Protein AF-0000000073402344 (afdb_homodimer)

InterPro domains:
  IPR004839 Aminotransferase, class I/classII, large domain [PF00155] (51-385)
  IPR015421 Pyridoxal phosphate-dependent transferase, major domain [G3DSA:3.40.640.10] (72-284)
  IPR015422 Pyridoxal phosphate-dependent transferase, small domain [G3DSA:3.90.1150.10] (23-388)
  IPR015424 Pyridoxal phosphate-dependent transferase [SSF53383] (11-391)
  IPR050859 Class-I pyridoxal-phosphate-dependent aminotransferase-like [PTHR42790] (5-392)

Sequence (786 aa):
MNPSDLKPPQWTLSERARKLTSSAIREILKVTERPEVISFAGGLPSPATFPAERMREAADRVLRDSPAAALQYSATEGFLPLREWIAERYRVRTTQVLVTTGSQQALDLLGKVLIDPQSRVLVETPTYLGALQSFSLYEPIYVQVPTDDAGLVPNALTPELTKDARLLYAQPNFQNPTGRRLSVERRRALAAFAQTSPFPVLEDDPYGALNYAGEPLPTMLSMAPDHVVHLGTFSKVLAPGLRIGYIIAPEELHFKLVQAKQATDLHTPSLTQRIAYEVIQDGFLDAHIPTIRKLYGAQCEAMLASLARHMPEGVSWNRPEGGMFIWVKLPAQIDSMRLLDAAVANNVAFVPGAPFFANDAQQNTLRLSFVTVPPEKIEEGVARLGKLLRERLMNPSDLKPPQWTLSERARKLTSSAIREILKVTERPEVISFAGGLPSPATFPAERMREAADRVLRDSPAAALQYSATEGFLPLREWIAERYRVRTTQVLVTTGSQQALDLLGKVLIDPQSRVLVETPTYLGALQSFSLYEPIYVQVPTDDAGLVPNALTPELTKDARLLYAQPNFQNPTGRRLSVERRRALAAFAQTSPFPVLEDDPYGALNYAGEPLPTMLSMAPDHVVHLGTFSKVLAPGLRIGYIIAPEELHFKLVQAKQATDLHTPSLTQRIAYEVIQDGFLDAHIPTIRKLYGAQCEAMLASLARHMPEGVSWNRPEGGMFIWVKLPAQIDSMRLLDAAVANNVAFVPGAPFFANDAQQNTLRLSFVTVPPEKIEEGVARLGKLLRERL

Secondary structure (DSSP, 8-state):
--GGGPPPPSSPPPHHHHH----HHHHHHHHTTSTTSEE-------GGG--HHHHHHHHHHHHHH-HHHHTS---TT--HHHHHHHHHHHT--GGGEEEEESHHHHHHHHHHHH--TT-EEEEESS--HHHHHHHHTT-PEEEEEPEETTEE-GGG--HHHHTTEEEEEE--SS-TTT-----HHHHHHHHHHHHH-SSPEEEE-SSTT-B-SSPPPPPHHHHSTTTEEEEEESTTTT-GGG-EEEEE--HHHHHHHHHHHHHHHSSS-HHHHHHHHHHHTTSHHHHHHHHHHHHHHHHHHHHHHHHHHHPPTT-EE---SBSSEEEEE--TT--HHHHHHHHHHTTEE-EESGGG-SSS--SSEEEEE-TTS-HHHHHHHHHHHHHHHHHH-/--GGGPPPPSSPPPHHHHH----HHHHHHHHTTSTTSEE-------GGG--HHHHHHHHHHHHHH-HHHHTS---TT--HHHHHHHHHHHT--GGGEEEEESHHHHHHHHHHHH--TT-EEEEESS--HHHHHHHHTT-PEEEEEPEETTEE-GGG--HHHHTTEEEEEE--SS-TTT-----HHHHHHHHHHHHH-SSPEEEE-SSTT-B-SSPPPPPHHHHSTTTEEEEEESTTTT-GGG-EEEEE--HHHHHHHHHHHHHHHSSS-HHHHHHHHHHHTTSHHHHHHHHHHHHHHHHHHHHHHHHHHHPPTT-EE---SBSSEEEEE--TT--HHHHHHHHHHTTEE-EESGGG-SSS--SSEEEEE-TTS-HHHHHHHHHHHHHHHHHH-

pLDDT: mean 94.92, std 7.36, range [48.88, 98.88]

Organism: Burkholderia thailandensis (strain ATCC 700388 / DSM 13276 / CCUG 48851 / CIP 106301 / E264) (NCBI:txid271848)

Foldseek 3Di:
DPPVPDDPDPDDDDPLVVVDDDDPLVVQVVLLVDPLFAEQADQAFAPVLAPVVLLVVLLVCCCVPPVVQQQDFDAAQADQLLLVVVCVVQVHDSLQKRKDLALLVVLLLLLVLFAAAQAEEEEEVQADLSSLNNNSSRHYDYQYADADQQGGDLVSPDCVSCPRHREHEGAQALGVFAGHHHDLVVLLSVLVVLVPDPHAYEHEYAWQLFFQDDDGHRHSCSNRVARYKYKYACCHQHNCVLRIIMIRYHNVVSVSSSVSSCVVPNHRNSNSSSSVCSSPVVPNSVVSSVVLNVLQVVLLVLLVVLCVVQADPQKDWDRHRGRFKIKIFHHQVDFVVVLQVVLSVVSYHWAAQQSSGPPDGRRGMTMGGRNHGDSVSSNVSSNSSSVSNVVVD/DPPVPDDPDPDDDDPLVVVDDPDPLVVQVVLLVDPLFAEQADQAFAPVLAPVVLLVVLLVCCCVPPVVQQQDFDAAQADQLLLVVVCVVQVHDSLQKRKDLALLVVLLLLLVLFAAAQAEEEEEVQADLSSLNNNSSRHYDYQYADADQQGGDLVSPDCVSCPRHREYEGEQALGVFAGHHHDLVRLLSVLVVLVPDPHAYEHEYAWQLFFQDDDRHRHSCSNRVARYKYKYACCHQHNCVLRIIMIRYHNVVSVSSSVSSCVVPNHRNSNSSSSVCSSPVVPNSVVSSVVLNVLQVVQLVLLVVLCVVQADPQKDWDRHRGRFKIKIFHHQVDFVVVLQVVLSVVSYHWAAQQSSGPDDGRRGMTMGGRNHGDSVSSNVSSNSSSVSNVVVD

Radius of gyration: 26.82 Å; Cα contacts (8 Å, |Δi|>4): 1693; chains: 2; bounding box: 52×87×64 Å

Structure (mmCIF, N/CA/C/O backbone):
data_AF-0000000073402344-model_v1
#
loop_
_entity.id
_entity.type
_entity.pdbx_description
1 polymer 'Aminotransferase family protein'
#
loop_
_atom_site.group_PDB
_atom_site.id
_atom_site.type_symbol
_atom_site.label_atom_id
_atom_site.label_alt_id
_atom_site.label_comp_id
_atom_site.label_asym_id
_atom_site.label_entity_id
_atom_site.label_seq_id
_atom_site.pdbx_PDB_ins_code
_atom_site.Cartn_x
_atom_site.Cartn_y
_atom_site.Cartn_z
_atom_site.occupancy
_atom_site.B_iso_or_equiv
_atom_site.auth_seq_id
_atom_site.auth_comp_id
_atom_site.auth_asym_id
_atom_site.auth_atom_id
_atom_site.pdbx_PDB_model_num
ATOM 1 N N . MET A 1 1 ? -20.141 -10.406 4.547 1 49 1 MET A N 1
ATOM 2 C CA . MET A 1 1 ? -21.375 -9.82 4.008 1 49 1 MET A CA 1
ATOM 3 C C . MET A 1 1 ? -21.641 -10.32 2.594 1 49 1 MET A C 1
ATOM 5 O O . MET A 1 1 ? -20.703 -10.492 1.802 1 49 1 MET A O 1
ATOM 9 N N . ASN A 1 2 ? -22.734 -10.898 2.354 1 56.62 2 ASN A N 1
ATOM 10 C CA . ASN A 1 2 ? -23.141 -11.266 1.006 1 56.62 2 ASN A CA 1
ATOM 11 C C . ASN A 1 2 ? -23.406 -10.039 0.139 1 56.62 2 ASN A C 1
ATOM 13 O O . ASN A 1 2 ? -24.203 -9.172 0.506 1 56.62 2 ASN A O 1
ATOM 17 N N . PRO A 1 3 ? -22.688 -9.828 -0.938 1 62.62 3 PRO A N 1
ATOM 18 C CA . PRO A 1 3 ? -22.891 -8.648 -1.79 1 62.62 3 PRO A CA 1
ATOM 19 C C . PRO A 1 3 ? -24.359 -8.43 -2.146 1 62.62 3 PRO A C 1
ATOM 21 O O . PRO A 1 3 ? -24.781 -7.289 -2.367 1 62.62 3 PRO A O 1
ATOM 24 N N . SER A 1 4 ? -25.062 -9.5 -2.213 1 61.5 4 SER A N 1
ATOM 25 C CA . SER A 1 4 ? -26.469 -9.375 -2.598 1 61.5 4 SER A CA 1
ATOM 26 C C . SER A 1 4 ? -27.266 -8.625 -1.54 1 61.5 4 SER A C 1
ATOM 28 O O . SER A 1 4 ? -28.328 -8.086 -1.829 1 61.5 4 SER A O 1
ATOM 30 N N . ASP A 1 5 ? -26.688 -8.484 -0.393 1 69.69 5 ASP A N 1
ATOM 31 C CA . ASP A 1 5 ? -27.406 -7.832 0.7 1 69.69 5 ASP A CA 1
ATOM 32 C C . ASP A 1 5 ? -27.062 -6.344 0.769 1 69.69 5 ASP A C 1
ATOM 34 O O . ASP A 1 5 ? -27.656 -5.602 1.551 1 69.69 5 ASP A O 1
ATOM 38 N N . LEU A 1 6 ? -26.203 -5.973 -0.204 1 75.19 6 LEU A N 1
ATOM 39 C CA . LEU A 1 6 ? -25.766 -4.586 -0.13 1 75.19 6 LEU A CA 1
ATOM 40 C C . LEU A 1 6 ? -26.719 -3.672 -0.899 1 75.19 6 LEU A C 1
ATOM 42 O O . LEU A 1 6 ? -27.203 -4.043 -1.965 1 75.19 6 LEU A O 1
ATOM 46 N N . LYS A 1 7 ? -27.031 -2.59 -0.26 1 77.25 7 LYS A N 1
ATOM 47 C CA . LYS A 1 7 ? -27.797 -1.548 -0.953 1 77.25 7 LYS A CA 1
ATOM 48 C C . LYS A 1 7 ? -26.969 -0.94 -2.088 1 77.25 7 LYS A C 1
ATOM 50 O O . LYS A 1 7 ? -25.734 -0.993 -2.068 1 77.25 7 LYS A O 1
ATOM 55 N N . PRO A 1 8 ? -27.688 -0.427 -3.145 1 79.12 8 PRO A N 1
ATOM 56 C CA . PRO A 1 8 ? -26.938 0.311 -4.168 1 79.12 8 PRO A CA 1
ATOM 57 C C . PRO A 1 8 ? -26.125 1.463 -3.584 1 79.12 8 PRO A C 1
ATOM 59 O O . PRO A 1 8 ? -26.5 2.045 -2.566 1 79.12 8 PRO A O 1
ATOM 62 N N . PRO A 1 9 ? -25.109 1.748 -4.242 1 76.31 9 PRO A N 1
ATOM 63 C CA . PRO A 1 9 ? -24.266 2.82 -3.709 1 76.31 9 PRO A CA 1
ATOM 64 C C . PRO A 1 9 ? -24.969 4.172 -3.688 1 76.31 9 PRO A C 1
ATOM 66 O O . PRO A 1 9 ? -25.656 4.535 -4.652 1 76.31 9 PRO A O 1
ATOM 69 N N . GLN A 1 10 ? -24.812 4.789 -2.656 1 84.69 10 GLN A N 1
ATOM 70 C CA . GLN A 1 10 ? -25.375 6.113 -2.414 1 84.69 10 GLN A CA 1
ATOM 71 C C . GLN A 1 10 ? -24.703 7.168 -3.281 1 84.69 10 GLN A C 1
ATOM 73 O O . GLN A 1 10 ? -25.312 8.18 -3.635 1 84.69 10 GLN A O 1
ATOM 78 N N . TRP A 1 11 ? -23.516 6.891 -3.621 1 93.69 11 TRP A N 1
ATOM 79 C CA . TRP A 1 11 ? -22.688 7.891 -4.289 1 93.69 11 TRP A CA 1
ATOM 80 C C . TRP A 1 11 ? -22.188 7.371 -5.637 1 93.69 11 TRP A C 1
ATOM 82 O O . TRP A 1 11 ? -22.172 6.16 -5.879 1 93.69 11 TRP A O 1
ATOM 92 N N . THR A 1 12 ? -21.875 8.273 -6.523 1 95 12 THR A N 1
ATOM 93 C CA . THR A 1 12 ? -21.375 7.926 -7.844 1 95 12 THR A CA 1
ATOM 94 C C . THR A 1 12 ? -19.969 7.324 -7.74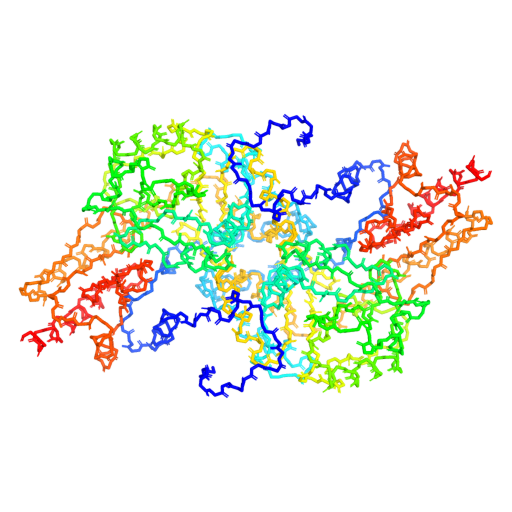6 1 95 12 THR A C 1
ATOM 96 O O . THR A 1 12 ? -19.062 7.945 -7.191 1 95 12 THR A O 1
ATOM 99 N N . LEU A 1 13 ? -19.828 6.109 -8.266 1 96.62 13 LEU A N 1
ATOM 100 C CA . LEU A 1 13 ? -18.547 5.422 -8.297 1 96.62 13 LEU A CA 1
ATOM 101 C C . LEU A 1 13 ? -17.797 5.727 -9.586 1 96.62 13 LEU A C 1
ATOM 103 O O . LEU A 1 13 ? -18.406 6.059 -10.602 1 96.62 13 LEU A O 1
ATOM 107 N N . SER A 1 14 ? -16.5 5.699 -9.523 1 97.38 14 SER A N 1
ATOM 108 C CA . SER A 1 14 ? -15.711 5.801 -10.75 1 97.38 14 SER A CA 1
ATOM 109 C C . SER A 1 14 ? -16.031 4.664 -11.711 1 97.38 14 SER A C 1
ATOM 111 O O . SER A 1 14 ? -16.547 3.617 -11.297 1 97.38 14 SER A O 1
ATOM 113 N N . GLU A 1 15 ? -15.703 4.84 -13 1 95.06 15 GLU A N 1
ATOM 114 C CA . GLU A 1 15 ? -15.945 3.818 -14.016 1 95.06 15 GLU A CA 1
ATOM 115 C C . GLU A 1 15 ? -15.188 2.533 -13.688 1 95.06 15 GLU A C 1
ATOM 117 O O . GLU A 1 15 ? -15.742 1.438 -13.797 1 95.06 15 GLU A O 1
ATOM 122 N N . ARG A 1 16 ? -13.969 2.631 -13.305 1 95.25 16 ARG A N 1
ATOM 123 C CA . ARG A 1 16 ? -13.164 1.458 -12.977 1 95.25 16 ARG A CA 1
ATOM 124 C C . ARG A 1 16 ? -13.742 0.706 -11.789 1 95.25 16 ARG A C 1
ATOM 126 O O . ARG A 1 16 ? -13.75 -0.527 -11.766 1 95.25 16 ARG A O 1
ATOM 133 N N . ALA A 1 17 ? -14.234 1.447 -10.781 1 94.44 17 ALA A N 1
ATOM 134 C CA . ALA A 1 17 ? -14.789 0.818 -9.586 1 94.44 17 ALA A CA 1
ATOM 135 C C . ALA A 1 17 ? -16.062 0.05 -9.922 1 94.44 17 ALA A C 1
ATOM 137 O O . ALA A 1 17 ? -16.328 -1.003 -9.336 1 94.44 17 ALA A O 1
ATOM 138 N N . ARG A 1 18 ? -16.828 0.608 -10.781 1 92.62 18 ARG A N 1
ATOM 139 C CA . ARG A 1 18 ? -18.062 -0.063 -11.203 1 92.62 18 ARG A CA 1
ATOM 140 C C . ARG A 1 18 ? -17.75 -1.396 -11.883 1 92.62 18 ARG A C 1
ATOM 142 O O . ARG A 1 18 ? -18.531 -2.346 -11.773 1 92.62 18 ARG A O 1
ATOM 149 N N . LYS A 1 19 ? -16.641 -1.456 -12.5 1 89.25 19 LYS A N 1
ATOM 150 C CA . LYS A 1 19 ? -16.266 -2.637 -13.273 1 89.25 19 LYS A CA 1
ATOM 151 C C . LYS A 1 19 ? -15.609 -3.688 -12.383 1 89.25 19 LYS A C 1
ATOM 153 O O . LYS A 1 19 ? -15.477 -4.848 -12.781 1 89.25 19 LYS A O 1
ATOM 158 N N . LEU A 1 20 ? -15.219 -3.242 -11.219 1 86.62 20 LEU A N 1
ATOM 159 C CA . LEU A 1 20 ? -14.586 -4.191 -10.305 1 86.62 20 LEU A CA 1
ATOM 160 C C . LEU A 1 20 ? -15.602 -5.223 -9.812 1 86.62 20 LEU A C 1
ATOM 162 O O . LEU A 1 20 ? -16.703 -4.867 -9.414 1 86.62 20 LEU A O 1
ATOM 166 N N . THR A 1 21 ? -15.398 -6.402 -10.094 1 75.88 21 THR A N 1
ATOM 167 C CA . THR A 1 21 ? -16.25 -7.484 -9.609 1 75.88 21 THR A CA 1
ATOM 168 C C . THR A 1 21 ? -15.555 -8.281 -8.516 1 75.88 21 THR A C 1
ATOM 170 O O . THR A 1 21 ? -14.328 -8.234 -8.391 1 75.88 21 THR A O 1
ATOM 173 N N . SER A 1 22 ? -16.469 -8.75 -7.621 1 65.56 22 SER A N 1
ATOM 174 C CA . SER A 1 22 ? -15.883 -9.602 -6.602 1 65.56 22 SER A CA 1
ATOM 175 C C . SER A 1 22 ? -15.188 -10.812 -7.223 1 65.56 22 SER A C 1
ATOM 177 O O . SER A 1 22 ? -15.641 -11.328 -8.25 1 65.56 22 SER A O 1
ATOM 179 N N . SER A 1 23 ? -14.023 -10.969 -6.684 1 62.88 23 SER A N 1
ATOM 180 C CA . SER A 1 23 ? -13.195 -12.055 -7.207 1 62.88 23 SER A CA 1
ATOM 181 C C . SER A 1 23 ? -13.805 -13.422 -6.883 1 62.88 23 SER A C 1
ATOM 183 O O . SER A 1 23 ? -14.281 -13.641 -5.77 1 62.88 23 SER A O 1
ATOM 185 N N . ALA A 1 24 ? -14.211 -14.164 -7.926 1 60.06 24 ALA A N 1
ATOM 186 C CA . ALA A 1 24 ? -14.578 -15.57 -7.742 1 60.06 24 ALA A CA 1
ATOM 187 C C . ALA A 1 24 ? -13.633 -16.25 -6.762 1 60.06 24 ALA A C 1
ATOM 189 O O . ALA A 1 24 ? -14.07 -17.047 -5.93 1 60.06 24 ALA A O 1
ATOM 190 N N . ILE A 1 25 ? -12.469 -15.781 -6.762 1 64.06 25 ILE A N 1
ATOM 191 C CA . ILE A 1 25 ? -11.438 -16.406 -5.938 1 64.06 25 ILE A CA 1
ATOM 192 C C . ILE A 1 25 ? -11.703 -16.109 -4.465 1 64.06 25 ILE A C 1
ATOM 194 O O . ILE A 1 25 ? -11.531 -16.969 -3.607 1 64.06 25 ILE A O 1
ATOM 198 N N . ARG A 1 26 ? -12.141 -14.906 -4.262 1 65.25 26 ARG A N 1
ATOM 199 C CA . ARG A 1 26 ? -12.43 -14.555 -2.875 1 65.25 26 ARG A CA 1
ATOM 200 C C . ARG A 1 26 ? -13.508 -15.461 -2.293 1 65.25 26 ARG A C 1
ATOM 202 O O . ARG A 1 26 ? -13.398 -15.906 -1.148 1 65.25 26 ARG A O 1
ATOM 209 N N . GLU A 1 27 ? -14.453 -15.781 -3.111 1 65.69 27 GLU A N 1
ATOM 210 C CA . GLU A 1 27 ? -15.539 -16.656 -2.664 1 65.69 27 GLU A CA 1
ATOM 211 C C . GLU A 1 27 ? -15.039 -18.078 -2.438 1 65.69 27 GLU A C 1
ATOM 213 O O . GLU A 1 27 ? -15.484 -18.75 -1.507 1 65.69 27 GLU A O 1
ATOM 218 N N . ILE A 1 28 ? -14.109 -18.391 -3.219 1 70.81 28 ILE A N 1
ATOM 219 C CA . ILE A 1 28 ? -13.547 -19.719 -3.09 1 70.81 28 ILE A CA 1
ATOM 220 C C . ILE A 1 28 ? -12.727 -19.812 -1.806 1 70.81 28 ILE A C 1
ATOM 222 O O . ILE A 1 28 ? -12.844 -20.797 -1.06 1 70.81 28 ILE A O 1
ATOM 226 N N . LEU A 1 29 ? -12.047 -18.734 -1.503 1 68.25 29 LEU A N 1
ATOM 227 C CA . LEU A 1 29 ? -11.156 -18.734 -0.344 1 68.25 29 LEU A CA 1
ATOM 228 C C . LEU A 1 29 ? -11.961 -18.703 0.953 1 68.25 29 LEU A C 1
ATOM 230 O O . LEU A 1 29 ? -11.523 -19.25 1.968 1 68.25 29 LEU A O 1
ATOM 234 N N . LYS A 1 30 ? -13.148 -18.172 0.89 1 68.69 30 LYS A N 1
ATOM 235 C CA . LYS A 1 30 ? -14.023 -18.156 2.059 1 68.69 30 LYS A CA 1
ATOM 236 C C . LYS A 1 30 ? -14.461 -19.578 2.43 1 68.69 30 LYS A C 1
ATOM 238 O O . LYS A 1 30 ? -14.516 -19.922 3.611 1 68.69 30 LYS A O 1
ATOM 243 N N . VAL A 1 31 ? -14.641 -20.359 1.48 1 71.31 31 VAL A N 1
ATOM 244 C CA . VAL A 1 31 ? -15.086 -21.734 1.689 1 71.31 31 VAL A CA 1
ATOM 245 C C . VAL A 1 31 ? -13.945 -22.562 2.27 1 71.31 31 VAL A C 1
ATOM 247 O O . VAL A 1 31 ? -14.18 -23.484 3.061 1 71.31 31 VAL A O 1
ATOM 250 N N . THR A 1 32 ? -12.758 -22.109 2.018 1 71.94 32 THR A N 1
ATOM 251 C CA . THR A 1 32 ? -11.586 -22.891 2.412 1 71.94 32 THR A CA 1
ATOM 252 C C . THR A 1 32 ? -11.266 -22.672 3.889 1 71.94 32 THR A C 1
ATOM 254 O O . THR A 1 32 ? -10.445 -23.391 4.465 1 71.94 32 THR A O 1
ATOM 257 N N . GLU A 1 33 ? -11.969 -21.781 4.469 1 71.75 33 GLU A N 1
ATOM 258 C CA . GLU A 1 33 ? -11.75 -21.516 5.891 1 71.75 33 GLU A CA 1
ATOM 259 C C . GLU A 1 33 ? -12.461 -22.547 6.758 1 71.75 33 GLU A C 1
ATOM 261 O O . GLU A 1 33 ? -12.18 -22.656 7.953 1 71.75 33 GLU A O 1
ATOM 266 N N . ARG A 1 34 ? -13.227 -23.469 6.152 1 79.25 34 ARG A N 1
ATOM 267 C CA . ARG A 1 34 ? -13.867 -24.547 6.883 1 79.25 34 ARG A CA 1
ATOM 268 C C . ARG A 1 34 ? -12.875 -25.672 7.191 1 79.25 34 ARG A C 1
ATOM 270 O O . ARG A 1 34 ? -12.266 -26.234 6.281 1 79.25 34 ARG A O 1
ATOM 277 N N . PRO A 1 35 ? -12.742 -26.031 8.398 1 84.69 35 PRO A N 1
ATOM 278 C CA . PRO A 1 35 ? -11.695 -26.969 8.805 1 84.69 35 PRO A CA 1
ATOM 279 C C . PRO A 1 35 ? -11.852 -28.328 8.148 1 84.69 35 PRO A C 1
ATOM 281 O O . PRO A 1 35 ? -10.867 -29.062 7.984 1 84.69 35 PRO A O 1
ATOM 284 N N . GLU A 1 36 ? -13.008 -28.672 7.82 1 91.62 36 GLU A N 1
ATOM 285 C CA . GLU A 1 36 ? -13.258 -30 7.258 1 91.62 36 GLU A CA 1
ATOM 286 C C . GLU A 1 36 ? -12.875 -30.047 5.781 1 91.62 36 GLU A C 1
ATOM 288 O O . GLU A 1 36 ? -12.766 -31.125 5.203 1 91.62 36 GLU A O 1
ATOM 293 N N . VAL A 1 37 ? -12.68 -28.953 5.238 1 93.62 37 VAL A N 1
ATOM 294 C CA . VAL A 1 37 ? -12.398 -28.891 3.805 1 93.62 37 VAL A CA 1
ATOM 295 C C . VAL A 1 37 ? -10.898 -29 3.564 1 93.62 37 VAL A C 1
ATOM 297 O O . VAL A 1 37 ? -10.109 -28.25 4.156 1 93.62 37 VAL A O 1
ATOM 300 N N . ILE A 1 38 ? -10.461 -29.953 2.805 1 95.5 38 ILE A N 1
ATOM 301 C CA . ILE A 1 38 ? -9.094 -30.016 2.295 1 95.5 38 ILE A CA 1
ATOM 302 C C . ILE A 1 38 ? -8.922 -29 1.158 1 95.5 38 ILE A C 1
ATOM 304 O O . ILE A 1 38 ? -9.508 -29.172 0.085 1 95.5 38 ILE A O 1
ATOM 308 N N . SER A 1 39 ? -8.18 -28 1.396 1 94.38 39 SER A N 1
ATOM 309 C CA . SER A 1 39 ? -8.117 -26.906 0.422 1 94.38 39 SER A CA 1
ATOM 310 C C . SER A 1 39 ? -6.852 -27 -0.423 1 94.38 39 SER A C 1
ATOM 312 O O . SER A 1 39 ? -5.742 -26.828 0.089 1 94.38 39 SER A O 1
ATOM 314 N N . PHE A 1 40 ? -7.043 -27.25 -1.694 1 96 40 PHE A N 1
ATOM 315 C CA . PHE A 1 40 ? -5.977 -27.125 -2.682 1 96 40 PHE A CA 1
ATOM 316 C C . PHE A 1 40 ? -6.043 -25.766 -3.371 1 96 40 PHE A C 1
ATOM 318 O O . PHE A 1 40 ? -5.395 -25.562 -4.398 1 96 40 PHE A O 1
ATOM 325 N N . ALA A 1 41 ? -6.883 -24.844 -2.83 1 90.94 41 ALA A N 1
ATOM 326 C CA . ALA A 1 41 ? -7.168 -23.578 -3.492 1 90.94 41 ALA A CA 1
ATOM 327 C C . ALA A 1 41 ? -6.148 -22.516 -3.098 1 90.94 41 ALA A C 1
ATOM 329 O O . ALA A 1 41 ? -5.945 -21.531 -3.824 1 90.94 41 ALA A O 1
ATOM 330 N N . GLY A 1 42 ? -5.535 -22.703 -2.016 1 80.31 42 GLY A N 1
ATOM 331 C CA . GLY A 1 42 ? -4.73 -21.625 -1.474 1 80.31 42 GLY A CA 1
ATOM 332 C C . GLY A 1 42 ? -3.373 -21.5 -2.143 1 80.31 42 GLY A C 1
ATOM 333 O O . GLY A 1 42 ? -2.701 -22.5 -2.391 1 80.31 42 GLY A O 1
ATOM 334 N N . GLY A 1 43 ? -2.986 -20.344 -2.615 1 82.06 43 GLY A N 1
ATOM 335 C CA . GLY A 1 43 ? -1.639 -20 -3.043 1 82.06 43 GLY A CA 1
ATOM 336 C C . GLY A 1 43 ? -0.807 -19.359 -1.949 1 82.06 43 GLY A C 1
ATOM 337 O O . GLY A 1 43 ? -0.101 -18.391 -2.193 1 82.06 43 GLY A O 1
ATOM 338 N N . LEU A 1 44 ? -0.921 -19.984 -0.747 1 90.69 44 LEU A N 1
ATOM 339 C CA . LEU A 1 44 ? -0.246 -19.422 0.414 1 90.69 44 LEU A CA 1
ATOM 340 C C . LEU A 1 44 ? 0.941 -20.281 0.831 1 90.69 44 LEU A C 1
ATOM 342 O O . LEU A 1 44 ? 0.861 -21.5 0.8 1 90.69 44 LEU A O 1
ATOM 346 N N . PRO A 1 45 ? 1.97 -19.625 1.271 1 94.75 45 PRO A N 1
ATOM 347 C CA . PRO A 1 45 ? 3.084 -20.422 1.81 1 94.75 45 PRO A CA 1
ATOM 348 C C . PRO A 1 45 ? 2.705 -21.203 3.066 1 94.75 45 PRO A C 1
ATOM 350 O O . PRO A 1 45 ? 1.802 -20.781 3.801 1 94.75 45 PRO A O 1
ATOM 353 N N . SER A 1 46 ? 3.373 -22.297 3.268 1 95.31 46 SER A N 1
ATOM 354 C CA . SER A 1 46 ? 3.135 -23.109 4.457 1 95.31 46 SER A CA 1
ATOM 355 C C . SER A 1 46 ? 3.656 -22.422 5.711 1 95.31 46 SER A C 1
ATOM 357 O O . SER A 1 46 ? 4.828 -22.047 5.777 1 95.31 46 SER A O 1
ATOM 359 N N . PRO A 1 47 ? 2.809 -22.312 6.73 1 94.56 47 PRO A N 1
ATOM 360 C CA . PRO A 1 47 ? 3.281 -21.719 7.98 1 94.56 47 PRO A CA 1
ATOM 361 C C . PRO A 1 47 ? 4.445 -22.484 8.602 1 94.56 47 PRO A C 1
ATOM 363 O O . PRO A 1 47 ? 5.234 -21.922 9.359 1 94.56 47 PRO A O 1
ATOM 366 N N . ALA A 1 48 ? 4.562 -23.734 8.242 1 94.88 48 ALA A N 1
ATOM 367 C CA . ALA A 1 48 ? 5.633 -24.578 8.766 1 94.88 48 ALA A CA 1
ATOM 368 C C . ALA A 1 48 ? 7 -24.047 8.352 1 94.88 48 ALA A C 1
ATOM 370 O O . ALA A 1 48 ? 8.016 -24.375 8.977 1 94.88 48 ALA A O 1
ATOM 371 N N . THR A 1 49 ? 7.02 -23.266 7.344 1 96 49 THR A N 1
ATOM 372 C CA . THR A 1 49 ? 8.305 -22.797 6.82 1 96 49 THR A CA 1
ATOM 373 C C . THR A 1 49 ? 8.633 -21.406 7.355 1 96 49 THR A C 1
ATOM 375 O O . THR A 1 49 ? 9.711 -20.875 7.098 1 96 49 THR A O 1
ATOM 378 N N . PHE A 1 50 ? 7.723 -20.766 8.078 1 97.44 50 PHE A N 1
ATOM 379 C CA . PHE A 1 50 ? 7.988 -19.422 8.57 1 97.44 50 PHE A CA 1
ATOM 380 C C . PHE A 1 50 ? 9.086 -19.438 9.633 1 97.44 50 PHE A C 1
ATOM 382 O O . PHE A 1 50 ? 9.023 -20.219 10.586 1 97.44 50 PHE A O 1
ATOM 389 N N . PRO A 1 51 ? 10.047 -18.656 9.508 1 97.88 51 PRO A N 1
ATOM 390 C CA . PRO A 1 51 ? 11.094 -18.594 10.531 1 97.88 51 PRO A CA 1
ATOM 391 C C . PRO A 1 51 ? 10.688 -17.75 11.734 1 97.88 51 PRO A C 1
ATOM 393 O O . PRO A 1 51 ? 11.328 -16.734 12.023 1 97.88 51 PRO A O 1
ATOM 396 N N . ALA A 1 52 ? 9.742 -18.219 12.492 1 97.31 52 ALA A N 1
ATOM 397 C CA . ALA A 1 52 ? 9.07 -17.469 13.547 1 97.31 52 ALA A CA 1
ATOM 398 C C . ALA A 1 52 ? 10.055 -17.031 14.625 1 97.31 52 ALA A C 1
ATOM 400 O O . ALA A 1 52 ? 10.055 -15.883 15.047 1 97.31 52 ALA A O 1
ATOM 401 N N . GLU A 1 53 ? 10.93 -17.969 15.078 1 97.5 53 GLU A N 1
ATOM 402 C CA . GLU A 1 53 ? 11.875 -17.656 16.141 1 97.5 53 GLU A CA 1
ATOM 403 C C . GLU A 1 53 ? 12.891 -16.609 15.688 1 97.5 53 GLU A C 1
ATOM 405 O O . GLU A 1 53 ? 13.242 -15.703 16.438 1 97.5 53 GLU A O 1
ATOM 410 N N . ARG A 1 54 ? 13.375 -16.781 14.484 1 97.44 54 ARG A N 1
ATOM 411 C CA . ARG A 1 54 ? 14.312 -15.812 13.93 1 97.44 54 ARG A CA 1
ATOM 412 C C . ARG A 1 54 ? 13.672 -14.438 13.789 1 97.44 54 ARG A C 1
ATOM 414 O O . ARG A 1 54 ? 14.32 -13.414 14.023 1 97.44 54 ARG A O 1
ATOM 421 N N . MET A 1 55 ? 12.43 -14.422 13.383 1 97.94 55 MET A N 1
ATOM 422 C CA . MET A 1 55 ? 11.68 -13.18 13.25 1 97.94 55 MET A CA 1
ATOM 423 C C . MET A 1 55 ? 11.508 -12.508 14.609 1 97.94 55 MET A C 1
ATOM 425 O O . MET A 1 55 ? 11.625 -11.281 14.719 1 97.94 55 MET A O 1
ATOM 429 N N . ARG A 1 56 ? 11.164 -13.305 15.586 1 98.5 56 ARG A N 1
ATOM 430 C CA . ARG A 1 56 ? 10.984 -12.789 16.938 1 98.5 56 ARG A CA 1
ATOM 431 C C . ARG A 1 56 ? 12.266 -12.148 17.453 1 98.5 56 ARG A C 1
ATOM 433 O O . ARG A 1 56 ? 12.242 -11.047 18 1 98.5 56 ARG A O 1
ATOM 440 N N . GLU A 1 57 ? 13.406 -12.781 17.297 1 98.44 57 GLU A N 1
ATOM 441 C CA . GLU A 1 57 ? 14.703 -12.258 17.703 1 98.44 57 GLU A CA 1
ATOM 442 C C . GLU A 1 57 ? 15.047 -10.984 16.953 1 98.44 57 GLU A C 1
ATOM 444 O O . GLU A 1 57 ? 15.578 -10.031 17.531 1 98.44 57 GLU A O 1
ATOM 449 N N . ALA A 1 58 ? 14.805 -11.008 15.656 1 98.62 58 ALA A N 1
ATOM 450 C CA . ALA A 1 58 ? 15.062 -9.836 14.82 1 98.62 58 ALA A CA 1
ATOM 451 C C . ALA A 1 58 ? 14.242 -8.641 15.281 1 98.62 58 ALA A C 1
ATOM 453 O O . ALA A 1 58 ? 14.758 -7.523 15.375 1 98.62 58 ALA A O 1
ATOM 454 N N . ALA A 1 59 ? 12.953 -8.875 15.539 1 98.69 59 ALA A N 1
ATOM 455 C CA . ALA A 1 59 ? 12.086 -7.805 16.016 1 98.69 59 ALA A CA 1
ATOM 456 C C . ALA A 1 59 ? 12.594 -7.227 17.328 1 98.69 59 ALA A C 1
ATOM 458 O O . ALA A 1 59 ? 12.609 -6.008 17.516 1 98.69 59 ALA A O 1
ATOM 459 N N . ASP A 1 60 ? 12.977 -8.102 18.203 1 98.69 60 ASP A N 1
ATOM 460 C CA . ASP A 1 60 ? 13.523 -7.676 19.484 1 98.69 60 ASP A CA 1
ATOM 461 C C . ASP A 1 60 ? 14.766 -6.805 19.297 1 98.69 60 ASP A C 1
ATOM 463 O O . ASP A 1 60 ? 14.883 -5.738 19.906 1 98.69 60 ASP A O 1
ATOM 467 N N . ARG A 1 61 ? 15.688 -7.203 18.453 1 98.5 61 ARG A N 1
ATOM 468 C CA . ARG A 1 61 ? 16.922 -6.473 18.203 1 98.5 61 ARG A CA 1
ATOM 469 C C . ARG A 1 61 ? 16.641 -5.113 17.562 1 98.5 61 ARG A C 1
ATOM 471 O O . ARG A 1 61 ? 17.219 -4.102 17.984 1 98.5 61 ARG A O 1
ATOM 478 N N . VAL A 1 62 ? 15.773 -5.094 16.562 1 98.69 62 VAL A N 1
ATOM 479 C CA . VAL A 1 62 ? 15.453 -3.869 15.836 1 98.69 62 VAL A CA 1
ATOM 480 C C . VAL A 1 62 ? 14.852 -2.842 16.797 1 98.69 62 VAL A C 1
ATOM 482 O O . VAL A 1 62 ? 15.258 -1.677 16.797 1 98.69 62 VAL A O 1
ATOM 485 N N . LEU A 1 63 ? 13.914 -3.275 17.656 1 98.56 63 LEU A N 1
ATOM 486 C CA . LEU A 1 63 ? 13.188 -2.361 18.531 1 98.56 63 LEU A CA 1
ATOM 487 C C . LEU A 1 63 ? 14.023 -1.998 19.766 1 98.56 63 LEU A C 1
ATOM 489 O O . LEU A 1 63 ? 13.75 -0.999 20.422 1 98.56 63 LEU A O 1
ATOM 493 N N . ARG A 1 64 ? 15 -2.834 20.047 1 98.06 64 ARG A N 1
ATOM 494 C CA . ARG A 1 64 ? 15.93 -2.521 21.125 1 98.06 64 ARG A CA 1
ATOM 495 C C . ARG A 1 64 ? 17 -1.548 20.656 1 98.06 64 ARG A C 1
ATOM 497 O O . ARG A 1 64 ? 17.297 -0.565 21.344 1 98.06 64 ARG A O 1
ATOM 504 N N . ASP A 1 65 ? 17.562 -1.775 19.5 1 98.19 65 ASP A N 1
ATOM 505 C CA . ASP A 1 65 ? 18.781 -1.101 19.078 1 98.19 65 ASP A CA 1
ATOM 506 C C . ASP A 1 65 ? 18.469 0.157 18.266 1 98.19 65 ASP A C 1
ATOM 508 O O . ASP A 1 65 ? 19.25 1.11 18.266 1 98.19 65 ASP A O 1
ATOM 512 N N . SER A 1 66 ? 17.406 0.201 17.531 1 97.19 66 SER A N 1
ATOM 513 C CA . SER A 1 66 ? 17.109 1.332 16.656 1 97.19 66 SER A CA 1
ATOM 514 C C . SER A 1 66 ? 15.609 1.619 16.641 1 97.19 66 SER A C 1
ATOM 516 O O . SER A 1 66 ? 15.008 1.734 15.562 1 97.19 66 SER A O 1
ATOM 518 N N . PRO A 1 67 ? 15 1.772 17.797 1 97.44 67 PRO A N 1
ATOM 519 C CA . PRO A 1 67 ? 13.547 1.944 17.828 1 97.44 67 PRO A CA 1
ATOM 520 C C . PRO A 1 67 ? 13.086 3.232 17.141 1 97.44 67 PRO A C 1
ATOM 522 O O . PRO A 1 67 ? 12.062 3.238 16.453 1 97.44 67 PRO A O 1
ATOM 525 N N . ALA A 1 68 ? 13.812 4.395 17.297 1 96.25 68 ALA A N 1
ATOM 526 C CA . ALA A 1 68 ? 13.422 5.672 16.703 1 96.25 68 ALA A CA 1
ATOM 527 C C . ALA A 1 68 ? 13.344 5.566 15.172 1 96.25 68 ALA A C 1
ATOM 529 O O . ALA A 1 68 ? 12.359 5.996 14.57 1 96.25 68 ALA A O 1
ATOM 530 N N . ALA A 1 69 ? 14.359 4.914 14.586 1 95.81 69 ALA A N 1
ATOM 531 C CA . ALA A 1 69 ? 14.391 4.766 13.133 1 95.81 69 ALA A CA 1
ATOM 532 C C . ALA A 1 69 ? 13.344 3.766 12.656 1 95.81 69 ALA A C 1
ATOM 534 O O . ALA A 1 69 ? 12.672 3.996 11.648 1 95.81 69 ALA A O 1
ATOM 535 N N . ALA A 1 70 ? 13.188 2.672 13.391 1 98.06 70 ALA A N 1
ATOM 536 C CA . ALA A 1 70 ? 12.281 1.593 13 1 98.06 70 ALA A CA 1
ATOM 537 C C . ALA A 1 70 ? 10.828 2.041 13.07 1 98.06 70 ALA A C 1
ATOM 539 O O . ALA A 1 70 ? 9.984 1.585 12.297 1 98.06 70 ALA A O 1
ATOM 540 N N . LEU A 1 71 ? 10.539 2.926 14.008 1 98.12 71 LEU A N 1
ATOM 541 C CA . LEU A 1 71 ? 9.156 3.299 14.289 1 98.12 71 LEU A CA 1
ATOM 542 C C . LEU A 1 71 ? 8.82 4.641 13.648 1 98.12 71 LEU A C 1
ATOM 544 O O . LEU A 1 71 ? 7.715 5.156 13.836 1 98.12 71 LEU A O 1
ATOM 548 N N . GLN A 1 72 ? 9.664 5.262 12.867 1 96 72 GLN A N 1
ATOM 549 C CA . GLN A 1 72 ? 9.461 6.543 12.195 1 96 72 GLN A CA 1
ATOM 550 C C . GLN A 1 72 ? 9.172 6.348 10.711 1 96 72 GLN A C 1
ATOM 552 O O . GLN A 1 72 ? 9.391 5.262 10.164 1 96 72 GLN A O 1
ATOM 557 N N . TYR A 1 73 ? 8.602 7.395 10.055 1 93.38 73 TYR A N 1
ATOM 558 C CA . TYR A 1 73 ? 8.539 7.445 8.602 1 93.38 73 TYR A CA 1
ATOM 559 C C . TYR A 1 73 ? 9.898 7.156 7.98 1 93.38 73 TYR A C 1
ATOM 561 O O . TYR A 1 73 ? 10.938 7.41 8.602 1 93.38 73 TYR A O 1
ATOM 569 N N . SER A 1 74 ? 9.859 6.609 6.84 1 91.88 74 SER A N 1
ATOM 570 C CA . SER A 1 74 ? 11.078 6.281 6.102 1 91.88 74 SER A CA 1
ATOM 571 C C . SER A 1 74 ? 10.992 6.758 4.656 1 91.88 74 SER A C 1
ATOM 573 O O . SER A 1 74 ? 10.008 7.391 4.262 1 91.88 74 SER A O 1
ATOM 575 N N . ALA A 1 75 ? 12.109 6.586 3.977 1 92.75 75 ALA A N 1
ATOM 576 C CA . ALA A 1 75 ? 12.148 6.949 2.561 1 92.75 75 ALA A CA 1
ATOM 577 C C . ALA A 1 75 ? 11.141 6.133 1.758 1 92.75 75 ALA A C 1
ATOM 579 O O . ALA A 1 75 ? 10.953 4.941 2.01 1 92.75 75 ALA A O 1
ATOM 580 N N . THR A 1 76 ? 10.539 6.773 0.77 1 95.75 76 THR A N 1
ATOM 581 C CA . THR A 1 76 ? 9.57 6.117 -0.103 1 95.75 76 THR A CA 1
ATOM 582 C C . THR A 1 76 ? 10.211 4.922 -0.807 1 95.75 76 THR A C 1
ATOM 584 O O . THR A 1 76 ? 9.562 3.885 -0.988 1 95.75 76 THR A O 1
ATOM 587 N N . GLU A 1 77 ? 11.492 5.031 -1.162 1 97.25 77 GLU A N 1
ATOM 588 C CA . GLU A 1 77 ? 12.211 3.986 -1.893 1 97.25 77 GLU A CA 1
ATOM 589 C C . GLU A 1 77 ? 12.328 2.711 -1.062 1 97.25 77 GLU A C 1
ATOM 591 O O . GLU A 1 77 ? 12.43 1.613 -1.612 1 97.25 77 GLU A O 1
ATOM 596 N N . GLY A 1 78 ? 12.367 2.891 0.232 1 98 78 GLY A N 1
ATOM 597 C CA . GLY A 1 78 ? 12.547 1.769 1.141 1 98 78 GLY A CA 1
ATOM 598 C C . GLY A 1 78 ? 13.789 1.886 1.995 1 98 78 GLY A C 1
ATOM 599 O O . GLY A 1 78 ? 14.617 2.777 1.778 1 98 78 GLY A O 1
ATOM 600 N N . PHE A 1 79 ? 13.93 1.049 3.016 1 98.25 79 PHE A N 1
ATOM 601 C CA . PHE A 1 79 ? 15.07 0.981 3.922 1 98.25 79 PHE A CA 1
ATOM 602 C C . PHE A 1 79 ? 16.359 0.703 3.154 1 98.25 79 PHE A C 1
ATOM 604 O O . PHE A 1 79 ? 16.484 -0.33 2.492 1 98.25 79 PHE A O 1
ATOM 611 N N . LEU A 1 80 ? 17.312 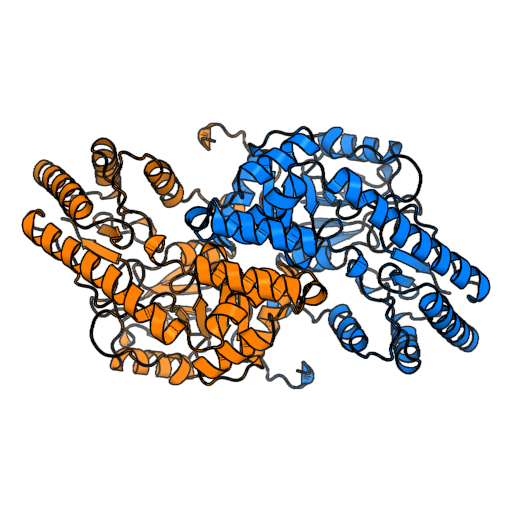1.622 3.193 1 98.12 80 LEU A N 1
ATOM 612 C CA . LEU A 1 80 ? 18.484 1.63 2.326 1 98.12 80 LEU A CA 1
ATOM 613 C C . LEU A 1 80 ? 19.25 0.316 2.436 1 98.12 80 LEU A C 1
ATOM 615 O O . LEU A 1 80 ? 19.578 -0.306 1.421 1 98.12 80 LEU A O 1
ATOM 619 N N . PRO A 1 81 ? 19.516 -0.221 3.676 1 98.5 81 PRO A N 1
ATOM 620 C CA . PRO A 1 81 ? 20.25 -1.484 3.756 1 98.5 81 PRO A CA 1
ATOM 621 C C . PRO A 1 81 ? 19.516 -2.637 3.062 1 98.5 81 PRO A C 1
ATOM 623 O O . PRO A 1 81 ? 20.156 -3.498 2.455 1 98.5 81 PRO A O 1
ATOM 626 N N . LEU A 1 82 ? 18.219 -2.66 3.137 1 98.69 82 LEU A N 1
ATOM 627 C CA . LEU A 1 82 ? 17.453 -3.688 2.441 1 98.69 82 LEU A CA 1
ATOM 628 C C . LEU A 1 82 ? 17.578 -3.523 0.929 1 98.69 82 LEU A C 1
ATOM 630 O O . LEU A 1 82 ? 17.734 -4.508 0.204 1 98.69 82 LEU A O 1
ATOM 634 N N . ARG A 1 83 ? 17.453 -2.283 0.416 1 98.75 83 ARG A N 1
ATOM 635 C CA . ARG A 1 83 ? 17.609 -2.014 -1.01 1 98.75 83 ARG A CA 1
ATOM 636 C C . ARG A 1 83 ? 18.984 -2.447 -1.5 1 98.75 83 ARG A C 1
ATOM 638 O O . ARG A 1 83 ? 19.125 -3.021 -2.584 1 98.75 83 ARG A O 1
ATOM 645 N N . GLU A 1 84 ? 20 -2.148 -0.688 1 98.75 84 GLU A N 1
ATOM 646 C CA . GLU A 1 84 ? 21.359 -2.543 -1.033 1 98.75 84 GLU A CA 1
ATOM 647 C C . GLU A 1 84 ? 21.5 -4.062 -1.082 1 98.75 84 GLU A C 1
ATOM 649 O O . GLU A 1 84 ? 22.172 -4.602 -1.961 1 98.75 84 GLU A O 1
ATOM 654 N N . TRP A 1 85 ? 20.922 -4.723 -0.138 1 98.62 85 TRP A N 1
ATOM 655 C CA . TRP A 1 85 ? 20.938 -6.18 -0.119 1 98.62 85 TRP A CA 1
ATOM 656 C C . TRP A 1 85 ? 20.312 -6.75 -1.387 1 98.62 85 TRP A C 1
ATOM 658 O O . TRP A 1 85 ? 20.875 -7.645 -2.018 1 98.62 85 TRP A O 1
ATOM 668 N N . ILE A 1 86 ? 19.172 -6.227 -1.813 1 98.56 86 ILE A N 1
ATOM 669 C CA . ILE A 1 86 ? 18.484 -6.664 -3.023 1 98.56 86 ILE A CA 1
ATOM 670 C C . ILE A 1 86 ? 19.359 -6.375 -4.246 1 98.56 86 ILE A C 1
ATOM 672 O O . ILE A 1 86 ? 19.516 -7.23 -5.117 1 98.56 86 ILE A O 1
ATOM 676 N N . ALA A 1 87 ? 19.891 -5.152 -4.285 1 98.56 87 ALA A N 1
ATOM 677 C CA . ALA A 1 87 ? 20.734 -4.746 -5.406 1 98.56 87 ALA A CA 1
ATOM 678 C C . ALA A 1 87 ? 21.922 -5.688 -5.574 1 98.56 87 ALA A C 1
ATOM 680 O O . ALA A 1 87 ? 22.281 -6.062 -6.691 1 98.56 87 ALA A O 1
ATOM 681 N N . GLU A 1 88 ? 22.516 -6.043 -4.477 1 98 88 GLU A N 1
ATOM 682 C CA . GLU A 1 88 ? 23.656 -6.949 -4.512 1 98 88 GLU A CA 1
ATOM 683 C C . GLU A 1 88 ? 23.234 -8.336 -5.008 1 98 88 GLU A C 1
ATOM 685 O O . GLU A 1 88 ? 23.938 -8.945 -5.816 1 98 88 GLU A O 1
ATOM 690 N N . ARG A 1 89 ? 22.172 -8.812 -4.586 1 96.12 89 ARG A N 1
ATOM 691 C CA . ARG A 1 89 ? 21.688 -10.148 -4.941 1 96.12 89 ARG A CA 1
ATOM 692 C C . ARG A 1 89 ? 21.453 -10.258 -6.441 1 96.12 89 ARG A C 1
ATOM 694 O O . ARG A 1 89 ? 21.688 -11.312 -7.035 1 96.12 89 ARG A O 1
ATOM 701 N N . TYR A 1 90 ? 21 -9.18 -7.086 1 97.56 90 TYR A N 1
ATOM 702 C CA . TYR A 1 90 ? 20.641 -9.211 -8.5 1 97.56 90 TYR A CA 1
ATOM 703 C C . TYR A 1 90 ? 21.688 -8.516 -9.344 1 97.56 90 TYR A C 1
ATOM 705 O O . TYR A 1 90 ? 21.531 -8.398 -10.562 1 97.56 90 TYR A O 1
ATOM 713 N N . ARG A 1 91 ? 22.766 -7.973 -8.695 1 97.12 91 ARG A N 1
ATOM 714 C CA . ARG A 1 91 ? 23.875 -7.293 -9.359 1 97.12 91 ARG A CA 1
ATOM 715 C C . ARG A 1 91 ? 23.375 -6.105 -10.172 1 97.12 91 ARG A C 1
ATOM 717 O O . ARG A 1 91 ? 23.688 -5.977 -11.359 1 97.12 91 ARG A O 1
ATOM 724 N N . VAL A 1 92 ? 22.516 -5.277 -9.539 1 97.88 92 VAL A N 1
ATOM 725 C CA . VAL A 1 92 ? 22.016 -4.031 -10.109 1 97.88 92 VAL A CA 1
ATOM 726 C C . VAL A 1 92 ? 22.406 -2.857 -9.211 1 97.88 92 VAL A C 1
ATOM 728 O O . VAL A 1 92 ? 23 -3.047 -8.148 1 97.88 92 VAL A O 1
ATOM 731 N N . ARG A 1 93 ? 22.219 -1.557 -9.648 1 97.44 93 ARG A N 1
ATOM 732 C CA . ARG A 1 93 ? 22.438 -0.373 -8.82 1 97.44 93 ARG A CA 1
ATOM 733 C C . ARG A 1 93 ? 21.328 -0.216 -7.785 1 97.44 93 ARG A C 1
ATOM 735 O O . ARG A 1 93 ? 20.156 -0.474 -8.078 1 97.44 93 ARG A O 1
ATOM 742 N N . THR A 1 94 ? 21.656 0.16 -6.578 1 98.38 94 THR A N 1
ATOM 743 C CA . THR A 1 94 ? 20.688 0.392 -5.512 1 98.38 94 THR A CA 1
ATOM 744 C C . THR A 1 94 ? 19.609 1.37 -5.965 1 98.38 94 THR A C 1
ATOM 746 O O . THR A 1 94 ? 18.438 1.245 -5.574 1 98.38 94 THR A O 1
ATOM 749 N N . THR A 1 95 ? 19.953 2.342 -6.879 1 96.88 95 THR A N 1
ATOM 750 C CA . THR A 1 95 ? 19.031 3.377 -7.352 1 96.88 95 THR A CA 1
ATOM 751 C C . THR A 1 95 ? 17.953 2.775 -8.234 1 96.88 95 THR A C 1
ATOM 753 O O . THR A 1 95 ? 16.969 3.443 -8.562 1 96.88 95 THR A O 1
ATOM 756 N N . GLN A 1 96 ? 18.016 1.467 -8.531 1 97.88 96 GLN A N 1
ATOM 757 C CA . GLN A 1 96 ? 17.031 0.792 -9.375 1 97.88 96 GLN A CA 1
ATOM 758 C C . GLN A 1 96 ? 16 0.056 -8.523 1 97.88 96 GLN A C 1
ATOM 760 O O . GLN A 1 96 ? 15.016 -0.463 -9.055 1 97.88 96 GLN A O 1
ATOM 765 N N . VAL A 1 97 ? 16.234 0.052 -7.207 1 98.81 97 VAL A N 1
ATOM 766 C CA . VAL A 1 97 ? 15.438 -0.818 -6.352 1 98.81 97 VAL A CA 1
ATOM 767 C C . VAL A 1 97 ? 14.406 0.01 -5.594 1 98.81 97 VAL A C 1
ATOM 769 O O . VAL A 1 97 ? 14.75 0.979 -4.914 1 98.81 97 VAL A O 1
ATOM 772 N N . LEU A 1 98 ? 13.148 -0.369 -5.734 1 98.81 98 LEU A N 1
ATOM 773 C CA . LEU A 1 98 ? 12.039 0.197 -4.98 1 98.81 98 LEU A CA 1
ATOM 774 C C . LEU A 1 98 ? 11.344 -0.877 -4.148 1 98.81 98 LEU A C 1
ATOM 776 O O . LEU A 1 98 ? 10.82 -1.853 -4.699 1 98.81 98 LEU A O 1
ATOM 780 N N . VAL A 1 99 ? 11.344 -0.716 -2.818 1 98.88 99 VAL A N 1
ATOM 781 C CA . VAL A 1 99 ? 10.625 -1.643 -1.949 1 98.88 99 VAL A CA 1
ATOM 782 C C . VAL A 1 99 ? 9.133 -1.341 -1.997 1 98.88 99 VAL A C 1
ATOM 784 O O . VAL A 1 99 ? 8.727 -0.177 -1.974 1 98.88 99 VAL A O 1
ATOM 787 N N . THR A 1 100 ? 8.32 -2.348 -2.098 1 98.88 100 THR A N 1
ATOM 788 C CA . THR A 1 100 ? 6.871 -2.197 -2.184 1 98.88 100 THR A CA 1
ATOM 789 C C . THR A 1 100 ? 6.18 -2.982 -1.074 1 98.88 100 THR A C 1
ATOM 791 O O . THR A 1 100 ? 6.793 -3.844 -0.44 1 98.88 100 THR A O 1
ATOM 794 N N . THR A 1 101 ? 4.934 -2.654 -0.754 1 98.56 101 THR A N 1
ATOM 795 C CA . THR A 1 101 ? 4.117 -3.389 0.208 1 98.56 101 THR A CA 1
ATOM 796 C C . THR A 1 101 ? 3.516 -4.637 -0.433 1 98.56 101 THR A C 1
ATOM 798 O O . THR A 1 101 ? 2.324 -4.664 -0.747 1 98.56 101 THR A O 1
ATOM 801 N N . GLY A 1 102 ? 4.332 -5.602 -0.575 1 97.25 102 GLY A N 1
ATOM 802 C CA . GLY A 1 102 ? 4.023 -6.777 -1.373 1 97.25 102 GLY A CA 1
ATOM 803 C C . GLY A 1 102 ? 4.223 -6.559 -2.861 1 97.25 102 GLY A C 1
ATOM 804 O O . GLY A 1 102 ? 4.305 -5.418 -3.32 1 97.25 102 GLY A O 1
ATOM 805 N N . SER A 1 103 ? 4.281 -7.664 -3.592 1 96.94 103 SER A N 1
ATOM 806 C CA . SER A 1 103 ? 4.496 -7.555 -5.031 1 96.94 103 SER A CA 1
ATOM 807 C C . SER A 1 103 ? 3.234 -7.086 -5.746 1 96.94 103 SER A C 1
ATOM 809 O O . SER A 1 103 ? 3.303 -6.559 -6.859 1 96.94 103 SER A O 1
ATOM 811 N N . GLN A 1 104 ? 2.043 -7.293 -5.102 1 97.38 104 GLN A N 1
ATOM 812 C CA . GLN A 1 104 ? 0.801 -6.777 -5.668 1 97.38 104 GLN A CA 1
ATOM 813 C C . GLN A 1 104 ? 0.873 -5.266 -5.871 1 97.38 104 GLN A C 1
ATOM 815 O O . GLN A 1 104 ? 0.402 -4.75 -6.887 1 97.38 104 GLN A O 1
ATOM 820 N N . GLN A 1 105 ? 1.472 -4.559 -4.918 1 98.69 105 GLN A N 1
ATOM 821 C CA . GLN A 1 105 ? 1.606 -3.113 -5.07 1 98.69 105 GLN A CA 1
ATOM 822 C C . GLN A 1 105 ? 2.521 -2.764 -6.242 1 98.69 105 GLN A C 1
ATOM 824 O O . GLN A 1 105 ? 2.328 -1.743 -6.902 1 98.69 105 GLN A O 1
ATOM 829 N N . ALA A 1 106 ? 3.551 -3.605 -6.469 1 98.88 106 ALA A N 1
ATOM 830 C CA . ALA A 1 106 ? 4.402 -3.385 -7.637 1 98.88 106 ALA A CA 1
ATOM 831 C C . ALA A 1 106 ? 3.576 -3.344 -8.914 1 98.88 106 ALA A C 1
ATOM 833 O O . ALA A 1 106 ? 3.764 -2.459 -9.758 1 98.88 106 ALA A O 1
ATOM 834 N N . LEU A 1 107 ? 2.648 -4.289 -9.055 1 98.75 107 LEU A N 1
ATOM 835 C CA . LEU A 1 107 ? 1.776 -4.348 -10.219 1 98.75 107 LEU A CA 1
ATOM 836 C C . LEU A 1 107 ? 0.886 -3.113 -10.297 1 98.75 107 LEU A C 1
ATOM 838 O O . LEU A 1 107 ? 0.72 -2.527 -11.367 1 98.75 107 LEU A O 1
ATOM 842 N N . ASP A 1 108 ? 0.362 -2.709 -9.188 1 98.75 108 ASP A N 1
ATOM 843 C CA . ASP A 1 108 ? -0.484 -1.521 -9.117 1 98.75 108 ASP A CA 1
ATOM 844 C C . ASP A 1 108 ? 0.287 -0.273 -9.547 1 98.75 108 ASP A C 1
ATOM 846 O O . ASP A 1 108 ? -0.218 0.541 -10.32 1 98.75 108 ASP A O 1
ATOM 850 N N . LEU A 1 109 ? 1.491 -0.069 -8.984 1 98.81 109 LEU A N 1
ATOM 851 C CA . LEU A 1 109 ? 2.324 1.084 -9.305 1 98.81 109 LEU A CA 1
ATOM 852 C C . LEU A 1 109 ? 2.688 1.095 -10.781 1 98.81 109 LEU A C 1
ATOM 854 O O . LEU A 1 109 ? 2.66 2.146 -11.43 1 98.81 109 LEU A O 1
ATOM 858 N N . LEU A 1 110 ? 3.045 -0.062 -11.305 1 98.81 110 LEU A N 1
ATOM 859 C CA . LEU A 1 110 ? 3.365 -0.15 -12.727 1 98.81 110 LEU A CA 1
ATOM 860 C C . LEU A 1 110 ? 2.146 0.185 -13.578 1 98.81 110 LEU A C 1
ATOM 862 O O . LEU A 1 110 ? 2.268 0.857 -14.609 1 98.81 110 LEU A O 1
ATOM 866 N N . GLY A 1 111 ? 0.967 -0.323 -13.164 1 98.56 111 GLY A N 1
ATOM 867 C CA . GLY A 1 111 ? -0.252 0.067 -13.859 1 98.56 111 GLY A CA 1
ATOM 868 C C . GLY A 1 111 ? -0.48 1.567 -13.859 1 98.56 111 GLY A C 1
ATOM 869 O O . GLY A 1 111 ? -0.796 2.148 -14.906 1 98.56 111 GLY A O 1
ATOM 870 N N . LYS A 1 112 ? -0.286 2.23 -12.695 1 98.12 112 LYS A N 1
ATOM 871 C CA . LYS A 1 112 ? -0.439 3.678 -12.562 1 98.12 112 LYS A CA 1
ATOM 872 C C . LYS A 1 112 ? 0.472 4.422 -13.531 1 98.12 112 LYS A C 1
ATOM 874 O O . LYS A 1 112 ? 0.051 5.391 -14.164 1 98.12 112 LYS A O 1
ATOM 879 N N . VAL A 1 113 ? 1.674 3.963 -13.68 1 98.06 113 VAL A N 1
ATOM 880 C CA . VAL A 1 113 ? 2.697 4.77 -14.344 1 98.06 113 VAL A CA 1
ATOM 881 C C . VAL A 1 113 ? 2.717 4.461 -15.836 1 98.06 113 VAL A C 1
ATOM 883 O O . VAL A 1 113 ? 3.154 5.285 -16.641 1 98.06 113 VAL A O 1
ATOM 886 N N . LEU A 1 114 ? 2.135 3.271 -16.266 1 98.38 114 LEU A N 1
ATOM 887 C CA . LEU A 1 114 ? 2.373 2.863 -17.656 1 98.38 114 LEU A CA 1
ATOM 888 C C . LEU A 1 114 ? 1.06 2.758 -18.422 1 98.38 114 LEU A C 1
ATOM 890 O O . LEU A 1 114 ? 1.056 2.773 -19.656 1 98.38 114 LEU A O 1
ATOM 894 N N . ILE A 1 115 ? -0.047 2.57 -17.75 1 98.38 115 ILE A N 1
ATOM 895 C CA . ILE A 1 115 ? -1.268 2.18 -18.453 1 98.38 115 ILE A CA 1
ATOM 896 C C . ILE A 1 115 ? -2.254 3.348 -18.453 1 98.38 115 ILE A C 1
ATOM 898 O O . ILE A 1 115 ? -2.533 3.938 -17.406 1 98.38 115 ILE A O 1
ATOM 902 N N . ASP A 1 116 ? -2.771 3.723 -19.578 1 97.38 116 ASP A N 1
ATOM 903 C CA . ASP A 1 116 ? -3.941 4.578 -19.75 1 97.38 116 ASP A CA 1
ATOM 904 C C . ASP A 1 116 ? -5.18 3.756 -20.094 1 97.38 116 ASP A C 1
ATOM 906 O O . ASP A 1 116 ? -5.066 2.609 -20.531 1 97.38 116 ASP A O 1
ATOM 910 N N . PRO A 1 117 ? -6.387 4.332 -19.812 1 96.19 117 PRO A N 1
ATOM 911 C CA . PRO A 1 117 ? -7.574 3.609 -20.281 1 96.19 117 PRO A CA 1
ATOM 912 C C . PRO A 1 117 ? -7.496 3.219 -21.75 1 96.19 117 PRO A C 1
ATOM 914 O O . PRO A 1 117 ? -7.047 4.012 -22.578 1 96.19 117 PRO A O 1
ATOM 917 N N . GLN A 1 118 ? -7.773 1.922 -22 1 96.94 118 GLN A N 1
ATOM 918 C CA . GLN A 1 118 ? -7.836 1.357 -23.344 1 96.94 118 GLN A CA 1
ATOM 919 C C . GLN A 1 118 ? -6.441 1.057 -23.891 1 96.94 118 GLN A C 1
ATOM 921 O O . GLN A 1 118 ? -6.285 0.704 -25.062 1 96.94 118 GLN A O 1
ATOM 926 N N . SER A 1 119 ? -5.445 1.266 -23.016 1 97.62 119 SER A N 1
ATOM 927 C CA . SER A 1 119 ? -4.109 0.805 -23.391 1 97.62 119 SER A CA 1
ATOM 928 C C . SER A 1 119 ? -4.07 -0.711 -23.547 1 97.62 119 SER A C 1
ATOM 930 O O . SER A 1 119 ? -4.809 -1.43 -22.875 1 97.62 119 SER A O 1
ATOM 932 N N . ARG A 1 120 ? -3.205 -1.189 -24.438 1 98.44 120 ARG A N 1
ATOM 933 C CA . ARG A 1 120 ? -3.023 -2.627 -24.609 1 98.44 120 ARG A CA 1
ATOM 934 C C . ARG A 1 120 ? -1.975 -3.168 -23.641 1 98.44 120 ARG A C 1
ATOM 936 O O . ARG A 1 120 ? -0.881 -2.609 -23.531 1 98.44 120 ARG A O 1
ATOM 943 N N . VAL A 1 121 ? -2.293 -4.164 -22.922 1 98.75 121 VAL A N 1
ATOM 944 C CA . VAL A 1 121 ? -1.408 -4.848 -21.984 1 98.75 121 VAL A CA 1
ATOM 945 C C . VAL A 1 121 ? -1.283 -6.32 -22.375 1 98.75 121 VAL A C 1
ATOM 947 O O . VAL A 1 121 ? -2.285 -7.035 -22.453 1 98.75 121 VAL A O 1
ATOM 950 N N . LEU A 1 122 ? -0.028 -6.766 -22.688 1 98.81 122 LEU A N 1
ATOM 951 C CA . LEU A 1 122 ? 0.229 -8.148 -23.078 1 98.81 122 LEU A CA 1
ATOM 952 C C . LEU A 1 122 ? 0.406 -9.047 -21.859 1 98.81 122 LEU A C 1
ATOM 954 O O . LEU A 1 122 ? 1.22 -8.75 -20.984 1 98.81 122 LEU A O 1
ATOM 958 N N . VAL A 1 123 ? -0.366 -10.141 -21.797 1 98.56 123 VAL A N 1
ATOM 959 C CA . VAL A 1 123 ? -0.271 -11.086 -20.688 1 98.56 123 VAL A CA 1
ATOM 960 C C . VAL A 1 123 ? -0.224 -12.516 -21.219 1 98.56 123 VAL A C 1
ATOM 962 O O . VAL A 1 123 ? -0.795 -12.812 -22.266 1 98.56 123 VAL A O 1
ATOM 965 N N . GLU A 1 124 ? 0.456 -13.367 -20.438 1 97.56 124 GLU A N 1
ATOM 966 C CA . GLU A 1 124 ? 0.416 -14.797 -20.75 1 97.56 124 GLU A CA 1
ATOM 967 C C . GLU A 1 124 ? -1.008 -15.336 -20.656 1 97.56 124 GLU A C 1
ATOM 969 O O . GLU A 1 124 ? -1.878 -14.719 -20.047 1 97.56 124 GLU A O 1
ATOM 974 N N . THR A 1 125 ? -1.188 -16.641 -21.328 1 94.94 125 THR A N 1
ATOM 975 C CA . THR A 1 125 ? -2.484 -17.297 -21.281 1 94.94 125 THR A CA 1
ATOM 976 C C . THR A 1 125 ? -2.33 -18.75 -20.797 1 94.94 125 THR A C 1
ATOM 978 O O . THR A 1 125 ? -1.769 -19.578 -21.516 1 94.94 125 THR A O 1
ATOM 981 N N . PRO A 1 126 ? -2.926 -19.047 -19.672 1 96.81 126 PRO A N 1
ATOM 982 C CA . PRO A 1 126 ? -3.469 -18.188 -18.625 1 96.81 126 PRO A CA 1
ATOM 983 C C . PRO A 1 126 ? -2.385 -17.406 -17.891 1 96.81 126 PRO A C 1
ATOM 985 O O . PRO A 1 126 ? -1.197 -17.547 -18.188 1 96.81 126 PRO A O 1
ATOM 988 N N . THR A 1 127 ? -2.809 -16.484 -17 1 97.44 127 THR A N 1
ATOM 989 C CA . THR A 1 127 ? -1.861 -15.664 -16.266 1 97.44 127 THR A CA 1
ATOM 990 C C . THR A 1 127 ? -2.332 -15.453 -14.828 1 97.44 127 THR A C 1
ATOM 992 O O . THR A 1 127 ? -3.348 -16.016 -14.414 1 97.44 127 THR A O 1
ATOM 995 N N . TYR A 1 128 ? -1.524 -14.781 -14.039 1 96.44 128 TYR A N 1
ATOM 996 C CA . TYR A 1 128 ? -1.795 -14.547 -12.625 1 96.44 128 TYR A CA 1
ATOM 997 C C . TYR A 1 128 ? -3.008 -13.641 -12.445 1 96.44 128 TYR A C 1
ATOM 999 O O . TYR A 1 128 ? -3.006 -12.492 -12.898 1 96.44 128 TYR A O 1
ATOM 1007 N N . LEU A 1 129 ? -3.99 -14.102 -11.781 1 94.38 129 LEU A N 1
ATOM 1008 C CA . LEU A 1 129 ? -5.242 -13.383 -11.562 1 94.38 129 LEU A CA 1
ATOM 1009 C C . LEU A 1 129 ? -4.984 -12.039 -10.875 1 94.38 129 LEU A C 1
ATOM 1011 O O . LEU A 1 129 ? -5.633 -11.039 -11.195 1 94.38 129 LEU A O 1
ATOM 1015 N N . GLY A 1 130 ? -4.055 -11.984 -9.875 1 94 130 GLY A N 1
ATOM 1016 C CA . GLY A 1 130 ? -3.742 -10.75 -9.172 1 94 130 GLY A CA 1
ATOM 1017 C C . GLY A 1 130 ? -3.221 -9.664 -10.086 1 94 130 GLY A C 1
ATOM 1018 O O . GLY A 1 130 ? -3.486 -8.477 -9.867 1 94 130 GLY A O 1
ATOM 1019 N N . ALA A 1 131 ? -2.473 -10.047 -11.109 1 97.25 131 ALA A N 1
ATOM 1020 C CA . ALA A 1 131 ? -1.999 -9.062 -12.078 1 97.25 131 ALA A CA 1
ATOM 1021 C C . ALA A 1 131 ? -3.16 -8.477 -12.875 1 97.25 131 ALA A C 1
ATOM 1023 O O . ALA A 1 131 ? -3.225 -7.266 -13.094 1 97.25 131 ALA A O 1
ATOM 1024 N N . LEU A 1 132 ? -4.07 -9.383 -13.344 1 96.12 132 LEU A N 1
ATOM 1025 C CA . LEU A 1 132 ? -5.25 -8.914 -14.062 1 96.12 132 LEU A CA 1
ATOM 1026 C C . LEU A 1 132 ? -6.059 -7.945 -13.211 1 96.12 132 LEU A C 1
ATOM 1028 O O . LEU A 1 132 ? -6.473 -6.887 -13.688 1 96.12 132 LEU A O 1
ATOM 1032 N N . GLN A 1 133 ? -6.23 -8.297 -11.977 1 93.62 133 GLN A N 1
ATOM 1033 C CA . GLN A 1 133 ? -6.984 -7.449 -11.055 1 93.62 133 GLN A CA 1
ATOM 1034 C C . GLN A 1 133 ? -6.316 -6.09 -10.883 1 93.62 133 GLN A C 1
ATOM 1036 O O . GLN A 1 133 ? -6.984 -5.055 -10.906 1 93.62 133 GLN A O 1
ATOM 1041 N N . SER A 1 134 ? -5.047 -6.074 -10.703 1 96.5 134 SER A N 1
ATOM 1042 C CA . SER A 1 134 ? -4.301 -4.84 -10.453 1 96.5 134 SER A CA 1
ATOM 1043 C C . SER A 1 134 ? -4.324 -3.928 -11.672 1 96.5 134 SER A C 1
ATOM 1045 O O . SER A 1 134 ? -4.637 -2.74 -11.562 1 96.5 134 SER A O 1
ATOM 1047 N N . PHE A 1 135 ? -4.016 -4.488 -12.844 1 97.75 135 PHE A N 1
ATOM 1048 C CA . PHE A 1 135 ? -3.973 -3.686 -14.062 1 97.75 135 PHE A CA 1
ATOM 1049 C C . PHE A 1 135 ? -5.371 -3.213 -14.445 1 97.75 135 PHE A C 1
ATOM 1051 O O . PHE A 1 135 ? -5.531 -2.133 -15.016 1 97.75 135 PHE A O 1
ATOM 1058 N N . SER A 1 136 ? -6.43 -4.012 -14.07 1 96.06 136 SER A N 1
ATOM 1059 C CA . SER A 1 136 ? -7.797 -3.672 -14.445 1 96.06 136 SER A CA 1
ATOM 1060 C C . SER A 1 136 ? -8.234 -2.352 -13.82 1 96.06 136 SER A C 1
ATOM 1062 O O . SER A 1 136 ? -9.133 -1.685 -14.328 1 96.06 136 SER A O 1
ATOM 1064 N N . LEU A 1 137 ? -7.613 -1.942 -12.773 1 96.12 137 LEU A N 1
ATOM 1065 C CA . LEU A 1 137 ? -7.902 -0.662 -12.133 1 96.12 137 LEU A CA 1
ATOM 1066 C C . LEU A 1 137 ? -7.578 0.497 -13.07 1 96.12 137 LEU A C 1
ATOM 1068 O O . LEU A 1 137 ? -7.996 1.632 -12.828 1 96.12 137 LEU A O 1
ATOM 1072 N N . TYR A 1 138 ? -6.867 0.228 -14.117 1 97.56 138 TYR A N 1
ATOM 1073 C CA . TYR A 1 138 ? -6.465 1.286 -15.031 1 97.56 138 TYR A CA 1
ATOM 1074 C C . TYR A 1 138 ? -7.07 1.069 -16.422 1 97.56 138 TYR A C 1
ATOM 1076 O O . TYR A 1 138 ? -6.648 1.697 -17.391 1 97.56 138 TYR A O 1
ATOM 1084 N N . GLU A 1 139 ? -7.965 0.069 -16.5 1 96.69 139 GLU A N 1
ATOM 1085 C CA . GLU A 1 139 ? -8.914 -0.137 -17.594 1 96.69 139 GLU A CA 1
ATOM 1086 C C . GLU A 1 139 ? -8.188 -0.45 -18.891 1 96.69 139 GLU A C 1
ATOM 1088 O O . GLU A 1 139 ? -8.453 0.178 -19.922 1 96.69 139 GLU A O 1
ATOM 1093 N N . PRO A 1 140 ? -7.297 -1.413 -18.891 1 97.94 140 PRO A N 1
ATOM 1094 C CA . PRO A 1 140 ? -6.602 -1.798 -20.109 1 97.94 140 PRO A CA 1
ATOM 1095 C C . PRO A 1 140 ? -7.449 -2.693 -21.016 1 97.94 140 PRO A C 1
ATOM 1097 O O . PRO A 1 140 ? -8.523 -3.145 -20.609 1 97.94 140 PRO A O 1
ATOM 1100 N N . ILE A 1 141 ? -6.98 -2.83 -22.203 1 98 141 ILE A N 1
ATOM 1101 C CA . ILE A 1 141 ? -7.355 -3.939 -23.078 1 98 141 ILE A CA 1
ATOM 1102 C C . ILE A 1 141 ? -6.285 -5.023 -23.016 1 98 141 ILE A C 1
ATOM 1104 O O . ILE A 1 141 ? -5.133 -4.789 -23.391 1 98 141 ILE A O 1
ATOM 1108 N N . TYR A 1 142 ? -6.672 -6.195 -22.594 1 98.19 142 TYR A N 1
ATOM 1109 C CA . TYR A 1 142 ? -5.703 -7.277 -22.484 1 98.19 142 TYR A CA 1
ATOM 1110 C C . TYR A 1 142 ? -5.492 -7.961 -23.828 1 98.19 142 TYR A C 1
ATOM 1112 O O . TYR A 1 142 ? -6.449 -8.195 -24.562 1 98.19 142 TYR A O 1
ATOM 1120 N N . VAL A 1 143 ? -4.262 -8.172 -24.125 1 98.31 143 VAL A N 1
ATOM 1121 C CA . VAL A 1 143 ? -3.869 -8.984 -25.266 1 98.31 143 VAL A CA 1
ATOM 1122 C C . VAL A 1 143 ? -3.191 -10.266 -24.797 1 98.31 143 VAL A C 1
ATOM 1124 O O . VAL A 1 143 ? -2.139 -10.219 -24.156 1 98.31 143 VAL A O 1
ATOM 1127 N N . GLN A 1 144 ? -3.822 -11.383 -25.047 1 96.94 144 GLN A N 1
ATOM 1128 C CA . GLN A 1 144 ? -3.285 -12.664 -24.625 1 96.94 144 GLN A CA 1
ATOM 1129 C C . GLN A 1 144 ? -2.174 -13.133 -25.562 1 96.94 144 GLN A C 1
ATOM 1131 O O . GLN A 1 144 ? -2.377 -13.227 -26.781 1 96.94 144 GLN A O 1
ATOM 1136 N N . VAL A 1 145 ? -1.018 -13.344 -24.969 1 97 145 VAL A N 1
ATOM 1137 C CA . VAL A 1 145 ? 0.125 -13.852 -25.719 1 97 145 VAL A CA 1
ATOM 1138 C C . VAL A 1 145 ? 0.115 -15.375 -25.719 1 97 145 VAL A C 1
ATOM 1140 O O . VAL A 1 145 ? -0.122 -16 -24.672 1 97 145 VAL A O 1
ATOM 1143 N N . PRO A 1 146 ? 0.379 -15.992 -26.812 1 94.56 146 PRO A N 1
ATOM 1144 C CA . PRO A 1 146 ? 0.356 -17.453 -26.891 1 94.56 146 PRO A CA 1
ATOM 1145 C C . PRO A 1 146 ? 1.39 -18.109 -25.969 1 94.56 146 PRO A C 1
ATOM 1147 O O . PRO A 1 146 ? 2.514 -17.609 -25.844 1 94.56 146 PRO A O 1
ATOM 1150 N N . THR A 1 147 ? 0.976 -19.125 -25.344 1 96.31 147 THR A N 1
ATOM 1151 C CA . THR A 1 147 ? 1.836 -19.953 -24.516 1 96.31 147 THR A CA 1
ATOM 1152 C C . THR A 1 147 ? 1.695 -21.422 -24.891 1 96.31 147 THR A C 1
ATOM 1154 O O . THR A 1 147 ? 0.742 -21.812 -25.578 1 96.31 147 THR A O 1
ATOM 1157 N N . ASP A 1 148 ? 2.693 -22.172 -24.672 1 95.94 148 ASP A N 1
ATOM 1158 C CA . ASP A 1 148 ? 2.637 -23.641 -24.75 1 95.94 148 ASP A CA 1
ATOM 1159 C C . ASP A 1 148 ? 3.137 -24.281 -23.453 1 95.94 148 ASP A C 1
ATOM 1161 O O . ASP A 1 148 ? 3.156 -23.641 -22.406 1 95.94 148 ASP A O 1
ATOM 1165 N N . ASP A 1 149 ? 3.439 -25.531 -23.453 1 93.94 149 ASP A N 1
ATOM 1166 C CA . ASP A 1 149 ? 3.795 -26.25 -22.25 1 93.94 149 ASP A CA 1
ATOM 1167 C C . ASP A 1 149 ? 5.109 -25.719 -21.656 1 93.94 149 ASP A C 1
ATOM 1169 O O . ASP A 1 149 ? 5.398 -25.938 -20.484 1 93.94 149 ASP A O 1
ATOM 1173 N N . ALA A 1 150 ? 5.824 -25.047 -22.516 1 94.62 150 ALA A N 1
ATOM 1174 C CA . ALA A 1 150 ? 7.094 -24.484 -22.047 1 94.62 150 ALA A CA 1
ATOM 1175 C C . ALA A 1 150 ? 6.953 -23.016 -21.703 1 94.62 150 ALA A C 1
ATOM 1177 O O . ALA A 1 150 ? 7.941 -22.344 -21.375 1 94.62 150 ALA A O 1
ATOM 1178 N N . GLY A 1 151 ? 5.746 -22.5 -21.734 1 96.38 151 GLY A N 1
ATOM 1179 C CA . GLY A 1 151 ? 5.508 -21.109 -21.344 1 96.38 151 GLY A CA 1
ATOM 1180 C C . GLY A 1 151 ? 5.344 -20.172 -22.531 1 96.38 151 GLY A C 1
ATOM 1181 O O . GLY A 1 151 ? 4.926 -20.594 -23.609 1 96.38 151 GLY A O 1
ATOM 1182 N N . LEU A 1 152 ? 5.516 -18.922 -22.297 1 97.88 152 LEU A N 1
ATOM 1183 C CA . LEU A 1 152 ? 5.363 -17.844 -23.281 1 97.88 152 LEU A CA 1
ATOM 1184 C C . LEU A 1 152 ? 6.211 -18.125 -24.516 1 97.88 152 LEU A C 1
ATOM 1186 O O . LEU A 1 152 ? 7.371 -18.531 -24.406 1 97.88 152 LEU A O 1
ATOM 1190 N N . VAL A 1 153 ? 5.617 -18 -25.734 1 97.88 153 VAL A N 1
ATOM 1191 C CA . VAL A 1 153 ? 6.301 -18.234 -27 1 97.88 153 VAL A CA 1
ATOM 1192 C C . VAL A 1 153 ? 6.824 -16.906 -27.547 1 97.88 153 VAL A C 1
ATOM 1194 O O . VAL A 1 153 ? 6.078 -16.141 -28.172 1 97.88 153 VAL A O 1
ATOM 1197 N N . PRO A 1 154 ? 8.117 -16.703 -27.453 1 97.56 154 PRO A N 1
ATOM 1198 C CA . PRO A 1 154 ? 8.664 -15.406 -27.859 1 97.56 154 PRO A CA 1
ATOM 1199 C C . PRO A 1 154 ? 8.406 -15.094 -29.328 1 97.56 154 PRO A C 1
ATOM 1201 O O . PRO A 1 154 ? 8.109 -13.945 -29.672 1 97.56 154 PRO A O 1
ATOM 1204 N N . ASN A 1 155 ? 8.445 -16.078 -30.219 1 95.94 155 ASN A N 1
ATOM 1205 C CA . ASN A 1 155 ? 8.25 -15.891 -31.656 1 95.94 155 ASN A CA 1
ATOM 1206 C C . ASN A 1 155 ? 6.824 -15.43 -31.969 1 95.94 155 ASN A C 1
ATOM 1208 O O . ASN A 1 155 ? 6.555 -14.938 -33.062 1 95.94 155 ASN A O 1
ATOM 1212 N N . ALA A 1 156 ? 5.965 -15.602 -31.078 1 96.62 156 ALA A N 1
ATOM 1213 C CA . ALA A 1 156 ? 4.578 -15.195 -31.266 1 96.62 156 ALA A CA 1
ATOM 1214 C C . ALA A 1 156 ? 4.398 -13.703 -31.016 1 96.62 156 ALA A C 1
ATOM 1216 O O . ALA A 1 156 ? 3.35 -13.133 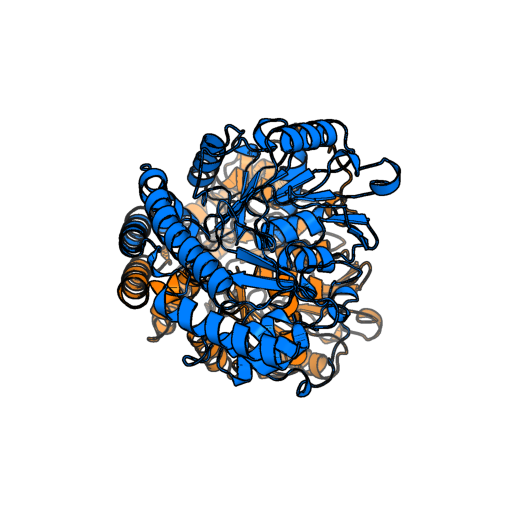-31.328 1 96.62 156 ALA A O 1
ATOM 1217 N N . LEU A 1 157 ? 5.395 -13.031 -30.531 1 98 157 LEU A N 1
ATOM 1218 C CA . LEU A 1 157 ? 5.355 -11.594 -30.297 1 98 157 LEU A CA 1
ATOM 1219 C C . LEU A 1 157 ? 5.609 -10.828 -31.594 1 98 157 LEU A C 1
ATOM 1221 O O . LEU A 1 157 ? 6.605 -10.109 -31.703 1 98 157 LEU A O 1
ATOM 1225 N N . THR A 1 158 ? 4.668 -10.859 -32.5 1 97.25 158 THR A N 1
ATOM 1226 C CA . THR A 1 158 ? 4.762 -10.18 -33.781 1 97.25 158 THR A CA 1
ATOM 1227 C C . THR A 1 158 ? 4.496 -8.688 -33.625 1 97.25 158 THR A C 1
ATOM 1229 O O . THR A 1 158 ? 3.867 -8.266 -32.656 1 97.25 158 THR A O 1
ATOM 1232 N N . PRO A 1 159 ? 4.984 -7.906 -34.562 1 96.69 159 PRO A N 1
ATOM 1233 C CA . PRO A 1 159 ? 4.695 -6.473 -34.5 1 96.69 159 PRO A CA 1
ATOM 1234 C C . PRO A 1 159 ? 3.201 -6.172 -34.438 1 96.69 159 PRO A C 1
ATOM 1236 O O . PRO A 1 159 ? 2.787 -5.211 -33.812 1 96.69 159 PRO A O 1
ATOM 1239 N N . GLU A 1 160 ? 2.445 -7.023 -35.094 1 97 160 GLU A N 1
ATOM 1240 C CA . GLU A 1 160 ? 0.998 -6.84 -35.094 1 97 160 GLU A CA 1
ATOM 1241 C C . GLU A 1 160 ? 0.41 -7.086 -33.719 1 97 160 GLU A C 1
ATOM 1243 O O . GLU A 1 160 ? -0.438 -6.32 -33.25 1 97 160 GLU A O 1
ATOM 1248 N N . LEU A 1 161 ? 0.845 -8.078 -33.094 1 97.25 161 LEU A N 1
ATOM 1249 C CA . LEU A 1 161 ? 0.341 -8.438 -31.766 1 97.25 161 LEU A CA 1
ATOM 1250 C C . LEU A 1 161 ? 0.744 -7.398 -30.719 1 97.25 161 LEU A C 1
ATOM 1252 O O . LEU A 1 161 ? -0.031 -7.09 -29.812 1 97.25 161 LEU A O 1
ATOM 1256 N N . THR A 1 162 ? 1.927 -6.855 -30.859 1 97.75 162 THR A N 1
ATOM 1257 C CA . THR A 1 162 ? 2.502 -6.02 -29.812 1 97.75 162 THR A CA 1
ATOM 1258 C C . THR A 1 162 ? 2.246 -4.543 -30.094 1 97.75 162 THR A C 1
ATOM 1260 O O . THR A 1 162 ? 2.652 -3.676 -29.312 1 97.75 162 THR A O 1
ATOM 1263 N N . LYS A 1 163 ? 1.518 -4.281 -31.125 1 96.88 163 LYS A N 1
ATOM 1264 C CA . LYS A 1 163 ? 1.3 -2.896 -31.547 1 96.88 163 LYS A CA 1
ATOM 1265 C C . LYS A 1 163 ? 0.655 -2.082 -30.422 1 96.88 163 LYS A C 1
ATOM 1267 O O . LYS A 1 163 ? -0.331 -2.514 -29.828 1 96.88 163 LYS A O 1
ATOM 1272 N N . ASP A 1 164 ? 1.246 -0.995 -30.062 1 96.69 164 ASP A N 1
ATOM 1273 C CA . ASP A 1 164 ? 0.735 0.016 -29.141 1 96.69 164 ASP A CA 1
ATOM 1274 C C . ASP A 1 164 ? 0.627 -0.538 -27.734 1 96.69 164 ASP A C 1
ATOM 1276 O O . ASP A 1 164 ? -0.101 0.008 -26.891 1 96.69 164 ASP A O 1
ATOM 1280 N N . ALA A 1 165 ? 1.287 -1.662 -27.469 1 98.31 165 ALA A N 1
ATOM 1281 C CA . ALA A 1 165 ? 1.282 -2.227 -26.125 1 98.31 165 ALA A CA 1
ATOM 1282 C C . ALA A 1 165 ? 2.031 -1.323 -25.141 1 98.31 165 ALA A C 1
ATOM 1284 O O . ALA A 1 165 ? 2.914 -0.562 -25.547 1 98.31 165 ALA A O 1
ATOM 1285 N N . ARG A 1 166 ? 1.62 -1.418 -23.891 1 98.38 166 ARG A N 1
ATOM 1286 C CA . ARG A 1 166 ? 2.25 -0.602 -22.859 1 98.38 166 ARG A CA 1
ATOM 1287 C C . ARG A 1 166 ? 3.158 -1.445 -21.969 1 98.38 166 ARG A C 1
ATOM 1289 O O . ARG A 1 166 ? 4.023 -0.912 -21.281 1 98.38 166 ARG A O 1
ATOM 1296 N N . LEU A 1 167 ? 2.967 -2.703 -21.891 1 98.5 167 LEU A N 1
ATOM 1297 C CA . LEU A 1 167 ? 3.836 -3.621 -21.156 1 98.5 167 LEU A CA 1
ATOM 1298 C C . LEU A 1 167 ? 3.52 -5.07 -21.516 1 98.5 167 LEU A C 1
ATOM 1300 O O . LEU A 1 167 ? 2.461 -5.355 -22.078 1 98.5 167 LEU A O 1
ATOM 1304 N N . LEU A 1 168 ? 4.477 -5.926 -21.359 1 98.75 168 LEU A N 1
ATOM 1305 C CA . LEU A 1 168 ? 4.324 -7.375 -21.391 1 98.75 168 LEU A CA 1
ATOM 1306 C C . LEU A 1 168 ? 4.594 -7.973 -20.016 1 98.75 168 LEU A C 1
ATOM 1308 O O . LEU A 1 168 ? 5.672 -7.781 -19.438 1 98.75 168 LEU A O 1
ATOM 1312 N N . TYR A 1 169 ? 3.582 -8.633 -19.469 1 98.81 169 TYR A N 1
ATOM 1313 C CA . TYR A 1 169 ? 3.689 -9.281 -18.172 1 98.81 169 TYR A CA 1
ATOM 1314 C C . TYR A 1 169 ? 4 -10.766 -18.312 1 98.81 169 TYR A C 1
ATOM 1316 O O . TYR A 1 169 ? 3.203 -11.516 -18.875 1 98.81 169 TYR A O 1
ATOM 1324 N N . ALA A 1 170 ? 5.203 -11.203 -17.766 1 98.62 170 ALA A N 1
ATOM 1325 C CA . ALA A 1 170 ? 5.637 -12.594 -17.891 1 98.62 170 ALA A CA 1
ATOM 1326 C C . ALA A 1 170 ? 6.07 -13.148 -16.531 1 98.62 170 ALA A C 1
ATOM 1328 O O . ALA A 1 170 ? 6.637 -12.422 -15.711 1 98.62 170 ALA A O 1
ATOM 1329 N N . GLN A 1 171 ? 5.82 -14.375 -16.297 1 98.38 171 GLN A N 1
ATOM 1330 C CA . GLN A 1 171 ? 6.285 -15.133 -15.141 1 98.38 171 GLN A CA 1
ATOM 1331 C C . GLN A 1 171 ? 7.191 -16.281 -15.57 1 98.38 171 GLN A C 1
ATOM 1333 O O . GLN A 1 171 ? 6.727 -17.406 -15.742 1 98.38 171 GLN A O 1
ATOM 1338 N N . PRO A 1 172 ? 8.508 -16.047 -15.586 1 98.19 172 PRO A N 1
ATOM 1339 C CA . PRO A 1 172 ? 9.406 -17.031 -16.203 1 98.19 172 PRO A CA 1
ATOM 1340 C C . PRO A 1 172 ? 9.625 -18.25 -15.328 1 98.19 172 PRO A C 1
ATOM 1342 O O . PRO A 1 172 ? 10.086 -19.297 -15.812 1 98.19 172 PRO A O 1
ATOM 1345 N N . ASN A 1 173 ? 9.391 -18.109 -14.039 1 97.94 173 ASN A N 1
ATOM 1346 C CA . ASN A 1 173 ? 9.633 -19.219 -13.125 1 97.94 173 ASN A CA 1
ATOM 1347 C C . ASN A 1 173 ? 8.344 -19.719 -12.477 1 97.94 173 ASN A C 1
ATOM 1349 O O . ASN A 1 173 ? 7.688 -18.969 -11.758 1 97.94 173 ASN A O 1
ATOM 1353 N N . PHE A 1 174 ? 8.023 -21 -12.773 1 97.44 174 PHE A N 1
ATOM 1354 C CA . PHE A 1 174 ? 6.949 -21.703 -12.078 1 97.44 174 PHE A CA 1
ATOM 1355 C C . PHE A 1 174 ? 5.684 -20.844 -12.047 1 97.44 174 PHE A C 1
ATOM 1357 O O . PHE A 1 174 ? 5.137 -20.578 -10.977 1 97.44 174 PHE A O 1
ATOM 1364 N N . GLN A 1 175 ? 5.254 -20.578 -13.203 1 97.62 175 GLN A N 1
ATOM 1365 C CA . GLN A 1 175 ? 4.219 -19.609 -13.539 1 97.62 175 GLN A CA 1
ATOM 1366 C C . GLN A 1 175 ? 2.91 -19.938 -12.828 1 97.62 175 GLN A C 1
ATOM 1368 O O . GLN A 1 175 ? 2.506 -21.094 -12.75 1 97.62 175 GLN A O 1
ATOM 1373 N N . ASN A 1 176 ? 2.291 -18.984 -12.133 1 96.94 176 ASN A N 1
ATOM 1374 C CA . ASN A 1 176 ? 0.933 -19.062 -11.602 1 96.94 176 ASN A CA 1
ATOM 1375 C C . ASN A 1 176 ? -0.105 -18.734 -12.672 1 96.94 176 ASN A C 1
ATOM 1377 O O . ASN A 1 176 ? -0.163 -17.594 -13.148 1 96.94 176 ASN A O 1
ATOM 1381 N N . PRO A 1 177 ? -0.831 -19.672 -13.125 1 96.62 177 PRO A N 1
ATOM 1382 C CA . PRO A 1 177 ? -1.249 -20.859 -12.367 1 96.62 177 PRO A CA 1
ATOM 1383 C C . PRO A 1 177 ? -0.625 -22.156 -12.883 1 96.62 177 PRO A C 1
ATOM 1385 O O . PRO A 1 177 ? -0.827 -23.219 -12.297 1 96.62 177 PRO A O 1
ATOM 1388 N N . THR A 1 178 ? 0.187 -22.141 -13.898 1 97.31 178 THR A N 1
ATOM 1389 C CA . THR A 1 178 ? 0.415 -23.344 -14.695 1 97.31 178 THR A CA 1
ATOM 1390 C C . THR A 1 178 ? 1.615 -24.125 -14.164 1 97.31 178 THR A C 1
ATOM 1392 O O . THR A 1 178 ? 1.803 -25.297 -14.5 1 97.31 178 THR A O 1
ATOM 1395 N N . GLY A 1 179 ? 2.492 -23.375 -13.422 1 96.75 179 GLY A N 1
ATOM 1396 C CA . GLY A 1 179 ? 3.699 -24.031 -12.938 1 96.75 179 GLY A CA 1
ATOM 1397 C C . GLY A 1 179 ? 4.789 -24.125 -13.984 1 96.75 179 GLY A C 1
ATOM 1398 O O . GLY A 1 179 ? 5.867 -24.656 -13.727 1 96.75 179 GLY A O 1
ATOM 1399 N N . ARG A 1 180 ? 4.586 -23.531 -15.141 1 96.38 180 ARG A N 1
ATOM 1400 C CA . ARG A 1 180 ? 5.535 -23.609 -16.25 1 96.38 180 ARG A CA 1
ATOM 1401 C C . ARG A 1 180 ? 6.797 -22.812 -15.938 1 96.38 180 ARG A C 1
ATOM 1403 O O . ARG A 1 180 ? 6.758 -21.859 -15.156 1 96.38 180 ARG A O 1
ATOM 1410 N N . ARG A 1 181 ? 7.852 -23.188 -16.531 1 96.75 181 ARG A N 1
ATOM 1411 C CA . ARG A 1 181 ? 9.141 -22.516 -16.438 1 96.75 181 ARG A CA 1
ATOM 1412 C C . ARG A 1 181 ? 9.727 -22.266 -17.828 1 96.75 181 ARG A C 1
ATOM 1414 O O . ARG A 1 181 ? 9.852 -23.188 -18.641 1 96.75 181 ARG A O 1
ATOM 1421 N N . LEU A 1 182 ? 10.078 -21.031 -18.109 1 97.75 182 LEU A N 1
ATOM 1422 C CA . LEU A 1 182 ? 10.727 -20.719 -19.391 1 97.75 182 LEU A CA 1
ATOM 1423 C C . LEU A 1 182 ? 12.133 -21.281 -19.438 1 97.75 182 LEU A C 1
ATOM 1425 O O . LEU A 1 182 ? 12.883 -21.203 -18.453 1 97.75 182 LEU A O 1
ATOM 1429 N N . SER A 1 183 ? 12.469 -21.906 -20.562 1 96.81 183 SER A N 1
ATOM 1430 C CA . SER A 1 183 ? 13.844 -22.344 -20.766 1 96.81 183 SER A CA 1
ATOM 1431 C C . SER A 1 183 ? 14.797 -21.156 -20.891 1 96.81 183 SER A C 1
ATOM 1433 O O . SER A 1 183 ? 14.359 -20.016 -21.062 1 96.81 183 SER A O 1
ATOM 1435 N N . VAL A 1 184 ? 16.078 -21.453 -20.75 1 97.44 184 VAL A N 1
ATOM 1436 C CA . VAL A 1 184 ? 17.094 -20.422 -20.891 1 97.44 184 VAL A CA 1
ATOM 1437 C C . VAL A 1 184 ? 17 -19.797 -22.281 1 97.44 184 VAL A C 1
ATOM 1439 O O . VAL A 1 184 ? 17.203 -18.594 -22.453 1 97.44 184 VAL A O 1
ATOM 1442 N N . GLU A 1 185 ? 16.734 -20.625 -23.266 1 97.88 185 GLU A N 1
ATOM 1443 C CA . GLU A 1 185 ? 16.625 -20.156 -24.641 1 97.88 185 GLU A CA 1
ATOM 1444 C C . GLU A 1 185 ? 15.477 -19.172 -24.797 1 97.88 185 GLU A C 1
ATOM 1446 O O . GLU A 1 185 ? 15.633 -18.125 -25.438 1 97.88 185 GLU A O 1
ATOM 1451 N N . ARG A 1 186 ? 14.391 -19.438 -24.266 1 98.12 186 ARG A N 1
ATOM 1452 C CA . ARG A 1 186 ? 13.242 -18.547 -24.359 1 98.12 186 ARG A CA 1
ATOM 1453 C C . ARG A 1 186 ? 13.461 -17.281 -23.562 1 98.12 186 ARG A C 1
ATOM 1455 O O . ARG A 1 186 ? 13.023 -16.203 -23.969 1 98.12 186 ARG A O 1
ATOM 1462 N N . ARG A 1 187 ? 14.102 -17.391 -22.438 1 98.44 187 ARG A N 1
ATOM 1463 C CA . ARG A 1 187 ? 14.477 -16.219 -21.672 1 98.44 187 ARG A CA 1
ATOM 1464 C C . ARG A 1 187 ? 15.359 -15.281 -22.484 1 98.44 187 ARG A C 1
ATOM 1466 O O . ARG A 1 187 ? 15.141 -14.07 -22.5 1 98.44 187 ARG A O 1
ATOM 1473 N N . ARG A 1 188 ? 16.312 -15.859 -23.109 1 98.31 188 ARG A N 1
ATOM 1474 C CA . ARG A 1 188 ? 17.219 -15.07 -23.953 1 98.31 188 ARG A CA 1
ATOM 1475 C C . ARG A 1 188 ? 16.453 -14.383 -25.078 1 98.31 188 ARG A C 1
ATOM 1477 O O . ARG A 1 188 ? 16.719 -13.219 -25.391 1 98.31 188 ARG A O 1
ATOM 1484 N N . ALA A 1 189 ? 15.602 -15.133 -25.672 1 98.44 189 ALA A N 1
ATOM 1485 C CA . ALA A 1 189 ? 14.797 -14.578 -26.766 1 98.44 189 ALA A CA 1
ATOM 1486 C C . ALA A 1 189 ? 13.938 -13.422 -26.266 1 98.44 189 ALA A C 1
ATOM 1488 O O . ALA A 1 189 ? 13.828 -12.391 -26.938 1 98.44 189 ALA A O 1
ATOM 1489 N N . LEU A 1 190 ? 13.305 -13.539 -25.109 1 98.44 190 LEU A N 1
ATOM 1490 C CA . LEU A 1 190 ? 12.461 -12.492 -24.547 1 98.44 190 LEU A CA 1
ATOM 1491 C C . LEU A 1 190 ? 13.297 -11.297 -24.125 1 98.44 190 LEU A C 1
ATOM 1493 O O . LEU A 1 190 ? 12.852 -10.148 -24.25 1 98.44 190 LEU A O 1
ATOM 1497 N N . ALA A 1 191 ? 14.469 -11.562 -23.562 1 98.31 191 ALA A N 1
ATOM 1498 C CA . ALA A 1 191 ? 15.383 -10.484 -23.203 1 98.31 191 ALA A CA 1
ATOM 1499 C C . ALA A 1 191 ? 15.82 -9.703 -24.438 1 98.31 191 ALA A C 1
ATOM 1501 O O . ALA A 1 191 ? 15.906 -8.469 -24.406 1 98.31 191 ALA A O 1
ATOM 1502 N N . ALA A 1 192 ? 16.125 -10.445 -25.484 1 98.06 192 ALA A N 1
ATOM 1503 C CA . ALA A 1 192 ? 16.484 -9.797 -26.75 1 98.06 192 ALA A CA 1
ATOM 1504 C C . ALA A 1 192 ? 15.32 -8.953 -27.281 1 98.06 192 ALA A C 1
ATOM 1506 O O . ALA A 1 192 ? 15.523 -7.836 -27.75 1 98.06 192 ALA A O 1
ATOM 1507 N N . PHE A 1 193 ? 14.164 -9.5 -27.25 1 97.94 193 PHE A N 1
ATOM 1508 C CA . PHE A 1 193 ? 12.961 -8.766 -27.625 1 97.94 193 PHE A CA 1
ATOM 1509 C C . PHE A 1 193 ? 12.836 -7.484 -26.797 1 97.94 193 PHE A C 1
ATOM 1511 O O . PHE A 1 193 ? 12.555 -6.414 -27.344 1 97.94 193 PHE A O 1
ATOM 1518 N N . ALA A 1 194 ? 13.062 -7.539 -25.453 1 97.88 194 ALA A N 1
ATOM 1519 C CA . ALA A 1 194 ? 12.945 -6.41 -24.547 1 97.88 194 ALA A CA 1
ATOM 1520 C C . ALA A 1 194 ? 13.891 -5.281 -24.922 1 97.88 194 ALA A C 1
ATOM 1522 O O . ALA A 1 194 ? 13.562 -4.102 -24.766 1 97.88 194 ALA A O 1
ATOM 1523 N N . GLN A 1 195 ? 15.008 -5.598 -25.469 1 96.88 195 GLN A N 1
ATOM 1524 C CA . GLN A 1 195 ? 16.047 -4.621 -25.797 1 96.88 195 GLN A CA 1
ATOM 1525 C C . GLN A 1 195 ? 15.602 -3.697 -26.922 1 96.88 195 GLN A C 1
ATOM 1527 O O . GLN A 1 195 ? 16.109 -2.584 -27.062 1 96.88 195 GLN A O 1
ATOM 1532 N N . THR A 1 196 ? 14.641 -4.148 -27.688 1 95 196 THR A N 1
ATOM 1533 C CA . THR A 1 196 ? 14.211 -3.334 -28.828 1 95 196 THR A CA 1
ATOM 1534 C C . THR A 1 196 ? 12.75 -2.912 -28.656 1 95 196 THR A C 1
ATOM 1536 O O . THR A 1 196 ? 12.234 -2.141 -29.469 1 95 196 THR A O 1
ATOM 1539 N N . SER A 1 197 ? 12.133 -3.4 -27.625 1 96 197 SER A N 1
ATOM 1540 C CA . SER A 1 197 ? 10.711 -3.143 -27.406 1 96 197 SER A CA 1
ATOM 1541 C C . SER A 1 197 ? 10.477 -1.711 -26.938 1 96 197 SER A C 1
ATOM 1543 O O . SER A 1 197 ? 11.234 -1.193 -26.109 1 96 197 SER A O 1
ATOM 1545 N N . PRO A 1 198 ? 9.461 -1.065 -27.453 1 95.44 198 PRO A N 1
ATOM 1546 C CA . PRO A 1 198 ? 9.141 0.283 -26.984 1 95.44 198 PRO A CA 1
ATOM 1547 C C . PRO A 1 198 ? 8.383 0.277 -25.656 1 95.44 198 PRO A C 1
ATOM 1549 O O . PRO A 1 198 ? 7.945 1.33 -25.188 1 95.44 198 PRO A O 1
ATOM 1552 N N . PHE A 1 199 ? 8.148 -0.818 -25.109 1 97.19 199 PHE A N 1
ATOM 1553 C CA . PHE A 1 199 ? 7.504 -0.984 -23.812 1 97.19 199 PHE A CA 1
ATOM 1554 C C . PHE A 1 199 ? 8.266 -1.98 -22.953 1 97.19 199 PHE A C 1
ATOM 1556 O O . PHE A 1 199 ? 9.031 -2.797 -23.469 1 97.19 199 PHE A O 1
ATOM 1563 N N . PRO A 1 200 ? 8.117 -1.883 -21.578 1 98 200 PRO A N 1
ATOM 1564 C CA . PRO A 1 200 ? 8.875 -2.789 -20.719 1 98 200 PRO A CA 1
ATOM 1565 C C . PRO A 1 200 ? 8.336 -4.219 -20.734 1 98 200 PRO A C 1
ATOM 1567 O O . PRO A 1 200 ? 7.121 -4.422 -20.812 1 98 200 PRO A O 1
ATOM 1570 N N . VAL A 1 201 ? 9.227 -5.16 -20.688 1 98.56 201 VAL A N 1
ATOM 1571 C CA . VAL A 1 201 ? 8.922 -6.551 -20.359 1 98.56 201 VAL A CA 1
ATOM 1572 C C . VAL A 1 201 ? 9.102 -6.785 -18.859 1 98.56 201 VAL A C 1
ATOM 1574 O O . VAL A 1 201 ? 10.188 -6.57 -18.328 1 98.56 201 VAL A O 1
ATOM 1577 N N . LEU A 1 202 ? 8.031 -7.164 -18.188 1 98.81 202 LEU A N 1
ATOM 1578 C CA . LEU A 1 202 ? 8.055 -7.434 -16.766 1 98.81 202 LEU A CA 1
ATOM 1579 C C . LEU A 1 202 ? 8.398 -8.891 -16.484 1 98.81 202 LEU A C 1
ATOM 1581 O O . LEU A 1 202 ? 7.777 -9.797 -17.047 1 98.81 202 LEU A O 1
ATOM 1585 N N . GLU A 1 203 ? 9.406 -9.117 -15.695 1 98.81 203 GLU A N 1
ATOM 1586 C CA . GLU A 1 203 ? 9.758 -10.422 -15.148 1 98.81 203 GLU A CA 1
ATOM 1587 C C . GLU A 1 203 ? 9.273 -10.562 -13.711 1 98.81 203 GLU A C 1
ATOM 1589 O O . GLU A 1 203 ? 9.938 -10.125 -12.773 1 98.81 203 GLU A O 1
ATOM 1594 N N . ASP A 1 204 ? 8.086 -11.133 -13.547 1 98.75 204 ASP A N 1
ATOM 1595 C CA . ASP A 1 204 ? 7.523 -11.391 -12.227 1 98.75 204 ASP A CA 1
ATOM 1596 C C . ASP A 1 204 ? 8.023 -12.719 -11.664 1 98.75 204 ASP A C 1
ATOM 1598 O O . ASP A 1 204 ? 7.723 -13.789 -12.203 1 98.75 204 ASP A O 1
ATOM 1602 N N . ASP A 1 205 ? 8.773 -12.648 -10.555 1 98.25 205 ASP A N 1
ATOM 1603 C CA . ASP A 1 205 ? 9.477 -13.852 -10.109 1 98.25 205 ASP A CA 1
ATOM 1604 C C . ASP A 1 205 ? 9.258 -14.102 -8.617 1 98.25 205 ASP A C 1
ATOM 1606 O O . ASP A 1 205 ? 10.219 -14.148 -7.852 1 98.25 205 ASP A O 1
ATOM 1610 N N . PRO A 1 206 ? 8.039 -14.406 -8.211 1 97.62 206 PRO A N 1
ATOM 1611 C CA . PRO A 1 206 ? 7.82 -14.719 -6.797 1 97.62 206 PRO A CA 1
ATOM 1612 C C . PRO A 1 206 ? 8.281 -16.125 -6.426 1 97.62 206 PRO A C 1
ATOM 1614 O O . PRO A 1 206 ? 8.5 -16.406 -5.246 1 97.62 206 PRO A O 1
ATOM 1617 N N . TYR A 1 207 ? 8.516 -17.031 -7.418 1 97.44 207 TYR A N 1
ATOM 1618 C CA . TYR A 1 207 ? 8.688 -18.453 -7.109 1 97.44 207 TYR A CA 1
ATOM 1619 C C . TYR A 1 207 ? 10.078 -18.938 -7.504 1 97.44 207 TYR A C 1
ATOM 1621 O O . TYR A 1 207 ? 10.414 -20.109 -7.324 1 97.44 207 TYR A O 1
ATOM 1629 N N . GLY A 1 208 ? 10.883 -18.062 -8.055 1 96.25 208 GLY A N 1
ATOM 1630 C CA . GLY A 1 208 ? 12.156 -18.484 -8.617 1 96.25 208 GLY A CA 1
ATOM 1631 C C . GLY A 1 208 ? 13.023 -19.234 -7.625 1 96.25 208 GLY A C 1
ATOM 1632 O O . GLY A 1 208 ? 13.758 -20.156 -8.016 1 96.25 208 GLY A O 1
ATOM 1633 N N . ALA A 1 209 ? 12.898 -18.953 -6.375 1 96.12 209 ALA A N 1
ATOM 1634 C CA . ALA A 1 209 ? 13.719 -19.578 -5.336 1 96.12 209 ALA A CA 1
ATOM 1635 C C . ALA A 1 209 ? 13.195 -20.969 -4.984 1 96.12 209 ALA A C 1
ATOM 1637 O O . ALA A 1 209 ? 13.883 -21.75 -4.336 1 96.12 209 ALA A O 1
ATOM 1638 N N . LEU A 1 210 ? 11.992 -21.312 -5.41 1 97.25 210 LEU A N 1
ATOM 1639 C CA . LEU A 1 210 ? 11.352 -22.578 -5.039 1 97.25 210 LEU A CA 1
ATOM 1640 C C . LEU A 1 210 ? 11.586 -23.641 -6.109 1 97.25 210 LEU A C 1
ATOM 1642 O O . LEU A 1 210 ? 10.641 -24.297 -6.562 1 97.25 210 LEU A O 1
ATOM 1646 N N . ASN A 1 211 ? 12.758 -23.75 -6.52 1 95.69 211 ASN A N 1
ATOM 1647 C CA . ASN A 1 211 ? 13.172 -24.75 -7.5 1 95.69 211 ASN A CA 1
ATOM 1648 C C . ASN A 1 211 ? 13.438 -26.109 -6.848 1 95.69 211 ASN A C 1
ATOM 1650 O O . ASN A 1 211 ? 14.203 -26.188 -5.883 1 95.69 211 ASN A O 1
ATOM 1654 N N . TYR A 1 212 ? 12.828 -27.219 -7.348 1 94.44 212 TYR A N 1
ATOM 1655 C CA . TYR A 1 212 ? 12.945 -28.547 -6.758 1 94.44 212 TYR A CA 1
ATOM 1656 C C . TYR A 1 212 ? 14.016 -29.359 -7.473 1 94.44 212 TYR A C 1
ATOM 1658 O O . TYR A 1 212 ? 14.523 -30.344 -6.926 1 94.44 212 TYR A O 1
ATOM 1666 N N . ALA A 1 213 ? 14.109 -29.016 -8.688 1 85.75 213 ALA A N 1
ATOM 1667 C CA . ALA A 1 213 ? 15 -29.828 -9.516 1 85.75 213 ALA A CA 1
ATOM 1668 C C . ALA A 1 213 ? 15.93 -28.938 -10.344 1 85.75 213 ALA A C 1
ATOM 1670 O O . ALA A 1 213 ? 15.516 -27.906 -10.867 1 85.75 213 ALA A O 1
ATOM 1671 N N . GLY A 1 214 ? 17.125 -29.422 -10.328 1 83.25 214 GLY A N 1
ATOM 1672 C CA . GLY A 1 214 ? 18.078 -28.734 -11.195 1 83.25 214 GLY A CA 1
ATOM 1673 C C . GLY A 1 214 ? 18.594 -27.438 -10.602 1 83.25 214 GLY A C 1
ATOM 1674 O O . GLY A 1 214 ? 18.344 -27.125 -9.438 1 83.25 214 GLY A O 1
ATOM 1675 N N . GLU A 1 215 ? 19.375 -26.719 -11.406 1 88.5 215 GLU A N 1
ATOM 1676 C CA . GLU A 1 215 ? 19.938 -25.438 -11.016 1 88.5 215 GLU A CA 1
ATOM 1677 C C . GLU A 1 215 ? 19.016 -24.281 -11.383 1 88.5 215 GLU A C 1
ATOM 1679 O O . GLU A 1 215 ? 18.266 -24.375 -12.359 1 88.5 215 GLU A O 1
ATOM 1684 N N . PRO A 1 216 ? 19.094 -23.234 -10.555 1 91.62 216 PRO A N 1
ATOM 1685 C CA . PRO A 1 216 ? 18.344 -22.047 -10.961 1 91.62 216 PRO A CA 1
ATOM 1686 C C . PRO A 1 216 ? 18.797 -21.5 -12.312 1 91.62 216 PRO A C 1
ATOM 1688 O O . PRO A 1 216 ? 19.984 -21.562 -12.648 1 91.62 216 PRO A O 1
ATOM 1691 N N . LEU A 1 217 ? 17.828 -21.047 -13.094 1 95.69 217 LEU A N 1
ATOM 1692 C CA . LEU A 1 217 ? 18.125 -20.406 -14.375 1 95.69 217 LEU A CA 1
ATOM 1693 C C . LEU A 1 217 ? 18.375 -18.922 -14.203 1 95.69 217 LEU A C 1
ATOM 1695 O O . LEU A 1 217 ? 17.875 -18.312 -13.25 1 95.69 217 LEU A O 1
ATOM 1699 N N . PRO A 1 218 ? 19.156 -18.312 -15.07 1 96.81 218 PRO A N 1
ATOM 1700 C CA . PRO A 1 218 ? 19.375 -16.859 -14.984 1 96.81 218 PRO A CA 1
ATOM 1701 C C . PRO A 1 218 ? 18.094 -16.062 -15.203 1 96.81 218 PRO A C 1
ATOM 1703 O O . PRO A 1 218 ? 17.203 -16.5 -15.938 1 96.81 218 PRO A O 1
ATOM 1706 N N . THR A 1 219 ? 18.062 -14.938 -14.539 1 97.88 219 THR A N 1
ATOM 1707 C CA . THR A 1 219 ? 16.922 -14.047 -14.742 1 97.88 219 THR A CA 1
ATOM 1708 C C . THR A 1 219 ? 17.016 -13.359 -16.109 1 97.88 219 THR A C 1
ATOM 1710 O O . THR A 1 219 ? 18.109 -13.188 -16.641 1 97.88 219 THR A O 1
ATOM 1713 N N . MET A 1 220 ? 15.836 -12.977 -16.656 1 98.38 220 MET A N 1
ATOM 1714 C CA . MET A 1 220 ? 15.836 -12.094 -17.812 1 98.38 220 MET A CA 1
ATOM 1715 C C . MET A 1 220 ? 16.484 -10.758 -17.484 1 98.38 220 MET A C 1
ATOM 1717 O O . MET A 1 220 ? 17.125 -10.148 -18.344 1 98.38 220 MET A O 1
ATOM 1721 N N . LEU A 1 221 ? 16.312 -10.281 -16.25 1 98.5 221 LEU A N 1
ATOM 1722 C CA . LEU A 1 221 ? 16.938 -9.047 -15.773 1 98.5 221 LEU A CA 1
ATOM 1723 C C . LEU A 1 221 ? 18.438 -9.07 -16.016 1 98.5 221 LEU A C 1
ATOM 1725 O O . LEU A 1 221 ? 19 -8.102 -16.531 1 98.5 221 LEU A O 1
ATOM 1729 N N . SER A 1 222 ? 19.109 -10.148 -15.672 1 97.94 222 SER A N 1
ATOM 1730 C CA . SER A 1 222 ? 20.562 -10.234 -15.836 1 97.94 222 SER A CA 1
ATOM 1731 C C . SER A 1 222 ? 20.953 -10.211 -17.312 1 97.94 222 SER A C 1
ATOM 1733 O O . SER A 1 222 ? 22.062 -9.828 -17.656 1 97.94 222 SER A O 1
ATOM 1735 N N . MET A 1 223 ? 20.062 -10.586 -18.203 1 97.62 223 MET A N 1
ATOM 1736 C CA . MET A 1 223 ? 20.328 -10.648 -19.641 1 97.62 223 MET A CA 1
ATOM 1737 C C . MET A 1 223 ? 20.141 -9.281 -20.281 1 97.62 223 MET A C 1
ATOM 1739 O O . MET A 1 223 ? 20.75 -8.984 -21.312 1 97.62 223 MET A O 1
ATOM 1743 N N . ALA A 1 224 ? 19.25 -8.516 -19.703 1 96.56 224 ALA A N 1
ATOM 1744 C CA . ALA A 1 224 ? 18.953 -7.176 -20.219 1 96.56 224 ALA A CA 1
ATOM 1745 C C . ALA A 1 224 ? 18.594 -6.223 -19.078 1 96.56 224 ALA A C 1
ATOM 1747 O O . ALA A 1 224 ? 17.469 -5.734 -19 1 96.56 224 ALA A O 1
ATOM 1748 N N . PRO A 1 225 ? 19.516 -5.82 -18.203 1 92.88 225 PRO A N 1
ATOM 1749 C CA . PRO A 1 225 ? 19.281 -5.117 -16.938 1 92.88 225 PRO A CA 1
ATOM 1750 C C . PRO A 1 225 ? 18.625 -3.752 -17.141 1 92.88 225 PRO A C 1
ATOM 1752 O O . PRO A 1 225 ? 17.953 -3.25 -16.234 1 92.88 225 PRO A O 1
ATOM 1755 N N . ASP A 1 226 ? 18.734 -3.133 -18.328 1 90.69 226 ASP A N 1
ATOM 1756 C CA . ASP A 1 226 ? 18.172 -1.804 -18.531 1 90.69 226 ASP A CA 1
ATOM 1757 C C . ASP A 1 226 ? 16.875 -1.882 -19.328 1 90.69 226 ASP A C 1
ATOM 1759 O O . ASP A 1 226 ? 16.281 -0.854 -19.656 1 90.69 226 ASP A O 1
ATOM 1763 N N . HIS A 1 227 ? 16.484 -3.182 -19.609 1 94.69 227 HIS A N 1
ATOM 1764 C CA . HIS A 1 227 ? 15.328 -3.301 -20.5 1 94.69 227 HIS A CA 1
ATOM 1765 C C . HIS A 1 227 ? 14.273 -4.227 -19.922 1 94.69 227 HIS A C 1
ATOM 1767 O O . HIS A 1 227 ? 13.203 -4.41 -20.5 1 94.69 227 HIS A O 1
ATOM 1773 N N . VAL A 1 228 ? 14.602 -4.828 -18.75 1 97.94 228 VAL A N 1
ATOM 1774 C CA . VAL A 1 228 ? 13.672 -5.707 -18.047 1 97.94 228 VAL A CA 1
ATOM 1775 C C . VAL A 1 228 ? 13.312 -5.098 -16.703 1 97.94 228 VAL A C 1
ATOM 1777 O O . VAL A 1 228 ? 14.172 -4.562 -16 1 97.94 228 VAL A O 1
ATOM 1780 N N . VAL A 1 229 ? 12.047 -5.027 -16.375 1 98.75 229 VAL A N 1
ATOM 1781 C CA . VAL A 1 229 ? 11.586 -4.699 -15.039 1 98.75 229 VAL A CA 1
ATOM 1782 C C . VAL A 1 229 ? 11.328 -5.98 -14.25 1 98.75 229 VAL A C 1
ATOM 1784 O O . VAL A 1 229 ? 10.555 -6.836 -14.68 1 98.75 229 VAL A O 1
ATOM 1787 N N . HIS A 1 230 ? 11.977 -6.125 -13.156 1 98.88 230 HIS A N 1
ATOM 1788 C CA . HIS A 1 230 ? 11.898 -7.34 -12.359 1 98.88 230 HIS A CA 1
ATOM 1789 C C . HIS A 1 230 ? 11.094 -7.113 -11.086 1 98.88 230 HIS A C 1
ATOM 1791 O O . HIS A 1 230 ? 11.281 -6.105 -10.398 1 98.88 230 HIS A O 1
ATOM 1797 N N . LEU A 1 231 ? 10.188 -8.008 -10.836 1 98.88 231 LEU A N 1
ATOM 1798 C CA . LEU A 1 231 ? 9.391 -7.988 -9.617 1 98.88 231 LEU A CA 1
ATOM 1799 C C . LEU A 1 231 ? 9.734 -9.172 -8.719 1 98.88 231 LEU A C 1
ATOM 1801 O O . LEU A 1 231 ? 9.711 -10.328 -9.172 1 98.88 231 LEU A O 1
ATOM 1805 N N . GLY A 1 232 ? 10.047 -8.867 -7.465 1 98.44 232 GLY A N 1
ATOM 1806 C CA . GLY A 1 232 ? 10.336 -9.891 -6.473 1 98.44 232 GLY A CA 1
ATOM 1807 C C . GLY A 1 232 ? 9.57 -9.695 -5.18 1 98.44 232 GLY A C 1
ATOM 1808 O O . GLY A 1 232 ? 8.891 -8.688 -4.996 1 98.44 232 GLY A O 1
ATOM 1809 N N . THR A 1 233 ? 9.586 -10.719 -4.324 1 98.19 233 THR A N 1
ATOM 1810 C CA . THR A 1 233 ? 8.898 -10.664 -3.039 1 98.19 233 THR A CA 1
ATOM 1811 C C . THR A 1 233 ? 9.602 -11.547 -2.012 1 98.19 233 THR A C 1
ATOM 1813 O O . THR A 1 233 ? 10.289 -12.5 -2.375 1 98.19 233 THR A O 1
ATOM 1816 N N . PHE A 1 234 ? 9.43 -11.234 -0.773 1 98.19 234 PHE A N 1
ATOM 1817 C CA . PHE A 1 234 ? 9.922 -12.07 0.312 1 98.19 234 PHE A CA 1
ATOM 1818 C C . PHE A 1 234 ? 8.812 -12.961 0.861 1 98.19 234 PHE A C 1
ATOM 1820 O O . PHE A 1 234 ? 9.031 -13.75 1.779 1 98.19 234 PHE A O 1
ATOM 1827 N N . SER A 1 235 ? 7.652 -12.891 0.299 1 97.5 235 SER A N 1
ATOM 1828 C CA . SER A 1 235 ? 6.473 -13.57 0.821 1 97.5 235 SER A CA 1
ATOM 1829 C C . SER A 1 235 ? 6.629 -15.086 0.763 1 97.5 235 SER A C 1
ATOM 1831 O O . SER A 1 235 ? 6.113 -15.805 1.622 1 97.5 235 SER A O 1
ATOM 1833 N N . LYS A 1 236 ? 7.332 -15.594 -0.275 1 97.12 236 LYS A N 1
ATOM 1834 C CA . LYS A 1 236 ? 7.324 -17.031 -0.533 1 97.12 236 LYS A CA 1
ATOM 1835 C C . LYS A 1 236 ? 8.523 -17.703 0.112 1 97.12 236 LYS A C 1
ATOM 1837 O O . LYS A 1 236 ? 8.562 -18.938 0.238 1 97.12 236 LYS A O 1
ATOM 1842 N N . VAL A 1 237 ? 9.484 -16.891 0.568 1 96.5 237 VAL A N 1
ATOM 1843 C CA . VAL A 1 237 ? 10.703 -17.5 1.088 1 96.5 237 VAL A CA 1
ATOM 1844 C C . VAL A 1 237 ? 10.93 -17.062 2.533 1 96.5 237 VAL A C 1
ATOM 1846 O O . VAL A 1 237 ? 11.766 -17.625 3.238 1 96.5 237 VAL A O 1
ATOM 1849 N N . LEU A 1 238 ? 10.242 -16.016 3.021 1 97.06 238 LEU A N 1
ATOM 1850 C CA . LEU A 1 238 ? 10.289 -15.547 4.402 1 97.06 238 LEU A CA 1
ATOM 1851 C C . LEU A 1 238 ? 8.922 -15.641 5.062 1 97.06 238 LEU A C 1
ATOM 1853 O O . LEU A 1 238 ? 8.57 -16.688 5.633 1 97.06 238 LEU A O 1
ATOM 1857 N N . ALA A 1 239 ? 8.062 -14.617 4.805 1 97.44 239 ALA A N 1
ATOM 1858 C CA . ALA A 1 239 ? 6.711 -14.602 5.371 1 97.44 239 ALA A CA 1
ATOM 1859 C C . ALA A 1 239 ? 5.828 -13.578 4.664 1 97.44 239 ALA A C 1
ATOM 1861 O O . ALA A 1 239 ? 6.176 -12.398 4.582 1 97.44 239 ALA A O 1
ATOM 1862 N N . PRO A 1 240 ? 4.703 -14.102 4.191 1 97.25 240 PRO A N 1
ATOM 1863 C CA . PRO A 1 240 ? 3.824 -13.188 3.461 1 97.25 240 PRO A CA 1
ATOM 1864 C C . PRO A 1 240 ? 3.23 -12.094 4.352 1 97.25 240 PRO A C 1
ATOM 1866 O O . PRO A 1 240 ? 2.885 -11.016 3.869 1 97.25 240 PRO A O 1
ATOM 1869 N N . GLY A 1 241 ? 3.164 -12.297 5.684 1 97.62 241 GLY A N 1
ATOM 1870 C CA . GLY A 1 241 ? 2.564 -11.344 6.605 1 97.62 241 GLY A CA 1
ATOM 1871 C C . GLY A 1 241 ? 3.359 -10.062 6.734 1 97.62 241 GLY A C 1
ATOM 1872 O O . GLY A 1 241 ? 2.855 -9.062 7.258 1 97.62 241 GLY A O 1
ATOM 1873 N N . LEU A 1 242 ? 4.625 -10.039 6.273 1 98.5 242 LEU A N 1
ATOM 1874 C CA . LEU A 1 242 ? 5.465 -8.844 6.297 1 98.5 242 LEU A CA 1
ATOM 1875 C C . LEU A 1 242 ? 5.09 -7.895 5.16 1 98.5 242 LEU A C 1
ATOM 1877 O O . LEU A 1 242 ? 5.383 -6.699 5.227 1 98.5 242 LEU A O 1
ATOM 1881 N N . ARG A 1 243 ? 4.535 -8.43 4.105 1 98.31 243 ARG A N 1
ATOM 1882 C CA . ARG A 1 243 ? 4.145 -7.691 2.912 1 98.31 243 ARG A CA 1
ATOM 1883 C C . ARG A 1 243 ? 5.32 -6.902 2.346 1 98.31 243 ARG A C 1
ATOM 1885 O O . ARG A 1 243 ? 5.215 -5.695 2.117 1 98.31 243 ARG A O 1
ATOM 1892 N N . ILE A 1 244 ? 6.418 -7.59 2.023 1 98.81 244 ILE A N 1
ATOM 1893 C CA . ILE A 1 244 ? 7.578 -6.922 1.443 1 98.81 244 ILE A CA 1
ATOM 1894 C C . ILE A 1 244 ? 7.852 -7.484 0.05 1 98.81 244 ILE A C 1
ATOM 1896 O O . ILE A 1 244 ? 8.133 -8.68 -0.101 1 98.81 244 ILE A O 1
ATOM 1900 N N . GLY A 1 245 ? 7.672 -6.719 -0.937 1 98.69 245 GLY A N 1
ATOM 1901 C CA . GLY A 1 245 ? 8.094 -6.949 -2.309 1 98.69 245 GLY A CA 1
ATOM 1902 C C . GLY A 1 245 ? 9.023 -5.871 -2.838 1 98.69 245 GLY A C 1
ATOM 1903 O O . GLY A 1 245 ? 9.461 -5 -2.084 1 98.69 245 GLY A O 1
ATOM 1904 N N . TYR A 1 246 ? 9.391 -5.938 -4.102 1 98.88 246 TYR A N 1
ATOM 1905 C CA . TYR A 1 246 ? 10.242 -4.902 -4.672 1 98.88 246 TYR A CA 1
ATOM 1906 C C . TYR A 1 246 ? 10.164 -4.906 -6.195 1 98.88 246 TYR A C 1
ATOM 1908 O O . TYR A 1 246 ? 9.773 -5.906 -6.801 1 98.88 246 TYR A O 1
ATOM 1916 N N . ILE A 1 247 ? 10.469 -3.797 -6.766 1 98.88 247 ILE A N 1
ATOM 1917 C CA . ILE A 1 247 ? 10.648 -3.568 -8.195 1 98.88 247 ILE A CA 1
ATOM 1918 C C . ILE A 1 247 ? 12.109 -3.215 -8.484 1 98.88 247 ILE A C 1
ATOM 1920 O O . ILE A 1 247 ? 12.711 -2.406 -7.773 1 98.88 247 ILE A O 1
ATOM 1924 N N . ILE A 1 248 ? 12.68 -3.852 -9.367 1 98.88 248 ILE A N 1
ATOM 1925 C CA . ILE A 1 248 ? 13.938 -3.412 -9.969 1 98.88 248 ILE A CA 1
ATOM 1926 C C . ILE A 1 248 ? 13.672 -2.871 -11.367 1 98.88 248 ILE A C 1
ATOM 1928 O O . ILE A 1 248 ? 13.219 -3.607 -12.25 1 98.88 248 ILE A O 1
ATOM 1932 N N . ALA A 1 249 ? 13.906 -1.654 -11.625 1 98.19 249 ALA A N 1
ATOM 1933 C CA . ALA A 1 249 ? 13.57 -0.993 -12.883 1 98.19 249 ALA A CA 1
ATOM 1934 C C . ALA A 1 249 ? 14.672 -0.023 -13.305 1 98.19 249 ALA A C 1
ATOM 1936 O O . ALA A 1 249 ? 15.461 0.429 -12.469 1 98.19 249 ALA A O 1
ATOM 1937 N N . PRO A 1 250 ? 14.734 0.285 -14.656 1 96.56 250 PRO A N 1
ATOM 1938 C CA . PRO A 1 250 ? 15.586 1.405 -15.062 1 96.56 250 PRO A CA 1
ATOM 1939 C C . PRO A 1 250 ? 15.297 2.68 -14.273 1 96.56 250 PRO A C 1
ATOM 1941 O O . PRO A 1 250 ? 14.156 2.926 -13.891 1 96.56 250 PRO A O 1
ATOM 1944 N N . GLU A 1 251 ? 16.328 3.52 -14.047 1 94.88 251 GLU A N 1
ATOM 1945 C CA . GLU A 1 251 ? 16.281 4.633 -13.102 1 94.88 251 GLU A CA 1
ATOM 1946 C C . GLU A 1 251 ? 15.195 5.637 -13.484 1 94.88 251 GLU A C 1
ATOM 1948 O O . GLU A 1 251 ? 14.555 6.227 -12.617 1 94.88 251 GLU A O 1
ATOM 1953 N N . GLU A 1 252 ? 14.992 5.812 -14.805 1 93.62 252 GLU A N 1
ATOM 1954 C CA . GLU A 1 252 ? 13.977 6.766 -15.25 1 93.62 252 GLU A CA 1
ATOM 1955 C C . GLU A 1 252 ? 12.578 6.309 -14.852 1 93.62 252 GLU A C 1
ATOM 1957 O O . GLU A 1 252 ? 11.75 7.117 -14.422 1 93.62 252 GLU A O 1
ATOM 1962 N N . LEU A 1 253 ? 12.305 5.023 -15.07 1 96.44 253 LEU A N 1
ATOM 1963 C CA . LEU A 1 253 ? 11.016 4.48 -14.641 1 96.44 253 LEU A CA 1
ATOM 1964 C C . LEU A 1 253 ? 10.922 4.434 -13.125 1 96.44 253 LEU A C 1
ATOM 1966 O O . LEU A 1 253 ? 9.867 4.719 -12.555 1 96.44 253 LEU A O 1
ATOM 1970 N N . HIS A 1 254 ? 12.07 4.051 -12.484 1 96.81 254 HIS A N 1
ATOM 1971 C CA . HIS A 1 254 ? 12.141 4.012 -11.031 1 96.81 254 HIS A CA 1
ATOM 1972 C C . HIS A 1 254 ? 11.727 5.352 -10.43 1 96.81 254 HIS A C 1
ATOM 1974 O O . HIS A 1 254 ? 10.961 5.391 -9.461 1 96.81 254 HIS A O 1
ATOM 1980 N N . PHE A 1 255 ? 12.18 6.414 -10.977 1 94.25 255 PHE A N 1
ATOM 1981 C CA . PHE A 1 255 ? 11.883 7.758 -10.492 1 94.25 255 PHE A CA 1
ATOM 1982 C C . PHE A 1 255 ? 10.383 8.016 -10.484 1 94.25 255 PHE A C 1
ATOM 1984 O O . PHE A 1 255 ? 9.836 8.516 -9.5 1 94.25 255 PHE A O 1
ATOM 1991 N N . LYS A 1 256 ? 9.688 7.637 -11.523 1 95.44 256 LYS A N 1
ATOM 1992 C CA . LYS A 1 256 ? 8.242 7.836 -11.633 1 95.44 256 LYS A CA 1
ATOM 1993 C C . LYS A 1 256 ? 7.488 6.91 -10.68 1 95.44 256 LYS A C 1
ATOM 1995 O O . LYS A 1 256 ? 6.465 7.293 -10.109 1 95.44 256 LYS A O 1
ATOM 2000 N N . LEU A 1 257 ? 8.039 5.723 -10.547 1 97.75 257 LEU A N 1
ATOM 2001 C CA . LEU A 1 257 ? 7.434 4.77 -9.625 1 97.75 257 LEU A CA 1
ATOM 2002 C C . LEU A 1 257 ? 7.504 5.285 -8.188 1 97.75 257 LEU A C 1
ATOM 2004 O O . LEU A 1 257 ? 6.559 5.113 -7.418 1 97.75 257 LEU A O 1
ATOM 2008 N N . VAL A 1 258 ? 8.578 5.918 -7.824 1 96.38 258 VAL A N 1
ATOM 2009 C CA . VAL A 1 258 ? 8.75 6.477 -6.488 1 96.38 258 VAL A CA 1
ATOM 2010 C C . VAL A 1 258 ? 7.723 7.586 -6.258 1 96.38 258 VAL A C 1
ATOM 2012 O O . VAL A 1 258 ? 7.098 7.652 -5.195 1 96.38 258 VAL A O 1
ATOM 2015 N N . GLN A 1 259 ? 7.539 8.445 -7.246 1 94.38 259 GLN A N 1
ATOM 2016 C CA . GLN A 1 259 ? 6.543 9.508 -7.141 1 94.38 259 GLN A CA 1
ATOM 2017 C C . GLN A 1 259 ? 5.145 8.93 -6.945 1 94.38 259 GLN A C 1
ATOM 2019 O O . GLN A 1 259 ? 4.391 9.391 -6.082 1 94.38 259 GLN A O 1
ATOM 2024 N N . ALA A 1 260 ? 4.824 7.934 -7.75 1 96.94 260 ALA A N 1
ATOM 2025 C CA . ALA A 1 260 ? 3.516 7.293 -7.652 1 96.94 260 ALA A CA 1
ATOM 2026 C C . ALA A 1 260 ? 3.324 6.641 -6.289 1 96.94 260 ALA A C 1
ATOM 2028 O O . ALA A 1 260 ? 2.242 6.719 -5.699 1 96.94 260 ALA A O 1
ATOM 2029 N N . LYS A 1 261 ? 4.379 6.016 -5.816 1 97.25 261 LYS A N 1
ATOM 2030 C CA . LYS A 1 261 ? 4.289 5.332 -4.531 1 97.25 261 LYS A CA 1
ATOM 2031 C C . LYS A 1 261 ? 4.102 6.328 -3.391 1 97.25 261 LYS A C 1
ATOM 2033 O O . LYS A 1 261 ? 3.342 6.07 -2.453 1 97.25 261 LYS A O 1
ATOM 2038 N N . GLN A 1 262 ? 4.828 7.391 -3.459 1 94.5 262 GLN A N 1
ATOM 2039 C CA . GLN A 1 262 ? 4.684 8.422 -2.439 1 94.5 262 GLN A CA 1
ATOM 2040 C C . GLN A 1 262 ? 3.23 8.867 -2.312 1 94.5 262 GLN A C 1
ATOM 2042 O O . GLN A 1 262 ? 2.713 9.008 -1.201 1 94.5 262 GLN A O 1
ATOM 2047 N N . ALA A 1 263 ? 2.631 9.047 -3.412 1 95 263 ALA A N 1
ATOM 2048 C CA . ALA A 1 263 ? 1.239 9.492 -3.449 1 95 263 ALA A CA 1
ATOM 2049 C C . ALA A 1 263 ? 0.297 8.375 -3.004 1 95 263 ALA A C 1
ATOM 2051 O O . ALA A 1 263 ? -0.805 8.648 -2.518 1 95 263 ALA A O 1
ATOM 2052 N N . THR A 1 264 ? 0.721 7.125 -3.146 1 97.5 264 THR A N 1
ATOM 2053 C CA . THR A 1 264 ? -0.139 5.973 -2.906 1 97.5 264 THR A CA 1
ATOM 2054 C C . THR A 1 264 ? -0.164 5.613 -1.423 1 97.5 264 THR A C 1
ATOM 2056 O O . THR A 1 264 ? -1.235 5.422 -0.843 1 97.5 264 THR A O 1
ATOM 2059 N N . ASP A 1 265 ? 1.082 5.539 -0.863 1 97.62 265 ASP A N 1
ATOM 2060 C CA . ASP A 1 265 ? 1.09 5.082 0.524 1 97.62 265 ASP A CA 1
ATOM 2061 C C . ASP A 1 265 ? 2.305 5.625 1.273 1 97.62 265 ASP A C 1
ATOM 2063 O O . ASP A 1 265 ? 2.641 5.141 2.355 1 97.62 265 ASP A O 1
ATOM 2067 N N . LEU A 1 266 ? 2.996 6.629 0.729 1 94.88 266 LEU A N 1
ATOM 2068 C CA . LEU A 1 266 ? 4.207 7.23 1.273 1 94.88 266 LEU A CA 1
ATOM 2069 C C . LEU A 1 266 ? 5.363 6.234 1.252 1 94.88 266 LEU A C 1
ATOM 2071 O O . LEU A 1 266 ? 6.371 6.461 0.574 1 94.88 266 LEU A O 1
ATOM 2075 N N . HIS A 1 267 ? 5.285 5.164 1.941 1 96.75 267 HIS A N 1
ATOM 2076 C CA . HIS A 1 267 ? 6.316 4.133 1.943 1 96.75 267 HIS A CA 1
ATOM 2077 C C . HIS A 1 267 ? 5.82 2.859 2.617 1 96.75 267 HIS A C 1
ATOM 2079 O O . HIS A 1 267 ? 4.762 2.859 3.252 1 96.75 267 HIS A O 1
ATOM 2085 N N . THR A 1 268 ? 6.504 1.762 2.391 1 98.56 268 THR A N 1
ATOM 2086 C CA . THR A 1 268 ? 6.293 0.482 3.059 1 98.56 268 THR A CA 1
ATOM 2087 C C . THR A 1 268 ? 6.695 0.565 4.527 1 98.56 268 THR A C 1
ATOM 2089 O O . THR A 1 268 ? 7.664 1.248 4.871 1 98.56 268 THR A O 1
ATOM 2092 N N . PRO A 1 269 ? 5.965 -0.128 5.441 1 98.5 269 PRO A N 1
ATOM 2093 C CA . PRO A 1 269 ? 6.297 -0.02 6.867 1 98.5 269 PRO A CA 1
ATOM 2094 C C . PRO A 1 269 ? 7.785 -0.224 7.141 1 98.5 269 PRO A C 1
ATOM 2096 O O . PRO A 1 269 ? 8.359 -1.234 6.727 1 98.5 269 PRO A O 1
ATOM 2099 N N . SER A 1 270 ? 8.383 0.76 7.832 1 97.94 270 SER A N 1
ATOM 2100 C CA . SER A 1 270 ? 9.805 0.718 8.148 1 97.94 270 SER A CA 1
ATOM 2101 C C . SER A 1 270 ? 10.133 -0.45 9.07 1 97.94 270 SER A C 1
ATOM 2103 O O . SER A 1 270 ? 11.172 -1.101 8.914 1 97.94 270 SER A O 1
ATOM 2105 N N . LEU A 1 271 ? 9.25 -0.76 10 1 98.69 271 LEU A N 1
ATOM 2106 C CA . LEU A 1 271 ? 9.5 -1.809 10.984 1 98.69 271 LEU A CA 1
ATOM 2107 C C . LEU A 1 271 ? 9.648 -3.164 10.305 1 98.69 271 LEU A C 1
ATOM 2109 O O . LEU A 1 271 ? 10.617 -3.889 10.562 1 98.69 271 LEU A O 1
ATOM 2113 N N . THR A 1 272 ? 8.719 -3.512 9.398 1 98.75 272 THR A N 1
ATOM 2114 C CA . THR A 1 272 ? 8.789 -4.824 8.766 1 98.75 272 THR A CA 1
ATOM 2115 C C . THR A 1 272 ? 10.016 -4.93 7.871 1 98.75 272 THR A C 1
ATOM 2117 O O . THR A 1 272 ? 10.633 -5.996 7.777 1 98.75 272 THR A O 1
ATOM 2120 N N . GLN A 1 273 ? 10.398 -3.848 7.188 1 98.75 273 GLN A N 1
ATOM 2121 C CA . GLN A 1 273 ? 11.594 -3.859 6.355 1 98.75 273 GLN A CA 1
ATOM 2122 C C . GLN A 1 273 ? 12.844 -4.145 7.188 1 98.75 273 GLN A C 1
ATOM 2124 O O . GLN A 1 273 ? 13.688 -4.949 6.793 1 98.75 273 GLN A O 1
ATOM 2129 N N . ARG A 1 274 ? 12.945 -3.471 8.32 1 98.75 274 ARG A N 1
ATOM 2130 C CA . ARG A 1 274 ? 14.117 -3.627 9.18 1 98.75 274 ARG A CA 1
ATOM 2131 C C . ARG A 1 2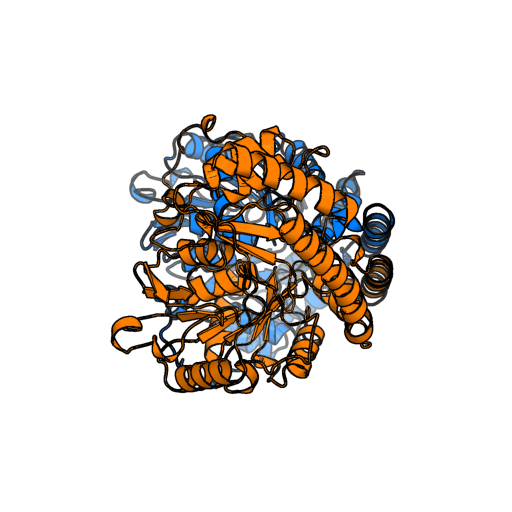74 ? 14.164 -5.023 9.789 1 98.75 274 ARG A C 1
ATOM 2133 O O . ARG A 1 274 ? 15.242 -5.613 9.914 1 98.75 274 ARG A O 1
ATOM 2140 N N . ILE A 1 275 ? 12.992 -5.574 10.188 1 98.75 275 ILE A N 1
ATOM 2141 C CA . ILE A 1 275 ? 12.93 -6.934 10.703 1 98.75 275 ILE A CA 1
ATOM 2142 C C . ILE A 1 275 ? 13.383 -7.918 9.625 1 98.75 275 ILE A C 1
ATOM 2144 O O . ILE A 1 275 ? 14.211 -8.797 9.891 1 98.75 275 ILE A O 1
ATOM 2148 N N . ALA A 1 276 ? 12.852 -7.781 8.422 1 98.62 276 ALA A N 1
ATOM 2149 C CA . ALA A 1 276 ? 13.234 -8.664 7.32 1 98.62 276 ALA A CA 1
ATOM 2150 C C . ALA A 1 276 ? 14.742 -8.602 7.066 1 98.62 276 ALA A C 1
ATOM 2152 O O . ALA A 1 276 ? 15.398 -9.641 6.926 1 98.62 276 ALA A O 1
ATOM 2153 N N . TYR A 1 277 ? 15.266 -7.371 7.023 1 98.69 277 TYR A N 1
ATOM 2154 C CA . TYR A 1 277 ? 16.688 -7.203 6.781 1 98.69 277 TYR A CA 1
ATOM 2155 C C . TYR A 1 277 ? 17.516 -7.871 7.879 1 98.69 277 TYR A C 1
ATOM 2157 O O . TYR A 1 277 ? 18.516 -8.539 7.598 1 98.69 277 TYR A O 1
ATOM 2165 N N . GLU A 1 278 ? 17.078 -7.645 9.125 1 98.5 278 GLU A N 1
ATOM 2166 C CA . GLU A 1 278 ? 17.781 -8.25 10.258 1 98.5 278 GLU A CA 1
ATOM 2167 C C . GLU A 1 278 ? 17.828 -9.766 10.133 1 98.5 278 GLU A C 1
ATOM 2169 O O . GLU A 1 278 ? 18.828 -10.391 10.508 1 98.5 278 GLU A O 1
ATOM 2174 N N . VAL A 1 279 ? 16.859 -10.383 9.586 1 98.38 279 VAL A N 1
ATOM 2175 C CA . VAL A 1 279 ? 16.766 -11.836 9.445 1 98.38 279 VAL A CA 1
ATOM 2176 C C . VAL A 1 279 ? 17.688 -12.297 8.32 1 98.38 279 VAL A C 1
ATOM 2178 O O . VAL A 1 279 ? 18.406 -13.289 8.469 1 98.38 279 VAL A O 1
ATOM 2181 N N . ILE A 1 280 ? 17.781 -11.562 7.234 1 97.75 280 ILE A N 1
ATOM 2182 C CA . ILE A 1 280 ? 18.344 -12.133 6.012 1 97.75 280 ILE A CA 1
ATOM 2183 C C . ILE A 1 280 ? 19.797 -11.711 5.875 1 97.75 280 ILE A C 1
ATOM 2185 O O . ILE A 1 280 ? 20.547 -12.273 5.066 1 97.75 280 ILE A O 1
ATOM 2189 N N . GLN A 1 281 ? 20.25 -10.711 6.57 1 93.69 281 GLN A N 1
ATOM 2190 C CA . GLN A 1 281 ? 21.516 -10.047 6.293 1 93.69 281 GLN A CA 1
ATOM 2191 C C . GLN A 1 281 ? 22.703 -10.992 6.531 1 93.69 281 GLN A C 1
ATOM 2193 O O . GLN A 1 281 ? 23.781 -10.812 5.961 1 93.69 281 GLN A O 1
ATOM 2198 N N . ASP A 1 282 ? 22.578 -12.102 7.262 1 92.94 282 ASP A N 1
ATOM 2199 C CA . ASP A 1 282 ? 23.688 -12.992 7.578 1 92.94 282 ASP A CA 1
ATOM 2200 C C . ASP A 1 282 ? 23.609 -14.289 6.781 1 92.94 282 ASP A C 1
ATOM 2202 O O . ASP A 1 282 ? 23.969 -15.359 7.273 1 92.94 282 ASP A O 1
ATOM 2206 N N . GLY A 1 283 ? 22.984 -14.281 5.602 1 94.31 283 GLY A N 1
ATOM 2207 C CA . GLY A 1 283 ? 22.938 -15.445 4.73 1 94.31 283 GLY A CA 1
ATOM 2208 C C . GLY A 1 283 ? 21.859 -16.438 5.117 1 94.31 283 GLY A C 1
ATOM 2209 O O . GLY A 1 283 ? 21.875 -17.594 4.672 1 94.31 283 GLY A O 1
ATOM 2210 N N . PHE A 1 284 ? 20.953 -16.094 5.852 1 97.06 284 PHE A N 1
ATOM 2211 C CA . PHE A 1 284 ? 19.891 -16.938 6.387 1 97.06 284 PHE A CA 1
ATOM 2212 C C . PHE A 1 284 ? 19.141 -17.625 5.258 1 97.06 284 PHE A C 1
ATOM 2214 O O . PHE A 1 284 ? 18.828 -18.828 5.344 1 97.06 284 PHE A O 1
ATOM 2221 N N . LEU A 1 285 ? 18.844 -16.922 4.203 1 96.44 285 LEU A N 1
ATOM 2222 C CA . LEU A 1 285 ? 18.016 -17.453 3.127 1 96.44 285 LEU A CA 1
ATOM 2223 C C . LEU A 1 285 ? 18.703 -18.641 2.453 1 96.44 285 LEU A C 1
ATOM 2225 O O . LEU A 1 285 ? 18.031 -19.562 1.997 1 96.44 285 LEU A O 1
ATOM 2229 N N . ASP A 1 286 ? 19.969 -18.609 2.379 1 94.62 286 ASP A N 1
ATOM 2230 C CA . ASP A 1 286 ? 20.719 -19.688 1.734 1 94.62 286 ASP A CA 1
ATOM 2231 C C . ASP A 1 286 ? 20.547 -21 2.48 1 94.62 286 ASP A C 1
ATOM 2233 O O . ASP A 1 286 ? 20.594 -22.078 1.873 1 94.62 286 ASP A O 1
ATOM 2237 N N . ALA A 1 287 ? 20.359 -20.906 3.748 1 95.94 287 ALA A N 1
ATOM 2238 C CA . ALA A 1 287 ? 20.125 -22.109 4.555 1 95.94 287 ALA A CA 1
ATOM 2239 C C . ALA A 1 287 ? 18.641 -22.422 4.633 1 95.94 287 ALA A C 1
ATOM 2241 O O . ALA A 1 287 ? 18.266 -23.594 4.734 1 95.94 287 ALA A O 1
ATOM 2242 N N . HIS A 1 288 ? 17.859 -21.453 4.602 1 97.38 288 HIS A N 1
ATOM 2243 C CA . HIS A 1 288 ? 16.422 -21.578 4.848 1 97.38 288 HIS A CA 1
ATOM 2244 C C . HIS A 1 288 ? 15.695 -22.109 3.615 1 97.38 288 HIS A C 1
ATOM 2246 O O . HIS A 1 288 ? 14.867 -23 3.717 1 97.38 288 HIS A O 1
ATOM 2252 N N . ILE A 1 289 ? 16.016 -21.609 2.432 1 97.06 289 ILE A N 1
ATOM 2253 C CA . ILE A 1 289 ? 15.289 -21.875 1.192 1 97.06 289 ILE A CA 1
ATOM 2254 C C . ILE A 1 289 ? 15.352 -23.375 0.87 1 97.06 289 ILE A C 1
ATOM 2256 O O . ILE A 1 289 ? 14.336 -23.969 0.504 1 97.06 289 ILE A O 1
ATOM 2260 N N . PRO A 1 290 ? 16.5 -24.031 1.087 1 96.81 290 PRO A N 1
ATOM 2261 C CA . PRO A 1 290 ? 16.547 -25.469 0.813 1 96.81 290 PRO A CA 1
ATOM 2262 C C . PRO A 1 290 ? 15.555 -26.266 1.657 1 96.81 290 PRO A C 1
ATOM 2264 O O . PRO A 1 290 ? 15.031 -27.281 1.205 1 96.81 290 PRO A O 1
ATOM 2267 N N . THR A 1 291 ? 15.266 -25.828 2.844 1 97 291 THR A N 1
ATOM 2268 C CA . THR A 1 291 ? 14.297 -26.531 3.682 1 97 291 THR A CA 1
ATOM 2269 C C . THR A 1 291 ? 12.883 -26.375 3.127 1 97 291 THR A C 1
ATOM 2271 O O . THR A 1 291 ? 12.078 -27.297 3.193 1 97 291 THR A O 1
ATOM 2274 N N . ILE A 1 292 ? 12.602 -25.234 2.604 1 97.62 292 ILE A N 1
ATOM 2275 C CA . ILE A 1 292 ? 11.312 -24.984 1.962 1 97.62 292 ILE A CA 1
ATOM 2276 C C . ILE A 1 292 ? 11.172 -25.875 0.728 1 97.62 292 ILE A C 1
ATOM 2278 O O . ILE A 1 292 ? 10.148 -26.531 0.543 1 97.62 292 ILE A O 1
ATOM 2282 N N . ARG A 1 293 ? 12.266 -25.922 -0.094 1 97.44 293 ARG A N 1
ATOM 2283 C CA . ARG A 1 293 ? 12.273 -26.719 -1.317 1 97.44 293 ARG A CA 1
ATOM 2284 C C . ARG A 1 293 ? 12.031 -28.188 -1.013 1 97.44 293 ARG A C 1
ATOM 2286 O O . ARG A 1 293 ? 11.289 -28.859 -1.733 1 97.44 293 ARG A O 1
ATOM 2293 N N . LYS A 1 294 ? 12.648 -28.625 0.006 1 97.12 294 LYS A N 1
ATOM 2294 C CA . LYS A 1 294 ? 12.492 -30.031 0.389 1 97.12 294 LYS A CA 1
ATOM 2295 C C . LYS A 1 294 ? 11.047 -30.344 0.753 1 97.12 294 LYS A C 1
ATOM 2297 O O . LYS A 1 294 ? 10.484 -31.328 0.289 1 97.12 294 LYS A O 1
ATOM 2302 N N . LEU A 1 295 ? 10.461 -29.516 1.565 1 97.12 295 LEU A N 1
ATOM 2303 C CA . LEU A 1 295 ? 9.078 -29.719 1.99 1 97.12 295 LEU A CA 1
ATOM 2304 C C . LEU A 1 295 ? 8.125 -29.625 0.804 1 97.12 295 LEU A C 1
ATOM 2306 O O . LEU A 1 295 ? 7.301 -30.516 0.594 1 97.12 295 LEU A O 1
ATOM 2310 N N . TYR A 1 296 ? 8.227 -28.531 0.049 1 97.5 296 TYR A N 1
ATOM 2311 C CA . TYR A 1 296 ? 7.324 -28.312 -1.075 1 97.5 296 TYR A CA 1
ATOM 2312 C C . TYR A 1 296 ? 7.535 -29.359 -2.156 1 97.5 296 TYR A C 1
ATOM 2314 O O . TYR A 1 296 ? 6.578 -29.812 -2.789 1 97.5 296 TYR A O 1
ATOM 2322 N N . GLY A 1 297 ? 8.812 -29.75 -2.379 1 97.31 297 GLY A N 1
ATOM 2323 C CA . GLY A 1 297 ? 9.102 -30.812 -3.33 1 97.31 297 GLY A CA 1
ATOM 2324 C C . GLY A 1 297 ? 8.438 -32.125 -2.971 1 97.31 297 GLY A C 1
ATOM 2325 O O . GLY A 1 297 ? 7.891 -32.812 -3.838 1 97.31 297 GLY A O 1
ATOM 2326 N N . ALA A 1 298 ? 8.492 -32.5 -1.743 1 97.19 298 ALA A N 1
ATOM 2327 C CA . ALA A 1 298 ? 7.863 -33.75 -1.267 1 97.19 298 ALA A CA 1
ATOM 2328 C C . ALA A 1 298 ? 6.352 -33.688 -1.439 1 97.19 298 ALA A C 1
ATOM 2330 O O . ALA A 1 298 ? 5.73 -34.688 -1.828 1 97.19 298 ALA A O 1
ATOM 2331 N N . GLN A 1 299 ? 5.789 -32.594 -1.093 1 97.31 299 GLN A N 1
ATOM 2332 C CA . GLN A 1 299 ? 4.344 -32.406 -1.239 1 97.31 299 GLN A CA 1
ATOM 2333 C C . GLN A 1 299 ? 3.934 -32.438 -2.709 1 97.31 299 GLN A C 1
ATOM 2335 O O . GLN A 1 299 ? 2.879 -33 -3.053 1 97.31 299 GLN A O 1
ATOM 2340 N N . CYS A 1 300 ? 4.754 -31.812 -3.553 1 97.94 300 CYS A N 1
ATOM 2341 C CA . CYS A 1 300 ? 4.52 -31.875 -4.992 1 97.94 300 CYS A CA 1
ATOM 2342 C C . CYS A 1 300 ? 4.5 -33.312 -5.492 1 97.94 300 CYS A C 1
ATOM 2344 O O . CYS A 1 300 ? 3.57 -33.719 -6.191 1 97.94 300 CYS A O 1
ATOM 2346 N N . GLU A 1 301 ? 5.449 -34.062 -5.09 1 98.19 301 GLU A N 1
ATOM 2347 C CA . GLU A 1 301 ? 5.535 -35.469 -5.508 1 98.19 301 GLU A CA 1
ATOM 2348 C C . GLU A 1 301 ? 4.344 -36.281 -4.992 1 98.19 301 GLU A C 1
ATOM 2350 O O . GLU A 1 301 ? 3.826 -37.156 -5.695 1 98.19 301 GLU A O 1
ATOM 2355 N N . ALA A 1 302 ? 3.977 -35.969 -3.791 1 98.56 302 ALA A N 1
ATOM 2356 C CA . ALA A 1 302 ? 2.812 -36.656 -3.225 1 98.56 302 ALA A CA 1
ATOM 2357 C C . ALA A 1 302 ? 1.561 -36.375 -4.055 1 98.56 302 ALA A C 1
ATOM 2359 O O . ALA A 1 302 ? 0.761 -37.281 -4.301 1 98.56 302 ALA A O 1
ATOM 2360 N N . MET A 1 303 ? 1.389 -35.156 -4.418 1 98.69 303 MET A N 1
ATOM 2361 C CA . MET A 1 303 ? 0.206 -34.812 -5.199 1 98.69 303 MET A CA 1
ATOM 2362 C C . MET A 1 303 ? 0.27 -35.438 -6.59 1 98.69 303 MET A C 1
ATOM 2364 O O . MET A 1 303 ? -0.734 -35.938 -7.094 1 98.69 303 MET A O 1
ATOM 2368 N N . LEU A 1 304 ? 1.444 -35.406 -7.258 1 98.62 304 LEU A N 1
ATOM 2369 C CA . LEU A 1 304 ? 1.615 -36 -8.578 1 98.62 304 LEU A CA 1
ATOM 2370 C C . LEU A 1 304 ? 1.307 -37.5 -8.531 1 98.62 304 LEU A C 1
ATOM 2372 O O . LEU A 1 304 ? 0.621 -38 -9.414 1 98.62 304 LEU A O 1
ATOM 2376 N N . ALA A 1 305 ? 1.795 -38.125 -7.527 1 98.75 305 ALA A N 1
ATOM 2377 C CA . ALA A 1 305 ? 1.55 -39.562 -7.371 1 98.75 305 ALA A CA 1
ATOM 2378 C C . ALA A 1 305 ? 0.066 -39.844 -7.156 1 98.75 305 ALA A C 1
ATOM 2380 O O . ALA A 1 305 ? -0.479 -40.812 -7.715 1 98.75 305 ALA A O 1
ATOM 2381 N N . SER A 1 306 ? -0.531 -39.031 -6.297 1 98.81 306 SER A N 1
ATOM 2382 C CA . SER A 1 306 ? -1.953 -39.219 -6.016 1 98.81 306 SER A CA 1
ATOM 2383 C C . SER A 1 306 ? -2.795 -38.969 -7.266 1 98.81 306 SER A C 1
ATOM 2385 O O . SER A 1 306 ? -3.754 -39.719 -7.523 1 98.81 306 SER A O 1
ATOM 2387 N N . LEU A 1 307 ? -2.494 -37.938 -8.031 1 98.81 307 LEU A N 1
ATOM 2388 C CA . LEU A 1 307 ? -3.172 -37.688 -9.289 1 98.81 307 LEU A CA 1
ATOM 2389 C C . LEU A 1 307 ? -3.061 -38.875 -10.227 1 98.81 307 LEU A C 1
ATOM 2391 O O . LEU A 1 307 ? -4.051 -39.281 -10.836 1 98.81 307 LEU A O 1
ATOM 2395 N N . ALA A 1 308 ? -1.888 -39.438 -10.336 1 98.56 308 ALA A N 1
ATOM 2396 C CA . ALA A 1 308 ? -1.651 -40.594 -11.195 1 98.56 308 ALA A CA 1
ATOM 2397 C C . ALA A 1 308 ? -2.518 -41.781 -10.773 1 98.56 308 ALA A C 1
ATOM 2399 O O . ALA A 1 308 ? -2.988 -42.531 -11.625 1 98.56 308 ALA A O 1
ATOM 2400 N N . ARG A 1 309 ? -2.76 -41.875 -9.5 1 98.31 309 ARG A N 1
ATOM 2401 C CA . ARG A 1 309 ? -3.496 -43.031 -8.961 1 98.31 309 ARG A CA 1
ATOM 2402 C C . ARG A 1 309 ? -5 -42.844 -9.133 1 98.31 309 ARG A C 1
ATOM 2404 O O . ARG A 1 309 ? -5.727 -43.781 -9.375 1 98.31 309 ARG A O 1
ATOM 2411 N N . HIS A 1 310 ? -5.43 -41.594 -9.039 1 98.5 310 HIS A N 1
ATOM 2412 C CA . HIS A 1 310 ? -6.859 -41.469 -8.789 1 98.5 310 HIS A CA 1
ATOM 2413 C C . HIS A 1 310 ? -7.562 -40.781 -9.961 1 98.5 310 HIS A C 1
ATOM 2415 O O . HIS A 1 310 ? -8.789 -40.875 -10.086 1 98.5 310 HIS A O 1
ATOM 2421 N N . MET A 1 311 ? -6.891 -40.094 -10.773 1 98.31 311 MET A N 1
ATOM 2422 C CA . MET A 1 311 ? -7.559 -39.344 -11.844 1 98.31 311 MET A CA 1
ATOM 2423 C C . MET A 1 311 ? -7.969 -40.25 -12.977 1 98.31 311 MET A C 1
ATOM 2425 O O . MET A 1 311 ? -7.219 -41.156 -13.344 1 98.31 311 MET A O 1
ATOM 2429 N N . PRO A 1 312 ? -9.094 -40.094 -13.492 1 97.56 312 PRO A N 1
ATOM 2430 C CA . PRO A 1 312 ? -9.547 -40.938 -14.609 1 97.56 312 PRO A CA 1
ATOM 2431 C C . PRO A 1 312 ? -8.859 -40.562 -15.93 1 97.56 312 PRO A C 1
ATOM 2433 O O . PRO A 1 312 ? -8.164 -39.562 -16.016 1 97.56 312 PRO A O 1
ATOM 2436 N N . GLU A 1 313 ? -9.117 -41.375 -16.922 1 95.5 313 GLU A N 1
ATOM 2437 C CA . GLU A 1 313 ? -8.625 -41.125 -18.266 1 95.5 313 GLU A CA 1
ATOM 2438 C C . GLU A 1 313 ? -9.18 -39.781 -18.797 1 95.5 313 GLU A C 1
ATOM 2440 O O . GLU A 1 313 ? -10.336 -39.438 -18.547 1 95.5 313 GLU A O 1
ATOM 2445 N N . GLY A 1 314 ? -8.344 -39.094 -19.5 1 96.25 314 GLY A N 1
ATOM 2446 C CA . GLY A 1 314 ? -8.773 -37.844 -20.078 1 96.25 314 GLY A CA 1
ATOM 2447 C C . GLY A 1 314 ? -8.336 -36.625 -19.281 1 96.25 314 GLY A C 1
ATOM 2448 O O . GLY A 1 314 ? -8.375 -35.5 -19.766 1 96.25 314 GLY A O 1
ATOM 2449 N N . VAL A 1 315 ? -7.988 -36.844 -18.062 1 98.12 315 VAL A N 1
ATOM 2450 C CA . VAL A 1 315 ? -7.453 -35.781 -17.234 1 98.12 315 VAL A CA 1
ATOM 2451 C C . VAL A 1 315 ? -5.934 -35.719 -17.344 1 98.12 315 VAL A C 1
ATOM 2453 O O . VAL A 1 315 ? -5.27 -36.781 -17.281 1 98.12 315 VAL A O 1
ATOM 2456 N N . SER A 1 316 ? -5.414 -34.562 -17.625 1 98.06 316 SER A N 1
ATOM 2457 C CA . SER A 1 316 ? -3.967 -34.406 -17.703 1 98.06 316 SER A CA 1
ATOM 2458 C C . SER A 1 316 ? -3.484 -33.281 -16.812 1 98.06 316 SER A C 1
ATOM 2460 O O . SER A 1 316 ? -4.273 -32.438 -16.391 1 98.06 316 SER A O 1
ATOM 2462 N N . TRP A 1 317 ? -2.291 -33.312 -16.469 1 98.25 317 TRP A N 1
ATOM 2463 C CA . TRP A 1 317 ? -1.671 -32.281 -15.625 1 98.25 317 TRP A CA 1
ATOM 2464 C C . TRP A 1 317 ? -0.181 -32.156 -15.93 1 98.25 317 TRP A C 1
ATOM 2466 O O . TRP A 1 317 ? 0.414 -33.062 -16.531 1 98.25 317 TRP A O 1
ATOM 2476 N N . ASN A 1 318 ? 0.395 -31.031 -15.641 1 96.69 318 ASN A N 1
ATOM 2477 C CA . ASN A 1 318 ? 1.834 -30.875 -15.82 1 96.69 318 ASN A CA 1
ATOM 2478 C C . ASN A 1 318 ? 2.611 -31.359 -14.609 1 96.69 318 ASN A C 1
ATOM 2480 O O . ASN A 1 318 ? 2.016 -31.719 -13.586 1 96.69 318 ASN A O 1
ATOM 2484 N N . ARG A 1 319 ? 3.865 -31.484 -14.727 1 96.25 319 ARG A N 1
ATOM 2485 C CA . ARG A 1 319 ? 4.809 -31.797 -13.656 1 96.25 319 ARG A CA 1
ATOM 2486 C C . ARG A 1 319 ? 5.766 -30.641 -13.414 1 96.25 319 ARG A C 1
ATOM 2488 O O . ARG A 1 319 ? 6.824 -30.562 -14.039 1 96.25 319 ARG A O 1
ATOM 2495 N N . PRO A 1 320 ? 5.441 -29.781 -12.469 1 95.56 320 PRO A N 1
ATOM 2496 C CA . PRO A 1 320 ? 6.301 -28.609 -12.25 1 95.56 320 PRO A CA 1
ATOM 2497 C C . PRO A 1 320 ? 7.66 -28.984 -11.664 1 95.56 320 PRO A C 1
ATOM 2499 O O . PRO A 1 320 ? 7.77 -29.953 -10.914 1 95.56 320 PRO A O 1
ATOM 2502 N N . GLU A 1 321 ? 8.625 -28.188 -11.969 1 95.31 321 GLU A N 1
ATOM 2503 C CA . GLU A 1 321 ? 9.977 -28.344 -11.438 1 95.31 321 GLU A CA 1
ATOM 2504 C C . GLU A 1 321 ? 10.203 -27.453 -10.227 1 95.31 321 GLU A C 1
ATOM 2506 O O . GLU A 1 321 ? 11.32 -27.375 -9.703 1 95.31 321 GLU A O 1
ATOM 2511 N N . GLY A 1 322 ? 9.25 -26.797 -9.766 1 97.12 322 GLY A N 1
ATOM 2512 C CA . GLY A 1 322 ? 9.258 -25.875 -8.641 1 97.12 322 GLY A CA 1
ATOM 2513 C C . GLY A 1 322 ? 7.941 -25.156 -8.445 1 97.12 322 GLY A C 1
ATOM 2514 O O . GLY A 1 322 ? 6.934 -25.516 -9.062 1 97.12 322 GLY A O 1
ATOM 2515 N N . GLY A 1 323 ? 7.953 -24.219 -7.555 1 97.31 323 GLY A N 1
ATOM 2516 C CA . GLY A 1 323 ? 6.77 -23.406 -7.309 1 97.31 323 GLY A CA 1
ATOM 2517 C C . GLY A 1 323 ? 5.793 -24.062 -6.348 1 97.31 323 GLY A C 1
ATOM 2518 O O . GLY A 1 323 ? 6.199 -24.672 -5.359 1 97.31 323 GLY A O 1
ATOM 2519 N N . MET A 1 324 ? 4.473 -23.797 -6.605 1 97.88 324 MET A N 1
ATOM 2520 C CA . MET A 1 324 ? 3.496 -24.172 -5.586 1 97.88 324 MET A CA 1
ATOM 2521 C C . MET A 1 324 ? 2.264 -24.812 -6.227 1 97.88 324 MET A C 1
ATOM 2523 O O . MET A 1 324 ? 1.342 -25.219 -5.523 1 97.88 324 MET A O 1
ATOM 2527 N N . PHE A 1 325 ? 2.293 -24.969 -7.645 1 98 325 PHE A N 1
ATOM 2528 C CA . PHE A 1 325 ? 1.009 -25.234 -8.273 1 98 325 PHE A CA 1
ATOM 2529 C C . PHE A 1 325 ? 1.146 -26.344 -9.32 1 98 325 PHE A C 1
ATOM 2531 O O . PHE A 1 325 ? 2.195 -26.484 -9.953 1 98 325 PHE A O 1
ATOM 2538 N N . ILE A 1 326 ? 0.117 -27.094 -9.461 1 98.44 326 ILE A N 1
ATOM 2539 C CA . ILE A 1 326 ? -0.096 -28.031 -10.562 1 98.44 326 ILE A CA 1
ATOM 2540 C C . ILE A 1 326 ? -1.333 -27.609 -11.359 1 98.44 326 ILE A C 1
ATOM 2542 O O . ILE A 1 326 ? -2.373 -27.297 -10.773 1 98.44 326 ILE A O 1
ATOM 2546 N N . TRP A 1 327 ? -1.17 -27.516 -12.609 1 98.31 327 TRP A N 1
ATOM 2547 C CA . TRP A 1 327 ? -2.244 -27.156 -13.531 1 98.31 327 TRP A CA 1
ATOM 2548 C C . TRP A 1 327 ? -2.885 -28.406 -14.133 1 98.31 327 TRP A C 1
ATOM 2550 O O . TRP A 1 327 ? -2.189 -29.266 -14.688 1 98.31 327 TRP A O 1
ATOM 2560 N N . VAL A 1 328 ? -4.176 -28.5 -14.016 1 98.56 328 VAL A N 1
ATOM 2561 C CA . VAL A 1 328 ? -4.895 -29.703 -14.445 1 98.56 328 VAL A CA 1
ATOM 2562 C C . VAL A 1 328 ? -5.852 -29.344 -15.586 1 98.56 328 VAL A C 1
ATOM 2564 O O . VAL A 1 328 ? -6.531 -28.312 -15.531 1 98.56 328 VAL A O 1
ATOM 2567 N N . LYS A 1 329 ? -5.867 -30.078 -16.594 1 98.25 329 LYS A N 1
ATOM 2568 C CA . LYS A 1 329 ? -6.82 -29.984 -17.703 1 98.25 329 LYS A CA 1
ATOM 2569 C C . LYS A 1 329 ? -7.82 -31.141 -17.656 1 98.25 329 LYS A C 1
ATOM 2571 O O . LYS A 1 329 ? -7.426 -32.312 -17.625 1 98.25 329 LYS A O 1
ATOM 2576 N N . LEU A 1 330 ? -9.031 -30.797 -17.594 1 98.31 330 LEU A N 1
ATOM 2577 C CA . LEU A 1 330 ? -10.117 -31.766 -17.594 1 98.31 330 LEU A CA 1
ATOM 2578 C C . LEU A 1 330 ? -10.672 -31.969 -19 1 98.31 330 LEU A C 1
ATOM 2580 O O . LEU A 1 330 ? -10.359 -31.203 -19.906 1 98.31 330 LEU A O 1
ATOM 2584 N N . PRO A 1 331 ? -11.422 -33.062 -19.156 1 97.12 331 PRO A N 1
ATOM 2585 C CA . PRO A 1 331 ? -12.133 -33.156 -20.422 1 97.12 331 PRO A CA 1
ATOM 2586 C C . PRO A 1 331 ? -12.969 -31.938 -20.75 1 97.12 331 PRO A C 1
ATOM 2588 O O . PRO A 1 331 ? -13.531 -31.312 -19.844 1 97.12 331 PRO A O 1
ATOM 2591 N N . ALA A 1 332 ? -13.148 -31.625 -22.031 1 95.69 332 ALA A N 1
ATOM 2592 C CA . ALA A 1 332 ? -13.703 -30.359 -22.5 1 95.69 332 ALA A CA 1
ATOM 2593 C C . ALA A 1 332 ? -15.125 -30.156 -22 1 95.69 332 ALA A C 1
ATOM 2595 O O . ALA A 1 332 ? -15.562 -29.016 -21.812 1 95.69 332 ALA A O 1
ATOM 2596 N N . GLN A 1 333 ? -15.789 -31.156 -21.766 1 94.81 333 GLN A N 1
ATOM 2597 C CA . GLN A 1 333 ? -17.203 -31.062 -21.406 1 94.81 333 GLN A CA 1
ATOM 2598 C C . GLN A 1 333 ? -17.359 -30.734 -19.922 1 94.81 333 GLN A C 1
ATOM 2600 O O . GLN A 1 333 ? -18.469 -30.406 -19.469 1 94.81 333 GLN A O 1
ATOM 2605 N N . ILE A 1 334 ? -16.297 -30.828 -19.172 1 96.75 334 ILE A N 1
ATOM 2606 C CA . ILE A 1 334 ? -16.391 -30.594 -17.734 1 96.75 334 ILE A CA 1
ATOM 2607 C C . ILE A 1 334 ? -16.156 -29.125 -17.438 1 96.75 334 ILE A C 1
ATOM 2609 O O . ILE A 1 334 ? -15.148 -28.547 -17.844 1 96.75 334 ILE A O 1
ATOM 2613 N N . ASP A 1 335 ? -17.078 -28.547 -16.734 1 96.19 335 ASP A N 1
ATOM 2614 C CA . ASP A 1 335 ? -16.969 -27.188 -16.219 1 96.19 335 ASP A CA 1
ATOM 2615 C C . ASP A 1 335 ? -16.359 -27.172 -14.82 1 96.19 335 ASP A C 1
ATOM 2617 O O . ASP A 1 335 ? -17.016 -27.594 -13.859 1 96.19 335 ASP A O 1
ATOM 2621 N N . SER A 1 336 ? -15.188 -26.609 -14.727 1 96.12 336 SER A N 1
ATOM 2622 C CA . SER A 1 336 ? -14.453 -26.688 -13.469 1 96.12 336 SER A CA 1
ATOM 2623 C C . SER A 1 336 ? -15.156 -25.875 -12.375 1 96.12 336 SER A C 1
ATOM 2625 O O . SER A 1 336 ? -15.055 -26.203 -11.195 1 96.12 336 SER A O 1
ATOM 2627 N N . MET A 1 337 ? -15.906 -24.812 -12.734 1 92.81 337 MET A N 1
ATOM 2628 C CA . MET A 1 337 ? -16.656 -24.062 -11.734 1 92.81 337 MET A CA 1
ATOM 2629 C C . MET A 1 337 ? -17.781 -24.906 -11.141 1 92.81 337 MET A C 1
ATOM 2631 O O . MET A 1 337 ? -18.016 -24.875 -9.93 1 92.81 337 MET A O 1
ATOM 2635 N N . ARG A 1 338 ? -18.453 -25.625 -11.953 1 93.19 338 ARG A N 1
ATOM 2636 C CA . ARG A 1 338 ? -19.5 -26.531 -11.484 1 93.19 338 ARG A CA 1
ATOM 2637 C C . ARG A 1 338 ? -18.891 -27.672 -10.672 1 93.19 338 ARG A C 1
ATOM 2639 O O . ARG A 1 338 ? -19.484 -28.109 -9.672 1 93.19 338 ARG A O 1
ATOM 2646 N N . LEU A 1 339 ? -17.812 -28.141 -11.18 1 95.56 339 LEU A N 1
ATOM 2647 C CA . LEU A 1 339 ? -17.125 -29.203 -10.445 1 95.56 339 LEU A CA 1
ATOM 2648 C C . LEU A 1 339 ? -16.734 -28.734 -9.047 1 95.56 339 LEU A C 1
ATOM 2650 O O . LEU A 1 339 ? -16.766 -29.516 -8.094 1 95.56 339 LEU A O 1
ATOM 2654 N N . LEU A 1 340 ? -16.312 -27.484 -8.898 1 94.56 340 LEU A N 1
ATOM 2655 C CA . LEU A 1 340 ? -15.906 -26.938 -7.605 1 94.56 340 LEU A CA 1
ATOM 2656 C C . LEU A 1 340 ? -17.062 -27.016 -6.605 1 94.56 340 LEU A C 1
ATOM 2658 O O . LEU A 1 340 ? -16.844 -27.344 -5.438 1 94.56 340 LEU A O 1
ATOM 2662 N N . ASP A 1 341 ? -18.234 -26.672 -7.035 1 91.88 341 ASP A N 1
ATOM 2663 C CA . ASP A 1 341 ? -19.406 -26.734 -6.16 1 91.88 341 ASP A CA 1
ATOM 2664 C C . ASP A 1 341 ? -19.578 -28.141 -5.586 1 91.88 341 ASP A C 1
ATOM 2666 O O . ASP A 1 341 ? -19.781 -28.312 -4.379 1 91.88 341 ASP A O 1
ATOM 2670 N N . ALA A 1 342 ? -19.484 -29.109 -6.418 1 94.75 342 ALA A N 1
ATOM 2671 C CA . ALA A 1 342 ? -19.594 -30.5 -6 1 94.75 342 ALA A CA 1
ATOM 2672 C C . ALA A 1 342 ? -18.438 -30.891 -5.09 1 94.75 342 ALA A C 1
ATOM 2674 O O . ALA A 1 342 ? -18.609 -31.641 -4.137 1 94.75 342 ALA A O 1
ATOM 2675 N N . ALA A 1 343 ? -17.234 -30.453 -5.449 1 96.06 343 ALA A N 1
ATOM 2676 C CA . ALA A 1 343 ? -16.047 -30.781 -4.68 1 96.06 343 ALA A CA 1
ATOM 2677 C C . ALA A 1 343 ? -16.141 -30.219 -3.26 1 96.06 343 ALA A C 1
ATOM 2679 O O . ALA A 1 343 ? -15.805 -30.922 -2.295 1 96.06 343 ALA A O 1
ATOM 2680 N N . VAL A 1 344 ? -16.594 -28.969 -3.137 1 93.75 344 VAL A N 1
ATOM 2681 C CA . VAL A 1 344 ? -16.75 -28.328 -1.829 1 93.75 344 VAL A CA 1
ATOM 2682 C C . VAL A 1 344 ? -17.766 -29.109 -0.992 1 93.75 344 VAL A C 1
ATOM 2684 O O . VAL A 1 344 ? -17.578 -29.281 0.214 1 93.75 344 VAL A O 1
ATOM 2687 N N . ALA A 1 345 ? -18.828 -29.531 -1.633 1 93.12 345 ALA A N 1
ATOM 2688 C CA . ALA A 1 345 ? -19.828 -30.344 -0.947 1 93.12 345 ALA A CA 1
ATOM 2689 C C . ALA A 1 345 ? -19.219 -31.656 -0.438 1 93.12 345 ALA A C 1
ATOM 2691 O O . ALA A 1 345 ? -19.719 -32.25 0.507 1 93.12 345 ALA A O 1
ATOM 2692 N N . ASN A 1 346 ? -18.141 -32.031 -1.023 1 95.62 346 ASN A N 1
ATOM 2693 C CA . ASN A 1 346 ? -17.406 -33.219 -0.602 1 95.62 346 ASN A CA 1
ATOM 2694 C C . ASN A 1 346 ? -16.125 -32.875 0.156 1 95.62 346 ASN A C 1
ATOM 2696 O O . ASN A 1 346 ? -15.188 -33.656 0.21 1 95.62 346 ASN A O 1
ATOM 2700 N N . ASN A 1 347 ? -15.945 -31.672 0.58 1 95 347 ASN A N 1
ATOM 2701 C CA . ASN A 1 347 ? -14.922 -31.172 1.49 1 95 347 ASN A CA 1
ATOM 2702 C C . ASN A 1 347 ? -13.555 -31.094 0.812 1 95 347 ASN A C 1
ATOM 2704 O O . ASN A 1 347 ? -12.539 -31.422 1.419 1 95 347 ASN A O 1
ATOM 2708 N N . VAL A 1 348 ? -13.547 -30.812 -0.416 1 95.94 348 VAL A N 1
ATOM 2709 C CA . VAL A 1 348 ? -12.32 -30.516 -1.15 1 95.94 348 VAL A CA 1
ATOM 2710 C C . VAL A 1 348 ? -12.5 -29.219 -1.949 1 95.94 348 VAL A C 1
ATOM 2712 O O . VAL A 1 348 ? -13.57 -28.969 -2.5 1 95.94 348 VAL A O 1
ATOM 2715 N N . ALA A 1 349 ? -11.484 -28.406 -1.955 1 95.06 349 ALA A N 1
ATOM 2716 C CA . ALA A 1 349 ? -11.562 -27.156 -2.709 1 95.06 349 ALA A CA 1
ATOM 2717 C C . ALA A 1 349 ? -10.344 -26.984 -3.609 1 95.06 349 ALA A C 1
ATOM 2719 O O . ALA A 1 349 ? -9.242 -27.422 -3.264 1 95.06 349 ALA A O 1
ATOM 2720 N N . PHE A 1 350 ? -10.523 -26.469 -4.742 1 95.5 350 PHE A N 1
ATOM 2721 C CA . PHE A 1 350 ? -9.5 -26.062 -5.695 1 95.5 350 PHE A CA 1
ATOM 2722 C C . PHE A 1 350 ? -9.852 -24.734 -6.34 1 95.5 350 PHE A C 1
ATOM 2724 O O . PHE A 1 350 ? -10.875 -24.125 -6.016 1 95.5 350 PHE A O 1
ATOM 2731 N N . VAL A 1 351 ? -8.984 -24.172 -7.227 1 95 351 VAL A N 1
ATOM 2732 C CA . VAL A 1 351 ? -9.32 -22.953 -7.957 1 95 351 VAL A CA 1
ATOM 2733 C C . VAL A 1 351 ? -9.617 -23.297 -9.414 1 95 351 VAL A C 1
ATOM 2735 O O . VAL A 1 351 ? -8.766 -23.844 -10.125 1 95 351 VAL A O 1
ATOM 2738 N N . PRO A 1 352 ? -10.852 -22.984 -9.844 1 95.69 352 PRO A N 1
ATOM 2739 C CA . PRO A 1 352 ? -11.125 -23.141 -11.273 1 95.69 352 PRO A CA 1
ATOM 2740 C C . PRO A 1 352 ? -10.195 -22.297 -12.148 1 95.69 352 PRO A C 1
ATOM 2742 O O . PRO A 1 352 ? -9.773 -21.203 -11.727 1 95.69 352 PRO A O 1
ATOM 2745 N N . GLY A 1 353 ? -9.945 -22.75 -13.32 1 95.81 353 GLY A N 1
ATOM 2746 C CA . GLY A 1 353 ? -8.938 -22.125 -14.164 1 95.81 353 GLY A CA 1
ATOM 2747 C C . GLY A 1 353 ? -9.438 -20.875 -14.852 1 95.81 353 GLY A C 1
ATOM 2748 O O . GLY A 1 353 ? -8.641 -19.984 -15.188 1 95.81 353 GLY A O 1
ATOM 2749 N N . ALA A 1 354 ? -10.711 -20.656 -15 1 94.62 354 ALA A N 1
ATOM 2750 C CA . ALA A 1 354 ? -11.312 -19.625 -15.836 1 94.62 354 ALA A CA 1
ATOM 2751 C C . ALA A 1 354 ? -10.852 -18.234 -15.406 1 94.62 354 ALA A C 1
ATOM 2753 O O . ALA A 1 354 ? -10.5 -17.406 -16.25 1 94.62 354 ALA A O 1
ATOM 2754 N N . PRO A 1 355 ? -10.719 -17.938 -14.102 1 93 355 PRO A N 1
ATOM 2755 C CA . PRO A 1 355 ? -10.359 -16.594 -13.664 1 93 355 PRO A CA 1
ATOM 2756 C C . PRO A 1 355 ? -8.93 -16.203 -14.039 1 93 355 PRO A C 1
ATOM 2758 O O . PRO A 1 355 ? -8.555 -15.031 -13.953 1 93 355 PRO A O 1
ATOM 2761 N N . PHE A 1 356 ? -8.125 -17.156 -14.477 1 95.56 356 PHE A N 1
ATOM 2762 C CA . PHE A 1 356 ? -6.73 -16.875 -14.789 1 95.56 356 PHE A CA 1
ATOM 2763 C C . PHE A 1 356 ? -6.582 -16.438 -16.234 1 95.56 356 PHE A C 1
ATOM 2765 O O . PHE A 1 356 ? -5.48 -16.109 -16.688 1 95.56 356 PHE A O 1
ATOM 2772 N N . PHE A 1 357 ? -7.672 -16.453 -17 1 96 357 PHE A N 1
ATOM 2773 C CA . PHE A 1 357 ? -7.66 -16.016 -18.391 1 96 357 PHE A CA 1
ATOM 2774 C C . PHE A 1 357 ? -8.156 -14.57 -18.5 1 96 357 PHE A C 1
ATOM 2776 O O . PHE A 1 357 ? -9.148 -14.203 -17.875 1 96 357 PHE A O 1
ATOM 2783 N N . ALA A 1 358 ? -7.441 -13.789 -19.266 1 95.19 358 ALA A N 1
ATOM 2784 C CA . ALA A 1 358 ? -7.898 -12.414 -19.484 1 95.19 358 ALA A CA 1
ATOM 2785 C C . ALA A 1 358 ? -9.141 -12.383 -20.375 1 95.19 358 ALA A C 1
ATOM 2787 O O . ALA A 1 358 ? -10.039 -11.57 -20.172 1 95.19 358 ALA A O 1
ATOM 2788 N N . ASN A 1 359 ? -9.039 -13.148 -21.375 1 93.69 359 ASN A N 1
ATOM 2789 C CA . ASN A 1 359 ? -10.125 -13.336 -22.328 1 93.69 359 ASN A CA 1
ATOM 2790 C C . ASN A 1 359 ? -10.281 -14.805 -22.734 1 93.69 359 ASN A C 1
ATOM 2792 O O . ASN A 1 359 ? -9.367 -15.602 -22.516 1 93.69 359 ASN A O 1
ATOM 2796 N N . ASP A 1 360 ? -11.477 -15.141 -23.172 1 93.25 360 ASP A N 1
ATOM 2797 C CA . ASP A 1 360 ? -11.742 -16.453 -23.75 1 93.25 360 ASP A CA 1
ATOM 2798 C C . ASP A 1 360 ? -11.336 -17.562 -22.781 1 93.25 360 ASP A C 1
ATOM 2800 O O . ASP A 1 360 ? -10.555 -18.453 -23.125 1 93.25 360 ASP A O 1
ATOM 2804 N N . ALA A 1 361 ? -11.914 -17.594 -21.641 1 94.38 361 ALA A N 1
ATOM 2805 C CA . ALA A 1 361 ? -11.547 -18.5 -20.562 1 94.38 361 ALA A CA 1
ATOM 2806 C C . ALA A 1 361 ? -11.844 -19.953 -20.938 1 94.38 361 ALA A C 1
ATOM 2808 O O . ALA A 1 361 ? -12.883 -20.234 -21.547 1 94.38 361 ALA A O 1
ATOM 2809 N N . GLN A 1 362 ? -10.867 -20.766 -20.703 1 95 362 GLN A N 1
ATOM 2810 C CA . GLN A 1 362 ? -11.109 -22.203 -20.75 1 95 362 GLN A CA 1
ATOM 2811 C C . GLN A 1 362 ? -11.797 -22.703 -19.484 1 95 362 GLN A C 1
ATOM 2813 O O . GLN A 1 362 ? -11.312 -22.453 -18.375 1 95 362 GLN A O 1
ATOM 2818 N N . GLN A 1 363 ? -12.82 -23.438 -19.594 1 96.31 363 GLN A N 1
ATOM 2819 C CA . GLN A 1 363 ? -13.664 -23.781 -18.453 1 96.31 363 GLN A CA 1
ATOM 2820 C C . GLN A 1 363 ? -13.25 -25.125 -17.859 1 96.31 363 GLN A C 1
ATOM 2822 O O . GLN A 1 363 ? -13.688 -25.469 -16.766 1 96.31 363 GLN A O 1
ATOM 2827 N N . ASN A 1 364 ? -12.398 -25.844 -18.562 1 98 364 ASN A N 1
ATOM 2828 C CA . ASN A 1 364 ? -12.109 -27.203 -18.156 1 98 364 ASN A CA 1
ATOM 2829 C C . ASN A 1 364 ? -10.719 -27.328 -17.531 1 98 364 ASN A C 1
ATOM 2831 O O . ASN A 1 364 ? -10.016 -28.312 -17.75 1 98 364 ASN A O 1
ATOM 2835 N N . THR A 1 365 ? -10.258 -26.297 -16.875 1 97.75 365 THR A N 1
ATOM 2836 C CA . THR A 1 365 ? -8.961 -26.328 -16.219 1 97.75 365 THR A CA 1
ATOM 2837 C C . THR A 1 365 ? -9.094 -25.969 -14.742 1 97.75 365 THR A C 1
ATOM 2839 O O . THR A 1 365 ? -10.094 -25.375 -14.328 1 97.75 365 THR A O 1
ATOM 2842 N N . LEU A 1 366 ? -8.18 -26.344 -13.93 1 97.38 366 LEU A N 1
ATOM 2843 C CA . LEU A 1 366 ? -8.125 -25.953 -12.531 1 97.38 366 LEU A CA 1
ATOM 2844 C C . LEU A 1 366 ? -6.688 -25.953 -12.016 1 97.38 366 LEU A C 1
ATOM 2846 O O . LEU A 1 366 ? -5.805 -26.562 -12.625 1 97.38 366 LEU A O 1
ATOM 2850 N N . ARG A 1 367 ? -6.414 -25.203 -10.969 1 97.38 367 ARG A N 1
ATOM 2851 C CA . ARG A 1 367 ? -5.121 -25.141 -10.297 1 97.38 367 ARG A CA 1
ATOM 2852 C C . ARG A 1 367 ? -5.18 -25.828 -8.938 1 97.38 367 ARG A C 1
ATOM 2854 O O . ARG A 1 367 ? -6.117 -25.609 -8.164 1 97.38 367 ARG A O 1
ATOM 2861 N N . LEU A 1 368 ? -4.23 -26.641 -8.648 1 97.88 368 LEU A N 1
ATOM 2862 C CA . LEU A 1 368 ? -4.07 -27.266 -7.348 1 97.88 368 LEU A CA 1
ATOM 2863 C C . LEU A 1 368 ? -2.814 -26.766 -6.645 1 97.88 368 LEU A C 1
ATOM 2865 O O . LEU A 1 368 ? -1.731 -26.75 -7.238 1 97.88 368 LEU A O 1
ATOM 2869 N N . SER A 1 369 ? -2.979 -26.344 -5.453 1 96.62 369 SER A N 1
ATOM 2870 C CA . SER A 1 369 ? -1.845 -26 -4.602 1 96.62 369 SER A CA 1
ATOM 2871 C C . SER A 1 369 ? -1.519 -27.125 -3.631 1 96.62 369 SER A C 1
ATOM 2873 O O . SER A 1 369 ? -2.42 -27.75 -3.064 1 96.62 369 SER A O 1
ATOM 2875 N N . PHE A 1 370 ? -0.284 -27.406 -3.383 1 96.88 370 PHE A N 1
ATOM 2876 C CA . PHE A 1 370 ? 0.087 -28.578 -2.59 1 96.88 370 PHE A CA 1
ATOM 2877 C C . PHE A 1 370 ? 0.897 -28.156 -1.366 1 96.88 370 PHE A C 1
ATOM 2879 O O . PHE A 1 370 ? 1.159 -28.984 -0.483 1 96.88 370 PHE A O 1
ATOM 2886 N N . VAL A 1 371 ? 1.236 -26.938 -1.213 1 94.56 371 VAL A N 1
ATOM 2887 C CA . VAL A 1 371 ? 2.322 -26.578 -0.304 1 94.56 371 VAL A CA 1
ATOM 2888 C C . VAL A 1 371 ? 1.805 -26.547 1.133 1 94.56 371 VAL A C 1
ATOM 2890 O O . VAL A 1 371 ? 2.574 -26.734 2.08 1 94.56 371 VAL A O 1
ATOM 2893 N N . THR A 1 372 ? 0.512 -26.344 1.365 1 93.19 372 THR A N 1
ATOM 2894 C CA . THR A 1 372 ? 0.011 -26.234 2.73 1 93.19 372 THR A CA 1
ATOM 2895 C C . THR A 1 372 ? -0.678 -27.531 3.164 1 93.19 372 THR A C 1
ATOM 2897 O O . THR A 1 372 ? -1.258 -27.594 4.25 1 93.19 372 THR A O 1
ATOM 2900 N N . VAL A 1 373 ? -0.691 -28.594 2.371 1 94.94 373 VAL A N 1
ATOM 2901 C CA . VAL A 1 373 ? -1.474 -29.797 2.633 1 94.94 373 VAL A CA 1
ATOM 2902 C C . VAL A 1 373 ? -0.538 -30.984 2.84 1 94.94 373 VAL A C 1
ATOM 2904 O O . VAL A 1 373 ? 0.305 -31.281 1.988 1 94.94 373 VAL A O 1
ATOM 2907 N N . PRO A 1 374 ? -0.663 -31.625 3.926 1 95.31 374 PRO A N 1
ATOM 2908 C CA . PRO A 1 374 ? 0.176 -32.812 4.141 1 95.31 374 PRO A CA 1
ATOM 2909 C C . PRO A 1 374 ? -0.145 -33.938 3.17 1 95.31 374 PRO A C 1
ATOM 2911 O O . PRO A 1 374 ? -1.27 -34.031 2.67 1 95.31 374 PRO A O 1
ATOM 2914 N N . PRO A 1 375 ? 0.782 -34.844 2.961 1 97.5 375 PRO A N 1
ATOM 2915 C CA . PRO A 1 375 ? 0.646 -35.875 1.96 1 97.5 375 PRO A CA 1
ATOM 2916 C C . PRO A 1 375 ? -0.598 -36.75 2.174 1 97.5 375 PRO A C 1
ATOM 2918 O O . PRO A 1 375 ? -1.276 -37.094 1.21 1 97.5 375 PRO A O 1
ATOM 2921 N N . GLU A 1 376 ? -0.925 -37.031 3.426 1 97.94 376 GLU A N 1
ATOM 2922 C CA . GLU A 1 376 ? -2.088 -37.875 3.703 1 97.94 376 GLU A CA 1
ATOM 2923 C C . GLU A 1 376 ? -3.381 -37.188 3.277 1 97.94 376 GLU A C 1
ATOM 2925 O O . GLU A 1 376 ? -4.281 -37.812 2.732 1 97.94 376 GLU A O 1
ATOM 2930 N N . LYS A 1 377 ? -3.432 -35.938 3.562 1 97.19 377 LYS A N 1
ATOM 2931 C CA . LYS A 1 377 ? -4.602 -35.156 3.17 1 97.19 377 LYS A CA 1
ATOM 2932 C C . LYS A 1 377 ? -4.637 -34.938 1.659 1 97.19 377 LYS A C 1
ATOM 2934 O O . LYS A 1 377 ? -5.711 -34.875 1.061 1 97.19 377 LYS A O 1
ATOM 2939 N N . ILE A 1 378 ? -3.5 -34.844 1.023 1 98.25 378 ILE A N 1
ATOM 2940 C CA . ILE A 1 378 ? -3.424 -34.781 -0.432 1 98.25 378 ILE A CA 1
ATOM 2941 C C . ILE A 1 378 ? -4.039 -36.031 -1.046 1 98.25 378 ILE A C 1
ATOM 2943 O O . ILE A 1 378 ? -4.879 -35.938 -1.944 1 98.25 378 ILE A O 1
ATOM 2947 N N . GLU A 1 379 ? -3.617 -37.125 -0.512 1 98.56 379 GLU A N 1
ATOM 2948 C CA . GLU A 1 379 ? -4.141 -38.406 -1.014 1 98.56 379 GLU A CA 1
ATOM 2949 C C . GLU A 1 379 ? -5.66 -38.469 -0.9 1 98.56 379 GLU A C 1
ATOM 2951 O O . GLU A 1 379 ? -6.348 -38.812 -1.861 1 98.56 379 GLU A O 1
ATOM 2956 N N . GLU A 1 380 ? -6.145 -38.094 0.248 1 98.44 380 GLU A N 1
ATOM 2957 C CA . GLU A 1 380 ? -7.578 -38.094 0.51 1 98.44 380 GLU A CA 1
ATOM 2958 C C . GLU A 1 380 ? -8.32 -37.156 -0.421 1 98.44 380 GLU A C 1
ATOM 2960 O O . GLU A 1 380 ? -9.328 -37.5 -1.028 1 98.44 380 GLU A O 1
ATOM 2965 N N . GLY A 1 381 ? -7.848 -35.906 -0.498 1 98.19 381 GLY A N 1
ATOM 2966 C CA . GLY A 1 381 ? -8.492 -34.906 -1.312 1 98.19 381 GLY A CA 1
ATOM 2967 C C . GLY A 1 381 ? -8.5 -35.25 -2.791 1 98.19 381 GLY A C 1
ATOM 2968 O O . GLY A 1 381 ? -9.523 -35.062 -3.465 1 98.19 381 GLY A O 1
ATOM 2969 N N . VAL A 1 382 ? -7.402 -35.719 -3.293 1 98.69 382 VAL A N 1
ATOM 2970 C CA . VAL A 1 382 ? -7.293 -36.062 -4.707 1 98.69 382 VAL A CA 1
ATOM 2971 C C . VAL A 1 382 ? -8.18 -37.25 -5.012 1 98.69 382 VAL A C 1
ATOM 2973 O O . VAL A 1 382 ? -8.812 -37.312 -6.074 1 98.69 382 VAL A O 1
ATOM 2976 N N . ALA A 1 383 ? -8.211 -38.188 -4.098 1 98.56 383 ALA A N 1
ATOM 2977 C CA . ALA A 1 383 ? -9.094 -39.344 -4.266 1 98.56 383 ALA A CA 1
ATOM 2978 C C . ALA A 1 383 ? -10.547 -38.906 -4.379 1 98.56 383 ALA A C 1
ATOM 2980 O O . ALA A 1 383 ? -11.297 -39.406 -5.215 1 98.56 383 ALA A O 1
ATOM 2981 N N . ARG A 1 384 ? -10.953 -38 -3.557 1 98.06 384 ARG A N 1
ATOM 2982 C CA . ARG A 1 384 ? -12.312 -37.5 -3.602 1 98.06 384 ARG A CA 1
ATOM 2983 C C . ARG A 1 384 ? -12.594 -36.812 -4.934 1 98.06 384 ARG A C 1
ATOM 2985 O O . ARG A 1 384 ? -13.664 -37 -5.523 1 98.06 384 ARG A O 1
ATOM 2992 N N . LEU A 1 385 ? -11.672 -36.031 -5.379 1 97.94 385 LEU A N 1
ATOM 2993 C CA . LEU A 1 385 ? -11.82 -35.344 -6.652 1 97.94 385 LEU A CA 1
ATOM 2994 C C . LEU A 1 385 ? -11.914 -36.312 -7.805 1 97.94 385 LEU A C 1
ATOM 2996 O O . LEU A 1 385 ? -12.719 -36.156 -8.719 1 97.94 385 LEU A O 1
ATOM 3000 N N . GLY A 1 386 ? -11.039 -37.312 -7.77 1 97.94 386 GLY A N 1
ATOM 3001 C CA . GLY A 1 386 ? -11.078 -38.375 -8.781 1 97.94 386 GLY A CA 1
ATOM 3002 C C . GLY A 1 386 ? -12.422 -39.062 -8.852 1 97.94 386 GLY A C 1
ATOM 3003 O O . GLY A 1 386 ? -12.938 -39.344 -9.945 1 97.94 386 GLY A O 1
ATOM 3004 N N . LYS A 1 387 ? -12.953 -39.375 -7.723 1 97.62 387 LYS A N 1
ATOM 3005 C CA . LYS A 1 387 ? -14.266 -40.031 -7.664 1 97.62 387 LYS A CA 1
ATOM 3006 C C . LYS A 1 387 ? -15.336 -39.125 -8.289 1 97.62 387 LYS A C 1
ATOM 3008 O O . LYS A 1 387 ? -16.156 -39.625 -9.078 1 97.62 387 LYS A O 1
ATOM 3013 N N . LEU A 1 388 ? -15.336 -37.875 -7.941 1 97.12 388 LEU A N 1
ATOM 3014 C CA . LEU A 1 388 ? -16.312 -36.938 -8.477 1 97.12 388 LEU A CA 1
ATOM 3015 C C . LEU A 1 388 ? -16.188 -36.844 -10 1 97.12 388 LEU A C 1
ATOM 3017 O O . LEU A 1 388 ? -17.203 -36.719 -10.695 1 97.12 388 LEU A O 1
ATOM 3021 N N . LEU A 1 389 ? -15.008 -36.875 -10.5 1 97.19 389 LEU A N 1
ATOM 3022 C CA . LEU A 1 389 ? -14.766 -36.781 -11.938 1 97.19 389 LEU A CA 1
ATOM 3023 C C . LEU A 1 389 ? -15.273 -38.031 -12.664 1 97.19 389 LEU A C 1
ATOM 3025 O O . LEU A 1 389 ? -15.859 -37.906 -13.742 1 97.19 389 LEU A O 1
ATOM 3029 N N . ARG A 1 390 ? -15.094 -39.156 -12.055 1 95.81 390 ARG A N 1
ATOM 3030 C CA . ARG A 1 390 ? -15.562 -40.406 -12.656 1 95.81 390 ARG A CA 1
ATOM 3031 C C . ARG A 1 390 ? -17.078 -40.438 -12.773 1 95.81 390 ARG A C 1
ATOM 3033 O O . ARG A 1 390 ? -17.641 -40.969 -13.727 1 95.81 390 ARG A O 1
ATOM 3040 N N . GLU A 1 391 ? -17.656 -39.781 -11.828 1 93.75 391 GLU A N 1
ATOM 3041 C CA . GLU A 1 391 ? -19.109 -39.719 -11.828 1 93.75 391 GLU A CA 1
ATOM 3042 C C . GLU A 1 391 ? -19.625 -38.781 -12.922 1 93.75 391 GLU A C 1
ATOM 3044 O O . GLU A 1 391 ? -20.797 -38.844 -13.297 1 93.75 391 GLU A O 1
ATOM 3049 N N . ARG A 1 392 ? -18.844 -37.938 -13.359 1 89.62 392 ARG A N 1
ATOM 3050 C CA . ARG A 1 392 ? -19.281 -36.906 -14.297 1 89.62 392 ARG A CA 1
ATOM 3051 C C . ARG A 1 392 ? -18.828 -37.219 -15.711 1 89.62 392 ARG A C 1
ATOM 3053 O O . ARG A 1 392 ? -19.203 -36.531 -16.672 1 89.62 392 ARG A O 1
ATOM 3060 N N . LEU A 1 393 ? -17.953 -38.094 -15.82 1 85.94 393 LEU A N 1
ATOM 3061 C CA . LEU A 1 393 ? -17.484 -38.562 -17.125 1 85.94 393 LEU A CA 1
ATOM 3062 C C . LEU A 1 393 ? -18.359 -39.688 -17.641 1 85.94 393 LEU A C 1
ATOM 3064 O O . LEU A 1 393 ? -18.875 -40.5 -16.844 1 85.94 393 LEU A O 1
ATOM 3068 N N . MET B 1 1 ? 19.406 11.008 -6.273 1 48.88 1 MET B N 1
ATOM 3069 C CA . MET B 1 1 ? 19.641 11.289 -7.688 1 48.88 1 MET B CA 1
ATOM 3070 C C . MET B 1 1 ? 18.984 12.609 -8.094 1 48.88 1 MET B C 1
ATOM 3072 O O . MET B 1 1 ? 17.891 12.93 -7.637 1 48.88 1 MET B O 1
ATOM 3076 N N . ASN B 1 2 ? 19.703 13.5 -8.609 1 56.31 2 ASN B N 1
ATOM 3077 C CA . ASN B 1 2 ? 19.156 14.727 -9.172 1 56.31 2 ASN B CA 1
ATOM 3078 C C . ASN B 1 2 ? 18.312 14.445 -10.422 1 56.31 2 ASN B C 1
ATOM 3080 O O . ASN B 1 2 ? 18.812 13.844 -11.375 1 56.31 2 ASN B O 1
ATOM 3084 N N . PRO B 1 3 ? 17.031 14.727 -10.445 1 62.38 3 PRO B N 1
ATOM 3085 C CA . PRO B 1 3 ? 16.188 14.461 -11.609 1 62.38 3 PRO B CA 1
ATOM 3086 C C . PRO B 1 3 ? 16.797 14.969 -12.914 1 62.38 3 PRO B C 1
ATOM 3088 O O . PRO B 1 3 ? 16.547 14.406 -13.977 1 62.38 3 PRO B O 1
ATOM 3091 N N . SER B 1 4 ? 17.531 16.016 -12.789 1 61.19 4 SER B N 1
ATOM 3092 C CA . SER B 1 4 ? 18.109 16.594 -13.992 1 61.19 4 SER B CA 1
ATOM 3093 C C . SER B 1 4 ? 19.125 15.648 -14.633 1 61.19 4 SER B C 1
ATOM 3095 O O . SER B 1 4 ? 19.438 15.773 -15.82 1 61.19 4 SER B O 1
ATOM 3097 N N . ASP B 1 5 ? 19.531 14.656 -13.891 1 69.31 5 ASP B N 1
ATOM 3098 C CA . ASP B 1 5 ? 20.547 13.734 -14.398 1 69.31 5 ASP B CA 1
ATOM 3099 C C . ASP B 1 5 ? 19.906 12.516 -15.047 1 69.31 5 ASP B C 1
ATOM 3101 O O . ASP B 1 5 ? 20.594 11.688 -15.648 1 69.31 5 ASP B O 1
ATOM 3105 N N . LEU B 1 6 ? 18.562 12.57 -15.023 1 74.62 6 LEU B N 1
ATOM 3106 C CA . LEU B 1 6 ? 17.891 11.391 -15.547 1 74.62 6 LEU B CA 1
ATOM 3107 C C . LEU B 1 6 ? 17.656 11.516 -17.047 1 74.62 6 LEU B C 1
ATOM 3109 O O . LEU B 1 6 ? 17.344 12.602 -17.547 1 74.62 6 LEU B O 1
ATOM 3113 N N . LYS B 1 7 ? 17.953 10.445 -17.719 1 77 7 LYS B N 1
ATOM 3114 C CA . LYS B 1 7 ? 17.609 10.367 -19.141 1 77 7 LYS B CA 1
ATOM 3115 C C . LYS B 1 7 ? 16.094 10.344 -19.344 1 77 7 LYS B C 1
ATOM 3117 O O . LYS B 1 7 ? 15.352 9.977 -18.422 1 77 7 LYS B O 1
ATOM 3122 N N . PRO B 1 8 ? 15.625 10.844 -20.516 1 78.75 8 PRO B N 1
ATOM 3123 C CA . PRO B 1 8 ? 14.195 10.68 -20.797 1 78.75 8 PRO B CA 1
ATOM 3124 C C . PRO B 1 8 ? 13.742 9.227 -20.719 1 78.75 8 PRO B C 1
ATOM 3126 O O . PRO B 1 8 ? 14.531 8.312 -20.984 1 78.75 8 PRO B O 1
ATOM 3129 N N . PRO B 1 9 ? 12.562 9.094 -20.391 1 76 9 PRO B N 1
ATOM 3130 C CA . PRO B 1 9 ? 12.078 7.715 -20.266 1 76 9 PRO B CA 1
ATOM 3131 C C . PRO B 1 9 ? 12.117 6.949 -21.578 1 76 9 PRO B C 1
ATOM 3133 O O . PRO B 1 9 ? 11.758 7.492 -22.625 1 76 9 PRO B O 1
ATOM 3136 N N . GLN B 1 10 ? 12.547 5.824 -21.469 1 84.44 10 GLN B N 1
ATOM 3137 C CA . GLN B 1 10 ? 12.656 4.898 -22.594 1 84.44 10 GLN B CA 1
ATOM 3138 C C . GLN B 1 10 ? 11.273 4.449 -23.062 1 84.44 10 GLN B C 1
ATOM 3140 O O . GLN B 1 10 ? 11.094 4.137 -24.25 1 84.44 10 GLN B O 1
ATOM 3145 N N . TRP B 1 11 ? 10.367 4.477 -22.188 1 93.56 11 TRP B N 1
ATOM 3146 C CA . TRP B 1 11 ? 9.055 3.9 -22.469 1 93.56 11 TRP B CA 1
ATOM 3147 C C . TRP B 1 11 ? 7.953 4.941 -22.281 1 93.56 11 TRP B C 1
ATOM 3149 O O . TRP B 1 11 ? 8.148 5.953 -21.609 1 93.56 11 TRP B O 1
ATOM 3159 N N . THR B 1 12 ? 6.852 4.734 -22.938 1 94.94 12 THR B N 1
ATOM 3160 C CA . THR B 1 12 ? 5.707 5.633 -22.859 1 94.94 12 THR B CA 1
ATOM 3161 C C . THR B 1 12 ? 5.074 5.57 -21.469 1 94.94 12 THR B C 1
ATOM 3163 O O . THR B 1 12 ? 4.695 4.492 -21 1 94.94 12 THR B O 1
ATOM 3166 N N . LEU B 1 13 ? 4.984 6.727 -20.828 1 96.56 13 LEU B N 1
ATOM 3167 C CA . LEU B 1 13 ? 4.359 6.84 -19.516 1 96.56 13 LEU B CA 1
ATOM 3168 C C . LEU B 1 13 ? 2.875 7.168 -19.656 1 96.56 13 LEU B C 1
ATOM 3170 O O . LEU B 1 13 ? 2.445 7.738 -20.656 1 96.56 13 LEU B O 1
ATOM 3174 N N . SER B 1 14 ? 2.104 6.738 -18.688 1 97.38 14 SER B N 1
ATOM 3175 C CA . SER B 1 14 ? 0.709 7.164 -18.656 1 97.38 14 SER B CA 1
ATOM 3176 C C . SER B 1 14 ? 0.597 8.68 -18.531 1 97.38 14 SER B C 1
ATOM 3178 O O . SER B 1 14 ? 1.542 9.344 -18.109 1 97.38 14 SER B O 1
ATOM 3180 N N . GLU B 1 15 ? -0.572 9.234 -18.875 1 95.06 15 GLU B N 1
ATOM 3181 C CA . GLU B 1 15 ? -0.813 10.672 -18.781 1 95.06 15 GLU B CA 1
ATOM 3182 C C . GLU B 1 15 ? -0.653 11.172 -17.359 1 95.06 15 GLU B C 1
ATOM 3184 O O . GLU B 1 15 ? -0.032 12.211 -17.125 1 95.06 15 GLU B O 1
ATOM 3189 N N . ARG B 1 16 ? -1.19 10.484 -16.406 1 95.19 16 ARG B N 1
ATOM 3190 C CA . ARG B 1 16 ? -1.099 10.883 -15.008 1 95.19 16 ARG B CA 1
ATOM 3191 C C . ARG B 1 16 ? 0.351 10.883 -14.531 1 95.19 16 ARG B C 1
ATOM 3193 O O . ARG B 1 16 ? 0.763 11.773 -13.773 1 95.19 16 ARG B O 1
ATOM 3200 N N . ALA B 1 17 ? 1.128 9.883 -14.969 1 94.44 17 ALA B N 1
ATOM 3201 C CA . ALA B 1 17 ? 2.525 9.789 -14.555 1 94.44 17 ALA B CA 1
ATOM 3202 C C . ALA B 1 17 ? 3.342 10.953 -15.109 1 94.44 17 ALA B C 1
ATOM 3204 O O . ALA B 1 17 ? 4.258 11.445 -14.445 1 94.44 17 ALA B O 1
ATOM 3205 N N . ARG B 1 18 ? 3.049 11.328 -16.297 1 92.69 18 ARG B N 1
ATOM 3206 C CA . ARG B 1 18 ? 3.736 12.461 -16.906 1 92.69 18 ARG B CA 1
ATOM 3207 C C . ARG B 1 18 ? 3.486 13.742 -16.109 1 92.69 18 ARG B C 1
ATOM 3209 O O . ARG B 1 18 ? 4.355 14.617 -16.047 1 92.69 18 ARG B O 1
ATOM 3216 N N . LYS B 1 19 ? 2.363 13.812 -15.516 1 89.25 19 LYS B N 1
ATOM 3217 C CA . LYS B 1 19 ? 1.952 15.023 -14.812 1 89.25 19 LYS B CA 1
ATOM 3218 C C . LYS B 1 19 ? 2.494 15.031 -13.383 1 89.25 19 LYS B C 1
ATOM 3220 O O . LYS B 1 19 ? 2.504 16.078 -12.727 1 89.25 19 LYS B O 1
ATOM 3225 N N . LEU B 1 20 ? 2.93 13.867 -12.961 1 86.62 20 LEU B N 1
ATOM 3226 C CA . LEU B 1 20 ? 3.477 13.797 -11.617 1 86.62 20 LEU B CA 1
ATOM 3227 C C . LEU B 1 20 ? 4.789 14.57 -11.523 1 86.62 20 LEU B C 1
ATOM 3229 O O . LEU B 1 20 ? 5.668 14.414 -12.375 1 86.62 20 LEU B O 1
ATOM 3233 N N . THR B 1 21 ? 4.852 15.539 -10.758 1 75.69 21 THR B N 1
ATOM 3234 C CA . THR B 1 21 ? 6.074 16.297 -10.523 1 75.69 21 THR B CA 1
ATOM 3235 C C . THR B 1 21 ? 6.648 15.992 -9.148 1 75.69 21 THR B C 1
ATOM 3237 O O . THR B 1 21 ? 5.938 15.508 -8.266 1 75.69 21 THR B O 1
ATOM 3240 N N . SER B 1 22 ? 8.008 16.062 -9.188 1 65.44 22 SER B N 1
ATOM 3241 C CA . SER B 1 22 ? 8.617 15.898 -7.875 1 65.44 22 SER B CA 1
ATOM 3242 C C . SER B 1 22 ? 8.125 16.953 -6.891 1 65.44 22 SER B C 1
ATOM 3244 O O . SER B 1 22 ? 7.867 18.094 -7.273 1 65.44 22 SER B O 1
ATOM 3246 N N . SER B 1 23 ? 7.809 16.391 -5.77 1 62.69 23 SER B N 1
ATOM 3247 C CA . SER B 1 23 ? 7.262 17.25 -4.73 1 62.69 23 SER B CA 1
ATOM 3248 C C . SER B 1 23 ? 8.312 18.234 -4.215 1 62.69 23 SER B C 1
ATOM 3250 O O . SER B 1 23 ? 9.469 17.859 -4 1 62.69 23 SER B O 1
ATOM 3252 N N . ALA B 1 24 ? 8.094 19.531 -4.422 1 60 24 ALA B N 1
ATOM 3253 C CA . ALA B 1 24 ? 8.898 20.547 -3.754 1 60 24 ALA B CA 1
ATOM 3254 C C . ALA B 1 24 ? 9.203 20.156 -2.311 1 60 24 ALA B C 1
ATOM 3256 O O . ALA B 1 24 ? 10.312 20.359 -1.821 1 60 24 ALA B O 1
ATOM 3257 N N . ILE B 1 25 ? 8.289 19.438 -1.791 1 64.31 25 ILE B N 1
ATOM 3258 C CA . ILE B 1 25 ? 8.398 19.062 -0.387 1 64.31 25 ILE B CA 1
ATOM 3259 C C . ILE B 1 25 ? 9.508 18.016 -0.217 1 64.31 25 ILE B C 1
ATOM 3261 O O . ILE B 1 25 ? 10.266 18.062 0.751 1 64.31 25 ILE B O 1
ATOM 3265 N N . ARG B 1 26 ? 9.562 17.172 -1.18 1 65.5 26 ARG B N 1
ATOM 3266 C CA . ARG B 1 26 ? 10.609 16.156 -1.093 1 65.5 26 ARG B CA 1
ATOM 3267 C C . ARG B 1 26 ? 11.992 16.797 -1.075 1 65.5 26 ARG B C 1
ATOM 3269 O O . ARG B 1 26 ? 12.867 16.391 -0.307 1 65.5 26 ARG B O 1
ATOM 3276 N N . GLU B 1 27 ? 12.133 17.828 -1.844 1 65.88 27 GLU B N 1
ATOM 3277 C CA . GLU B 1 27 ? 13.414 18.531 -1.903 1 65.88 27 GLU B CA 1
ATOM 3278 C C . GLU B 1 27 ? 13.703 19.266 -0.599 1 65.88 27 GLU B C 1
ATOM 3280 O O . GLU B 1 27 ? 14.844 19.312 -0.152 1 65.88 27 GLU B O 1
ATOM 3285 N N . ILE B 1 28 ? 12.656 19.688 -0.043 1 70.56 28 ILE B N 1
ATOM 3286 C CA . ILE B 1 28 ? 12.805 20.391 1.222 1 70.56 28 ILE B CA 1
ATOM 3287 C C . ILE B 1 28 ? 13.219 19.422 2.32 1 70.56 28 ILE B C 1
ATOM 3289 O O . ILE B 1 28 ? 14.117 19.703 3.109 1 70.56 28 ILE B O 1
ATOM 3293 N N . LEU B 1 29 ? 12.648 18.234 2.248 1 68.38 29 LEU B N 1
ATOM 3294 C CA . LEU B 1 29 ? 12.898 17.234 3.289 1 68.38 29 LEU B CA 1
ATOM 3295 C C . LEU B 1 29 ? 14.312 16.672 3.174 1 68.38 29 LEU B C 1
ATOM 3297 O O . LEU B 1 29 ? 14.922 16.312 4.184 1 68.38 29 LEU B O 1
ATOM 3301 N N . LYS B 1 30 ? 14.859 16.703 1.987 1 68.94 30 LYS B N 1
ATOM 3302 C CA . LYS B 1 30 ? 16.234 16.266 1.789 1 68.94 30 LYS B CA 1
ATOM 3303 C C . LYS B 1 30 ? 17.219 17.203 2.484 1 68.94 30 LYS B C 1
ATOM 3305 O O . LYS B 1 30 ? 18.203 16.75 3.084 1 68.94 30 LYS B O 1
ATOM 3310 N N . VAL B 1 31 ? 16.906 18.406 2.496 1 71.25 31 VAL B N 1
ATOM 3311 C CA . VAL B 1 31 ? 17.781 19.406 3.096 1 71.25 31 VAL B CA 1
ATOM 3312 C C . VAL B 1 31 ? 17.719 19.297 4.617 1 71.25 31 VAL B C 1
ATOM 3314 O O . VAL B 1 31 ? 18.719 19.562 5.301 1 71.25 31 VAL B O 1
ATOM 3317 N N . THR B 1 32 ? 16.641 18.766 5.086 1 72.5 32 THR B N 1
ATOM 3318 C CA . THR B 1 32 ? 16.422 18.719 6.527 1 72.5 32 THR B CA 1
ATOM 3319 C C . THR B 1 32 ? 17.188 17.547 7.152 1 72.5 32 THR B C 1
ATOM 3321 O O . THR B 1 32 ? 17.297 17.453 8.375 1 72.5 32 THR B O 1
ATOM 3324 N N . GLU B 1 33 ? 17.766 16.766 6.316 1 72.12 33 GLU B N 1
ATOM 3325 C CA . GLU B 1 33 ? 18.547 15.641 6.82 1 72.12 33 GLU B CA 1
ATOM 3326 C C . GLU B 1 33 ? 19.922 16.094 7.273 1 72.12 33 GLU B C 1
ATOM 3328 O O . GLU B 1 33 ? 20.625 15.352 7.969 1 72.12 33 GLU B O 1
ATOM 3333 N N . ARG B 1 34 ? 20.281 17.375 7.074 1 79.12 34 ARG B N 1
ATOM 3334 C CA . ARG B 1 34 ? 21.547 17.922 7.555 1 79.12 34 ARG B CA 1
ATOM 3335 C C . ARG B 1 34 ? 21.469 18.25 9.047 1 79.12 34 ARG B C 1
ATOM 3337 O O . ARG B 1 34 ? 20.609 19.016 9.484 1 79.12 34 ARG B O 1
ATOM 3344 N N . PRO B 1 35 ? 22.359 17.734 9.797 1 84.62 35 PRO B N 1
ATOM 3345 C CA . PRO B 1 35 ? 22.266 17.844 11.258 1 84.62 35 PRO B CA 1
ATOM 3346 C C . PRO B 1 35 ? 22.328 19.297 11.742 1 84.62 35 PRO B C 1
ATOM 3348 O O . PRO B 1 35 ? 21.797 19.609 12.812 1 84.62 35 PRO B O 1
ATOM 3351 N N . GLU B 1 36 ? 22.938 20.109 11.008 1 91.69 36 GLU B N 1
ATOM 3352 C CA . GLU B 1 36 ? 23.109 21.5 11.43 1 91.69 36 GLU B CA 1
ATOM 3353 C C . GLU B 1 36 ? 21.844 22.312 11.195 1 91.69 36 GLU B C 1
ATOM 3355 O O . GLU B 1 36 ? 21.703 23.422 11.719 1 91.69 36 GLU B O 1
ATOM 3360 N N . VAL B 1 37 ? 20.984 21.781 10.461 1 93.62 37 VAL B N 1
ATOM 3361 C CA . VAL B 1 37 ? 19.781 22.516 10.102 1 93.62 37 VAL B CA 1
ATOM 3362 C C . VAL B 1 37 ? 18.688 22.266 11.133 1 93.62 37 VAL B C 1
ATOM 3364 O O . VAL B 1 37 ? 18.375 21.109 11.445 1 93.62 37 VAL B O 1
ATOM 3367 N N . ILE B 1 38 ? 18.188 23.281 11.758 1 95.56 38 ILE B N 1
ATOM 3368 C CA . ILE B 1 38 ? 16.984 23.203 12.562 1 95.56 38 ILE B CA 1
ATOM 3369 C C . ILE B 1 38 ? 15.758 23.109 11.656 1 95.56 38 ILE B C 1
ATOM 3371 O O . ILE B 1 38 ? 15.422 24.062 10.953 1 95.56 38 ILE B O 1
ATOM 3375 N N . SER B 1 39 ? 15.125 22 11.656 1 94.38 39 SER B N 1
ATOM 3376 C CA . SER B 1 39 ? 14.055 21.781 10.688 1 94.38 39 SER B CA 1
ATOM 3377 C C . SER B 1 39 ? 12.688 21.969 11.336 1 94.38 39 SER B C 1
ATOM 3379 O O . SER B 1 39 ? 12.289 21.188 12.195 1 94.38 39 SER B O 1
ATOM 3381 N N . PHE B 1 40 ? 12 22.984 10.883 1 96.06 40 PHE B N 1
ATOM 3382 C CA . PHE B 1 40 ? 10.586 23.172 11.195 1 96.06 40 PHE B CA 1
ATOM 3383 C C . PHE B 1 40 ? 9.711 22.609 10.07 1 96.06 40 PHE B C 1
ATOM 3385 O O . PHE B 1 40 ? 8.508 22.875 10.031 1 96.06 40 PHE B O 1
ATOM 3392 N N . ALA B 1 41 ? 10.328 21.875 9.125 1 91 41 ALA B N 1
ATOM 3393 C CA . ALA B 1 41 ? 9.641 21.453 7.91 1 91 41 ALA B CA 1
ATOM 3394 C C . ALA B 1 41 ? 8.938 20.109 8.133 1 91 41 ALA B C 1
ATOM 3396 O O . ALA B 1 41 ? 7.984 19.781 7.418 1 91 41 ALA B O 1
ATOM 3397 N N . GLY B 1 42 ? 9.367 19.406 9.078 1 80.62 42 GLY B N 1
ATOM 3398 C CA . GLY B 1 42 ? 8.891 18.031 9.188 1 80.62 42 GLY B CA 1
ATOM 3399 C C . GLY B 1 42 ? 7.516 17.922 9.812 1 80.62 42 GLY B C 1
ATOM 3400 O O . GLY B 1 42 ? 7.215 18.625 10.789 1 80.62 42 GLY B O 1
ATOM 3401 N N . GLY B 1 43 ? 6.582 17.234 9.219 1 82.06 43 GLY B N 1
ATOM 3402 C CA . GLY B 1 43 ? 5.316 16.828 9.805 1 82.06 43 GLY B CA 1
ATOM 3403 C C . GLY B 1 43 ? 5.355 15.438 10.406 1 82.06 43 GLY B C 1
ATOM 3404 O O . GLY B 1 43 ? 4.426 14.648 10.219 1 82.06 43 GLY B O 1
ATOM 3405 N N . LEU B 1 44 ? 6.477 15.188 11.133 1 90.62 44 LEU B N 1
ATOM 3406 C CA . LEU B 1 44 ? 6.695 13.859 11.688 1 90.62 44 LEU B CA 1
ATOM 3407 C C . LEU B 1 44 ? 6.492 13.859 13.203 1 90.62 44 LEU B C 1
ATOM 3409 O O . LEU B 1 44 ? 6.891 14.805 13.883 1 90.62 44 LEU B O 1
ATOM 3413 N N . PRO B 1 45 ? 5.949 12.797 13.688 1 94.69 45 PRO B N 1
ATOM 3414 C CA . PRO B 1 45 ? 5.863 12.688 15.148 1 94.69 45 PRO B CA 1
ATOM 3415 C C . PRO B 1 45 ? 7.238 12.609 15.812 1 94.69 45 PRO B C 1
ATOM 3417 O O . PRO B 1 45 ? 8.203 12.148 15.195 1 94.69 45 PRO B O 1
ATOM 3420 N N . SER B 1 46 ? 7.301 13.086 17.031 1 95.31 46 SER B N 1
ATOM 3421 C CA . SER B 1 46 ? 8.547 13.031 17.797 1 95.31 46 SER B CA 1
ATOM 3422 C C . SER B 1 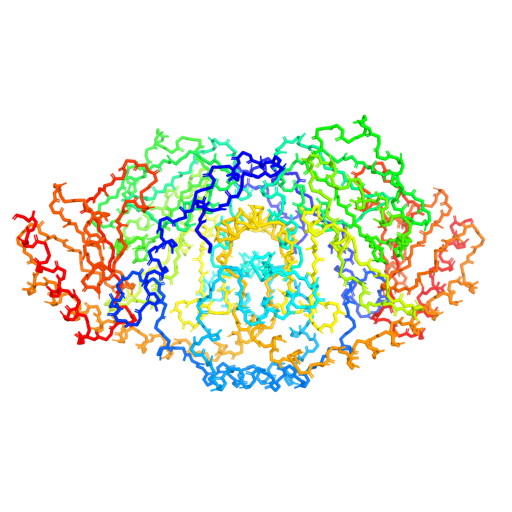46 ? 8.883 11.602 18.203 1 95.31 46 SER B C 1
ATOM 3424 O O . SER B 1 46 ? 8.07 10.914 18.828 1 95.31 46 SER B O 1
ATOM 3426 N N . PRO B 1 47 ? 10.109 11.156 17.891 1 94.56 47 PRO B N 1
ATOM 3427 C CA . PRO B 1 47 ? 10.5 9.812 18.328 1 94.56 47 PRO B CA 1
ATOM 3428 C C . PRO B 1 47 ? 10.438 9.625 19.828 1 94.56 47 PRO B C 1
ATOM 3430 O O . PRO B 1 47 ? 10.297 8.5 20.328 1 94.56 47 PRO B O 1
ATOM 3433 N N . ALA B 1 48 ? 10.516 10.734 20.562 1 94.88 48 ALA B N 1
ATOM 3434 C CA . ALA B 1 48 ? 10.469 10.695 22.016 1 94.88 48 ALA B CA 1
ATOM 3435 C C . ALA B 1 48 ? 9.141 10.125 22.5 1 94.88 48 ALA B C 1
ATOM 3437 O O . ALA B 1 48 ? 9.039 9.672 23.641 1 94.88 48 ALA B O 1
ATOM 3438 N N . THR B 1 49 ? 8.164 10.156 21.672 1 96 49 THR B N 1
ATOM 3439 C CA . THR B 1 49 ? 6.836 9.727 22.094 1 96 49 THR B CA 1
ATOM 3440 C C . THR B 1 49 ? 6.57 8.289 21.672 1 96 49 THR B C 1
ATOM 3442 O O . THR B 1 49 ? 5.531 7.715 22.016 1 96 49 THR B O 1
ATOM 3445 N N . PHE B 1 50 ? 7.449 7.672 20.906 1 97.44 50 PHE B N 1
ATOM 3446 C CA . PHE B 1 50 ? 7.211 6.305 20.453 1 97.44 50 PHE B CA 1
ATOM 3447 C C . PHE B 1 50 ? 7.266 5.332 21.625 1 97.44 50 PHE B C 1
ATOM 3449 O O . PHE B 1 50 ? 8.227 5.34 22.406 1 97.44 50 PHE B O 1
ATOM 3456 N N . PRO B 1 51 ? 6.324 4.523 21.781 1 97.81 51 PRO B N 1
ATOM 3457 C CA . PRO B 1 51 ? 6.367 3.531 22.859 1 97.81 51 PRO B CA 1
ATOM 3458 C C . PRO B 1 51 ? 7.207 2.307 22.5 1 97.81 51 PRO B C 1
ATOM 3460 O O . PRO B 1 51 ? 6.684 1.191 22.438 1 97.81 51 PRO B O 1
ATOM 3463 N N . ALA B 1 52 ? 8.484 2.496 22.391 1 97.25 52 ALA B N 1
ATOM 3464 C CA . ALA B 1 52 ? 9.43 1.519 21.844 1 97.25 52 ALA B CA 1
ATOM 3465 C C . ALA B 1 52 ? 9.414 0.234 22.672 1 97.25 52 ALA B C 1
ATOM 3467 O O . ALA B 1 52 ? 9.352 -0.866 22.125 1 97.25 52 ALA B O 1
ATOM 3468 N N . GLU B 1 53 ? 9.469 0.362 24.016 1 97.5 53 GLU B N 1
ATOM 3469 C CA . GLU B 1 53 ? 9.516 -0.817 24.875 1 97.5 53 GLU B CA 1
ATOM 3470 C C . GLU B 1 53 ? 8.219 -1.618 24.797 1 97.5 53 GLU B C 1
ATOM 3472 O O . GLU B 1 53 ? 8.242 -2.85 24.75 1 97.5 53 GLU B O 1
ATOM 3477 N N . ARG B 1 54 ? 7.129 -0.916 24.797 1 97.38 54 ARG B N 1
ATOM 3478 C CA . ARG B 1 54 ? 5.832 -1.575 24.672 1 97.38 54 ARG B CA 1
ATOM 3479 C C . ARG B 1 54 ? 5.715 -2.287 23.328 1 97.38 54 ARG B C 1
ATOM 3481 O O . ARG B 1 54 ? 5.148 -3.379 23.25 1 97.38 54 ARG B O 1
ATOM 3488 N N . MET B 1 55 ? 6.203 -1.658 22.297 1 97.94 55 MET B N 1
ATOM 3489 C CA . MET B 1 55 ? 6.203 -2.248 20.953 1 97.94 55 MET B CA 1
ATOM 3490 C C . MET B 1 55 ? 7.055 -3.514 20.922 1 97.94 55 MET B C 1
ATOM 3492 O O . MET B 1 55 ? 6.672 -4.504 20.297 1 97.94 55 MET B O 1
ATOM 3496 N N . ARG B 1 56 ? 8.211 -3.42 21.531 1 98.5 56 ARG B N 1
ATOM 3497 C CA . ARG B 1 56 ? 9.117 -4.562 21.578 1 98.5 56 ARG B CA 1
ATOM 3498 C C . ARG B 1 56 ? 8.461 -5.746 22.281 1 98.5 56 ARG B C 1
ATOM 3500 O O . ARG B 1 56 ? 8.508 -6.875 21.781 1 98.5 56 ARG B O 1
ATOM 3507 N N . GLU B 1 57 ? 7.82 -5.531 23.406 1 98.44 57 GLU B N 1
ATOM 3508 C CA . GLU B 1 57 ? 7.121 -6.574 24.141 1 98.44 57 GLU B CA 1
ATOM 3509 C C . GLU B 1 57 ? 5.965 -7.152 23.328 1 98.44 57 GLU B C 1
ATOM 3511 O O . GLU B 1 57 ? 5.742 -8.367 23.344 1 98.44 57 GLU B O 1
ATOM 3516 N N . ALA B 1 58 ? 5.227 -6.27 22.719 1 98.62 58 ALA B N 1
ATOM 3517 C CA . ALA B 1 58 ? 4.102 -6.695 21.875 1 98.62 58 ALA B CA 1
ATOM 3518 C C . ALA B 1 58 ? 4.574 -7.59 20.734 1 98.62 58 ALA B C 1
ATOM 3520 O O . ALA B 1 58 ? 3.963 -8.625 20.453 1 98.62 58 ALA B O 1
ATOM 3521 N N . ALA B 1 59 ? 5.645 -7.168 20.062 1 98.69 59 ALA B N 1
ATOM 3522 C CA . ALA B 1 59 ? 6.195 -7.965 18.969 1 98.69 59 ALA B CA 1
ATOM 3523 C C . ALA B 1 59 ? 6.613 -9.352 19.469 1 98.69 59 ALA B C 1
ATOM 3525 O O . ALA B 1 59 ? 6.352 -10.352 18.797 1 98.69 59 ALA B O 1
ATOM 3526 N N . ASP B 1 60 ? 7.27 -9.367 20.578 1 98.69 60 ASP B N 1
ATOM 3527 C CA . ASP B 1 60 ? 7.688 -10.633 21.172 1 98.69 60 ASP B CA 1
ATOM 3528 C C . ASP B 1 60 ? 6.488 -11.539 21.438 1 98.69 60 ASP B C 1
ATOM 3530 O O . ASP B 1 60 ? 6.508 -12.719 21.094 1 98.69 60 ASP B O 1
ATOM 3534 N N . ARG B 1 61 ? 5.438 -11.023 22.031 1 98.5 61 ARG B N 1
ATOM 3535 C CA . ARG B 1 61 ? 4.246 -11.797 22.375 1 98.5 61 ARG B CA 1
ATOM 3536 C C . ARG B 1 61 ? 3.549 -12.312 21.125 1 98.5 61 ARG B C 1
ATOM 3538 O O . ARG B 1 61 ? 3.156 -13.477 21.062 1 98.5 61 ARG B O 1
ATOM 3545 N N . VAL B 1 62 ? 3.379 -11.438 20.125 1 98.69 62 VAL B N 1
ATOM 3546 C CA . VAL B 1 62 ? 2.689 -11.789 18.891 1 98.69 62 VAL B CA 1
ATOM 3547 C C . VAL B 1 62 ? 3.422 -12.93 18.188 1 98.69 62 VAL B C 1
ATOM 3549 O O . VAL B 1 62 ? 2.799 -13.906 17.766 1 98.69 62 VAL B O 1
ATOM 3552 N N . LEU B 1 63 ? 4.766 -12.844 18.109 1 98.62 63 LEU B N 1
ATOM 3553 C CA . LEU B 1 63 ? 5.555 -13.812 17.359 1 98.62 63 LEU B CA 1
ATOM 3554 C C . LEU B 1 63 ? 5.77 -15.086 18.172 1 98.62 63 LEU B C 1
ATOM 3556 O O . LEU B 1 63 ? 6.098 -16.141 17.609 1 98.62 63 LEU B O 1
ATOM 3560 N N . ARG B 1 64 ? 5.609 -14.961 19.469 1 98.12 64 ARG B N 1
ATOM 3561 C CA . ARG B 1 64 ? 5.684 -16.141 20.328 1 98.12 64 ARG B CA 1
ATOM 3562 C C . ARG B 1 64 ? 4.363 -16.906 20.328 1 98.12 64 ARG B C 1
ATOM 3564 O O . ARG B 1 64 ? 4.348 -18.125 20.188 1 98.12 64 ARG B O 1
ATOM 3571 N N . ASP B 1 65 ? 3.268 -16.203 20.438 1 98.19 65 ASP B N 1
ATOM 3572 C CA . ASP B 1 65 ? 1.977 -16.812 20.734 1 98.19 65 ASP B CA 1
ATOM 3573 C C . ASP B 1 65 ? 1.216 -17.141 19.453 1 98.19 65 ASP B C 1
ATOM 3575 O O . ASP B 1 65 ? 0.413 -18.078 19.422 1 98.19 65 ASP B O 1
ATOM 3579 N N . SER B 1 66 ? 1.354 -16.391 18.406 1 97.19 66 SER B N 1
ATOM 3580 C CA . SER B 1 66 ? 0.581 -16.594 17.188 1 97.19 66 SER B CA 1
ATOM 3581 C C . SER B 1 66 ? 1.428 -16.312 15.945 1 97.19 66 SER B C 1
ATOM 3583 O O . SER B 1 66 ? 1.018 -15.562 15.062 1 97.19 66 SER B O 1
ATOM 3585 N N . PRO B 1 67 ? 2.578 -16.938 15.844 1 97.44 67 PRO B N 1
ATOM 3586 C CA . PRO B 1 67 ? 3.471 -16.641 14.727 1 97.44 67 PRO B CA 1
ATOM 3587 C C . PRO B 1 67 ? 2.877 -17.016 13.375 1 97.44 67 PRO B C 1
ATOM 3589 O O . PRO B 1 67 ? 3.037 -16.281 12.398 1 97.44 67 PRO B O 1
ATOM 3592 N N . ALA B 1 68 ? 2.156 -18.188 13.234 1 96.25 68 ALA B N 1
ATOM 3593 C CA . ALA B 1 68 ? 1.583 -18.641 11.969 1 96.25 68 ALA B CA 1
ATOM 3594 C C . ALA B 1 68 ? 0.595 -17.609 11.422 1 96.25 68 ALA B C 1
ATOM 3596 O O . ALA B 1 68 ? 0.66 -17.234 10.242 1 96.25 68 ALA B O 1
ATOM 3597 N N . ALA B 1 69 ? -0.256 -17.078 12.305 1 95.81 69 ALA B N 1
ATOM 3598 C CA . ALA B 1 69 ? -1.258 -16.109 11.883 1 95.81 69 ALA B CA 1
ATOM 3599 C C . ALA B 1 69 ? -0.614 -14.758 11.586 1 95.81 69 ALA B C 1
ATOM 3601 O O .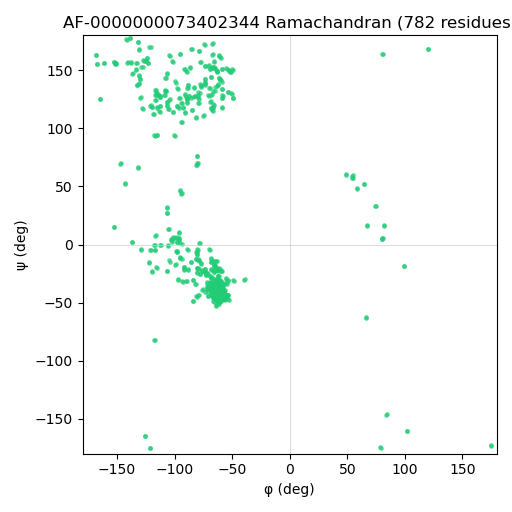 ALA B 1 69 ? -0.964 -14.102 10.602 1 95.81 69 ALA B O 1
ATOM 3602 N N . ALA B 1 70 ? 0.342 -14.352 12.414 1 98.06 70 ALA B N 1
ATOM 3603 C CA . ALA B 1 70 ? 0.979 -13.047 12.289 1 98.06 70 ALA B CA 1
ATOM 3604 C C . ALA B 1 70 ? 1.821 -12.961 11.023 1 98.06 70 ALA B C 1
ATOM 3606 O O . ALA B 1 70 ? 1.949 -11.883 10.43 1 98.06 70 ALA B O 1
ATOM 3607 N N . LEU B 1 71 ? 2.383 -14.086 10.625 1 98.12 71 LEU B N 1
ATOM 3608 C CA . LEU B 1 71 ? 3.344 -14.086 9.531 1 98.12 71 LEU B CA 1
ATOM 3609 C C . LEU B 1 71 ? 2.691 -14.57 8.234 1 98.12 71 LEU B C 1
ATOM 3611 O O . LEU B 1 71 ? 3.363 -14.711 7.211 1 98.12 71 LEU B O 1
ATOM 3615 N N . GLN B 1 72 ? 1.404 -14.805 8.164 1 96.06 72 GLN B N 1
ATOM 3616 C CA . GLN B 1 72 ? 0.663 -15.266 6.996 1 96.06 72 GLN B CA 1
ATOM 3617 C C . GLN B 1 72 ? -0.139 -14.125 6.371 1 96.06 72 GLN B C 1
ATOM 3619 O O . GLN B 1 72 ? -0.312 -13.07 6.984 1 96.06 72 GLN B O 1
ATOM 3624 N N . TYR B 1 73 ? -0.582 -14.32 5.098 1 93.38 73 TYR B N 1
ATOM 3625 C CA . TYR B 1 73 ? -1.578 -13.445 4.492 1 93.38 73 TYR B CA 1
ATOM 3626 C C . TYR B 1 73 ? -2.787 -13.281 5.406 1 93.38 73 TYR B C 1
ATOM 3628 O O . TYR B 1 73 ? -3.094 -14.164 6.207 1 93.38 73 TYR B O 1
ATOM 3636 N N . SER B 1 74 ? -3.398 -12.172 5.293 1 91.81 74 SER B N 1
ATOM 3637 C CA . SER B 1 74 ? -4.586 -11.859 6.082 1 91.81 74 SER B CA 1
ATOM 3638 C C . SER B 1 74 ? -5.703 -11.312 5.199 1 91.81 74 SER B C 1
ATOM 3640 O O . SER B 1 74 ? -5.559 -11.234 3.979 1 91.81 74 SER B O 1
ATOM 3642 N N . ALA B 1 75 ? -6.844 -11.117 5.848 1 92.69 75 ALA B N 1
ATOM 3643 C CA . ALA B 1 75 ? -7.98 -10.531 5.141 1 92.69 75 ALA B CA 1
ATOM 3644 C C . ALA B 1 75 ? -7.645 -9.133 4.633 1 92.69 75 ALA B C 1
ATOM 3646 O O . ALA B 1 75 ? -6.973 -8.359 5.316 1 92.69 75 ALA B O 1
ATOM 3647 N N . THR B 1 76 ? -8.156 -8.82 3.463 1 95.75 76 THR B N 1
ATOM 3648 C CA . THR B 1 76 ? -7.953 -7.508 2.865 1 95.75 76 THR B CA 1
ATOM 3649 C C . THR B 1 76 ? -8.477 -6.406 3.783 1 95.75 76 THR B C 1
ATOM 3651 O O . THR B 1 76 ? -7.863 -5.344 3.896 1 95.75 76 THR B O 1
ATOM 3654 N N . GLU B 1 77 ? -9.586 -6.668 4.492 1 97.25 77 GLU B N 1
ATOM 3655 C CA . GLU B 1 77 ? -10.227 -5.691 5.367 1 97.25 77 GLU B CA 1
ATOM 3656 C C . GLU B 1 77 ? -9.312 -5.305 6.527 1 97.25 77 GLU B C 1
ATOM 3658 O O . GLU B 1 77 ? -9.406 -4.199 7.062 1 97.25 77 GLU B O 1
ATOM 3663 N N . GLY B 1 78 ? -8.484 -6.246 6.922 1 98 78 GLY B N 1
ATOM 3664 C CA . GLY B 1 78 ? -7.609 -6.043 8.062 1 98 78 GLY B CA 1
ATOM 3665 C C . GLY B 1 78 ? -7.832 -7.047 9.18 1 98 78 GLY B C 1
ATOM 3666 O O . GLY B 1 78 ? -8.789 -7.824 9.133 1 98 78 GLY B O 1
ATOM 3667 N N . PHE B 1 79 ? -6.93 -7.105 10.156 1 98.25 79 PHE B N 1
ATOM 3668 C CA . PHE B 1 79 ? -6.996 -7.973 11.328 1 98.25 79 PHE B CA 1
ATOM 3669 C C . PHE B 1 79 ? -8.266 -7.707 12.125 1 98.25 79 PHE B C 1
ATOM 3671 O O . PHE B 1 79 ? -8.484 -6.59 12.602 1 98.25 79 PHE B O 1
ATOM 3678 N N . LEU B 1 80 ? -9.133 -8.695 12.258 1 98.12 80 LEU B N 1
ATOM 3679 C CA . LEU B 1 80 ? -10.5 -8.539 12.758 1 98.12 80 LEU B CA 1
ATOM 3680 C C . LEU B 1 80 ? -10.492 -7.891 14.141 1 98.12 80 LEU B C 1
ATOM 3682 O O . LEU B 1 80 ? -11.219 -6.922 14.375 1 98.12 80 LEU B O 1
ATOM 3686 N N . PRO B 1 81 ? -9.609 -8.336 15.094 1 98.5 81 PRO B N 1
ATOM 3687 C CA . PRO B 1 81 ? -9.633 -7.695 16.422 1 98.5 81 PRO B CA 1
ATOM 3688 C C . PRO B 1 81 ? -9.289 -6.207 16.359 1 98.5 81 PRO B C 1
ATOM 3690 O O . PRO B 1 81 ? -9.852 -5.41 17.109 1 98.5 81 PRO B O 1
ATOM 3693 N N . LEU B 1 82 ? -8.406 -5.82 15.477 1 98.69 82 LEU B N 1
ATOM 3694 C CA . LEU B 1 82 ? -8.086 -4.41 15.312 1 98.69 82 LEU B CA 1
ATOM 3695 C C . LEU B 1 82 ? -9.273 -3.645 14.742 1 98.69 82 LEU B C 1
ATOM 3697 O O . LEU B 1 82 ? -9.578 -2.537 15.195 1 98.69 82 LEU B O 1
ATOM 3701 N N . ARG B 1 83 ? -9.953 -4.199 13.719 1 98.75 83 ARG B N 1
ATOM 3702 C CA . ARG B 1 83 ? -11.148 -3.576 13.148 1 98.75 83 ARG B CA 1
ATOM 3703 C C . ARG B 1 83 ? -12.227 -3.393 14.203 1 98.75 83 ARG B C 1
ATOM 3705 O O . ARG B 1 83 ? -12.891 -2.355 14.25 1 98.75 83 ARG B O 1
ATOM 3712 N N . GLU B 1 84 ? -12.383 -4.418 15.023 1 98.75 84 GLU B N 1
ATOM 3713 C CA . GLU B 1 84 ? -13.375 -4.348 16.109 1 98.75 84 GLU B CA 1
ATOM 3714 C C . GLU B 1 84 ? -13.016 -3.256 17.109 1 98.75 84 GLU B C 1
ATOM 3716 O O . GLU B 1 84 ? -13.898 -2.543 17.594 1 98.75 84 GLU B O 1
ATOM 3721 N N . TRP B 1 85 ? -11.773 -3.168 17.438 1 98.62 85 TRP B N 1
ATOM 3722 C CA . TRP B 1 85 ? -11.312 -2.121 18.344 1 98.62 85 TRP B CA 1
ATOM 3723 C C . TRP B 1 85 ? -11.633 -0.738 17.797 1 98.62 85 TRP B C 1
ATOM 3725 O O . TRP B 1 85 ? -12.156 0.123 18.5 1 98.62 85 TRP B O 1
ATOM 3735 N N . ILE B 1 86 ? -11.367 -0.5 16.516 1 98.5 86 ILE B N 1
ATOM 3736 C CA . ILE B 1 86 ? -11.648 0.771 15.852 1 98.5 86 ILE B CA 1
ATOM 3737 C C . ILE B 1 86 ? -13.156 1.03 15.852 1 98.5 86 ILE B C 1
ATOM 3739 O O . ILE B 1 86 ? -13.602 2.135 16.156 1 98.5 86 ILE B O 1
ATOM 3743 N N . ALA B 1 87 ? -13.914 -0.005 15.477 1 98.56 87 ALA B N 1
ATOM 3744 C CA . ALA B 1 87 ? -15.367 0.114 15.414 1 98.56 87 ALA B CA 1
ATOM 3745 C C . ALA B 1 87 ? -15.945 0.526 16.766 1 98.56 87 ALA B C 1
ATOM 3747 O O . ALA B 1 87 ? -16.844 1.37 16.828 1 98.56 87 ALA B O 1
ATOM 3748 N N . GLU B 1 88 ? -15.43 -0.065 17.781 1 98 88 GLU B N 1
ATOM 3749 C CA . GLU B 1 88 ? -15.898 0.258 19.125 1 98 88 GLU B CA 1
ATOM 3750 C C . GLU B 1 88 ? -15.547 1.696 19.5 1 98 88 GLU B C 1
ATOM 3752 O O . GLU B 1 88 ? -16.375 2.412 20.078 1 98 88 GLU B O 1
ATOM 3757 N N . ARG B 1 89 ? -14.422 2.123 19.203 1 96.12 89 ARG B N 1
ATOM 3758 C CA . ARG B 1 89 ? -13.938 3.459 19.547 1 96.12 89 ARG B CA 1
ATOM 3759 C C . ARG B 1 89 ? -14.805 4.531 18.891 1 96.12 89 ARG B C 1
ATOM 3761 O O . ARG B 1 89 ? -15.055 5.582 19.5 1 96.12 89 ARG B O 1
ATOM 3768 N N . TYR B 1 90 ? -15.312 4.277 17.688 1 97.56 90 TYR B N 1
ATOM 3769 C CA . TYR B 1 90 ? -16.062 5.277 16.938 1 97.56 90 TYR B CA 1
ATOM 3770 C C . TYR B 1 90 ? -17.562 4.961 16.953 1 97.56 90 TYR B C 1
ATOM 3772 O O . TYR B 1 90 ? -18.359 5.664 16.328 1 97.56 90 TYR B O 1
ATOM 3780 N N . ARG B 1 91 ? -17.953 3.834 17.609 1 97.12 91 ARG B N 1
ATOM 3781 C CA . ARG B 1 91 ? -19.344 3.398 17.734 1 97.12 91 ARG B CA 1
ATOM 3782 C C . ARG B 1 91 ? -19.969 3.188 16.359 1 97.12 91 ARG B C 1
ATOM 3784 O O . ARG B 1 91 ? -21.047 3.721 16.078 1 97.12 91 ARG B O 1
ATOM 3791 N N . VAL B 1 92 ? -19.25 2.461 15.492 1 97.88 92 VAL B N 1
ATOM 3792 C CA . VAL B 1 92 ? -19.734 2.066 14.172 1 97.88 92 VAL B CA 1
ATOM 3793 C C . VAL B 1 92 ? -19.703 0.544 14.047 1 97.88 92 VAL B C 1
ATOM 3795 O O . VAL B 1 92 ? -19.266 -0.154 14.961 1 97.88 92 VAL B O 1
ATOM 3798 N N . ARG B 1 93 ? -20.297 -0.077 12.969 1 97.44 93 ARG B N 1
ATOM 3799 C CA . ARG B 1 93 ? -20.234 -1.51 12.695 1 97.44 93 ARG B CA 1
ATOM 3800 C C . ARG B 1 93 ? -18.844 -1.908 12.195 1 97.44 93 ARG B C 1
ATOM 3802 O O . ARG B 1 93 ? -18.234 -1.176 11.422 1 97.44 93 ARG B O 1
ATOM 3809 N N . THR B 1 94 ? -18.328 -3.029 12.641 1 98.38 94 THR B N 1
ATOM 3810 C CA . THR B 1 94 ? -17.031 -3.543 12.203 1 98.38 94 THR B CA 1
ATOM 3811 C C . THR B 1 94 ? -16.969 -3.641 10.688 1 98.38 94 THR B C 1
ATOM 3813 O O . THR B 1 94 ? -15.914 -3.424 10.086 1 98.38 94 THR B O 1
ATOM 3816 N N . THR B 1 95 ? -18.141 -3.9 10 1 96.81 95 THR B N 1
ATOM 3817 C CA . THR B 1 95 ? -18.219 -4.078 8.555 1 96.81 95 THR B CA 1
ATOM 3818 C C . THR B 1 95 ? -17.953 -2.762 7.832 1 96.81 95 THR B C 1
ATOM 3820 O O . THR B 1 95 ? -17.766 -2.742 6.613 1 96.81 95 THR B O 1
ATOM 3823 N N . GLN B 1 96 ? -17.797 -1.646 8.562 1 97.81 96 GLN B N 1
ATOM 3824 C CA . GLN B 1 96 ? -17.547 -0.335 7.977 1 97.81 96 GLN B CA 1
ATOM 3825 C C . GLN B 1 96 ? -16.062 0.008 8.008 1 97.81 96 GLN B C 1
ATOM 3827 O O . GLN B 1 96 ? -15.641 1.017 7.438 1 97.81 96 GLN B O 1
ATOM 3832 N N . VAL B 1 97 ? -15.281 -0.869 8.656 1 98.81 97 VAL B N 1
ATOM 3833 C CA . VAL B 1 97 ? -13.898 -0.505 8.938 1 98.81 97 VAL B CA 1
ATOM 3834 C C . VAL B 1 97 ? -12.969 -1.243 7.98 1 98.81 97 VAL B C 1
ATOM 3836 O O . VAL B 1 97 ? -13.008 -2.471 7.883 1 98.81 97 VAL B O 1
ATOM 3839 N N . LEU B 1 98 ? -12.148 -0.487 7.277 1 98.81 98 LEU B N 1
ATOM 3840 C CA . LEU B 1 98 ? -11.086 -1.01 6.426 1 98.81 98 LEU B CA 1
ATOM 3841 C C . LEU B 1 98 ? -9.719 -0.514 6.895 1 98.81 98 LEU B C 1
ATOM 3843 O O . LEU B 1 98 ? -9.469 0.693 6.922 1 98.81 98 LEU B O 1
ATOM 3847 N N . VAL B 1 99 ? -8.828 -1.44 7.285 1 98.88 99 VAL B N 1
ATOM 3848 C CA . VAL B 1 99 ? -7.469 -1.068 7.66 1 98.88 99 VAL B CA 1
ATOM 3849 C C . VAL B 1 99 ? -6.645 -0.79 6.406 1 98.88 99 VAL B C 1
ATOM 3851 O O . VAL B 1 99 ? -6.734 -1.523 5.422 1 98.88 99 VAL B O 1
ATOM 3854 N N . THR B 1 100 ? -5.883 0.255 6.414 1 98.88 100 THR B N 1
ATOM 3855 C CA . THR B 1 100 ? -5.07 0.654 5.266 1 98.88 100 THR B CA 1
ATOM 3856 C C . THR B 1 100 ? -3.6 0.77 5.656 1 98.88 100 THR B C 1
ATOM 3858 O O . THR B 1 100 ? -3.27 0.814 6.844 1 98.88 100 THR B O 1
ATOM 3861 N N . THR B 1 101 ? -2.689 0.736 4.691 1 98.56 101 THR B N 1
ATOM 3862 C CA . THR B 1 101 ? -1.262 0.942 4.914 1 98.56 101 THR B CA 1
ATOM 3863 C C . THR B 1 101 ? -0.94 2.43 5.02 1 98.56 101 THR B C 1
ATOM 3865 O O . THR B 1 101 ? -0.395 3.021 4.086 1 98.56 101 THR B O 1
ATOM 3868 N N . GLY B 1 102 ? -1.259 2.957 6.129 1 97.19 102 GLY B N 1
ATOM 3869 C CA . GLY B 1 102 ? -1.256 4.395 6.348 1 97.19 102 GLY B CA 1
ATOM 3870 C C . GLY B 1 102 ? -2.498 5.082 5.812 1 97.19 102 GLY B C 1
ATOM 3871 O O . GLY B 1 102 ? -3.234 4.508 5.012 1 97.19 102 GLY B O 1
ATOM 3872 N N . SER B 1 103 ? -2.705 6.312 6.27 1 96.88 103 SER B N 1
ATOM 3873 C CA . SER B 1 103 ? -3.887 7.047 5.832 1 96.88 103 SER B CA 1
ATOM 3874 C C . SER B 1 103 ? -3.736 7.531 4.395 1 96.88 103 SER B C 1
ATOM 3876 O O . SER B 1 103 ? -4.73 7.805 3.717 1 96.88 103 SER B O 1
ATOM 3878 N N . GLN B 1 104 ? -2.457 7.664 3.92 1 97.38 104 GLN B N 1
ATOM 3879 C CA . GLN B 1 104 ? -2.229 8.031 2.525 1 97.38 104 GLN B CA 1
ATOM 3880 C C . GLN B 1 104 ? -2.893 7.035 1.58 1 97.38 104 GLN B C 1
ATOM 3882 O O . GLN B 1 104 ? -3.469 7.422 0.562 1 97.38 104 GLN B O 1
ATOM 3887 N N . GLN B 1 105 ? -2.826 5.75 1.913 1 98.69 105 GLN B N 1
ATOM 3888 C CA . GLN B 1 105 ? -3.471 4.746 1.071 1 98.69 105 GLN B CA 1
ATOM 3889 C C . GLN B 1 105 ? -4.988 4.918 1.075 1 98.69 105 GLN B C 1
ATOM 3891 O O . GLN B 1 105 ? -5.652 4.641 0.075 1 98.69 105 GLN B O 1
ATOM 3896 N N . ALA B 1 106 ? -5.539 5.344 2.229 1 98.88 106 ALA B N 1
ATOM 3897 C CA . ALA B 1 106 ? -6.973 5.621 2.268 1 98.88 106 ALA B CA 1
ATOM 3898 C C . ALA B 1 106 ? -7.363 6.633 1.194 1 98.88 106 ALA B C 1
ATOM 3900 O O . ALA B 1 106 ? -8.352 6.441 0.483 1 98.88 106 ALA B O 1
ATOM 3901 N N . LEU B 1 107 ? -6.574 7.703 1.073 1 98.75 107 LEU B N 1
ATOM 3902 C CA . LEU B 1 107 ? -6.824 8.734 0.072 1 98.75 107 LEU B CA 1
ATOM 3903 C C . LEU B 1 107 ? -6.699 8.164 -1.337 1 98.75 107 LEU B C 1
ATOM 3905 O O . LEU B 1 107 ? -7.535 8.445 -2.201 1 98.75 107 LEU B O 1
ATOM 3909 N N . ASP B 1 108 ? -5.715 7.359 -1.555 1 98.75 108 ASP B N 1
ATOM 3910 C CA . ASP B 1 108 ? -5.504 6.719 -2.85 1 98.75 108 ASP B CA 1
ATOM 3911 C C . ASP B 1 108 ? -6.684 5.824 -3.221 1 98.75 108 ASP B C 1
ATOM 3913 O O . ASP B 1 108 ? -7.172 5.871 -4.352 1 98.75 108 ASP B O 1
ATOM 3917 N N . LEU B 1 109 ? -7.113 4.945 -2.289 1 98.81 109 LEU B N 1
ATOM 3918 C CA . LEU B 1 109 ? -8.234 4.043 -2.521 1 98.81 109 LEU B CA 1
ATOM 3919 C C . LEU B 1 109 ? -9.516 4.82 -2.811 1 98.81 109 LEU B C 1
ATOM 3921 O O . LEU B 1 109 ? -10.281 4.457 -3.703 1 98.81 109 LEU B O 1
ATOM 3925 N N . LEU B 1 110 ? -9.75 5.871 -2.041 1 98.81 110 LEU B N 1
ATOM 3926 C CA . LEU B 1 110 ? -10.922 6.703 -2.277 1 98.81 110 LEU B CA 1
ATOM 3927 C C . LEU B 1 110 ? -10.859 7.363 -3.65 1 98.81 110 LEU B C 1
ATOM 3929 O O . LEU B 1 110 ? -11.867 7.461 -4.348 1 98.81 110 LEU B O 1
ATOM 3933 N N . GLY B 1 111 ? -9.648 7.855 -4.023 1 98.56 111 GLY B N 1
ATOM 3934 C CA . GLY B 1 111 ? -9.484 8.375 -5.371 1 98.56 111 GLY B CA 1
ATOM 3935 C C . GLY B 1 111 ? -9.82 7.355 -6.449 1 98.56 111 GLY B C 1
ATOM 3936 O O . GLY B 1 111 ? -10.539 7.664 -7.398 1 98.56 111 GLY B O 1
ATOM 3937 N N . LYS B 1 112 ? -9.328 6.094 -6.293 1 98.12 112 LYS B N 1
ATOM 3938 C CA . LYS B 1 112 ? -9.586 5.008 -7.23 1 98.12 112 LYS B CA 1
ATOM 3939 C C . LYS B 1 112 ? -11.086 4.77 -7.395 1 98.12 112 LYS B C 1
ATOM 3941 O O . LYS B 1 112 ? -11.57 4.582 -8.508 1 98.12 112 LYS B O 1
ATOM 3946 N N . VAL B 1 113 ? -11.812 4.816 -6.324 1 98.06 113 VAL B N 1
ATOM 3947 C CA . VAL B 1 113 ? -13.18 4.309 -6.332 1 98.06 113 VAL B CA 1
ATOM 3948 C C . VAL B 1 113 ? -14.148 5.434 -6.676 1 98.06 113 VAL B C 1
ATOM 3950 O O . VAL B 1 113 ? -15.25 5.184 -7.164 1 98.06 113 VAL B O 1
ATOM 3953 N N . LEU B 1 114 ? -13.719 6.75 -6.516 1 98.38 114 LEU B N 1
ATOM 3954 C CA . LEU B 1 114 ? -14.719 7.812 -6.605 1 98.38 114 LEU B CA 1
ATOM 3955 C C . LEU B 1 114 ? -14.391 8.766 -7.746 1 98.38 114 LEU B C 1
ATOM 3957 O O . LEU B 1 114 ? -15.266 9.508 -8.211 1 98.38 114 LEU B O 1
ATOM 3961 N N . ILE B 1 115 ? -13.156 8.852 -8.164 1 98.38 115 ILE B N 1
ATOM 3962 C CA . ILE B 1 115 ? -12.75 9.945 -9.047 1 98.38 115 ILE B CA 1
ATOM 3963 C C . ILE B 1 115 ? -12.5 9.406 -10.453 1 98.38 115 ILE B C 1
ATOM 3965 O O . ILE B 1 115 ? -11.773 8.43 -10.633 1 98.38 115 ILE B O 1
ATOM 3969 N N . ASP B 1 116 ? -13.07 9.977 -11.461 1 97.31 116 ASP B N 1
ATOM 3970 C CA . ASP B 1 116 ? -12.719 9.828 -12.867 1 97.31 116 ASP B CA 1
ATOM 3971 C C . ASP B 1 116 ? -11.922 11.031 -13.367 1 97.31 116 ASP B C 1
ATOM 3973 O O . ASP B 1 116 ? -11.945 12.094 -12.75 1 97.31 116 ASP B O 1
ATOM 3977 N N . PRO B 1 117 ? -11.148 10.82 -14.469 1 96.12 117 PRO B N 1
ATOM 3978 C CA . PRO B 1 117 ? -10.484 12 -15.031 1 96.12 117 PRO B CA 1
ATOM 3979 C C . PRO B 1 117 ? -11.445 13.156 -15.273 1 96.12 117 PRO B C 1
ATOM 3981 O O . PRO B 1 117 ? -12.57 12.938 -15.734 1 96.12 117 PRO B O 1
ATOM 3984 N N . GLN B 1 118 ? -11.039 14.344 -14.781 1 96.88 118 GLN B N 1
ATOM 3985 C CA . GLN B 1 118 ? -11.758 15.594 -14.977 1 96.88 118 GLN B CA 1
ATOM 3986 C C . GLN B 1 118 ? -12.938 15.703 -14.008 1 96.88 118 GLN B C 1
ATOM 3988 O O . GLN B 1 118 ? -13.758 16.609 -14.117 1 96.88 118 GLN B O 1
ATOM 3993 N N . SER B 1 119 ? -13.031 14.719 -13.109 1 97.56 119 SER B N 1
ATOM 3994 C CA . SER B 1 119 ? -13.992 14.859 -12.016 1 97.56 119 SER B CA 1
ATOM 3995 C C . SER B 1 119 ? -13.648 16.047 -11.125 1 97.56 119 SER B C 1
ATOM 3997 O O . SER B 1 119 ? -12.477 16.391 -10.969 1 97.56 119 SER B O 1
ATOM 3999 N N . ARG B 1 120 ? -14.68 16.656 -10.547 1 98.44 120 ARG B N 1
ATOM 4000 C CA . ARG B 1 120 ? -14.461 17.75 -9.609 1 98.44 120 ARG B CA 1
ATOM 4001 C C . ARG B 1 120 ? -14.273 17.234 -8.188 1 98.44 120 ARG B C 1
ATOM 4003 O O . ARG B 1 120 ? -15.07 16.406 -7.715 1 98.44 120 ARG B O 1
ATOM 4010 N N . VAL B 1 121 ? -13.258 17.609 -7.547 1 98.75 121 VAL B N 1
ATOM 4011 C CA . VAL B 1 121 ? -12.945 17.266 -6.164 1 98.75 121 VAL B CA 1
ATOM 4012 C C . VAL B 1 121 ? -12.836 18.531 -5.32 1 98.75 121 VAL B C 1
ATOM 4014 O O . VAL B 1 121 ? -12.039 19.422 -5.621 1 98.75 121 VAL B O 1
ATOM 4017 N N . LEU B 1 122 ? -13.703 18.641 -4.273 1 98.81 122 LEU B N 1
ATOM 4018 C CA . LEU B 1 122 ? -13.719 19.812 -3.398 1 98.81 122 LEU B CA 1
ATOM 4019 C C . LEU B 1 122 ? -12.695 19.672 -2.281 1 98.81 122 LEU B C 1
ATOM 4021 O O . LEU B 1 122 ? -12.68 18.672 -1.566 1 98.81 122 LEU B O 1
ATOM 4025 N N . VAL B 1 123 ? -11.812 20.656 -2.133 1 98.62 123 VAL B N 1
ATOM 4026 C CA . VAL B 1 123 ? -10.797 20.641 -1.087 1 98.62 123 VAL B CA 1
ATOM 4027 C C . VAL B 1 123 ? -10.75 22 -0.38 1 98.62 123 VAL B C 1
ATOM 4029 O O . VAL B 1 123 ? -11.031 23.031 -0.987 1 98.62 123 VAL B O 1
ATOM 4032 N N . GLU B 1 124 ? -10.359 21.938 0.907 1 97.62 124 GLU B N 1
ATOM 4033 C CA . GLU B 1 124 ? -10.102 23.172 1.63 1 97.62 124 GLU B CA 1
ATOM 4034 C C . GLU B 1 124 ? -8.969 23.969 0.981 1 97.62 124 GLU B C 1
ATOM 4036 O O . GLU B 1 124 ? -8.172 23.406 0.22 1 97.62 124 GLU B O 1
ATOM 4041 N N . THR B 1 125 ? -8.922 25.375 1.371 1 95.38 125 THR B N 1
ATOM 4042 C CA . THR B 1 125 ? -7.844 26.234 0.885 1 95.38 125 THR B CA 1
ATOM 4043 C C . THR B 1 125 ? -7.156 26.953 2.043 1 95.38 125 THR B C 1
ATOM 4045 O O . THR B 1 125 ? -7.754 27.828 2.684 1 95.38 125 THR B O 1
ATOM 4048 N N . PRO B 1 126 ? -5.887 26.672 2.238 1 96.88 126 PRO B N 1
ATOM 4049 C CA . PRO B 1 126 ? -5.07 25.578 1.718 1 96.88 126 PRO B CA 1
ATOM 4050 C C . PRO B 1 126 ? -5.484 24.219 2.279 1 96.88 126 PRO B C 1
ATOM 4052 O O . PRO B 1 126 ? -6.406 24.141 3.094 1 96.88 126 PRO B O 1
ATOM 4055 N N . THR B 1 127 ? -4.887 23.156 1.744 1 97.44 127 THR B N 1
ATOM 4056 C CA . THR B 1 127 ? -5.227 21.797 2.182 1 97.44 127 THR B CA 1
ATOM 4057 C C . THR B 1 127 ? -3.977 20.922 2.25 1 97.44 127 THR B C 1
ATOM 4059 O O . THR B 1 127 ? -2.863 21.406 2.027 1 97.44 127 THR B O 1
ATOM 4062 N N . TYR B 1 128 ? -4.141 19.703 2.701 1 96.44 128 TYR B N 1
ATOM 4063 C CA . TYR B 1 128 ? -3.049 18.75 2.881 1 96.44 128 TYR B CA 1
ATOM 4064 C C . TYR B 1 128 ? -2.439 18.359 1.538 1 96.44 128 TYR B C 1
ATOM 4066 O O . TYR B 1 128 ? -3.119 17.797 0.681 1 96.44 128 TYR B O 1
ATOM 4074 N N . LEU B 1 129 ? -1.205 18.609 1.359 1 94.38 129 LEU B N 1
ATOM 4075 C CA . LEU B 1 129 ? -0.478 18.344 0.123 1 94.38 129 LEU B CA 1
ATOM 4076 C C . LEU B 1 129 ? -0.578 16.875 -0.262 1 94.38 129 LEU B C 1
ATOM 4078 O O . LEU B 1 129 ? -0.709 16.547 -1.443 1 94.38 129 LEU B O 1
ATOM 4082 N N . GLY B 1 130 ? -0.473 15.922 0.728 1 94.06 130 GLY B N 1
ATOM 4083 C CA . GLY B 1 130 ? -0.561 14.5 0.451 1 94.06 130 GLY B CA 1
ATOM 4084 C C . GLY B 1 130 ? -1.882 14.094 -0.175 1 94.06 130 GLY B C 1
ATOM 4085 O O . GLY B 1 130 ? -1.929 13.18 -1.001 1 94.06 130 GLY B O 1
ATOM 4086 N N . ALA B 1 131 ? -2.957 14.758 0.222 1 97.25 131 ALA B N 1
ATOM 4087 C CA . ALA B 1 131 ? -4.254 14.484 -0.393 1 97.25 131 ALA B CA 1
ATOM 4088 C C . ALA B 1 131 ? -4.266 14.906 -1.859 1 97.25 131 ALA B C 1
ATOM 4090 O O . ALA B 1 131 ? -4.754 14.172 -2.719 1 97.25 131 ALA B O 1
ATOM 4091 N N . LEU B 1 132 ? -3.732 16.141 -2.127 1 96.12 132 LEU B N 1
ATOM 4092 C CA . LEU B 1 132 ? -3.641 16.609 -3.506 1 96.12 132 LEU B CA 1
ATOM 4093 C C . LEU B 1 132 ? -2.828 15.641 -4.355 1 96.12 132 LEU B C 1
ATOM 4095 O O . LEU B 1 132 ? -3.234 15.289 -5.469 1 96.12 132 LEU B O 1
ATOM 4099 N N . GLN B 1 133 ? -1.739 15.195 -3.816 1 93.62 133 GLN B N 1
ATOM 4100 C CA . GLN B 1 133 ? -0.877 14.258 -4.531 1 93.62 133 GLN B CA 1
ATOM 4101 C C . GLN B 1 133 ? -1.607 12.953 -4.824 1 93.62 133 GLN B C 1
ATOM 4103 O O . GLN B 1 133 ? -1.525 12.422 -5.934 1 93.62 133 GLN B O 1
ATOM 4108 N N . SER B 1 134 ? -2.285 12.422 -3.865 1 96.5 134 SER B N 1
ATOM 4109 C CA . SER B 1 134 ? -2.973 11.141 -4 1 96.5 134 SER B CA 1
ATOM 4110 C C . SER B 1 134 ? -4.105 11.227 -5.02 1 96.5 134 SER B C 1
ATOM 4112 O O . SER B 1 134 ? -4.203 10.391 -5.922 1 96.5 134 SER B O 1
ATOM 4114 N N . PHE B 1 135 ? -4.957 12.258 -4.883 1 97.81 135 PHE B N 1
ATOM 4115 C CA . PHE B 1 135 ? -6.094 12.398 -5.785 1 97.81 135 PHE B CA 1
ATOM 4116 C C . PHE B 1 135 ? -5.629 12.727 -7.199 1 97.81 135 PHE B C 1
ATOM 4118 O O . PHE B 1 135 ? -6.27 12.336 -8.18 1 97.81 135 PHE B O 1
ATOM 4125 N N . SER B 1 136 ? -4.441 13.422 -7.32 1 96 136 SER B N 1
ATOM 4126 C CA . SER B 1 136 ? -3.947 13.836 -8.633 1 96 136 SER B CA 1
ATOM 4127 C C . SER B 1 136 ? -3.643 12.625 -9.516 1 96 136 SER B C 1
ATOM 4129 O O . SER B 1 136 ? -3.639 12.734 -10.742 1 96 136 SER B O 1
ATOM 4131 N N . LEU B 1 137 ? -3.418 11.484 -8.945 1 96.12 137 LEU B N 1
ATOM 4132 C CA . LEU B 1 137 ? -3.186 10.258 -9.703 1 96.12 137 LEU B CA 1
ATOM 4133 C C . LEU B 1 137 ? -4.418 9.891 -10.516 1 96.12 137 LEU B C 1
ATOM 4135 O O . LEU B 1 137 ? -4.336 9.055 -11.422 1 96.12 137 LEU B O 1
ATOM 4139 N N . TYR B 1 138 ? -5.527 10.492 -10.227 1 97.56 138 TYR B N 1
ATOM 4140 C CA . TYR B 1 138 ? -6.762 10.148 -10.914 1 97.56 138 TYR B CA 1
ATOM 4141 C C . TYR B 1 138 ? -7.285 11.344 -11.711 1 97.56 138 TYR B C 1
ATOM 4143 O O . TYR B 1 138 ? -8.438 11.344 -12.156 1 97.56 138 TYR B O 1
ATOM 4151 N N . GLU B 1 139 ? -6.453 12.398 -11.766 1 96.69 139 GLU B N 1
ATOM 4152 C CA . GLU B 1 139 ? -6.555 13.508 -12.711 1 96.69 139 GLU B CA 1
ATOM 4153 C C . GLU B 1 139 ? -7.836 14.305 -12.492 1 96.69 139 GLU B C 1
ATOM 4155 O O . GLU B 1 139 ? -8.586 14.555 -13.43 1 96.69 139 GLU B O 1
ATOM 4160 N N . PRO B 1 140 ? -8.094 14.727 -11.273 1 97.94 140 PRO B N 1
ATOM 4161 C CA . PRO B 1 140 ? -9.281 15.539 -10.992 1 97.94 140 PRO B CA 1
ATOM 4162 C C . PRO B 1 140 ? -9.102 17 -11.375 1 97.94 140 PRO B C 1
ATOM 4164 O O . PRO B 1 140 ? -7.988 17.422 -11.727 1 97.94 140 PRO B O 1
ATOM 4167 N N . ILE B 1 141 ? -10.188 17.688 -11.398 1 98 141 ILE B N 1
ATOM 4168 C CA . ILE B 1 141 ? -10.219 19.141 -11.305 1 98 141 ILE B CA 1
ATOM 4169 C C . ILE B 1 141 ? -10.523 19.562 -9.867 1 98 141 ILE B C 1
ATOM 4171 O O . ILE B 1 141 ? -11.594 19.25 -9.336 1 98 141 ILE B O 1
ATOM 4175 N N . TYR B 1 142 ? -9.602 20.281 -9.273 1 98.25 142 TYR B N 1
ATOM 4176 C CA . TYR B 1 142 ? -9.805 20.688 -7.887 1 98.25 142 TYR B CA 1
ATOM 4177 C C . TYR B 1 142 ? -10.672 21.938 -7.809 1 98.25 142 TYR B C 1
ATOM 4179 O O . TYR B 1 142 ? -10.516 22.859 -8.617 1 98.25 142 TYR B O 1
ATOM 4187 N N . VAL B 1 143 ? -11.586 21.891 -6.922 1 98.31 143 VAL B N 1
ATOM 4188 C CA . VAL B 1 143 ? -12.391 23.062 -6.562 1 98.31 143 VAL B CA 1
ATOM 4189 C C . VAL B 1 143 ? -12.078 23.484 -5.125 1 98.31 143 VAL B C 1
ATOM 4191 O O . VAL B 1 143 ? -12.305 22.719 -4.188 1 98.31 143 VAL B O 1
ATOM 4194 N N . GLN B 1 144 ? -11.516 24.641 -4.98 1 97 144 GLN B N 1
ATOM 4195 C CA . GLN B 1 144 ? -11.148 25.141 -3.656 1 97 144 GLN B CA 1
ATOM 4196 C C . GLN B 1 144 ? -12.367 25.703 -2.93 1 97 144 GLN B C 1
ATOM 4198 O O . GLN B 1 144 ? -13.047 26.594 -3.449 1 97 144 GLN B O 1
ATOM 4203 N N . VAL B 1 145 ? -12.625 25.125 -1.787 1 97.06 145 VAL B N 1
ATOM 4204 C CA . VAL B 1 145 ? -13.719 25.609 -0.949 1 97.06 145 VAL B CA 1
ATOM 4205 C C . VAL B 1 145 ? -13.219 26.703 -0.022 1 97.06 145 VAL B C 1
ATOM 4207 O O . VAL B 1 145 ? -12.141 26.594 0.572 1 97.06 145 VAL B O 1
ATOM 4210 N N . PRO B 1 146 ? -13.961 27.75 0.148 1 94.5 146 PRO B N 1
ATOM 4211 C CA . PRO B 1 146 ? -13.531 28.859 0.994 1 94.5 146 PRO B CA 1
ATOM 4212 C C . PRO B 1 146 ? -13.344 28.453 2.453 1 94.5 146 PRO B C 1
ATOM 4214 O O . PRO B 1 146 ? -14.133 27.672 2.988 1 94.5 146 PRO B O 1
ATOM 4217 N N . THR B 1 147 ? -12.32 28.922 3.006 1 96.38 147 THR B N 1
ATOM 4218 C CA . THR B 1 147 ? -12.023 28.766 4.426 1 96.38 147 THR B CA 1
ATOM 4219 C C . THR B 1 147 ? -11.742 30.109 5.082 1 96.38 147 THR B C 1
ATOM 4221 O O . THR B 1 147 ? -11.492 31.094 4.395 1 96.38 147 THR B O 1
ATOM 4224 N N . ASP B 1 148 ? -11.984 30.219 6.32 1 95.94 148 ASP B N 1
ATOM 4225 C CA . ASP B 1 148 ? -11.547 31.344 7.137 1 95.94 148 ASP B CA 1
ATOM 4226 C C . ASP B 1 148 ? -10.75 30.875 8.352 1 95.94 148 ASP B C 1
ATOM 4228 O O . ASP B 1 148 ? -10.227 29.75 8.359 1 95.94 148 ASP B O 1
ATOM 4232 N N . ASP B 1 149 ? -10.531 31.672 9.32 1 94.06 149 ASP B N 1
ATOM 4233 C CA . ASP B 1 149 ? -9.68 31.344 10.453 1 94.06 149 ASP B CA 1
ATOM 4234 C C . ASP B 1 149 ? -10.266 30.203 11.281 1 94.06 149 ASP B C 1
ATOM 4236 O O . ASP B 1 149 ? -9.555 29.547 12.047 1 94.06 149 ASP B O 1
ATOM 4240 N N . ALA B 1 150 ? -11.555 30 11.055 1 94.69 150 ALA B N 1
ATOM 4241 C CA . ALA B 1 150 ? -12.211 28.922 11.781 1 94.69 150 ALA B CA 1
ATOM 4242 C C . ALA B 1 150 ? -12.336 27.672 10.906 1 94.69 150 ALA B C 1
ATOM 4244 O O . ALA B 1 150 ? -12.953 26.688 11.312 1 94.69 150 ALA B O 1
ATOM 4245 N N . GLY B 1 151 ? -11.758 27.703 9.734 1 96.44 151 GLY B N 1
ATOM 4246 C CA . GLY B 1 151 ? -11.766 26.531 8.867 1 96.44 151 GLY B CA 1
ATOM 4247 C C . GLY B 1 151 ? -12.789 26.625 7.75 1 96.44 151 GLY B C 1
ATOM 4248 O O . GLY B 1 151 ? -13.156 27.719 7.324 1 96.44 151 GLY B O 1
ATOM 4249 N N . LEU B 1 152 ? -13.125 25.5 7.191 1 97.94 152 LEU B N 1
ATOM 4250 C CA . LEU B 1 152 ? -14.055 25.375 6.074 1 97.94 152 LEU B CA 1
ATOM 4251 C C . LEU B 1 152 ? -15.383 26.062 6.387 1 97.94 152 LEU B C 1
ATOM 4253 O O . LEU B 1 152 ? -15.914 25.922 7.488 1 97.94 152 LEU B O 1
ATOM 4257 N N . VAL B 1 153 ? -15.891 26.906 5.449 1 97.88 153 VAL B N 1
ATOM 4258 C CA . VAL B 1 153 ? -17.156 27.625 5.605 1 97.88 153 VAL B CA 1
ATOM 4259 C C . VAL B 1 153 ? -18.281 26.828 4.969 1 97.88 153 VAL B C 1
ATOM 4261 O O . VAL B 1 153 ? -18.484 26.891 3.75 1 97.88 153 VAL B O 1
ATOM 4264 N N . PRO B 1 154 ? -19.109 26.203 5.781 1 97.56 154 PRO B N 1
ATOM 4265 C CA . PRO B 1 154 ? -20.141 25.344 5.23 1 97.56 154 PRO B CA 1
ATOM 4266 C C . PRO B 1 154 ? -21.125 26.094 4.32 1 97.56 154 PRO B C 1
ATOM 4268 O O . PRO B 1 154 ? -21.547 25.578 3.289 1 97.56 154 PRO B O 1
ATOM 4271 N N . ASN B 1 155 ? -21.453 27.344 4.641 1 95.88 155 ASN B N 1
ATOM 4272 C CA . ASN B 1 155 ? -22.406 28.141 3.861 1 95.88 155 ASN B CA 1
ATOM 4273 C C . ASN B 1 155 ? -21.859 28.438 2.465 1 95.88 155 ASN B C 1
ATOM 4275 O O . ASN B 1 155 ? -22.625 28.828 1.574 1 95.88 155 ASN B O 1
ATOM 4279 N N . ALA B 1 156 ? -20.641 28.297 2.283 1 96.62 156 ALA B N 1
ATOM 4280 C CA . ALA B 1 156 ? -20.016 28.562 0.985 1 96.62 156 ALA B CA 1
ATOM 4281 C C . ALA B 1 156 ? -20.203 27.375 0.042 1 96.62 156 ALA B C 1
ATOM 4283 O O . ALA B 1 156 ? -19.938 27.484 -1.157 1 96.62 156 ALA B O 1
ATOM 4284 N N . LEU B 1 157 ? -20.703 26.266 0.524 1 98 157 LEU B N 1
ATOM 4285 C CA . LEU B 1 157 ? -20.969 25.094 -0.295 1 98 157 LEU B CA 1
ATOM 4286 C C . LEU B 1 157 ? -22.281 25.25 -1.056 1 98 157 LEU B C 1
ATOM 4288 O O . LEU B 1 157 ? -23.219 24.484 -0.833 1 98 157 LEU B O 1
ATOM 4292 N N . THR B 1 158 ? -22.312 26.141 -2.041 1 97.25 158 THR B N 1
ATOM 4293 C CA . THR B 1 158 ? -23.5 26.391 -2.859 1 97.25 158 THR B CA 1
ATOM 4294 C C . THR B 1 158 ? -23.688 25.281 -3.9 1 97.25 158 THR B C 1
ATOM 4296 O O . THR B 1 158 ? -22.734 24.578 -4.246 1 97.25 158 THR B O 1
ATOM 4299 N N . PRO B 1 159 ? -24.891 25.125 -4.367 1 96.62 159 PRO B N 1
ATOM 4300 C CA . PRO B 1 159 ? -25.125 24.141 -5.43 1 96.62 159 PRO B CA 1
ATOM 4301 C C . PRO B 1 159 ? -24.219 24.359 -6.645 1 96.62 159 PRO B C 1
ATOM 4303 O O . PRO B 1 159 ? -23.797 23.391 -7.281 1 96.62 159 PRO B O 1
ATOM 4306 N N . GLU B 1 160 ? -23.938 25.625 -6.898 1 97 160 GLU B N 1
ATOM 4307 C CA . GLU B 1 160 ? -23.078 25.938 -8.031 1 97 160 GLU B CA 1
ATOM 4308 C C . GLU B 1 160 ? -21.641 25.469 -7.785 1 97 160 GLU B C 1
ATOM 4310 O O . GLU B 1 160 ? -21.016 24.891 -8.68 1 97 160 GLU B O 1
ATOM 4315 N N . LEU B 1 161 ? -21.172 25.656 -6.633 1 97.25 161 LEU B N 1
ATOM 4316 C CA . LEU B 1 161 ? -19.812 25.281 -6.289 1 97.25 161 LEU B CA 1
ATOM 4317 C C . LEU B 1 161 ? -19.656 23.766 -6.258 1 97.25 161 LEU B C 1
ATOM 4319 O O . LEU B 1 161 ? -18.625 23.234 -6.66 1 97.25 161 LEU B O 1
ATOM 4323 N N . THR B 1 162 ? -20.672 23.062 -5.809 1 97.75 162 THR B N 1
ATOM 4324 C CA . THR B 1 162 ? -20.547 21.641 -5.531 1 97.75 162 THR B CA 1
ATOM 4325 C C . THR B 1 162 ? -21.062 20.812 -6.715 1 97.75 162 THR B C 1
ATOM 4327 O O . THR B 1 162 ? -21.047 19.578 -6.676 1 97.75 162 THR B O 1
ATOM 4330 N N . LYS B 1 163 ? -21.406 21.5 -7.77 1 96.88 163 LYS B N 1
ATOM 4331 C CA . LYS B 1 163 ? -22 20.812 -8.914 1 96.88 163 LYS B CA 1
ATOM 4332 C C . LYS B 1 163 ? -21.062 19.75 -9.461 1 96.88 163 LYS B C 1
ATOM 4334 O O . LYS B 1 163 ? -19.875 20 -9.68 1 96.88 163 LYS B O 1
ATOM 4339 N N . ASP B 1 164 ? -21.516 18.547 -9.578 1 96.69 164 ASP B N 1
ATOM 4340 C CA . ASP B 1 164 ? -20.859 17.406 -10.219 1 96.69 164 ASP B CA 1
ATOM 4341 C C . ASP B 1 164 ? -19.625 16.984 -9.438 1 96.69 164 ASP B C 1
ATOM 4343 O O . ASP B 1 164 ? -18.75 16.312 -9.977 1 96.69 164 ASP B O 1
ATOM 4347 N N . ALA B 1 165 ? -19.516 17.422 -8.188 1 98.31 165 ALA B N 1
ATOM 4348 C CA . ALA B 1 165 ? -18.391 17.016 -7.359 1 98.31 165 ALA B CA 1
ATOM 4349 C C . ALA B 1 165 ? -18.453 15.531 -7.027 1 98.31 165 ALA B C 1
ATOM 4351 O O . ALA B 1 165 ? -19.547 14.945 -7.02 1 98.31 165 ALA B O 1
ATOM 4352 N N . ARG B 1 166 ? -17.281 14.969 -6.801 1 98.38 166 ARG B N 1
ATOM 4353 C CA . ARG B 1 166 ? -17.203 13.547 -6.48 1 98.38 166 ARG B CA 1
ATOM 4354 C C . ARG B 1 166 ? -16.891 13.336 -5.004 1 98.38 166 ARG B C 1
ATOM 4356 O O . ARG B 1 166 ? -17.109 12.25 -4.465 1 98.38 166 ARG B O 1
ATOM 4363 N N . LEU B 1 167 ? -16.328 14.258 -4.348 1 98.5 167 LEU B N 1
ATOM 4364 C CA . LEU B 1 167 ? -16.078 14.211 -2.91 1 98.5 167 LEU B CA 1
ATOM 4365 C C . LEU B 1 167 ? -15.672 15.586 -2.383 1 98.5 167 LEU B C 1
ATOM 4367 O O . LEU B 1 167 ? -15.305 16.469 -3.158 1 98.5 167 LEU B O 1
ATOM 4371 N N . LEU B 1 168 ? -15.898 15.812 -1.128 1 98.81 168 LEU B N 1
ATOM 4372 C CA . LEU B 1 168 ? -15.359 16.922 -0.361 1 98.81 168 LEU B CA 1
ATOM 4373 C C . LEU B 1 168 ? -14.375 16.438 0.692 1 98.81 168 LEU B C 1
ATOM 4375 O O . LEU B 1 168 ? -14.719 15.617 1.54 1 98.81 168 LEU B O 1
ATOM 4379 N N . TYR B 1 169 ? -13.141 16.906 0.572 1 98.81 169 TYR B N 1
ATOM 4380 C CA . TYR B 1 169 ? -12.086 16.547 1.517 1 98.81 169 TYR B CA 1
ATOM 4381 C C . TYR B 1 169 ? -11.93 17.609 2.586 1 98.81 169 TYR B C 1
ATOM 4383 O O . TYR B 1 169 ? -11.586 18.766 2.281 1 98.81 169 TYR B O 1
ATOM 4391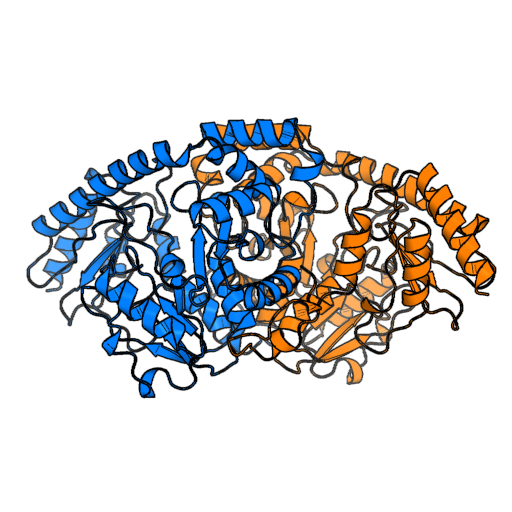 N N . ALA B 1 170 ? -12.172 17.234 3.895 1 98.62 170 ALA B N 1
ATOM 4392 C CA . ALA B 1 170 ? -12.094 18.188 5.004 1 98.62 170 ALA B CA 1
ATOM 4393 C C . ALA B 1 170 ? -11.242 17.625 6.141 1 98.62 170 ALA B C 1
ATOM 4395 O O . ALA B 1 170 ? -11.25 16.422 6.398 1 98.62 170 ALA B O 1
ATOM 4396 N N . GLN B 1 171 ? -10.539 18.453 6.805 1 98.38 171 GLN B N 1
ATOM 4397 C CA . GLN B 1 171 ? -9.789 18.156 8.016 1 98.38 171 GLN B CA 1
ATOM 4398 C C . GLN B 1 171 ? -10.305 18.969 9.195 1 98.38 171 GLN B C 1
ATOM 4400 O O . GLN B 1 171 ? -9.789 20.047 9.484 1 98.38 171 GLN B O 1
ATOM 4405 N N . PRO B 1 172 ? -11.203 18.391 9.977 1 98.19 172 PRO B N 1
ATOM 4406 C CA . PRO B 1 172 ? -11.898 19.188 10.984 1 98.19 172 PRO B CA 1
ATOM 4407 C C . PRO B 1 172 ? -11.031 19.5 12.203 1 98.19 172 PRO B C 1
ATOM 4409 O O . PRO B 1 172 ? -11.336 20.406 12.977 1 98.19 172 PRO B O 1
ATOM 4412 N N . ASN B 1 173 ? -10.023 18.672 12.422 1 97.94 173 ASN B N 1
ATOM 4413 C CA . ASN B 1 173 ? -9.195 18.859 13.602 1 97.94 173 ASN B CA 1
ATOM 4414 C C . ASN B 1 173 ? -7.758 19.219 13.227 1 97.94 173 ASN B C 1
ATOM 4416 O O . ASN B 1 173 ? -7.066 18.453 12.57 1 97.94 173 ASN B O 1
ATOM 4420 N N . PHE B 1 174 ? -7.359 20.438 13.68 1 97.44 174 PHE B N 1
ATOM 4421 C CA . PHE B 1 174 ? -5.969 20.859 13.602 1 97.44 174 PHE B CA 1
ATOM 4422 C C . PHE B 1 174 ? -5.41 20.625 12.203 1 97.44 174 PHE B C 1
ATOM 4424 O O . PHE B 1 174 ? -4.387 19.953 12.039 1 97.44 174 PHE B O 1
ATOM 4431 N N . GLN B 1 175 ? -6.039 21.266 11.312 1 97.62 175 GLN B N 1
ATOM 4432 C CA . GLN B 1 175 ? -5.926 21.094 9.867 1 97.62 175 GLN B CA 1
ATOM 4433 C C . GLN B 1 175 ? -4.488 21.312 9.398 1 97.62 175 GLN B C 1
ATOM 4435 O O . GLN B 1 175 ? -3.814 22.234 9.852 1 97.62 175 GLN B O 1
ATOM 4440 N N . ASN B 1 176 ? -3.896 20.375 8.641 1 97 176 ASN B N 1
ATOM 4441 C CA . ASN B 1 176 ? -2.637 20.547 7.93 1 97 176 ASN B CA 1
ATOM 4442 C C . ASN B 1 176 ? -2.836 21.281 6.602 1 97 176 ASN B C 1
ATOM 4444 O O . ASN B 1 176 ? -3.49 20.75 5.695 1 97 176 ASN B O 1
ATOM 4448 N N . PRO B 1 177 ? -2.396 22.484 6.492 1 96.62 177 PRO B N 1
ATOM 4449 C CA . PRO B 1 177 ? -1.225 23.016 7.195 1 96.62 177 PRO B CA 1
ATOM 4450 C C . PRO B 1 177 ? -1.586 24.062 8.234 1 96.62 177 PRO B C 1
ATOM 4452 O O . PRO B 1 177 ? -0.712 24.547 8.961 1 96.62 177 PRO B O 1
ATOM 4455 N N . THR B 1 178 ? -2.82 24.422 8.43 1 97.38 178 THR B N 1
ATOM 4456 C CA . THR B 1 178 ? -3.148 25.703 9.031 1 97.38 178 THR B CA 1
ATOM 4457 C C . THR B 1 178 ? -3.293 25.578 10.547 1 97.38 178 THR B C 1
ATOM 4459 O O . THR B 1 178 ? -3.289 26.578 11.266 1 97.38 178 THR B O 1
ATOM 4462 N N . GLY B 1 179 ? -3.551 24.312 10.984 1 96.75 179 GLY B N 1
ATOM 4463 C CA . GLY B 1 179 ? -3.766 24.109 12.414 1 96.75 179 GLY B CA 1
ATOM 4464 C C . GLY B 1 179 ? -5.168 24.469 12.859 1 96.75 179 GLY B C 1
ATOM 4465 O O . GLY B 1 179 ? -5.5 24.359 14.039 1 96.75 179 GLY B O 1
ATOM 4466 N N . ARG B 1 180 ? -6.039 24.812 11.93 1 96.38 180 ARG B N 1
ATOM 4467 C CA . ARG B 1 180 ? -7.395 25.25 12.25 1 96.38 180 ARG B CA 1
ATOM 4468 C C . ARG B 1 180 ? -8.234 24.078 12.758 1 96.38 180 ARG B C 1
ATOM 4470 O O . ARG B 1 180 ? -7.957 22.922 12.438 1 96.38 180 ARG B O 1
ATOM 4477 N N . ARG B 1 181 ? -9.203 24.375 13.523 1 96.75 181 ARG B N 1
ATOM 4478 C CA . ARG B 1 181 ? -10.172 23.422 14.047 1 96.75 181 ARG B CA 1
ATOM 4479 C C . ARG B 1 181 ? -11.602 23.891 13.797 1 96.75 181 ARG B C 1
ATOM 4481 O O . ARG B 1 181 ? -11.961 25.016 14.148 1 96.75 181 ARG B O 1
ATOM 4488 N N . LEU B 1 182 ? -12.414 23.078 13.203 1 97.75 182 LEU B N 1
ATOM 4489 C CA . LEU B 1 182 ? -13.82 23.406 13 1 97.75 182 LEU B CA 1
ATOM 4490 C C . LEU B 1 182 ? -14.57 23.422 14.32 1 97.75 182 LEU B C 1
ATOM 4492 O O . LEU B 1 182 ? -14.383 22.531 15.156 1 97.75 182 LEU B O 1
ATOM 4496 N N . SER B 1 183 ? -15.383 24.438 14.523 1 96.75 183 SER B N 1
ATOM 4497 C CA . SER B 1 183 ? -16.266 24.453 15.688 1 96.75 183 SER B CA 1
ATOM 4498 C C . SER B 1 183 ? -17.328 23.375 15.586 1 96.75 183 SER B C 1
ATOM 4500 O O . SER B 1 183 ? -17.531 22.781 14.523 1 96.75 183 SER B O 1
ATOM 4502 N N . VAL B 1 184 ? -17.953 23.078 16.734 1 97.38 184 VAL B N 1
ATOM 4503 C CA . VAL B 1 184 ? -19.016 22.094 16.75 1 97.38 184 VAL B CA 1
ATOM 4504 C C . VAL B 1 184 ? -20.141 22.516 15.812 1 97.38 184 VAL B C 1
ATOM 4506 O O . VAL B 1 184 ? -20.766 21.688 15.156 1 97.38 184 VAL B O 1
ATOM 4509 N N . GLU B 1 185 ? -20.406 23.812 15.773 1 97.88 185 GLU B N 1
ATOM 4510 C CA . GLU B 1 185 ? -21.469 24.344 14.906 1 97.88 185 GLU B CA 1
ATOM 4511 C C . GLU B 1 185 ? -21.156 24.078 13.438 1 97.88 185 GLU B C 1
ATOM 4513 O O . GLU B 1 185 ? -22.031 23.656 12.672 1 97.88 185 GLU B O 1
ATOM 4518 N N . ARG B 1 186 ? -20 24.297 13.031 1 98.12 186 ARG B N 1
ATOM 4519 C CA . ARG B 1 186 ? -19.609 24.078 11.641 1 98.12 186 ARG B CA 1
ATOM 4520 C C . ARG B 1 186 ? -19.594 22.594 11.312 1 98.12 186 ARG B C 1
ATOM 4522 O O . ARG B 1 186 ? -19.938 22.188 10.203 1 98.12 186 ARG B O 1
ATOM 4529 N N . ARG B 1 187 ? -19.172 21.781 12.242 1 98.44 187 ARG B N 1
ATOM 4530 C CA . ARG B 1 187 ? -19.234 20.328 12.062 1 98.44 187 ARG B CA 1
ATOM 4531 C C . ARG B 1 187 ? -20.656 19.875 11.82 1 98.44 187 ARG B C 1
ATOM 4533 O O . ARG B 1 187 ? -20.906 19.062 10.922 1 98.44 187 ARG B O 1
ATOM 4540 N N . ARG B 1 188 ? -21.531 20.375 12.625 1 98.31 188 ARG B N 1
ATOM 4541 C CA . ARG B 1 188 ? -22.938 20.031 12.477 1 98.31 188 ARG B CA 1
ATOM 4542 C C . ARG B 1 188 ? -23.469 20.453 11.109 1 98.31 188 ARG B C 1
ATOM 4544 O O . ARG B 1 188 ? -24.219 19.719 10.477 1 98.31 188 ARG B O 1
ATOM 4551 N N . ALA B 1 189 ? -23.109 21.641 10.742 1 98.44 189 ALA B N 1
ATOM 4552 C CA . ALA B 1 189 ? -23.531 22.156 9.445 1 98.44 189 ALA B CA 1
ATOM 4553 C C . ALA B 1 189 ? -23.016 21.281 8.312 1 98.44 189 ALA B C 1
ATOM 4555 O O . ALA B 1 189 ? -23.734 20.969 7.367 1 98.44 189 ALA B O 1
ATOM 4556 N N . LEU B 1 190 ? -21.766 20.859 8.359 1 98.38 190 LEU B N 1
ATOM 4557 C CA . LEU B 1 190 ? -21.156 20.016 7.336 1 98.38 190 LEU B CA 1
ATOM 4558 C C . LEU B 1 190 ? -21.766 18.625 7.348 1 98.38 190 LEU B C 1
ATOM 4560 O O . LEU B 1 190 ? -21.938 18 6.297 1 98.38 190 LEU B O 1
ATOM 4564 N N . ALA B 1 191 ? -22.016 18.109 8.547 1 98.31 191 ALA B N 1
ATOM 4565 C CA . ALA B 1 191 ? -22.688 16.812 8.664 1 98.31 191 ALA B CA 1
ATOM 4566 C C . ALA B 1 191 ? -24.094 16.859 8.047 1 98.31 191 ALA B C 1
ATOM 4568 O O . ALA B 1 191 ? -24.5 15.914 7.375 1 98.31 191 ALA B O 1
ATOM 4569 N N . ALA B 1 192 ? -24.781 17.938 8.344 1 98.06 192 ALA B N 1
ATOM 4570 C CA . ALA B 1 192 ? -26.094 18.125 7.742 1 98.06 192 ALA B CA 1
ATOM 4571 C C . ALA B 1 192 ? -26 18.203 6.223 1 98.06 192 ALA B C 1
ATOM 4573 O O . ALA B 1 192 ? -26.812 17.609 5.512 1 98.06 192 ALA B O 1
ATOM 4574 N N . PHE B 1 193 ? -25.047 18.938 5.773 1 98 193 PHE B N 1
ATOM 4575 C CA . PHE B 1 193 ? -24.797 19 4.34 1 98 193 PHE B CA 1
ATOM 4576 C C . PHE B 1 193 ? -24.531 17.609 3.771 1 98 193 PHE B C 1
ATOM 4578 O O . PHE B 1 193 ? -25.078 17.25 2.727 1 98 193 PHE B O 1
ATOM 4585 N N . ALA B 1 194 ? -23.734 16.766 4.426 1 97.81 194 ALA B N 1
ATOM 4586 C CA . ALA B 1 194 ? -23.375 15.43 3.982 1 97.81 194 ALA B CA 1
ATOM 4587 C C . ALA B 1 194 ? -24.609 14.547 3.82 1 97.81 194 ALA B C 1
ATOM 4589 O O . ALA B 1 194 ? -24.656 13.688 2.934 1 97.81 194 ALA B O 1
ATOM 4590 N N . GLN B 1 195 ? -25.594 14.758 4.602 1 96.94 195 GLN B N 1
ATOM 4591 C CA . GLN B 1 195 ? -26.797 13.914 4.621 1 96.94 195 GLN B CA 1
ATOM 4592 C C . GLN B 1 195 ? -27.594 14.07 3.334 1 96.94 195 GLN B C 1
ATOM 4594 O O . GLN B 1 195 ? -28.359 13.18 2.971 1 96.94 195 GLN B O 1
ATOM 4599 N N . THR B 1 196 ? -27.391 15.164 2.639 1 95.06 196 THR B N 1
ATOM 4600 C CA . THR B 1 196 ? -28.172 15.391 1.426 1 95.06 196 THR B CA 1
ATOM 4601 C C . THR B 1 196 ? -27.25 15.445 0.202 1 95.06 196 THR B C 1
ATOM 4603 O O . THR B 1 196 ? -27.734 15.547 -0.93 1 95.06 196 THR B O 1
ATOM 4606 N N . SER B 1 197 ? -25.969 15.375 0.447 1 96.06 197 SER B N 1
ATOM 4607 C CA . SER B 1 197 ? -24.984 15.5 -0.627 1 96.06 197 SER B CA 1
ATOM 4608 C C . SER B 1 197 ? -24.953 14.242 -1.494 1 96.06 197 SER B C 1
ATOM 4610 O O . SER B 1 197 ? -25.016 13.125 -0.979 1 96.06 197 SER B O 1
ATOM 4612 N N . PRO B 1 198 ? -24.891 14.414 -2.797 1 95.56 198 PRO B N 1
ATOM 4613 C CA . PRO B 1 198 ? -24.766 13.242 -3.676 1 95.56 198 PRO B CA 1
ATOM 4614 C C . PRO B 1 198 ? -23.359 12.68 -3.719 1 95.56 198 PRO B C 1
ATOM 4616 O O . PRO B 1 198 ? -23.078 11.758 -4.492 1 95.56 198 PRO B O 1
ATOM 4619 N N . PHE B 1 199 ? -22.469 13.219 -3.023 1 97.25 199 PHE B N 1
ATOM 4620 C CA . PHE B 1 199 ? -21.094 12.75 -2.9 1 97.25 199 PHE B CA 1
ATOM 4621 C C . PHE B 1 199 ? -20.656 12.711 -1.44 1 97.25 199 PHE B C 1
ATOM 4623 O O . PHE B 1 199 ? -21.25 13.375 -0.593 1 97.25 199 PHE B O 1
ATOM 4630 N N . PRO B 1 200 ? -19.625 11.852 -1.104 1 98 200 PRO B N 1
ATOM 4631 C CA . PRO B 1 200 ? -19.219 11.742 0.296 1 98 200 PRO B CA 1
ATOM 4632 C C . PRO B 1 200 ? -18.438 12.969 0.778 1 98 200 PRO B C 1
ATOM 4634 O O . PRO B 1 200 ? -17.656 13.547 0.021 1 98 200 PRO B O 1
ATOM 4637 N N . VAL B 1 201 ? -18.672 13.359 1.995 1 98.56 201 VAL B N 1
ATOM 4638 C CA . VAL B 1 201 ? -17.828 14.273 2.75 1 98.56 201 VAL B CA 1
ATOM 4639 C C . VAL B 1 201 ? -16.812 13.477 3.568 1 98.56 201 VAL B C 1
ATOM 4641 O O . VAL B 1 201 ? -17.188 12.648 4.402 1 98.56 201 VAL B O 1
ATOM 4644 N N . LEU B 1 202 ? -15.539 13.664 3.291 1 98.81 202 LEU B N 1
ATOM 4645 C CA . LEU B 1 202 ? -14.461 12.977 3.996 1 98.81 202 LEU B CA 1
ATOM 4646 C C . LEU B 1 202 ? -14.023 13.766 5.227 1 98.81 202 LEU B C 1
ATOM 4648 O O . LEU B 1 202 ? -13.75 14.969 5.133 1 98.81 202 LEU B O 1
ATOM 4652 N N . GLU B 1 203 ? -14.039 13.133 6.363 1 98.81 203 GLU B N 1
ATOM 4653 C CA . GLU B 1 203 ? -13.461 13.633 7.609 1 98.81 203 GLU B CA 1
ATOM 4654 C C . GLU B 1 203 ? -12.094 13.016 7.871 1 98.81 203 GLU B C 1
ATOM 4656 O O . GLU B 1 203 ? -11.992 11.922 8.422 1 98.81 203 GLU B O 1
ATOM 4661 N N . ASP B 1 204 ? -11.047 13.703 7.434 1 98.75 204 ASP B N 1
ATOM 4662 C CA . ASP B 1 204 ? -9.68 13.266 7.68 1 98.75 204 ASP B CA 1
ATOM 4663 C C . ASP B 1 204 ? -9.188 13.734 9.047 1 98.75 204 ASP B C 1
ATOM 4665 O O . ASP B 1 204 ? -9.047 14.938 9.281 1 98.75 204 ASP B O 1
ATOM 4669 N N . ASP B 1 205 ? -8.906 12.773 9.938 1 98.31 205 ASP B N 1
ATOM 4670 C CA . ASP B 1 205 ? -8.656 13.164 11.32 1 98.31 205 ASP B CA 1
ATOM 4671 C C . ASP B 1 205 ? -7.391 12.5 11.859 1 98.31 205 ASP B C 1
ATOM 4673 O O . ASP B 1 205 ? -7.441 11.758 12.844 1 98.31 205 ASP B O 1
ATOM 4677 N N . PRO B 1 206 ? -6.23 12.852 11.336 1 97.62 206 PRO B N 1
ATOM 4678 C CA . PRO B 1 206 ? -4.996 12.289 11.883 1 97.62 206 PRO B CA 1
ATOM 4679 C C . PRO B 1 206 ? -4.582 12.938 13.203 1 97.62 206 PRO B C 1
ATOM 4681 O O . PRO B 1 206 ? -3.801 12.359 13.961 1 97.62 206 PRO B O 1
ATOM 4684 N N . TYR B 1 207 ? -5.137 14.141 13.555 1 97.44 207 TYR B N 1
ATOM 4685 C CA . TYR B 1 207 ? -4.582 14.93 14.648 1 97.44 207 TYR B CA 1
ATOM 4686 C C . TYR B 1 207 ? -5.594 15.078 15.781 1 97.44 207 TYR B C 1
ATOM 4688 O O . TYR B 1 207 ? -5.309 15.711 16.797 1 97.44 207 TYR B O 1
ATOM 4696 N N . GLY B 1 208 ? -6.773 14.516 15.617 1 96.25 208 GLY B N 1
ATOM 4697 C CA . GLY B 1 208 ? -7.844 14.766 16.562 1 96.25 208 GLY B CA 1
ATOM 4698 C C . GLY B 1 208 ? -7.457 14.445 18 1 96.25 208 GLY B C 1
ATOM 4699 O O . GLY B 1 208 ? -7.91 15.109 18.938 1 96.25 208 GLY B O 1
ATOM 4700 N N . ALA B 1 209 ? -6.594 13.516 18.188 1 96.06 209 ALA B N 1
ATOM 4701 C CA . ALA B 1 209 ? -6.188 13.078 19.531 1 96.06 209 ALA B CA 1
ATOM 4702 C C . ALA B 1 209 ? -5.168 14.039 20.125 1 96.06 209 ALA B C 1
ATOM 4704 O O . ALA B 1 209 ? -4.902 14 21.328 1 96.06 209 ALA B O 1
ATOM 4705 N N . LEU B 1 210 ? -4.598 14.93 19.344 1 97.25 210 LEU B N 1
ATOM 4706 C CA . LEU B 1 210 ? -3.533 15.828 19.797 1 97.25 210 LEU B CA 1
ATOM 4707 C C . LEU B 1 210 ? -4.098 17.172 20.219 1 97.25 210 LEU B C 1
ATOM 4709 O O . LEU B 1 210 ? -3.607 18.219 19.781 1 97.25 210 LEU B O 1
ATOM 4713 N N . ASN B 1 211 ? -5.105 17.141 20.953 1 95.69 211 ASN B N 1
ATOM 4714 C CA . ASN B 1 211 ? -5.742 18.344 21.5 1 95.69 211 ASN B CA 1
ATOM 4715 C C . ASN B 1 211 ? -5.023 18.844 22.75 1 95.69 211 ASN B C 1
ATOM 4717 O O . ASN B 1 211 ? -4.801 18.078 23.688 1 95.69 211 ASN B O 1
ATOM 4721 N N . TYR B 1 212 ? -4.633 20.141 22.812 1 94.19 212 TYR B N 1
ATOM 4722 C CA . TYR B 1 212 ? -3.871 20.703 23.922 1 94.19 212 TYR B CA 1
ATOM 4723 C C . TYR B 1 212 ? -4.793 21.406 24.922 1 94.19 212 TYR B C 1
ATOM 4725 O O . TYR B 1 212 ? -4.418 21.625 26.062 1 94.19 212 TYR B O 1
ATOM 4733 N N . ALA B 1 213 ? -5.816 21.859 24.328 1 85.69 213 ALA B N 1
ATOM 4734 C CA . ALA B 1 213 ? -6.711 22.672 25.141 1 85.69 213 ALA B CA 1
ATOM 4735 C C . ALA B 1 213 ? -8.164 22.25 24.953 1 85.69 213 ALA B C 1
ATOM 4737 O O . ALA B 1 213 ? -8.594 21.953 23.844 1 85.69 213 ALA B O 1
ATOM 4738 N N . GLY B 1 214 ? -8.766 22.219 26.094 1 82.56 214 GLY B N 1
ATOM 4739 C CA . GLY B 1 214 ? -10.195 21.969 26.016 1 82.56 214 GLY B CA 1
ATOM 4740 C C . GLY B 1 214 ? -10.523 20.5 25.812 1 82.56 214 GLY B C 1
ATOM 4741 O O . GLY B 1 214 ? -9.641 19.641 25.875 1 82.56 214 GLY B O 1
ATOM 4742 N N . GLU B 1 215 ? -11.797 20.219 25.641 1 88.38 215 GLU B N 1
ATOM 4743 C CA . GLU B 1 215 ? -12.297 18.875 25.406 1 88.38 215 GLU B CA 1
ATOM 4744 C C . GLU B 1 215 ? -12.328 18.547 23.922 1 88.38 215 GLU B C 1
ATOM 4746 O O . GLU B 1 215 ? -12.516 19.422 23.094 1 88.38 215 GLU B O 1
ATOM 4751 N N . PRO B 1 216 ? -12.109 17.25 23.656 1 91.62 216 PRO B N 1
ATOM 4752 C CA . PRO B 1 216 ? -12.297 16.844 22.25 1 91.62 216 PRO B CA 1
ATOM 4753 C C . PRO B 1 216 ? -13.711 17.125 21.734 1 91.62 216 PRO B C 1
ATOM 4755 O O . PRO B 1 216 ? -14.68 17 22.484 1 91.62 216 PRO B O 1
ATOM 4758 N N . LEU B 1 217 ? -13.789 17.578 20.5 1 95.62 217 LEU B N 1
ATOM 4759 C CA . LEU B 1 217 ? -15.078 17.797 19.859 1 95.62 217 LEU B CA 1
ATOM 4760 C C . LEU B 1 217 ? -15.586 16.531 19.188 1 95.62 217 LEU B C 1
ATOM 4762 O O . LEU B 1 217 ? -14.789 15.664 18.812 1 95.62 217 LEU B O 1
ATOM 4766 N N . PRO B 1 218 ? -16.891 16.375 19.062 1 96.81 218 PRO B N 1
ATOM 4767 C CA . PRO B 1 218 ? -17.422 15.195 18.359 1 96.81 218 PRO B CA 1
ATOM 4768 C C . PRO B 1 218 ? -17.016 15.148 16.891 1 96.81 218 PRO B C 1
ATOM 4770 O O . PRO B 1 218 ? -16.828 16.203 16.266 1 96.81 218 PRO B O 1
ATOM 4773 N N . THR B 1 219 ? -16.891 13.93 16.422 1 97.88 219 THR B N 1
ATOM 4774 C CA . THR B 1 219 ? -16.594 13.766 15 1 97.88 219 THR B CA 1
ATOM 4775 C C . THR B 1 219 ? -17.812 14.07 14.156 1 97.88 219 THR B C 1
ATOM 4777 O O . THR B 1 219 ? -18.953 13.938 14.617 1 97.88 219 THR B O 1
ATOM 4780 N N . MET B 1 220 ? -17.578 14.492 12.891 1 98.38 220 MET B N 1
ATOM 4781 C CA . MET B 1 220 ? -18.672 14.562 11.93 1 98.38 220 MET B CA 1
ATOM 4782 C C . MET B 1 220 ? -19.266 13.18 11.688 1 98.38 220 MET B C 1
ATOM 4784 O O . MET B 1 220 ? -20.484 13.055 11.469 1 98.38 220 MET B O 1
ATOM 4788 N N . LEU B 1 221 ? -18.438 12.133 11.742 1 98.5 221 LEU B N 1
ATOM 4789 C CA . LEU B 1 221 ? -18.891 10.758 11.594 1 98.5 221 LEU B CA 1
ATOM 4790 C C . LEU B 1 221 ? -20.016 10.445 12.578 1 98.5 221 LEU B C 1
ATOM 4792 O O . LEU B 1 221 ? -21.047 9.883 12.195 1 98.5 221 LEU B O 1
ATOM 4796 N N . SER B 1 222 ? -19.859 10.805 13.836 1 97.88 222 SER B N 1
ATOM 4797 C CA . SER B 1 222 ? -20.859 10.508 14.852 1 97.88 222 SER B CA 1
ATOM 4798 C C . SER B 1 222 ? -22.156 11.266 14.578 1 97.88 222 SER B C 1
ATOM 4800 O O . SER B 1 222 ? -23.234 10.844 15.008 1 97.88 222 SER B O 1
ATOM 4802 N N . MET B 1 223 ? -22.109 12.359 13.859 1 97.62 223 MET B N 1
ATOM 4803 C CA . MET B 1 223 ? -23.266 13.203 13.555 1 97.62 223 MET B CA 1
ATOM 4804 C C . MET B 1 223 ? -24.031 12.656 12.352 1 97.62 223 MET B C 1
ATOM 4806 O O . MET B 1 223 ? -25.234 12.867 12.234 1 97.62 223 MET B O 1
ATOM 4810 N N . ALA B 1 224 ? -23.312 12.023 11.477 1 96.56 224 ALA B N 1
ATOM 4811 C CA . ALA B 1 224 ? -23.891 11.461 10.266 1 96.56 224 ALA B CA 1
ATOM 4812 C C . ALA B 1 224 ? -23.172 10.188 9.844 1 96.56 224 ALA B C 1
ATOM 4814 O O . ALA B 1 224 ? -22.547 10.133 8.773 1 96.56 224 ALA B O 1
ATOM 4815 N N . PRO B 1 225 ? -23.266 9.07 10.562 1 92.88 225 PRO B N 1
ATOM 4816 C CA . PRO B 1 225 ? -22.453 7.867 10.43 1 92.88 225 PRO B CA 1
ATOM 4817 C C . PRO B 1 225 ? -22.594 7.195 9.062 1 92.88 225 PRO B C 1
ATOM 4819 O O . PRO B 1 225 ? -21.688 6.488 8.617 1 92.88 225 PRO B O 1
ATOM 4822 N N . ASP B 1 226 ? -23.688 7.426 8.344 1 90.69 226 ASP B N 1
ATOM 4823 C CA . ASP B 1 226 ? -23.906 6.766 7.055 1 90.69 226 ASP B CA 1
ATOM 4824 C C . ASP B 1 226 ? -23.609 7.719 5.895 1 90.69 226 ASP B C 1
ATOM 4826 O O . ASP B 1 226 ? -23.797 7.359 4.73 1 90.69 226 ASP B O 1
ATOM 4830 N N . HIS B 1 227 ? -23.156 8.961 6.301 1 94.62 227 HIS B N 1
ATOM 4831 C CA . HIS B 1 227 ? -23.016 9.953 5.242 1 94.62 227 HIS B CA 1
ATOM 4832 C C . HIS B 1 227 ? -21.641 10.609 5.273 1 94.62 227 HIS B C 1
ATOM 4834 O O . HIS B 1 227 ? -21.312 11.438 4.414 1 94.62 227 HIS B O 1
ATOM 4840 N N . VAL B 1 228 ? -20.844 10.25 6.297 1 97.94 228 VAL B N 1
ATOM 4841 C CA . VAL B 1 228 ? -19.484 10.75 6.434 1 97.94 228 VAL B CA 1
ATOM 4842 C C . VAL B 1 228 ? -18.484 9.602 6.297 1 97.94 228 VAL B C 1
ATOM 4844 O O . VAL B 1 228 ? -18.703 8.516 6.836 1 97.94 228 VAL B O 1
ATOM 4847 N N . VAL B 1 229 ? -17.484 9.742 5.477 1 98.75 229 VAL B N 1
ATOM 4848 C CA . VAL B 1 229 ? -16.344 8.828 5.438 1 98.75 229 VAL B CA 1
ATOM 4849 C C . VAL B 1 229 ? -15.219 9.359 6.324 1 98.75 229 VAL B C 1
ATOM 4851 O O . VAL B 1 229 ? -14.766 10.492 6.145 1 98.75 229 VAL B O 1
ATOM 4854 N N . HIS B 1 230 ? -14.82 8.594 7.262 1 98.88 230 HIS B N 1
ATOM 4855 C CA . HIS B 1 230 ? -13.82 9.016 8.242 1 98.88 230 HIS B CA 1
ATOM 4856 C C . HIS B 1 230 ? -12.484 8.328 7.996 1 98.88 230 HIS B C 1
ATOM 4858 O O . HIS B 1 230 ? -12.438 7.117 7.758 1 98.88 230 HIS B O 1
ATOM 4864 N N . LEU B 1 231 ? -11.453 9.117 7.996 1 98.88 231 LEU B N 1
ATOM 4865 C CA . LEU B 1 231 ? -10.094 8.609 7.863 1 98.88 231 LEU B CA 1
ATOM 4866 C C . LEU B 1 231 ? -9.305 8.82 9.156 1 98.88 231 LEU B C 1
ATOM 4868 O O . LEU B 1 231 ? -9.242 9.938 9.672 1 98.88 231 LEU B O 1
ATOM 4872 N N . GLY B 1 232 ? -8.719 7.73 9.641 1 98.44 232 GLY B N 1
ATOM 4873 C CA . GLY B 1 232 ? -7.883 7.781 10.828 1 98.44 232 GLY B CA 1
ATOM 4874 C C . GLY B 1 232 ? -6.547 7.094 10.648 1 98.44 232 GLY B C 1
ATOM 4875 O O . GLY B 1 232 ? -6.305 6.461 9.617 1 98.44 232 GLY B O 1
ATOM 4876 N N . THR B 1 233 ? -5.633 7.301 11.594 1 98.12 233 THR B N 1
ATOM 4877 C CA . THR B 1 233 ? -4.309 6.695 11.539 1 98.12 233 THR B CA 1
ATOM 4878 C C . THR B 1 233 ? -3.752 6.492 12.945 1 98.12 233 THR B C 1
ATOM 4880 O O . THR B 1 233 ? -4.156 7.18 13.891 1 98.12 233 THR B O 1
ATOM 4883 N N . PHE B 1 234 ? -2.867 5.562 13.086 1 98.19 234 PHE B N 1
ATOM 4884 C CA . PHE B 1 234 ? -2.154 5.355 14.336 1 98.19 234 PHE B CA 1
ATOM 4885 C C . PHE B 1 234 ? -0.78 6.016 14.297 1 98.19 234 PHE B C 1
ATOM 4887 O O . PHE B 1 234 ? -0.026 5.957 15.266 1 98.19 234 PHE B O 1
ATOM 4894 N N . SER B 1 235 ? -0.465 6.676 13.234 1 97.44 235 SER B N 1
ATOM 4895 C CA . SER B 1 235 ? 0.869 7.223 13 1 97.44 235 SER B CA 1
ATOM 4896 C C . SER B 1 235 ? 1.2 8.312 14.016 1 97.44 235 SER B C 1
ATOM 4898 O O . SER B 1 235 ? 2.359 8.477 14.398 1 97.44 235 SER B O 1
ATOM 4900 N N . LYS B 1 236 ? 0.184 9.094 14.438 1 97 236 LYS B N 1
ATOM 4901 C CA . LYS B 1 236 ? 0.458 10.305 15.211 1 97 236 LYS B CA 1
ATOM 4902 C C . LYS B 1 236 ? 0.361 10.031 16.703 1 97 236 LYS B C 1
ATOM 4904 O O . LYS B 1 236 ? 0.814 10.836 17.531 1 97 236 LYS B O 1
ATOM 4909 N N . VAL B 1 237 ? -0.176 8.852 17.047 1 96.44 237 VAL B N 1
ATOM 4910 C CA . VAL B 1 237 ? -0.392 8.594 18.469 1 96.44 237 VAL B CA 1
ATOM 4911 C C . VAL B 1 237 ? 0.351 7.328 18.891 1 96.44 237 VAL B C 1
ATOM 4913 O O . VAL B 1 237 ? 0.493 7.047 20.078 1 96.44 237 VAL B O 1
ATOM 4916 N N . LEU B 1 238 ? 0.793 6.484 17.953 1 97 238 LEU B N 1
ATOM 4917 C CA . LEU B 1 238 ? 1.591 5.289 18.203 1 97 238 LEU B CA 1
ATOM 4918 C C . LEU B 1 238 ? 2.959 5.395 17.547 1 97 238 LEU B C 1
ATOM 4920 O O . LEU B 1 238 ? 3.902 5.922 18.141 1 97 238 LEU B O 1
ATOM 4924 N N . ALA B 1 239 ? 3.01 5.07 16.203 1 97.44 239 ALA B N 1
ATOM 4925 C CA . ALA B 1 239 ? 4.262 5.141 15.461 1 97.44 239 ALA B CA 1
ATOM 4926 C C . ALA B 1 239 ? 4.004 5.105 13.953 1 97.44 239 ALA B C 1
ATOM 4928 O O . ALA B 1 239 ? 3.354 4.188 13.453 1 97.44 239 ALA B O 1
ATOM 4929 N N . PRO B 1 240 ? 4.543 6.133 13.312 1 97.25 240 PRO B N 1
ATOM 4930 C CA . PRO B 1 240 ? 4.297 6.188 11.867 1 97.25 240 PRO B CA 1
ATOM 4931 C C . PRO B 1 240 ? 4.957 5.043 11.109 1 97.25 240 PRO B C 1
ATOM 4933 O O . PRO B 1 240 ? 4.496 4.664 10.031 1 97.25 240 PRO B O 1
ATOM 4936 N N . GLY B 1 241 ? 6 4.395 11.664 1 97.62 241 GLY B N 1
ATOM 4937 C CA . GLY B 1 241 ? 6.73 3.328 10.992 1 97.62 241 GLY B CA 1
ATOM 4938 C C . GLY B 1 241 ? 5.91 2.064 10.82 1 97.62 241 GLY B C 1
ATOM 4939 O O . GLY B 1 241 ? 6.281 1.182 10.039 1 97.62 241 GLY B O 1
ATOM 4940 N N . LEU B 1 242 ? 4.777 1.931 11.531 1 98.5 242 LEU B N 1
ATOM 4941 C CA . LEU B 1 242 ? 3.885 0.785 11.398 1 98.5 242 LEU B CA 1
ATOM 4942 C C . LEU B 1 242 ? 3.021 0.906 10.148 1 98.5 242 LEU B C 1
ATOM 4944 O O . LEU B 1 242 ? 2.502 -0.094 9.648 1 98.5 242 LEU B O 1
ATOM 4948 N N . ARG B 1 243 ? 2.801 2.109 9.695 1 98.31 243 ARG B N 1
ATOM 4949 C CA . ARG B 1 243 ? 1.972 2.422 8.539 1 98.31 243 ARG B CA 1
ATOM 4950 C C . ARG B 1 243 ? 0.579 1.818 8.68 1 98.31 243 ARG B C 1
ATOM 4952 O O . ARG B 1 243 ? 0.108 1.112 7.785 1 98.31 243 ARG B O 1
ATOM 4959 N N . ILE B 1 244 ? -0.13 2.162 9.758 1 98.81 244 ILE B N 1
ATOM 4960 C CA . ILE B 1 244 ? -1.485 1.661 9.953 1 98.81 244 ILE B CA 1
ATOM 4961 C C . ILE B 1 244 ? -2.467 2.83 9.984 1 98.81 244 ILE B C 1
ATOM 4963 O O . ILE B 1 244 ? -2.377 3.701 10.859 1 98.81 244 ILE B O 1
ATOM 4967 N N . GLY B 1 245 ? -3.291 2.932 9.031 1 98.69 245 GLY B N 1
ATOM 4968 C CA . GLY B 1 245 ? -4.453 3.805 8.977 1 98.69 245 GLY B CA 1
ATOM 4969 C C . GLY B 1 245 ? -5.758 3.051 8.781 1 98.69 245 GLY B C 1
ATOM 4970 O O . GLY B 1 245 ? -5.781 1.819 8.836 1 98.69 245 GLY B O 1
ATOM 4971 N N . TYR B 1 246 ? -6.855 3.758 8.617 1 98.88 246 TYR B N 1
ATOM 4972 C CA . TYR B 1 246 ? -8.125 3.082 8.383 1 98.88 246 TYR B CA 1
ATOM 4973 C C . TYR B 1 246 ? -9.141 4.035 7.77 1 98.88 246 TYR B C 1
ATOM 4975 O O . TYR B 1 246 ? -9.008 5.258 7.879 1 98.88 246 TYR B O 1
ATOM 4983 N N . ILE B 1 247 ? -10.094 3.482 7.102 1 98.88 247 ILE B N 1
ATOM 4984 C CA . ILE B 1 247 ? -11.289 4.133 6.57 1 98.88 247 ILE B CA 1
ATOM 4985 C C . ILE B 1 247 ? -12.531 3.588 7.277 1 98.88 247 ILE B C 1
ATOM 4987 O O . ILE B 1 247 ? -12.664 2.375 7.461 1 98.88 247 ILE B O 1
ATOM 4991 N N . ILE B 1 248 ? -13.312 4.406 7.75 1 98.88 248 ILE B N 1
ATOM 4992 C CA . ILE B 1 248 ? -14.672 4.059 8.148 1 98.88 248 ILE B CA 1
ATOM 4993 C C . ILE B 1 248 ? -15.664 4.602 7.121 1 98.88 248 ILE B C 1
ATOM 4995 O O . ILE B 1 248 ? -15.766 5.816 6.93 1 98.88 248 ILE B O 1
ATOM 4999 N N . ALA B 1 249 ? -16.375 3.795 6.457 1 98.19 249 ALA B N 1
ATOM 5000 C CA . ALA B 1 249 ? -17.25 4.188 5.355 1 98.19 249 ALA B CA 1
ATOM 5001 C C . ALA B 1 249 ? -18.562 3.391 5.383 1 98.19 249 ALA B C 1
ATOM 5003 O O . ALA B 1 249 ? -18.609 2.305 5.965 1 98.19 249 ALA B O 1
ATOM 5004 N N . PRO B 1 250 ? -19.656 3.973 4.754 1 96.5 250 PRO B N 1
ATOM 5005 C CA . PRO B 1 250 ? -20.828 3.135 4.523 1 96.5 250 PRO B CA 1
ATOM 5006 C C . PRO B 1 250 ? -20.484 1.818 3.828 1 96.5 250 PRO B C 1
ATOM 5008 O O . PRO B 1 250 ? -19.562 1.768 3.01 1 96.5 250 PRO B O 1
ATOM 5011 N N . GLU B 1 251 ? -21.25 0.749 4.121 1 94.88 251 GLU B N 1
ATOM 5012 C CA . GLU B 1 251 ? -20.906 -0.621 3.754 1 94.88 251 GLU B CA 1
ATOM 5013 C C . GLU B 1 251 ? -20.797 -0.777 2.24 1 94.88 251 GLU B C 1
ATOM 5015 O O . GLU B 1 251 ? -19.969 -1.534 1.742 1 94.88 251 GLU B O 1
ATOM 5020 N N . GLU B 1 252 ? -21.656 -0.031 1.505 1 93.56 252 GLU B N 1
ATOM 5021 C CA . GLU B 1 252 ? -21.625 -0.139 0.05 1 93.56 252 GLU B CA 1
ATOM 5022 C C . GLU B 1 252 ? -20.312 0.398 -0.511 1 93.56 252 GLU B C 1
ATOM 5024 O O . GLU B 1 252 ? -19.734 -0.186 -1.435 1 93.56 252 GLU B O 1
ATOM 5029 N N . LEU B 1 253 ? -19.891 1.548 -0 1 96.44 253 LEU B N 1
ATOM 5030 C CA . LEU B 1 253 ? -18.594 2.094 -0.419 1 96.44 253 LEU B CA 1
ATOM 5031 C C . LEU B 1 253 ? -17.453 1.231 0.095 1 96.44 253 LEU B C 1
ATOM 5033 O O . LEU B 1 253 ? -16.469 1.012 -0.616 1 96.44 253 LEU B O 1
ATOM 5037 N N . HIS B 1 254 ? -17.609 0.752 1.369 1 96.81 254 HIS B N 1
ATOM 5038 C CA . HIS B 1 254 ? -16.625 -0.131 1.968 1 96.81 254 HIS B CA 1
ATOM 5039 C C . HIS B 1 254 ? -16.359 -1.342 1.08 1 96.81 254 HIS B C 1
ATOM 5041 O O . HIS B 1 254 ? -15.195 -1.72 0.868 1 96.81 254 HIS B O 1
ATOM 5047 N N . PHE B 1 255 ? -17.359 -1.92 0.546 1 94.31 255 PHE B N 1
ATOM 5048 C CA . PHE B 1 255 ? -17.25 -3.102 -0.302 1 94.31 255 PHE B CA 1
ATOM 5049 C C . PHE B 1 255 ? -16.375 -2.818 -1.517 1 94.31 255 PHE B C 1
ATOM 5051 O O . PHE B 1 255 ? -15.484 -3.611 -1.847 1 94.31 255 PHE B O 1
ATOM 5058 N N . LYS B 1 256 ? -16.531 -1.687 -2.15 1 95.5 256 LYS B N 1
ATOM 5059 C CA . LYS B 1 256 ? -15.75 -1.312 -3.324 1 95.5 256 LYS B CA 1
ATOM 5060 C C . LYS B 1 256 ? -14.312 -0.978 -2.943 1 95.5 256 LYS B C 1
ATOM 5062 O O . LYS B 1 256 ? -13.383 -1.28 -3.691 1 95.5 256 LYS B O 1
ATOM 5067 N N . LEU B 1 257 ? -14.203 -0.375 -1.777 1 97.75 257 LEU B N 1
ATOM 5068 C CA . LEU B 1 257 ? -12.867 -0.055 -1.286 1 97.75 257 LEU B CA 1
ATOM 5069 C C . LEU B 1 257 ? -12.062 -1.325 -1.031 1 97.75 257 LEU B C 1
ATOM 5071 O O . LEU B 1 257 ? -10.859 -1.372 -1.309 1 97.75 257 LEU B O 1
ATOM 5075 N N . VAL B 1 258 ? -12.688 -2.346 -0.528 1 96.38 258 VAL B N 1
ATOM 5076 C CA . VAL B 1 258 ? -12.031 -3.621 -0.264 1 96.38 258 VAL B CA 1
ATOM 5077 C C . VAL B 1 258 ? -11.562 -4.246 -1.578 1 96.38 258 VAL B C 1
ATOM 5079 O O . VAL B 1 258 ? -10.445 -4.75 -1.672 1 96.38 258 VAL B O 1
ATOM 5082 N N . GLN B 1 259 ? -12.414 -4.207 -2.596 1 94.38 259 GLN B N 1
ATOM 5083 C CA . GLN B 1 259 ? -12.039 -4.727 -3.904 1 94.38 259 GLN B CA 1
ATOM 5084 C C . GLN B 1 259 ? -10.828 -3.986 -4.465 1 94.38 259 GLN B C 1
ATOM 5086 O O . GLN B 1 259 ? -9.883 -4.609 -4.965 1 94.38 259 GLN B O 1
ATOM 5091 N N . ALA B 1 260 ? -10.883 -2.674 -4.375 1 97 260 ALA B N 1
ATOM 5092 C CA . ALA B 1 260 ? -9.773 -1.855 -4.871 1 97 260 ALA B CA 1
ATOM 5093 C C . ALA B 1 260 ? -8.492 -2.152 -4.105 1 97 260 ALA B C 1
ATOM 5095 O O . ALA B 1 260 ? -7.41 -2.225 -4.703 1 97 260 ALA B O 1
ATOM 5096 N N . LYS B 1 261 ? -8.633 -2.32 -2.812 1 97.25 261 LYS B N 1
ATOM 5097 C CA . LYS B 1 261 ? -7.457 -2.582 -1.988 1 97.25 261 LYS B CA 1
ATOM 5098 C C . LYS B 1 261 ? -6.848 -3.941 -2.314 1 97.25 261 LYS B C 1
ATOM 5100 O O . LYS B 1 261 ? -5.625 -4.086 -2.355 1 97.25 261 LYS B O 1
ATOM 5105 N N . GLN B 1 262 ? -7.688 -4.906 -2.479 1 94.44 262 GLN B N 1
ATOM 5106 C CA . GLN B 1 262 ? -7.199 -6.23 -2.842 1 94.44 262 GLN B CA 1
ATOM 5107 C C . GLN B 1 262 ? -6.328 -6.172 -4.09 1 94.44 262 GLN B C 1
ATOM 5109 O O . GLN B 1 262 ? -5.258 -6.785 -4.137 1 94.44 262 GLN B O 1
ATOM 5114 N N . ALA B 1 263 ? -6.781 -5.441 -5.023 1 95 263 ALA B N 1
ATOM 5115 C CA . ALA B 1 263 ? -6.062 -5.297 -6.285 1 95 263 ALA B CA 1
ATOM 5116 C C . ALA B 1 263 ? -4.797 -4.461 -6.105 1 95 263 ALA B C 1
ATOM 5118 O O . ALA B 1 263 ? -3.842 -4.598 -6.871 1 95 263 ALA B O 1
ATOM 5119 N N . THR B 1 264 ? -4.777 -3.604 -5.09 1 97.5 264 THR B N 1
ATOM 5120 C CA . THR B 1 264 ? -3.697 -2.639 -4.902 1 97.5 264 THR B CA 1
ATOM 5121 C C . THR B 1 264 ? -2.527 -3.277 -4.16 1 97.5 264 THR B C 1
ATOM 5123 O O . THR B 1 264 ? -1.375 -3.15 -4.578 1 97.5 264 THR B O 1
ATOM 5126 N N . ASP B 1 265 ? -2.896 -3.955 -3.035 1 97.62 265 ASP B N 1
ATOM 5127 C CA . ASP B 1 265 ? -1.783 -4.473 -2.246 1 97.62 265 ASP B CA 1
ATOM 5128 C C . ASP B 1 265 ? -2.201 -5.707 -1.451 1 97.62 265 ASP B C 1
ATOM 5130 O O . ASP B 1 265 ? -1.502 -6.117 -0.523 1 97.62 265 ASP B O 1
ATOM 5134 N N . LEU B 1 266 ? -3.338 -6.324 -1.771 1 94.94 266 LEU B N 1
ATOM 5135 C CA . LEU B 1 266 ? -3.916 -7.477 -1.085 1 94.94 266 LEU B CA 1
ATOM 5136 C C . LEU B 1 266 ? -4.355 -7.102 0.326 1 94.94 266 LEU B C 1
ATOM 5138 O O . LEU B 1 266 ? -5.543 -7.172 0.65 1 94.94 266 LEU B O 1
ATOM 5142 N N . HIS B 1 267 ? -3.488 -6.711 1.17 1 96.75 267 HIS B N 1
ATOM 5143 C CA . HIS B 1 267 ? -3.818 -6.289 2.527 1 96.75 267 HIS B CA 1
ATOM 5144 C C . HIS B 1 267 ? -2.625 -5.617 3.199 1 96.75 267 HIS B C 1
ATOM 5146 O O . HIS B 1 267 ? -1.506 -5.672 2.686 1 96.75 267 HIS B O 1
ATOM 5152 N N . THR B 1 268 ? -2.867 -4.895 4.266 1 98.56 268 THR B N 1
ATOM 5153 C CA . THR B 1 268 ? -1.858 -4.305 5.141 1 98.56 268 THR B CA 1
ATOM 5154 C C . THR B 1 268 ? -1.108 -5.387 5.91 1 98.56 268 THR B C 1
ATOM 5156 O O . THR B 1 268 ? -1.695 -6.402 6.297 1 98.56 268 THR B O 1
ATOM 5159 N N . PRO B 1 269 ? 0.22 -5.211 6.152 1 98.5 269 PRO B N 1
ATOM 5160 C CA . PRO B 1 269 ? 0.975 -6.262 6.836 1 98.5 269 PRO B CA 1
ATOM 5161 C C . PRO B 1 269 ? 0.283 -6.75 8.109 1 98.5 269 PRO B C 1
ATOM 5163 O O . PRO B 1 269 ? -0.053 -5.949 8.984 1 98.5 269 PRO B O 1
ATOM 5166 N N . SER B 1 270 ? 0.085 -8.078 8.172 1 98 270 SER B N 1
ATOM 5167 C CA . SER B 1 270 ? -0.584 -8.688 9.32 1 98 270 SER B CA 1
ATOM 5168 C C . SER B 1 270 ? 0.225 -8.5 10.594 1 98 270 SER B C 1
ATOM 5170 O O . SER B 1 270 ? -0.339 -8.258 11.664 1 98 270 SER B O 1
ATOM 5172 N N . LEU B 1 271 ? 1.544 -8.562 10.5 1 98.69 271 LEU B N 1
ATOM 5173 C CA . LEU B 1 271 ? 2.408 -8.469 11.672 1 98.69 271 LEU B CA 1
ATOM 5174 C C . LEU B 1 271 ? 2.256 -7.121 12.359 1 98.69 271 LEU B C 1
ATOM 5176 O O . LEU B 1 271 ? 2.051 -7.055 13.578 1 98.69 271 LEU B O 1
ATOM 5180 N N . THR B 1 272 ? 2.314 -6.027 11.586 1 98.75 272 THR B N 1
ATOM 5181 C CA . THR B 1 272 ? 2.24 -4.707 12.203 1 98.75 272 THR B CA 1
ATOM 5182 C C . THR B 1 272 ? 0.86 -4.469 12.805 1 98.75 272 THR B C 1
ATOM 5184 O O . THR B 1 272 ? 0.738 -3.828 13.852 1 98.75 272 THR B O 1
ATOM 5187 N N . GLN B 1 273 ? -0.202 -4.965 12.164 1 98.75 273 GLN B N 1
ATOM 5188 C CA . GLN B 1 273 ? -1.547 -4.82 12.719 1 98.75 273 GLN B CA 1
ATOM 5189 C C . GLN B 1 273 ? -1.665 -5.516 14.07 1 98.75 273 GLN B C 1
ATOM 5191 O O . GLN B 1 273 ? -2.225 -4.953 15.016 1 98.75 273 GLN B O 1
ATOM 5196 N N . ARG B 1 274 ? -1.143 -6.727 14.148 1 98.69 274 ARG B N 1
ATOM 5197 C CA . ARG B 1 274 ? -1.232 -7.5 15.383 1 98.69 274 ARG B CA 1
ATOM 5198 C C . ARG B 1 274 ? -0.392 -6.871 16.484 1 98.69 274 ARG B C 1
ATOM 5200 O O . ARG B 1 274 ? -0.8 -6.852 17.656 1 98.69 274 ARG B O 1
ATOM 5207 N N . ILE B 1 275 ? 0.805 -6.344 16.141 1 98.75 275 ILE B N 1
ATOM 5208 C CA . ILE B 1 275 ? 1.642 -5.648 17.109 1 98.75 275 ILE B CA 1
ATOM 5209 C C . ILE B 1 275 ? 0.907 -4.418 17.641 1 98.75 275 ILE B C 1
ATOM 5211 O O . ILE B 1 275 ? 0.844 -4.195 18.844 1 98.75 275 ILE B O 1
ATOM 5215 N N . ALA B 1 276 ? 0.343 -3.613 16.75 1 98.62 276 ALA B N 1
ATOM 5216 C CA . ALA B 1 276 ? -0.398 -2.422 17.156 1 98.62 276 ALA B CA 1
ATOM 5217 C C . ALA B 1 276 ? -1.552 -2.785 18.078 1 98.62 276 ALA B C 1
ATOM 5219 O O . ALA B 1 276 ? -1.741 -2.15 19.125 1 98.62 276 ALA B O 1
ATOM 5220 N N . TYR B 1 277 ? -2.297 -3.822 17.688 1 98.69 277 TYR B N 1
ATOM 5221 C CA . TYR B 1 277 ? -3.426 -4.25 18.5 1 98.69 277 TYR B CA 1
ATOM 5222 C C . TYR B 1 277 ? -2.963 -4.688 19.891 1 98.69 277 TYR B C 1
ATOM 5224 O O . TYR B 1 277 ? -3.586 -4.348 20.891 1 98.69 277 TYR B O 1
ATOM 5232 N N . GLU B 1 278 ? -1.884 -5.473 19.891 1 98.44 278 GLU B N 1
ATOM 5233 C CA . GLU B 1 278 ? -1.335 -5.941 21.172 1 98.44 278 GLU B CA 1
ATOM 5234 C C . GLU B 1 278 ? -0.984 -4.77 22.078 1 98.44 278 GLU B C 1
ATOM 5236 O O . GLU B 1 278 ? -1.153 -4.859 23.297 1 98.44 278 GLU B O 1
ATOM 5241 N N . VAL B 1 279 ? -0.552 -3.676 21.578 1 98.31 279 VAL B N 1
ATOM 5242 C CA . VAL B 1 279 ? -0.146 -2.504 22.344 1 98.31 279 VAL B CA 1
ATOM 5243 C C . VAL B 1 279 ? -1.382 -1.774 22.859 1 98.31 279 VAL B C 1
ATOM 5245 O O . VAL B 1 279 ? -1.427 -1.372 24.031 1 98.31 279 VAL B O 1
ATOM 5248 N N . ILE B 1 280 ? -2.439 -1.683 22.094 1 97.69 280 ILE B N 1
ATOM 5249 C CA . ILE B 1 280 ? -3.482 -0.708 22.391 1 97.69 280 ILE B CA 1
ATOM 5250 C C . ILE B 1 280 ? -4.637 -1.395 23.109 1 97.69 280 ILE B C 1
ATOM 5252 O O . ILE B 1 280 ? -5.504 -0.729 23.688 1 97.69 280 ILE B O 1
ATOM 5256 N N . GLN B 1 281 ? -4.746 -2.688 23.062 1 93.56 281 GLN B N 1
ATOM 5257 C CA . GLN B 1 281 ? -5.953 -3.404 23.469 1 93.56 281 GLN B CA 1
ATOM 5258 C C . GLN B 1 281 ? -6.223 -3.232 24.953 1 93.56 281 GLN B C 1
ATOM 5260 O O . GLN B 1 281 ? -7.363 -3.361 25.406 1 93.56 281 GLN B O 1
ATOM 5265 N N . ASP B 1 282 ? -5.297 -2.83 25.812 1 92.62 282 ASP B N 1
ATOM 5266 C CA . ASP B 1 282 ? -5.492 -2.721 27.25 1 92.62 282 ASP B CA 1
ATOM 5267 C C . ASP B 1 282 ? -5.598 -1.26 27.688 1 92.62 282 ASP B C 1
ATOM 5269 O O . ASP B 1 282 ? -5.156 -0.896 28.781 1 92.62 282 ASP B O 1
ATOM 5273 N N . GLY B 1 283 ? -6.043 -0.357 26.812 1 94.12 283 GLY B N 1
ATOM 5274 C CA . GLY B 1 283 ? -6.266 1.036 27.172 1 94.12 283 GLY B CA 1
ATOM 5275 C C . GLY B 1 283 ? -4.996 1.865 27.141 1 94.12 283 GLY B C 1
ATOM 5276 O O . GLY B 1 283 ? -4.961 2.969 27.688 1 94.12 283 GLY B O 1
ATOM 5277 N N . PHE B 1 284 ? -3.992 1.45 26.562 1 97 284 PHE B N 1
ATOM 5278 C CA . PHE B 1 284 ? -2.678 2.082 26.547 1 97 284 PHE B CA 1
ATOM 5279 C C . PHE B 1 284 ? -2.773 3.508 26.016 1 97 284 PHE B C 1
ATOM 5281 O O . PHE B 1 284 ? -2.143 4.418 26.562 1 97 284 PHE B O 1
ATOM 5288 N N . LEU B 1 285 ? -3.566 3.721 24.984 1 96.38 285 LEU B N 1
ATOM 5289 C CA . LEU B 1 285 ? -3.629 5.027 24.344 1 96.38 285 LEU B CA 1
ATOM 5290 C C . LEU B 1 285 ? -4.172 6.082 25.297 1 96.38 285 LEU B C 1
ATOM 5292 O O . LEU B 1 285 ? -3.779 7.25 25.234 1 96.38 285 LEU B O 1
ATOM 5296 N N . ASP B 1 286 ? -5.047 5.707 26.141 1 94.62 286 ASP B N 1
ATOM 5297 C CA . ASP B 1 286 ? -5.645 6.641 27.094 1 94.62 286 ASP B CA 1
ATOM 5298 C C . ASP B 1 286 ? -4.594 7.207 28.047 1 94.62 286 ASP B C 1
ATOM 5300 O O . ASP B 1 286 ? -4.719 8.344 28.516 1 94.62 286 ASP B O 1
ATOM 5304 N N . ALA B 1 287 ? -3.604 6.422 28.328 1 95.94 287 ALA B N 1
ATOM 5305 C CA . ALA B 1 287 ? -2.51 6.875 29.188 1 95.94 287 ALA B CA 1
ATOM 5306 C C . ALA B 1 287 ? -1.407 7.535 28.359 1 95.94 287 ALA B C 1
ATOM 5308 O O . ALA B 1 287 ? -0.73 8.453 28.844 1 95.94 287 ALA B O 1
ATOM 5309 N N . HIS B 1 288 ? -1.237 7.098 27.203 1 97.38 288 HIS B N 1
ATOM 5310 C CA . HIS B 1 288 ? -0.113 7.488 26.359 1 97.38 288 HIS B CA 1
ATOM 5311 C C . HIS B 1 288 ? -0.354 8.844 25.719 1 97.38 288 HIS B C 1
ATOM 5313 O O . HIS B 1 288 ? 0.53 9.703 25.719 1 97.38 288 HIS B O 1
ATOM 5319 N N . ILE B 1 289 ? -1.541 9.109 25.203 1 97.06 289 ILE B N 1
ATOM 5320 C CA . ILE B 1 289 ? -1.872 10.281 24.406 1 97.06 289 ILE B CA 1
ATOM 5321 C C . ILE B 1 289 ? -1.67 11.547 25.234 1 97.06 289 ILE B C 1
ATOM 5323 O O . ILE B 1 289 ? -1.095 12.523 24.766 1 97.06 289 ILE B O 1
ATOM 5327 N N . PRO B 1 290 ? -2.041 11.531 26.531 1 96.75 290 PRO B N 1
ATOM 5328 C CA . PRO B 1 290 ? -1.81 12.734 27.344 1 96.75 290 PRO B CA 1
ATOM 5329 C C . PRO B 1 290 ? -0.332 13.109 27.438 1 96.75 290 PRO B C 1
ATOM 5331 O O . PRO B 1 290 ? 0.004 14.289 27.516 1 96.75 290 PRO B O 1
ATOM 5334 N N . THR B 1 291 ? 0.546 12.164 27.391 1 97 291 THR B N 1
ATOM 5335 C CA . THR B 1 291 ? 1.972 12.461 27.453 1 97 291 THR B CA 1
ATOM 5336 C C . THR B 1 291 ? 2.434 13.133 26.156 1 97 291 THR B C 1
ATOM 5338 O O . THR B 1 291 ? 3.285 14.023 26.188 1 97 291 THR B O 1
ATOM 5341 N N . ILE B 1 292 ? 1.892 12.711 25.078 1 97.62 292 ILE B N 1
ATOM 5342 C CA . ILE B 1 292 ? 2.184 13.328 23.781 1 97.62 292 ILE B CA 1
ATOM 5343 C C . ILE B 1 292 ? 1.682 14.773 23.781 1 97.62 292 ILE B C 1
ATOM 5345 O O . ILE B 1 292 ? 2.412 15.688 23.391 1 97.62 292 ILE B O 1
ATOM 5349 N N . ARG B 1 293 ? 0.418 14.961 24.266 1 97.38 293 ARG B N 1
ATOM 5350 C CA . ARG B 1 293 ? -0.198 16.281 24.312 1 97.38 293 ARG B CA 1
ATOM 5351 C C . ARG B 1 293 ? 0.632 17.25 25.156 1 97.38 293 ARG B C 1
ATOM 5353 O O . ARG B 1 293 ? 0.806 18.406 24.781 1 97.38 293 ARG B O 1
ATOM 5360 N N . LYS B 1 294 ? 1.09 16.75 26.234 1 97.12 294 LYS B N 1
ATOM 5361 C CA . LYS B 1 294 ? 1.897 17.578 27.109 1 97.12 294 LYS B CA 1
ATOM 5362 C C . LYS B 1 294 ? 3.174 18.047 26.422 1 97.12 294 LYS B C 1
ATOM 5364 O O . LYS B 1 294 ? 3.516 19.234 26.453 1 97.12 294 LYS B O 1
ATOM 5369 N N . LEU B 1 295 ? 3.861 17.125 25.797 1 97.12 295 LEU B N 1
ATOM 5370 C CA . LEU B 1 295 ? 5.105 17.453 25.094 1 97.12 295 LEU B CA 1
ATOM 5371 C C . LEU B 1 295 ? 4.844 18.406 23.938 1 97.12 295 LEU B C 1
ATOM 5373 O O . LEU B 1 295 ? 5.504 19.453 23.828 1 97.12 295 LEU B O 1
ATOM 5377 N N . TYR B 1 296 ? 3.9 18.047 23.078 1 97.44 296 TYR B N 1
ATOM 5378 C CA . TYR B 1 296 ? 3.615 18.844 21.891 1 97.44 296 TYR B CA 1
ATOM 5379 C C . TYR B 1 296 ? 3.051 20.203 22.281 1 97.44 296 TYR B C 1
ATOM 5381 O O . TYR B 1 296 ? 3.357 21.219 21.656 1 97.44 296 TYR B O 1
ATOM 5389 N N . GLY B 1 297 ? 2.211 20.234 23.344 1 97.25 297 GLY B N 1
ATOM 5390 C CA . GLY B 1 297 ? 1.694 21.5 23.844 1 97.25 297 GLY B CA 1
ATOM 5391 C C . GLY B 1 297 ? 2.783 22.438 24.312 1 97.25 297 GLY B C 1
ATOM 5392 O O . GLY B 1 297 ? 2.736 23.641 24.031 1 97.25 297 GLY B O 1
ATOM 5393 N N . ALA B 1 298 ? 3.729 21.953 25.031 1 97.19 298 ALA B N 1
ATOM 5394 C CA . ALA B 1 298 ? 4.852 22.75 25.516 1 97.19 298 ALA B CA 1
ATOM 5395 C C . ALA B 1 298 ? 5.676 23.297 24.344 1 97.19 298 ALA B C 1
ATOM 5397 O O . ALA B 1 298 ? 6.113 24.453 24.375 1 97.19 298 ALA B O 1
ATOM 5398 N N . GLN B 1 299 ? 5.934 22.453 23.406 1 97.31 299 GLN B N 1
ATOM 5399 C CA . GLN B 1 299 ? 6.699 22.891 22.234 1 97.31 299 GLN B CA 1
ATOM 5400 C C . GLN B 1 299 ? 5.938 23.938 21.438 1 97.31 299 GLN B C 1
ATOM 5402 O O . GLN B 1 299 ? 6.535 24.875 20.891 1 97.31 299 GLN B O 1
ATOM 5407 N N . CYS B 1 300 ? 4.617 23.719 21.312 1 97.88 300 CYS B N 1
ATOM 5408 C CA . CYS B 1 300 ? 3.766 24.703 20.656 1 97.88 300 CYS B CA 1
ATOM 5409 C C . CYS B 1 300 ? 3.879 26.062 21.344 1 97.88 300 CYS B C 1
ATOM 5411 O O . CYS B 1 300 ? 4.105 27.078 20.672 1 97.88 300 CYS B O 1
ATOM 5413 N N . GLU B 1 301 ? 3.807 26.094 22.625 1 98.19 301 GLU B N 1
ATOM 5414 C CA . GLU B 1 301 ? 3.896 27.344 23.375 1 98.19 301 GLU B CA 1
ATOM 5415 C C . GLU B 1 301 ? 5.27 27.984 23.219 1 98.19 301 GLU B C 1
ATOM 5417 O O . GLU B 1 301 ? 5.379 29.203 23.125 1 98.19 301 GLU B O 1
ATOM 5422 N N . ALA B 1 302 ? 6.254 27.141 23.219 1 98.56 302 ALA B N 1
ATOM 5423 C CA . ALA B 1 302 ? 7.609 27.656 23.016 1 98.56 302 ALA B CA 1
ATOM 5424 C C . ALA B 1 302 ? 7.734 28.359 21.656 1 98.56 302 ALA B C 1
ATOM 5426 O O . ALA B 1 302 ? 8.352 29.422 21.562 1 98.56 302 ALA B O 1
ATOM 5427 N N . MET B 1 303 ? 7.199 27.75 20.672 1 98.69 303 MET B N 1
ATOM 5428 C CA . MET B 1 303 ? 7.293 28.344 19.328 1 98.69 303 MET B CA 1
ATOM 5429 C C . MET B 1 303 ? 6.465 29.625 19.25 1 98.69 303 MET B C 1
ATOM 5431 O O . MET B 1 303 ? 6.906 30.609 18.672 1 98.69 303 MET B O 1
ATOM 5435 N N . LEU B 1 304 ? 5.234 29.625 19.812 1 98.62 304 LEU B N 1
ATOM 5436 C CA . LEU B 1 304 ? 4.387 30.812 19.812 1 98.62 304 LEU B CA 1
ATOM 5437 C C . LEU B 1 304 ? 5.082 31.984 20.516 1 98.62 304 LEU B C 1
ATOM 5439 O O . LEU B 1 304 ? 5.059 33.125 20.031 1 98.62 304 LEU B O 1
ATOM 5443 N N . ALA B 1 305 ? 5.688 31.672 21.625 1 98.69 305 ALA B N 1
ATOM 5444 C CA . ALA B 1 305 ? 6.406 32.688 22.375 1 98.69 305 ALA B CA 1
ATOM 5445 C C . ALA B 1 305 ? 7.59 33.25 21.578 1 98.69 305 ALA B C 1
ATOM 5447 O O . ALA B 1 305 ? 7.844 34.438 21.578 1 98.69 305 ALA B O 1
ATOM 5448 N N . SER B 1 306 ? 8.32 32.312 20.984 1 98.81 306 SER B N 1
ATOM 5449 C CA . SER B 1 306 ? 9.469 32.719 20.188 1 98.81 306 SER B CA 1
ATOM 5450 C C . SER B 1 306 ? 9.047 33.562 19 1 98.81 306 SER B C 1
ATOM 5452 O O . SER B 1 306 ? 9.711 34.562 18.672 1 98.81 306 SER B O 1
ATOM 5454 N N . LEU B 1 307 ? 7.996 33.188 18.297 1 98.81 307 LEU B N 1
ATOM 5455 C CA . LEU B 1 307 ? 7.453 33.969 17.203 1 98.81 307 LEU B CA 1
ATOM 5456 C C . LEU B 1 307 ? 7.098 35.406 17.672 1 98.81 307 LEU B C 1
ATOM 5458 O O . LEU B 1 307 ? 7.426 36.375 17 1 98.81 307 LEU B O 1
ATOM 5462 N N . ALA B 1 308 ? 6.461 35.5 18.797 1 98.56 308 ALA B N 1
ATOM 5463 C CA . ALA B 1 308 ? 6.066 36.781 19.359 1 98.56 308 ALA B CA 1
ATOM 5464 C C . ALA B 1 308 ? 7.285 37.656 19.625 1 98.56 308 ALA B C 1
ATOM 5466 O O . ALA B 1 308 ? 7.227 38.906 19.438 1 98.56 308 ALA B O 1
ATOM 5467 N N . ARG B 1 309 ? 8.375 37.031 19.969 1 98.31 309 ARG B N 1
ATOM 5468 C CA . ARG B 1 309 ? 9.578 37.781 20.344 1 98.31 309 ARG B CA 1
ATOM 5469 C C . ARG B 1 309 ? 10.352 38.219 19.094 1 98.31 309 ARG B C 1
ATOM 5471 O O . ARG B 1 309 ? 10.953 39.281 19.078 1 98.31 309 ARG B O 1
ATOM 5478 N N . HIS B 1 310 ? 10.312 37.406 18.094 1 98.5 310 HIS B N 1
ATOM 5479 C CA . HIS B 1 310 ? 11.352 37.594 17.094 1 98.5 310 HIS B CA 1
ATOM 5480 C C . HIS B 1 310 ? 10.758 38.031 15.75 1 98.5 310 HIS B C 1
ATOM 5482 O O . HIS B 1 310 ? 11.469 38.562 14.891 1 98.5 310 HIS B O 1
ATOM 5488 N N . MET B 1 311 ? 9.531 37.812 15.5 1 98.31 311 MET B N 1
ATOM 5489 C CA . MET B 1 311 ? 8.977 38.125 14.188 1 98.31 311 MET B CA 1
ATOM 5490 C C . MET B 1 311 ? 8.719 39.625 14.055 1 98.31 311 MET B C 1
ATOM 5492 O O . MET B 1 311 ? 8.273 40.281 15 1 98.31 311 MET B O 1
ATOM 5496 N N . PRO B 1 312 ? 9.023 40.188 12.977 1 97.56 312 PRO B N 1
ATOM 5497 C CA . PRO B 1 312 ? 8.781 41.594 12.758 1 97.56 312 PRO B CA 1
ATOM 5498 C C . PRO B 1 312 ? 7.301 41.938 12.539 1 97.56 312 PRO B C 1
ATOM 5500 O O . PRO B 1 312 ? 6.484 41 12.383 1 97.56 312 PRO B O 1
ATOM 5503 N N . GLU B 1 313 ? 7.02 43.188 12.5 1 95.56 313 GLU B N 1
ATOM 5504 C CA . GLU B 1 313 ? 5.668 43.656 12.188 1 95.56 313 GLU B CA 1
ATOM 5505 C C . GLU B 1 313 ? 5.234 43.188 10.797 1 95.56 313 GLU B C 1
ATOM 5507 O O . GLU B 1 313 ? 6.039 43.156 9.867 1 95.56 313 GLU B O 1
ATOM 5512 N N . GLY B 1 314 ? 3.984 42.844 10.695 1 96.25 314 GLY B N 1
ATOM 5513 C CA . GLY B 1 314 ? 3.457 42.406 9.414 1 96.25 314 GLY B CA 1
ATOM 5514 C C . GLY B 1 314 ? 3.363 40.906 9.281 1 96.25 314 GLY B C 1
ATOM 5515 O O . GLY B 1 314 ? 2.684 40.406 8.391 1 96.25 314 GLY B O 1
ATOM 5516 N N . VAL B 1 315 ? 4.074 40.219 10.109 1 98.12 315 VAL B N 1
ATOM 5517 C CA . VAL B 1 315 ? 3.982 38.781 10.133 1 98.12 315 VAL B CA 1
ATOM 5518 C C . VAL B 1 315 ? 2.914 38.344 11.141 1 98.12 315 VAL B C 1
ATOM 5520 O O . VAL B 1 315 ? 2.863 38.844 12.258 1 98.12 315 VAL B O 1
ATOM 5523 N N . SER B 1 316 ? 2.035 37.5 10.703 1 98.06 316 SER B N 1
ATOM 5524 C CA . SER B 1 316 ? 1.004 37 11.594 1 98.06 316 SER B CA 1
ATOM 5525 C C . SER B 1 316 ? 0.981 35.469 11.578 1 98.06 316 SER B C 1
ATOM 5527 O O . SER B 1 316 ? 1.507 34.844 10.656 1 98.06 316 SER B O 1
ATOM 5529 N N . TRP B 1 317 ? 0.46 34.875 12.555 1 98.25 317 TRP B N 1
ATOM 5530 C CA . TRP B 1 317 ? 0.339 33.438 12.68 1 98.25 317 TRP B CA 1
ATOM 5531 C C . TRP B 1 317 ? -0.862 33.062 13.539 1 98.25 317 TRP B C 1
ATOM 5533 O O . TRP B 1 317 ? -1.384 33.906 14.281 1 98.25 317 TRP B O 1
ATOM 5543 N N . ASN B 1 318 ? -1.364 31.891 13.359 1 96.62 318 ASN B N 1
ATOM 5544 C CA . ASN B 1 318 ? -2.457 31.422 14.203 1 96.62 318 ASN B CA 1
ATOM 5545 C C . ASN B 1 318 ? -1.94 30.812 15.5 1 96.62 318 ASN B C 1
ATOM 5547 O O . ASN B 1 318 ? -0.731 30.641 15.672 1 96.62 318 ASN B O 1
ATOM 5551 N N . ARG B 1 319 ? -2.789 30.578 16.422 1 96.19 319 ARG B N 1
ATOM 5552 C CA . ARG B 1 319 ? -2.535 29.859 17.656 1 96.19 319 ARG B CA 1
ATOM 5553 C C . ARG B 1 319 ? -3.334 28.562 17.719 1 96.19 319 ARG B C 1
ATOM 5555 O O . ARG B 1 319 ? -4.477 28.547 18.188 1 96.19 319 ARG B O 1
ATOM 5562 N N . PRO B 1 320 ? -2.736 27.453 17.312 1 95.44 320 PRO B N 1
ATOM 5563 C CA . PRO B 1 320 ? -3.492 26.203 17.281 1 95.44 320 PRO B CA 1
ATOM 5564 C C . PRO B 1 320 ? -3.834 25.688 18.688 1 95.44 320 PRO B C 1
ATOM 5566 O O . PRO B 1 320 ? -3.07 25.906 19.625 1 95.44 320 PRO B O 1
ATOM 5569 N N . GLU B 1 321 ? -4.906 25 18.766 1 95.25 321 GLU B N 1
ATOM 5570 C CA . GLU B 1 321 ? -5.344 24.375 20 1 95.25 321 GLU B CA 1
ATOM 5571 C C . GLU B 1 321 ? -4.914 22.906 20.062 1 95.25 321 GLU B C 1
ATOM 5573 O O . GLU B 1 321 ? -5.273 22.188 21 1 95.25 321 GLU B O 1
ATOM 5578 N N . GLY B 1 322 ? -4.199 22.453 19.156 1 97.06 322 GLY B N 1
ATOM 5579 C CA . GLY B 1 322 ? -3.699 21.094 19.016 1 97.06 322 GLY B CA 1
ATOM 5580 C C . GLY B 1 322 ? -2.957 20.859 17.719 1 97.06 322 GLY B C 1
ATOM 5581 O O . GLY B 1 322 ? -2.639 21.812 17 1 97.06 322 GLY B O 1
ATOM 5582 N N . GLY B 1 323 ? -2.619 19.641 17.484 1 97.25 323 GLY B N 1
ATOM 5583 C CA . GLY B 1 323 ? -1.95 19.266 16.25 1 97.25 323 GLY B CA 1
ATOM 5584 C C . GLY B 1 323 ? -0.446 19.469 16.297 1 97.25 323 GLY B C 1
ATOM 5585 O O . GLY B 1 323 ? 0.183 19.188 17.312 1 97.25 323 GLY B O 1
ATOM 5586 N N . MET B 1 324 ? 0.122 19.844 15.109 1 97.81 324 MET B N 1
ATOM 5587 C CA . MET B 1 324 ? 1.579 19.797 15.023 1 97.81 324 MET B CA 1
ATOM 5588 C C . MET B 1 324 ? 2.113 21.031 14.312 1 97.81 324 MET B C 1
ATOM 5590 O O . MET B 1 324 ? 3.326 21.203 14.164 1 97.81 324 MET B O 1
ATOM 5594 N N . PHE B 1 325 ? 1.148 22.016 13.914 1 98 325 PHE B N 1
ATOM 5595 C CA . PHE B 1 325 ? 1.608 23 12.945 1 98 325 PHE B CA 1
ATOM 5596 C C . PHE B 1 325 ? 1.13 24.391 13.336 1 98 325 PHE B C 1
ATOM 5598 O O . PHE B 1 325 ? 0.06 24.547 13.922 1 98 325 PHE B O 1
ATOM 5605 N N . ILE B 1 326 ? 1.935 25.344 13.023 1 98.44 326 ILE B N 1
ATOM 5606 C CA . ILE B 1 326 ? 1.585 26.766 13.031 1 98.44 326 ILE B CA 1
ATOM 5607 C C . ILE B 1 326 ? 1.682 27.328 11.617 1 98.44 326 ILE B C 1
ATOM 5609 O O . ILE B 1 326 ? 2.652 27.078 10.906 1 98.44 326 ILE B O 1
ATOM 5613 N N . TRP B 1 327 ? 0.652 27.969 11.219 1 98.31 327 TRP B N 1
ATOM 5614 C CA . TRP B 1 327 ? 0.578 28.609 9.906 1 98.31 327 TRP B CA 1
ATOM 5615 C C . TRP B 1 327 ? 0.95 30.094 9.992 1 98.31 327 TRP B C 1
ATOM 5617 O O . TRP B 1 327 ? 0.387 30.828 10.805 1 98.31 327 TRP B O 1
ATOM 5627 N N . VAL B 1 328 ? 1.889 30.5 9.188 1 98.56 328 VAL B N 1
ATOM 5628 C CA . VAL B 1 328 ? 2.416 31.859 9.25 1 98.56 328 VAL B CA 1
ATOM 5629 C C . VAL B 1 328 ? 2.107 32.594 7.945 1 98.56 328 VAL B C 1
ATOM 5631 O O . VAL B 1 328 ? 2.25 32.031 6.859 1 98.56 328 VAL B O 1
ATOM 5634 N N . LYS B 1 329 ? 1.63 33.75 8.016 1 98.25 329 LYS B N 1
ATOM 5635 C CA . LYS B 1 329 ? 1.433 34.656 6.887 1 98.25 329 LYS B CA 1
ATOM 5636 C C . LYS B 1 329 ? 2.459 35.781 6.898 1 98.25 329 LYS B C 1
ATOM 5638 O O . LYS B 1 329 ? 2.59 36.5 7.895 1 98.25 329 LYS B O 1
ATOM 5643 N N . LEU B 1 330 ? 3.166 35.875 5.859 1 98.31 330 LEU B N 1
ATOM 5644 C CA . LEU B 1 330 ? 4.168 36.938 5.68 1 98.31 330 LEU B CA 1
ATOM 5645 C C . LEU B 1 330 ? 3.588 38.094 4.902 1 98.31 330 LEU B C 1
ATOM 5647 O O . LEU B 1 330 ? 2.51 38 4.316 1 98.31 330 LEU B O 1
ATOM 5651 N N . PRO B 1 331 ? 4.301 39.219 4.98 1 97.19 331 PRO B N 1
ATOM 5652 C CA . PRO B 1 331 ? 3.893 40.312 4.082 1 97.19 331 PRO B CA 1
ATOM 5653 C C . PRO B 1 331 ? 3.812 39.875 2.623 1 97.19 331 PRO B C 1
ATOM 5655 O O . PRO B 1 331 ? 4.613 39.031 2.18 1 97.19 331 PRO B O 1
ATOM 5658 N N . ALA B 1 332 ? 2.932 40.469 1.84 1 95.75 332 ALA B N 1
ATOM 5659 C CA . ALA B 1 332 ? 2.545 40 0.507 1 95.75 332 ALA B CA 1
ATOM 5660 C C . ALA B 1 332 ? 3.746 40 -0.436 1 95.75 332 ALA B C 1
ATOM 5662 O O . ALA B 1 332 ? 3.803 39.188 -1.365 1 95.75 332 ALA B O 1
ATOM 5663 N N . GLN B 1 333 ? 4.648 40.812 -0.196 1 94.88 333 GLN B N 1
ATOM 5664 C CA . GLN B 1 333 ? 5.77 40.969 -1.118 1 94.88 333 GLN B CA 1
ATOM 5665 C C . GLN B 1 333 ? 6.816 39.875 -0.895 1 94.88 333 GLN B C 1
ATOM 5667 O O . GLN B 1 333 ? 7.73 39.688 -1.705 1 94.88 333 GLN B O 1
ATOM 5672 N N . ILE B 1 334 ? 6.703 39.156 0.183 1 96.81 334 ILE B N 1
ATOM 5673 C CA . ILE B 1 334 ? 7.699 38.125 0.5 1 96.81 334 ILE B CA 1
ATOM 5674 C C . ILE B 1 334 ? 7.289 36.781 -0.127 1 96.81 334 ILE B C 1
ATOM 5676 O O . ILE B 1 334 ? 6.172 36.312 0.083 1 96.81 334 ILE B O 1
ATOM 5680 N N . ASP B 1 335 ? 8.188 36.25 -0.879 1 96.19 335 ASP B N 1
ATOM 5681 C CA . ASP B 1 335 ? 8.039 34.906 -1.441 1 96.19 335 ASP B CA 1
ATOM 5682 C C . ASP B 1 335 ? 8.648 33.844 -0.517 1 96.19 335 ASP B C 1
ATOM 5684 O O . ASP B 1 335 ? 9.867 33.781 -0.372 1 96.19 335 ASP B O 1
ATOM 5688 N N . SER B 1 336 ? 7.789 33.031 0.014 1 96.19 336 SER B N 1
ATOM 5689 C CA . SER B 1 336 ? 8.242 32.062 1.026 1 96.19 336 SER B CA 1
ATOM 5690 C C . SER B 1 336 ? 9.195 31.047 0.434 1 96.19 336 SER B C 1
ATOM 5692 O O . SER B 1 336 ? 10.07 30.531 1.134 1 96.19 336 SER B O 1
ATOM 5694 N N . MET B 1 337 ? 9.078 30.719 -0.863 1 92.94 337 MET B N 1
ATOM 5695 C CA . MET B 1 337 ? 10.023 29.797 -1.494 1 92.94 337 MET B CA 1
ATOM 5696 C C . MET B 1 337 ? 11.422 30.406 -1.544 1 92.94 337 MET B C 1
ATOM 5698 O O . MET B 1 337 ? 12.414 29.719 -1.289 1 92.94 337 MET B O 1
ATOM 5702 N N . ARG B 1 338 ? 11.508 31.641 -1.883 1 93.25 338 ARG B N 1
ATOM 5703 C CA . ARG B 1 338 ? 12.781 32.344 -1.89 1 93.25 338 ARG B CA 1
ATOM 5704 C C . ARG B 1 338 ? 13.336 32.5 -0.476 1 93.25 338 ARG B C 1
ATOM 5706 O O . ARG B 1 338 ? 14.547 32.375 -0.262 1 93.25 338 ARG B O 1
ATOM 5713 N N . LEU B 1 339 ? 12.438 32.781 0.389 1 95.62 339 LEU B N 1
ATOM 5714 C CA . LEU B 1 339 ? 12.844 32.906 1.784 1 95.62 339 LEU B CA 1
ATOM 5715 C C . LEU B 1 339 ? 13.438 31.578 2.277 1 95.62 339 LEU B C 1
ATOM 5717 O O . LEU B 1 339 ? 14.367 31.578 3.088 1 95.62 339 LEU B O 1
ATOM 5721 N N . LEU B 1 340 ? 12.883 30.453 1.873 1 94.62 340 LEU B N 1
ATOM 5722 C CA . LEU B 1 340 ? 13.367 29.141 2.291 1 94.62 340 LEU B CA 1
ATOM 5723 C C . LEU B 1 340 ? 14.82 28.938 1.889 1 94.62 340 LEU B C 1
ATOM 5725 O O . LEU B 1 340 ? 15.617 28.406 2.664 1 94.62 340 LEU B O 1
ATOM 5729 N N . ASP B 1 341 ? 15.164 29.328 0.687 1 91.88 341 ASP B N 1
ATOM 5730 C CA . ASP B 1 341 ? 16.547 29.219 0.229 1 91.88 341 ASP B CA 1
ATOM 5731 C C . ASP B 1 341 ? 17.5 29.953 1.18 1 91.88 341 ASP B C 1
ATOM 5733 O O . ASP B 1 341 ? 18.531 29.406 1.569 1 91.88 341 ASP B O 1
ATOM 5737 N N . ALA B 1 342 ? 17.172 31.125 1.525 1 94.75 342 ALA B N 1
ATOM 5738 C CA . ALA B 1 342 ? 17.969 31.922 2.453 1 94.75 342 ALA B CA 1
ATOM 5739 C C . ALA B 1 342 ? 17.984 31.281 3.84 1 94.75 342 ALA B C 1
ATOM 5741 O O . ALA B 1 342 ? 19.016 31.312 4.523 1 94.75 342 ALA B O 1
ATOM 5742 N N . ALA B 1 343 ? 16.844 30.812 4.27 1 96.06 343 ALA B N 1
ATOM 5743 C CA . ALA B 1 343 ? 16.719 30.203 5.59 1 96.06 343 ALA B CA 1
ATOM 5744 C C . ALA B 1 343 ? 17.609 28.969 5.703 1 96.06 343 ALA B C 1
ATOM 5746 O O . ALA B 1 343 ? 18.297 28.766 6.711 1 96.06 343 ALA B O 1
ATOM 5747 N N . VAL B 1 344 ? 17.594 28.109 4.664 1 93.75 344 VAL B N 1
ATOM 5748 C CA . VAL B 1 344 ? 18.406 26.906 4.648 1 93.75 344 VAL B CA 1
ATOM 5749 C C . VAL B 1 344 ? 19.891 27.281 4.703 1 93.75 344 VAL B C 1
ATOM 5751 O O . VAL B 1 344 ? 20.688 26.609 5.379 1 93.75 344 VAL B O 1
ATOM 5754 N N . ALA B 1 345 ? 20.25 28.312 3.975 1 93.19 345 ALA B N 1
ATOM 5755 C CA . ALA B 1 345 ? 21.625 28.812 4.023 1 93.19 345 ALA B CA 1
ATOM 5756 C C . ALA B 1 345 ? 22 29.25 5.434 1 93.19 345 ALA B C 1
ATOM 5758 O O . ALA B 1 345 ? 23.188 29.266 5.793 1 93.19 345 ALA B O 1
ATOM 5759 N N . ASN B 1 346 ? 21.031 29.547 6.211 1 95.62 346 ASN B N 1
ATOM 5760 C CA . ASN B 1 346 ? 21.234 29.922 7.605 1 95.62 346 ASN B CA 1
ATOM 5761 C C . ASN B 1 346 ? 20.844 28.797 8.555 1 95.62 346 ASN B C 1
ATOM 5763 O O . ASN B 1 346 ? 20.531 29.047 9.719 1 95.62 346 ASN B O 1
ATOM 5767 N N . ASN B 1 347 ? 20.641 27.609 8.117 1 94.94 347 ASN B N 1
ATOM 5768 C CA . ASN B 1 347 ? 20.484 26.375 8.859 1 94.94 347 ASN B CA 1
ATOM 5769 C C . ASN B 1 347 ? 19.109 26.297 9.531 1 94.94 347 ASN B C 1
ATOM 5771 O O . ASN B 1 347 ? 18.984 25.844 10.672 1 94.94 347 ASN B O 1
ATOM 5775 N N . VAL B 1 348 ? 18.156 26.828 8.922 1 96 348 VAL B N 1
ATOM 5776 C CA . VAL B 1 348 ? 16.766 26.688 9.336 1 96 348 VAL B CA 1
ATOM 5777 C C . VAL B 1 348 ? 15.906 26.281 8.133 1 96 348 VAL B C 1
ATOM 5779 O O . VAL B 1 348 ? 16.125 26.766 7.023 1 96 348 VAL B O 1
ATOM 5782 N N . ALA B 1 349 ? 15 25.375 8.352 1 95.12 349 ALA B N 1
ATOM 5783 C CA . ALA B 1 349 ? 14.125 24.953 7.266 1 95.12 349 ALA B CA 1
ATOM 5784 C C . ALA B 1 349 ? 12.656 24.984 7.695 1 95.12 349 ALA B C 1
ATOM 5786 O O . ALA B 1 349 ? 12.344 24.75 8.859 1 95.12 349 ALA B O 1
ATOM 5787 N N . PHE B 1 350 ? 11.82 25.359 6.832 1 95.62 350 PHE B N 1
ATOM 5788 C CA . PHE B 1 350 ? 10.367 25.328 6.969 1 95.62 350 PHE B CA 1
ATOM 5789 C C . PHE B 1 350 ? 9.711 24.859 5.672 1 95.62 350 PHE B C 1
ATOM 5791 O O . PHE B 1 350 ? 10.398 24.562 4.699 1 95.62 350 PHE B O 1
ATOM 5798 N N . VAL B 1 351 ? 8.359 24.719 5.633 1 95 351 VAL B N 1
ATOM 5799 C CA . VAL B 1 351 ? 7.672 24.375 4.391 1 95 351 VAL B CA 1
ATOM 5800 C C . VAL B 1 351 ? 6.945 25.609 3.854 1 95 351 VAL B C 1
ATOM 5802 O O . VAL B 1 351 ? 6.078 26.172 4.527 1 95 351 VAL B O 1
ATOM 5805 N N . PRO B 1 352 ? 7.336 26.031 2.639 1 95.75 352 PRO B N 1
ATOM 5806 C CA . PRO B 1 352 ? 6.547 27.109 2.021 1 95.75 352 PRO B CA 1
ATOM 5807 C C . PRO B 1 352 ? 5.082 26.734 1.836 1 95.75 352 PRO B C 1
ATOM 5809 O O . PRO B 1 352 ? 4.762 25.562 1.623 1 95.75 352 PRO B O 1
ATOM 5812 N N . GLY B 1 353 ? 4.238 27.703 1.871 1 95.81 353 GLY B N 1
ATOM 5813 C CA . GLY B 1 353 ? 2.807 27.453 1.89 1 95.81 353 GLY B CA 1
ATOM 5814 C C . GLY B 1 353 ? 2.244 27.109 0.524 1 95.81 353 GLY B C 1
ATOM 5815 O O . GLY B 1 353 ? 1.229 26.406 0.421 1 95.81 353 GLY B O 1
ATOM 5816 N N . ALA B 1 354 ? 2.889 27.438 -0.562 1 94.69 354 ALA B N 1
ATOM 5817 C CA . ALA B 1 354 ? 2.352 27.391 -1.919 1 94.69 354 ALA B CA 1
ATOM 5818 C C . ALA B 1 354 ? 1.92 25.969 -2.283 1 94.69 354 ALA B C 1
ATOM 5820 O O . ALA B 1 354 ? 0.841 25.766 -2.844 1 94.69 354 ALA B O 1
ATOM 5821 N N . PRO B 1 355 ? 2.654 24.922 -1.89 1 93.06 355 PRO B N 1
ATOM 5822 C CA . PRO B 1 355 ? 2.309 23.562 -2.299 1 93.06 355 PRO B CA 1
ATOM 5823 C C . PRO B 1 355 ? 1.013 23.062 -1.661 1 93.06 355 PRO B C 1
ATOM 5825 O O . PRO B 1 355 ? 0.469 22.031 -2.078 1 93.06 355 PRO B O 1
ATOM 5828 N N . PHE B 1 356 ? 0.505 23.766 -0.672 1 95.56 356 PHE B N 1
ATOM 5829 C CA . PHE B 1 356 ? -0.692 23.312 0.031 1 95.56 356 PHE B CA 1
ATOM 5830 C C . PHE B 1 356 ? -1.949 23.828 -0.662 1 95.56 356 PHE B C 1
ATOM 5832 O O . PHE B 1 356 ? -3.066 23.5 -0.25 1 95.56 356 PHE B O 1
ATOM 5839 N N . PHE B 1 357 ? -1.785 24.656 -1.696 1 96.06 357 PHE B N 1
ATOM 5840 C CA . PHE B 1 357 ? -2.914 25.172 -2.463 1 96.06 357 PHE B CA 1
ATOM 5841 C C . PHE B 1 357 ? -3.131 24.344 -3.727 1 96.06 357 PHE B C 1
ATOM 5843 O O . PHE B 1 357 ? -2.174 24.016 -4.43 1 96.06 357 PHE B O 1
ATOM 5850 N N . ALA B 1 358 ? -4.383 24 -3.977 1 95.31 358 ALA B N 1
ATOM 5851 C CA . ALA B 1 358 ? -4.68 23.281 -5.215 1 95.31 358 ALA B CA 1
ATOM 5852 C C . ALA B 1 358 ? -4.535 24.203 -6.426 1 95.31 358 ALA B C 1
ATOM 5854 O O . ALA B 1 358 ? -4.074 23.766 -7.488 1 95.31 358 ALA B O 1
ATOM 5855 N N . ASN B 1 359 ? -5.062 25.328 -6.246 1 93.75 359 ASN B N 1
ATOM 5856 C CA . ASN B 1 359 ? -4.984 26.391 -7.246 1 93.75 359 ASN B CA 1
ATOM 5857 C C . ASN B 1 359 ? -4.703 27.75 -6.609 1 93.75 359 ASN B C 1
ATOM 5859 O O . ASN B 1 359 ? -4.871 27.906 -5.398 1 93.7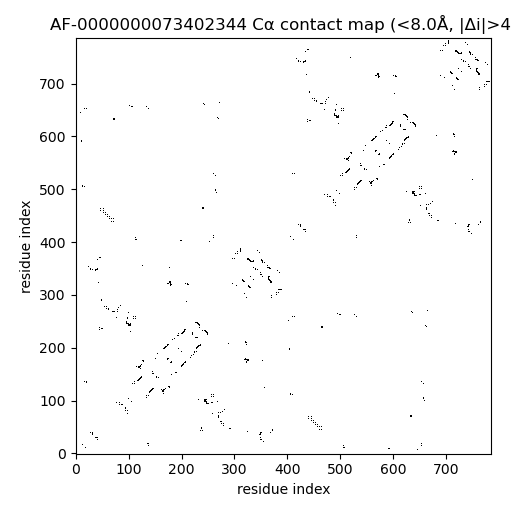5 359 ASN B O 1
ATOM 5863 N N . ASP B 1 360 ? -4.156 28.656 -7.426 1 93.31 360 ASP B N 1
ATOM 5864 C CA . ASP B 1 360 ? -3.975 30.031 -7.012 1 93.31 360 ASP B CA 1
ATOM 5865 C C . ASP B 1 360 ? -3.193 30.125 -5.707 1 93.31 360 ASP B C 1
ATOM 5867 O O . ASP B 1 360 ? -3.654 30.734 -4.742 1 93.31 360 ASP B O 1
ATOM 5871 N N . ALA B 1 361 ? -2.021 29.625 -5.684 1 94.44 361 ALA B N 1
ATOM 5872 C CA . ALA B 1 361 ? -1.194 29.516 -4.484 1 94.44 361 ALA B CA 1
ATOM 5873 C C . ALA B 1 361 ? -0.818 30.891 -3.953 1 94.44 361 ALA B C 1
ATOM 5875 O O . ALA B 1 361 ? -0.5 31.797 -4.727 1 94.44 361 ALA B O 1
ATOM 5876 N N . GLN B 1 362 ? -1.003 31.031 -2.678 1 95.12 362 GLN B N 1
ATOM 5877 C CA . GLN B 1 362 ? -0.436 32.188 -1.994 1 95.12 362 GLN B CA 1
ATOM 5878 C C . GLN B 1 362 ? 1.051 31.984 -1.716 1 95.12 362 GLN B C 1
ATOM 5880 O O . GLN B 1 362 ? 1.445 31 -1.107 1 95.12 362 GLN B O 1
ATOM 5885 N N . GLN B 1 363 ? 1.85 32.906 -2.033 1 96.38 363 GLN B N 1
ATOM 5886 C CA . GLN B 1 363 ? 3.297 32.75 -1.998 1 96.38 363 GLN B CA 1
ATOM 5887 C C . GLN B 1 363 ? 3.881 33.219 -0.674 1 96.38 363 GLN B C 1
ATOM 5889 O O . GLN B 1 363 ? 5.043 32.938 -0.365 1 96.38 363 GLN B O 1
ATOM 5894 N N . ASN B 1 364 ? 3.078 33.906 0.111 1 98 364 ASN B N 1
ATOM 5895 C CA . ASN B 1 364 ? 3.609 34.562 1.3 1 98 364 ASN B CA 1
ATOM 5896 C C . ASN B 1 364 ? 3.193 33.844 2.576 1 98 364 ASN B C 1
ATOM 5898 O O . ASN B 1 364 ? 2.914 34.469 3.594 1 98 364 ASN B O 1
ATOM 5902 N N . THR B 1 365 ? 3.043 32.531 2.514 1 97.81 365 THR B N 1
ATOM 5903 C CA . THR B 1 365 ? 2.688 31.75 3.688 1 97.81 365 THR B CA 1
ATOM 5904 C C . THR B 1 365 ? 3.695 30.625 3.91 1 97.81 365 THR B C 1
ATOM 5906 O O . THR B 1 365 ? 4.445 30.266 3 1 97.81 365 THR B O 1
ATOM 5909 N N . LEU B 1 366 ? 3.807 30.125 5.086 1 97.38 366 LEU B N 1
ATOM 5910 C CA . LEU B 1 366 ? 4.637 28.969 5.395 1 97.38 366 LEU B CA 1
ATOM 5911 C C . LEU B 1 366 ? 4.086 28.219 6.598 1 97.38 366 LEU B C 1
ATOM 5913 O O . LEU B 1 366 ? 3.287 28.75 7.367 1 97.38 366 LEU B O 1
ATOM 5917 N N . ARG B 1 367 ? 4.414 26.953 6.715 1 97.38 367 ARG B N 1
ATOM 5918 C CA . ARG B 1 367 ? 4.047 26.078 7.832 1 97.38 367 ARG B CA 1
ATOM 5919 C C . ARG B 1 367 ? 5.262 25.766 8.703 1 97.38 367 ARG B C 1
ATOM 5921 O O . ARG B 1 367 ? 6.328 25.422 8.188 1 97.38 367 ARG B O 1
ATOM 5928 N N . LEU B 1 368 ? 5.113 25.891 9.977 1 97.88 368 LEU B N 1
ATOM 5929 C CA . LEU B 1 368 ? 6.129 25.516 10.953 1 97.88 368 LEU B CA 1
ATOM 5930 C C . LEU B 1 368 ? 5.664 24.328 11.781 1 97.88 368 LEU B C 1
ATOM 5932 O O . LEU B 1 368 ? 4.555 24.328 12.32 1 97.88 368 LEU B O 1
ATOM 5936 N N . SER B 1 369 ? 6.473 23.328 11.836 1 96.69 369 SER B N 1
ATOM 5937 C CA . SER B 1 369 ? 6.242 22.203 12.734 1 96.69 369 SER B CA 1
ATOM 5938 C C . SER B 1 369 ? 7.074 22.328 14 1 96.69 369 SER B C 1
ATOM 5940 O O . SER B 1 369 ? 8.242 22.719 13.945 1 96.69 369 SER B O 1
ATOM 5942 N N . PHE B 1 370 ? 6.555 22.016 15.141 1 96.88 370 PHE B N 1
ATOM 5943 C CA . PHE B 1 370 ? 7.246 22.266 16.391 1 96.88 370 PHE B CA 1
ATOM 5944 C C . PHE B 1 370 ? 7.461 20.953 17.156 1 96.88 370 PHE B C 1
ATOM 5946 O O . PHE B 1 370 ? 8.18 20.938 18.172 1 96.88 370 PHE B O 1
ATOM 5953 N N . VAL B 1 371 ? 6.973 19.859 16.719 1 94.62 371 VAL B N 1
ATOM 5954 C CA . VAL B 1 371 ? 6.812 18.703 17.594 1 94.62 371 VAL B CA 1
ATOM 5955 C C . VAL B 1 371 ? 8.141 17.969 17.734 1 94.62 371 VAL B C 1
ATOM 5957 O O . VAL B 1 371 ? 8.375 17.266 18.734 1 94.62 371 VAL B O 1
ATOM 5960 N N . THR B 1 372 ? 9.062 18.094 16.781 1 93.25 372 THR B N 1
ATOM 5961 C CA . THR B 1 372 ? 10.312 17.344 16.859 1 93.25 372 THR B CA 1
ATOM 5962 C C . THR B 1 372 ? 11.461 18.234 17.312 1 93.25 372 THR B C 1
ATOM 5964 O O . THR B 1 372 ? 12.617 17.797 17.344 1 93.25 372 THR B O 1
ATOM 5967 N N . VAL B 1 373 ? 11.25 19.484 17.672 1 94.94 373 VAL B N 1
ATOM 5968 C CA . VAL B 1 373 ? 12.312 20.453 17.938 1 94.94 373 VAL B CA 1
ATOM 5969 C C . VAL B 1 373 ? 12.242 20.891 19.406 1 94.94 373 VAL B C 1
ATOM 5971 O O . VAL B 1 373 ? 11.203 21.359 19.875 1 94.94 373 VAL B O 1
ATOM 5974 N N . PRO B 1 374 ? 13.289 20.734 20.094 1 95.25 374 PRO B N 1
ATOM 5975 C CA . PRO B 1 374 ? 13.281 21.203 21.484 1 95.25 374 PRO B CA 1
ATOM 5976 C C . PRO B 1 374 ? 13.164 22.719 21.594 1 95.25 374 PRO B C 1
ATOM 5978 O O . PRO B 1 374 ? 13.555 23.453 20.672 1 95.25 374 PRO B O 1
ATOM 5981 N N . PRO B 1 375 ? 12.703 23.203 22.703 1 97.44 375 PRO B N 1
ATOM 5982 C CA . PRO B 1 375 ? 12.414 24.641 22.891 1 97.44 375 PRO B CA 1
ATOM 5983 C C . PRO B 1 375 ? 13.625 25.516 22.609 1 97.44 375 PRO B C 1
ATOM 5985 O O . PRO B 1 375 ? 13.492 26.594 22 1 97.44 375 PRO B O 1
ATOM 5988 N N . GLU B 1 376 ? 14.812 25.078 23.016 1 97.88 376 GLU B N 1
ATOM 5989 C CA . GLU B 1 376 ? 16 25.891 22.797 1 97.88 376 GLU B CA 1
ATOM 5990 C C . GLU B 1 376 ? 16.312 26.047 21.312 1 97.88 376 GLU B C 1
ATOM 5992 O O . GLU B 1 376 ? 16.703 27.125 20.875 1 97.88 376 GLU B O 1
ATOM 5997 N N . LYS B 1 377 ? 16.141 24.984 20.625 1 97.19 377 LYS B N 1
ATOM 5998 C CA . LYS B 1 377 ? 16.359 25.016 19.188 1 97.19 377 LYS B CA 1
ATOM 5999 C C . LYS B 1 377 ? 15.25 25.797 18.484 1 97.19 377 LYS B C 1
ATOM 6001 O O . LYS B 1 377 ? 15.492 26.453 17.469 1 97.19 377 LYS B O 1
ATOM 6006 N N . ILE B 1 378 ? 14.047 25.75 18.984 1 98.25 378 ILE B N 1
ATOM 6007 C CA . ILE B 1 378 ? 12.953 26.562 18.469 1 98.25 378 ILE B CA 1
ATOM 6008 C C . ILE B 1 378 ? 13.305 28.047 18.578 1 98.25 378 ILE B C 1
ATOM 6010 O O . ILE B 1 378 ? 13.18 28.797 17.609 1 98.25 378 ILE B O 1
ATOM 6014 N N . GLU B 1 379 ? 13.766 28.391 19.75 1 98.56 379 GLU B N 1
ATOM 6015 C CA . GLU B 1 379 ? 14.148 29.781 19.969 1 98.56 379 GLU B CA 1
ATOM 6016 C C . GLU B 1 379 ? 15.211 30.234 18.969 1 98.56 379 GLU B C 1
ATOM 6018 O O . GLU B 1 379 ? 15.086 31.281 18.344 1 98.56 379 GLU B O 1
ATOM 6023 N N . GLU B 1 380 ? 16.203 29.406 18.812 1 98.44 380 GLU B N 1
ATOM 6024 C CA . GLU B 1 380 ? 17.312 29.703 17.906 1 98.44 380 GLU B CA 1
ATOM 6025 C C . GLU B 1 380 ? 16.812 29.812 16.469 1 98.44 380 GLU B C 1
ATOM 6027 O O . GLU B 1 380 ? 17.141 30.766 15.758 1 98.44 380 GLU B O 1
ATOM 6032 N N . GLY B 1 381 ? 16.078 28.828 16.016 1 98.25 381 GLY B N 1
ATOM 6033 C CA . GLY B 1 381 ? 15.594 28.781 14.648 1 98.25 381 GLY B CA 1
ATOM 6034 C C . GLY B 1 381 ? 14.664 29.938 14.312 1 98.25 381 GLY B C 1
ATOM 6035 O O . GLY B 1 381 ? 14.781 30.547 13.242 1 98.25 381 GLY B O 1
ATOM 6036 N N . VAL B 1 382 ? 13.758 30.234 15.195 1 98.69 382 VAL B N 1
ATOM 6037 C CA . VAL B 1 382 ? 12.805 31.312 14.969 1 98.69 382 VAL B CA 1
ATOM 6038 C C . VAL B 1 382 ? 13.531 32.656 14.961 1 98.69 382 VAL B C 1
ATOM 6040 O O . VAL B 1 382 ? 13.203 33.531 14.172 1 98.69 382 VAL B O 1
ATOM 6043 N N . ALA B 1 383 ? 14.492 32.781 15.852 1 98.56 383 ALA B N 1
ATOM 6044 C CA . ALA B 1 383 ? 15.297 34 15.867 1 98.56 383 ALA B CA 1
ATOM 6045 C C . ALA B 1 383 ? 16 34.219 14.531 1 98.56 383 ALA B C 1
ATOM 6047 O O . ALA B 1 383 ? 16.047 35.344 14.016 1 98.56 383 ALA B O 1
ATOM 6048 N N . ARG B 1 384 ? 16.547 33.188 13.992 1 98.06 384 ARG B N 1
ATOM 6049 C CA . ARG B 1 384 ? 17.219 33.281 12.695 1 98.06 384 ARG B CA 1
ATOM 6050 C C . ARG B 1 384 ? 16.234 33.656 11.602 1 98.06 384 ARG B C 1
ATOM 6052 O O . ARG B 1 384 ? 16.562 34.5 10.75 1 98.06 384 ARG B O 1
ATOM 6059 N N . LEU B 1 385 ? 15.102 33.062 11.617 1 98 385 LEU B N 1
ATOM 6060 C CA . LEU B 1 385 ? 14.078 33.406 10.633 1 98 385 LEU B CA 1
ATOM 6061 C C . LEU B 1 385 ? 13.633 34.844 10.75 1 98 385 LEU B C 1
ATOM 6063 O O . LEU B 1 385 ? 13.445 35.531 9.742 1 98 385 LEU B O 1
ATOM 6067 N N . GLY B 1 386 ? 13.414 35.281 11.992 1 97.94 386 GLY B N 1
ATOM 6068 C CA . GLY B 1 386 ? 13.062 36.656 12.227 1 97.94 386 GLY B CA 1
ATOM 6069 C C . GLY B 1 386 ? 14.086 37.656 11.688 1 97.94 386 GLY B C 1
ATOM 6070 O O . GLY B 1 386 ? 13.727 38.656 11.086 1 97.94 386 GLY B O 1
ATOM 6071 N N . LYS B 1 387 ? 15.32 37.344 11.906 1 97.62 387 LYS B N 1
ATOM 6072 C CA . LYS B 1 387 ? 16.406 38.188 11.391 1 97.62 387 LYS B CA 1
ATOM 6073 C C . LYS B 1 387 ? 16.359 38.281 9.867 1 97.62 387 LYS B C 1
ATOM 6075 O O . LYS B 1 387 ? 16.469 39.344 9.289 1 97.62 387 LYS B O 1
ATOM 6080 N N . LEU B 1 388 ? 16.203 37.156 9.227 1 97.12 388 LEU B N 1
ATOM 6081 C CA . LEU B 1 388 ? 16.141 37.094 7.773 1 97.12 388 LEU B CA 1
ATOM 6082 C C . LEU B 1 388 ? 14.969 37.906 7.246 1 97.12 388 LEU B C 1
ATOM 6084 O O . LEU B 1 388 ? 15.078 38.562 6.207 1 97.12 388 LEU B O 1
ATOM 6088 N N . LEU B 1 389 ? 13.867 37.875 7.926 1 97.19 389 LEU B N 1
ATOM 6089 C CA . LEU B 1 389 ? 12.672 38.594 7.512 1 97.19 389 LEU B CA 1
ATOM 6090 C C . LEU B 1 389 ? 12.875 40.094 7.652 1 97.19 389 LEU B C 1
ATOM 6092 O O . LEU B 1 389 ? 12.453 40.875 6.789 1 97.19 389 LEU B O 1
ATOM 6096 N N . ARG B 1 390 ? 13.547 40.5 8.695 1 95.81 390 ARG B N 1
ATOM 6097 C CA . ARG B 1 390 ? 13.812 41.938 8.906 1 95.81 390 ARG B CA 1
ATOM 6098 C C . ARG B 1 390 ? 14.703 42.5 7.809 1 95.81 390 ARG B C 1
ATOM 6100 O O . ARG B 1 390 ? 14.555 43.656 7.406 1 95.81 390 ARG B O 1
ATOM 6107 N N . GLU B 1 391 ? 15.523 41.625 7.348 1 93.81 391 GLU B N 1
ATOM 6108 C CA . GLU B 1 391 ? 16.438 42.031 6.289 1 93.81 391 GLU B CA 1
ATOM 6109 C C . GLU B 1 391 ? 15.711 42.188 4.957 1 93.81 391 GLU B C 1
ATOM 6111 O O . GLU B 1 391 ? 16.219 42.844 4.035 1 93.81 391 GLU B O 1
ATOM 6116 N N . ARG B 1 392 ? 14.633 41.594 4.828 1 89.75 392 ARG B N 1
ATOM 6117 C CA . ARG B 1 392 ? 13.93 41.562 3.553 1 89.75 392 ARG B CA 1
ATOM 6118 C C . ARG B 1 392 ? 12.734 42.5 3.561 1 89.75 392 ARG B C 1
ATOM 6120 O O . ARG B 1 392 ? 12.086 42.719 2.529 1 89.75 392 ARG B O 1
ATOM 6127 N N . LEU B 1 393 ? 12.383 42.938 4.676 1 86.06 393 LEU B N 1
ATOM 6128 C CA . LEU B 1 393 ? 11.312 43.938 4.805 1 86.06 393 LEU B CA 1
ATOM 6129 C C . LEU B 1 393 ? 11.859 45.344 4.719 1 86.06 393 LEU B C 1
ATOM 6131 O O . LEU B 1 393 ? 12.992 45.594 5.133 1 86.06 393 LEU B O 1
#

Solvent-accessible surface area (backbone atoms only — not comparable to full-atom values): 39065 Å² total; per-residue (Å²): 131,62,72,85,74,51,62,79,63,82,44,68,59,9,72,48,43,68,66,58,65,83,53,70,60,57,60,51,54,60,57,48,68,40,86,77,31,44,55,21,47,55,94,54,69,36,58,87,62,40,57,39,70,55,47,30,53,21,40,43,49,45,34,68,74,40,30,57,64,29,36,26,75,63,56,41,48,37,61,61,73,48,33,43,51,52,15,59,74,64,74,53,62,45,78,22,38,34,44,25,42,17,46,45,24,44,44,25,46,49,24,55,36,31,38,37,75,67,28,30,37,35,31,42,56,60,24,47,46,66,54,54,48,16,37,42,66,32,41,52,37,76,39,77,38,63,48,57,87,54,28,71,44,60,86,67,69,37,71,78,74,50,56,79,37,41,34,35,49,42,44,52,32,28,20,53,50,56,9,27,44,47,49,71,68,52,37,51,50,43,25,56,49,21,68,72,44,67,27,48,33,33,40,41,40,63,29,54,80,34,50,59,54,82,74,84,76,82,56,45,38,78,73,25,60,77,32,24,32,36,35,34,46,41,33,71,76,49,34,37,4,53,25,42,12,28,36,37,29,40,54,48,57,31,54,54,44,43,55,53,40,39,24,34,29,40,40,49,39,30,38,50,50,52,30,52,36,59,49,44,73,80,55,41,55,77,64,48,40,58,56,47,24,52,54,37,41,52,22,44,51,39,43,55,53,32,44,70,71,35,48,53,90,68,55,46,64,61,81,51,54,26,40,54,33,37,23,35,39,45,46,84,88,43,46,29,65,62,48,42,56,57,33,46,77,67,31,21,40,54,35,50,33,35,70,25,31,89,62,86,54,54,48,22,23,30,32,37,28,34,53,70,44,55,55,71,55,39,43,52,37,40,42,52,50,19,54,56,48,56,71,72,100,131,63,71,85,75,50,62,79,63,83,44,67,60,9,71,49,43,67,66,60,65,84,53,69,61,57,60,51,53,59,58,48,70,39,86,77,31,44,54,21,47,56,92,54,72,36,58,88,62,41,57,37,68,55,48,30,52,21,40,42,49,44,34,68,76,40,31,57,65,30,36,25,75,62,54,40,47,37,60,62,72,49,33,42,51,52,16,60,76,66,72,52,61,47,79,22,39,34,44,26,41,17,47,46,25,43,43,25,47,49,24,56,36,31,39,37,74,67,30,31,36,35,30,43,57,60,25,46,46,66,54,55,49,16,35,43,66,35,40,52,37,78,41,75,40,61,46,57,87,53,26,72,42,59,87,68,68,37,71,79,74,52,56,77,39,43,33,36,51,42,44,50,33,27,19,55,50,54,9,28,43,48,48,71,67,49,37,50,49,44,26,56,49,21,70,73,44,67,28,47,32,34,41,41,38,62,29,54,80,34,49,58,53,83,74,85,75,84,56,45,38,77,72,24,60,78,30,23,32,35,34,34,46,40,34,71,76,50,34,37,4,54,27,42,13,29,35,38,31,39,54,48,58,32,54,53,46,42,56,52,40,40,24,34,31,39,39,48,39,31,39,48,49,53,28,52,37,59,49,44,74,80,54,42,56,75,66,48,40,58,56,47,24,53,54,36,40,52,22,45,51,42,42,53,52,33,45,70,70,35,48,51,89,68,54,48,63,63,83,52,52,27,40,53,32,36,23,34,40,46,46,82,87,46,47,28,65,62,47,40,56,56,33,47,77,66,32,22,41,55,34,51,32,35,73,25,30,88,63,87,53,53,47,23,23,32,32,38,26,33,52,71,44,55,54,70,54,39,42,52,39,40,41,52,51,20,52,54,48,56,71,72,99

Nearest PDB structures (foldseek):
  2zp7-assembly1_A  TM=9.628E-01  e=9.253E-48  Thermus thermophilus HB27
  2z1y-assembly1_A  TM=9.507E-01  e=9.028E-47  unclassified
  3av7-assembly1_C  TM=9.595E-01  e=3.749E-46  Pyrococcus horikoshii OT3
  1wst-assembly1_A-2  TM=9.439E-01  e=2.377E-46  Thermococcus profundus
  5yhv-assembly1_D  TM=8.788E-01  e=6.866E-22  Mycobacterium tuberculosis H37Rv